Protein 5Y63 (pdb70)

Organism: Enterococcus faecalis (strain ATCC 700802 / V583) (NCBI:txid226185)

CATH classification: 3.40.30.10

Secondary structure (DSSP, 8-state):
---TT-BPPP-EEEEEETTEEEEEEHHHHTTSEEEEEE-S-SS-SSHHHHHHHHHHTHHHHHHTTEEEEEEESS-HHHHHHHHHH-HHHHT--S-EEE-SS-HHHHHHT-EETTTTEE-EEEEEE-TTSBEEEEEEE-TT----HHHHHHHHHHHHHHHH-SS----/---TTPBPPP-EEEEE-SSSEEEEEHHHHTTSEEEEEE-S-SS-SSHHHHHHHHHHTHHHHHHTTEEEEEEESS-HHHHHHHHHH-HHHHT--S-EEE-TT-HHHHHTT-EETTTTEE-EEEEEE-TTSBEEEEEEEPTT----HHHHHHHHHHHHHHHHSTTT--/---TT-BPPP-EEEEE-SSSEEEEEHHHHTTSEEEEEE-S-TT-SS--HHHHHHHHTHHHHHHTTEEEEEEESS-HHHHHHHHHH-HHHHT--S-EEE-TT-HHHHHHT-EETTTTEE-EEEEEE-TTSBEEEEEEE-TT----HHHHHHHHHHHHHHHH--SSS--/---TT-BPPP-EEEEEETTEEEEEEHHHHTTSEEEEEE-S-TT-SS--HHHHHHHHTHHHHHHTTEEEEEEESS-HHHHHHHHHH-HHHHT--S-EEE-TT-HHHHHHT-EETTTTEE-EEEEEE-TT-BEEEEEEE-TT----HHHHHHHHHHHHHHHHTTT-S--/---TTPBPPP-EEEEE-SSSEEEEEHHHHTTSEEEEEE-S-SS-SSHHHHHHHHHHTHHHHHHTTEEEEEEESS-HHHHHHHHTT-HHHHT--S-EEE-TT-HHHHHHT-EETTTTEE-EEEEEE-TTSBEEEEEEE-TT----HHHHHHHHHHHHHHHH--S--

Nearest PDB structures (foldseek):
  5y63-assembly1_A  TM=9.929E-01  e=1.509E-36  Enterococcus faecalis V583
  4xra-assembly1_A-2  TM=9.809E-01  e=3.135E-25  Salmonella enterica subsp. enterica serovar Typhimurium
  4xrd-assembly1_C-2  TM=9.775E-01  e=7.149E-25  Salmonella enterica subsp. enterica serovar Typhimurium
  4mab-assembly1_B  TM=9.847E-01  e=1.530E-24  Salmonella enterica subsp. enterica serovar Typhimurium
  1n8j-assembly1_B  TM=9.808E-01  e=3.960E-24  Salmonella enterica subsp. enterica serovar Typhimurium

B-factor: mean 60.49, std 18.94, range [27.0, 184.03]

Solvent-accessible surface area: 35468 Å² total; per-residue (Å²): 170,28,22,8,80,91,112,16,61,119,10,97,10,47,0,19,55,78,52,112,85,61,141,12,9,15,126,86,2,89,55,100,18,0,0,0,3,0,0,12,21,14,112,38,191,35,0,18,87,13,0,14,54,1,38,131,40,17,74,82,0,89,150,41,76,0,26,0,11,0,0,0,29,35,28,27,152,52,0,89,49,0,11,110,65,43,123,38,1,47,143,12,119,1,5,2,0,1,2,87,93,1,48,0,0,129,49,8,5,0,24,35,130,103,55,38,76,0,15,9,0,0,0,1,0,9,44,118,2,25,0,43,0,10,10,4,0,20,57,13,1,18,28,48,10,113,10,7,9,80,3,0,68,24,3,37,117,37,70,143,97,84,125,68,100,51,186,163,28,25,8,75,92,139,16,59,121,7,118,11,62,1,20,59,86,58,121,68,61,187,14,12,9,118,71,1,66,58,75,22,1,0,0,3,0,0,11,4,0,35,23,145,23,0,24,88,8,0,13,48,0,38,144,39,14,73,70,0,96,154,43,89,2,29,0,7,0,0,0,22,14,8,32,56,0,0,69,14,2,10,102,72,53,147,56,2,40,127,9,98,0,5,2,0,6,2,42,39,1,52,0,0,104,50,2,5,0,22,33,104,85,34,3,36,0,13,10,0,3,0,4,0,5,39,114,0,28,0,48,0,8,4,4,0,20,54,14,5,12,22,36,4,110,8,2,10,79,5,0,71,24,4,24,84,19,66,139,78,47,139,85,116,102,140,29,25,7,75,90,129,21,65,117,9,103,13,53,0,26,54,108,59,103,91,53,169,11,16,7,139,84,4,80,55,116,20,0,0,0,2,0,3,14,6,0,33,29,98,71,82,22,76,16,4,13,53,0,29,134,38,11,69,86,0,99,158,48,78,4,38,0,13,0,0,0,24,14,8,26,70,0,0,90,16,6,11,104,69,54,150,48,1,45,135,15,131,2,4,2,0,4,1,43,38,2,55,0,0,100,51,3,8,0,23,34,102,83,36,4,35,0,13,24,0,3,0,5,0,7,41,118,2,20,0,45,0,11,2,2,0,19,55,40,2,26,20,42,5,109,7,3,10,72,3,0,69,25,3,28,136,41,56,150,85,54,124,168,53,80,116,141,36,23,7,73,86,133,9,58,113,9,99,11,51,0,21,58,100,50,115,91,55,144,12,8,9,112,90,6,60,54,107,23,0,0,0,2,0,5,16,8,0,32,29,137,75,84,20,92,17,2,14,42,0,27,139,35,14,72,77,0,90,152,36,68,1,31,0,13,0,0,0,24,14,9,29,62,0,0,92,17,7,11,108,65,61,146,40,2,48,137,10,120,2,6,3,0,3,2,43,43,1,48,0,0,113,49,2,4,0,31,35,143,80,44,3,25,0,17,26,0,0,0,1,0,10,35,118,0,45,0,46,0,9,6,3,0,22,61,39,4,29,22,43,3,111,10,2,10,71,1,0,53,23,3,26,125,53,68,129,101,28,156,141,104,77,168,231,99,46,73,90,91,143,15,59,113,9,125,16,61,0,19,60,82,57,117,71,47,186,13,12,12,119,84,2,68,61,51,21,1,0,0,3,0,0,9,3,0,42,20,183,58,0,20,97,8,1,9,40,1,38,141,38,16,74,72,0,79,148,38,85,0,19,0,9,0,0,0,23,11,4,23,38,0,0,70,12,5,4,112,73,45,144,58,1,43,139,5,92,0,6,1,0,3,1,43,38,2,49,0,0,112,56,4,59,1,32,29,121,81,36,4,35,0,63,10,0,0,0,0,1,5,33,104,2,25,0,79,29,61,45,88,27,81,60,60,94,46,34,81,4,115,64,2,12,132,43,0,71,47,19,29,94,106,72,140,83,62,159,134,183

InterPro domains:
  IPR000866 Alkyl hydroperoxide reductase subunit C/ Thiol specific antioxidant [PF00578] (4-132)
  IPR013766 Thioredoxin domain [PS51352] (2-157)
  IPR017559 Alkyl hydroperoxide reductase subunit C [TIGR03137] (1-187)
  IPR019479 Peroxiredoxin, C-terminal [PF10417] (155-182)
  IPR024706 Peroxiredoxin, AhpC-type [PIRSF000239] (3-185)
  IPR036249 Thioredoxin-like superfamily [SSF52833] (1-187)
  IPR050217 Thiol-specific antioxidant peroxiredoxin [PTHR10681] (3-180)

Foldseek 3Di:
DAQFFPFDDWDKFWKDALLDIDIDTSVNQAPFKEKEWFDFDFPDDQVLVQQLQLQVCQVVCVVVRYAYEYEKLAHNVRLNVSLVPDVSSVSRRGMYTHRVVCPVQVVNVQADPVSRIGFRKMFIAGNRRGTHDMDGDGPPDGDDNVVVVVVNVVSVVCVVDVDDDDD/DAQFQPFDDWDWFWWDALLDIDIDTSVNQAPFKEKEWFDFDQPDDQPLVQQLLLQVCVVVCVVVRYAYEYEKLAHNVSLNVSLVVDVSSVSRHGIYTHRVVCPVQVVNPAADPVSRIGFRKMWIAGNRRGTHDMDGDHPPDGDDSVVVVVVNVVSVVCVVVPPPPD/DAQFFPFDDWDKFWWDAPLDIDIDTVVNQAPFKEKEWFDFDQPDPDDVVVQLLCLVCVVVCVVVRYAYEYEKLDHNVSLNVSLVPDVSSVSRHGMYTHNVVCVVQVVNVQADPVSRIGFRKMWIAGNNGGTHDMDGDHPPDDDHSVVVVVVNVVSVVVVVVPPPDVD/DDQFFPFDDWDWFWKDALQDIDIDISVNQAPFKEKEWFDFDQPDPPPPVVQLQLQVCQVVCVVNRYAYEYEKLDHNVSLNVSLVPDVSSVSHHGIYTHNVVCPVQVVVVQADVVSRTGFRKMWIAGSRRGTHDMDGDHPPDGDDSVVVVVVNVVVVVCVVQPPPDDD/DQQFQPFDDWDWFWWDAQLDIDIDIPVNQAPFKEKEFFDFDFPDDQVLVQQLLLQVCQVVCVVVRYAYEYEKLDHNVSLNVSLVVDPSSVSHHGIYTHRVVCPVQVVVVQADPVRRIGFRKMWIAGSRRGTHDMDGDHPPDHDHNVVVVVVNVVVVVPVPDDPDD

Sequence (832 aa):
MNLINQKLFDFECDAYHDGEFTRVSTEDILGKWSIFFFYPADFSFVCPTELGDMQEHYAHLQELNCEVYSVSEDSHYVHKAWADATETIGKIKYPMLADPNGQLARFFGVLDEASGMAYRASFIVSPEGDIKSYEINDMGIGRNAEELVRKLEASQFVAEHGDKVCPMNLINQKLFDFECDAYHDGEFTRVSTEDILGKWSIFFFYPADFSFVCPTELGDMQEHYAHLQELNCEVYSVSEDSHYVHKAWADATETIGKIKYPMLADPNGQLARFFGVLDEASGMAYRASFIVSPEGDIKSYEINDMGIGRNAEELVRKLEASQFVAEHGDKVCMNLINQKLFDFECDAYHDGEFTRVSTEDILGKWSIFFFYPADFSFVCPTELGDMQEHYAHLQELNCEVYSVSEDSHYVHKAWADATETIGKIKYPMLADPNGQLARFFGVLDEASGMAYRASFIVSPEGDIKSYEINDMGIGRNAEELVRKLEASQFVAEHGDKVCPMNLINQKLFDFECDAYHDGEFTRVSTEDILGKWSIFFFYPADFSFVCPTELGDMQEHYAHLQELNCEVYSVSEDSHYVHKAWADATETIGKIKYPML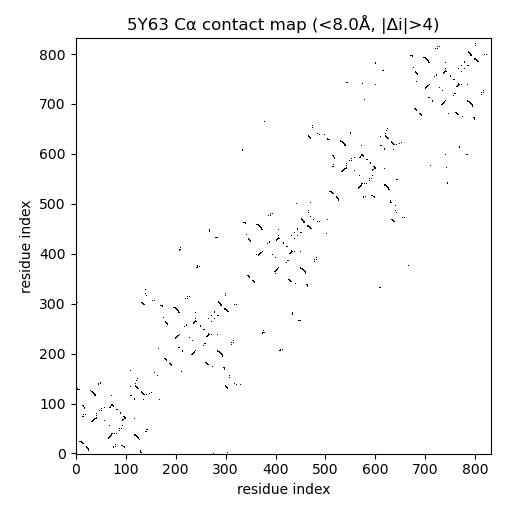ADPNGQLARFFGVLDEASGMAYRASFIVSPEGDIKSYEINDMGIGRNAEELVRKLEASQFVAEHGDKVCPMNLINQKLFDFECDAYHDGEFTRVSTEDILGKWSIFFFYPADFSFVCPTELGDMQEHYAHLQELNCEVYSVSEDSHYVHKAWADATETIGKIKYPMLADPNGQLARFFGVLDEASGMAYRASFIVSPEGDIKSYEINDMGIGRNAEELVRKLEASQFVAEHGDKV

Structure (mmCIF, N/CA/C/O backbone):
data_5Y63
#
_entry.id   5Y63
#
_cell.length_a   103.191
_cell.length_b   124.674
_cell.length_c   97.788
_cell.angle_alpha   90.00
_cell.angle_beta   113.66
_cell.angle_gamma   90.00
#
_symmetry.space_group_name_H-M   'C 1 2 1'
#
loop_
_entity.id
_entity.type
_entity.pdbx_description
1 polymer 'Alkyl hydroperoxide reductase, C subunit'
2 water water
#
loop_
_atom_site.group_PDB
_atom_site.id
_atom_site.type_symbol
_atom_site.label_atom_id
_atom_site.label_alt_id
_atom_site.label_comp_id
_atom_site.label_asym_id
_atom_site.label_entity_id
_atom_site.label_seq_id
_atom_site.pdbx_PDB_ins_code
_atom_site.Cartn_x
_atom_site.Cartn_y
_atom_site.Cartn_z
_atom_site.occupancy
_atom_site.B_iso_or_equiv
_atom_site.auth_seq_id
_atom_site.auth_comp_id
_atom_site.auth_asym_id
_atom_site.auth_atom_id
_atom_site.pdbx_PDB_model_num
ATOM 1 N N . MET A 1 12 ? -25.136 -15.912 26.438 1.00 61.85 1 MET A N 1
ATOM 2 C CA . MET A 1 12 ? -25.646 -17.059 27.254 1.00 60.80 1 MET A CA 1
ATOM 3 C C . MET A 1 12 ? -25.550 -18.398 26.512 1.00 57.65 1 MET A C 1
ATOM 4 O O . MET A 1 12 ? -26.341 -19.307 26.761 1.00 58.21 1 MET A O 1
ATOM 9 N N . ASN A 1 13 ? -24.586 -18.516 25.602 1.00 54.57 2 ASN A N 1
ATOM 10 C CA . ASN A 1 13 ? -24.300 -19.783 24.933 1.00 51.79 2 ASN A CA 1
ATOM 11 C C . ASN A 1 13 ? -22.800 -19.934 24.713 1.00 50.44 2 ASN A C 1
ATOM 12 O O . ASN A 1 13 ? -22.065 -18.947 24.693 1.00 49.87 2 ASN A O 1
ATOM 17 N N . LEU A 1 14 ? -22.358 -21.176 24.545 1.00 48.92 3 LEU A N 1
ATOM 18 C CA . LEU A 1 14 ? -20.936 -21.491 24.517 1.00 48.45 3 LEU A CA 1
ATOM 19 C C . LEU A 1 14 ? -20.404 -21.818 23.125 1.00 48.06 3 LEU A C 1
ATOM 20 O O . LEU A 1 14 ? -19.272 -22.279 22.998 1.00 48.15 3 LEU A O 1
ATOM 25 N N . ILE A 1 15 ? -21.192 -21.566 22.082 1.00 47.70 4 ILE A N 1
ATOM 26 C CA . ILE A 1 15 ? -20.745 -21.865 20.722 1.00 47.90 4 ILE A CA 1
ATOM 27 C C . ILE A 1 15 ? -19.513 -21.010 20.428 1.00 49.55 4 ILE A C 1
ATOM 28 O O . ILE A 1 15 ? -19.523 -19.803 20.665 1.00 49.64 4 ILE A O 1
ATOM 33 N N . ASN A 1 16 ? -18.456 -21.654 19.935 1.00 51.18 5 ASN A N 1
ATOM 34 C CA . ASN A 1 16 ? -17.162 -21.009 19.686 1.00 52.90 5 ASN A CA 1
ATOM 35 C C . ASN A 1 16 ? -16.510 -20.417 20.943 1.00 54.44 5 ASN A C 1
ATOM 36 O O . ASN A 1 16 ? -15.889 -19.356 20.886 1.00 55.75 5 ASN A O 1
ATOM 41 N N . GLN A 1 17 ? -16.652 -21.110 22.071 1.00 55.16 6 GLN A N 1
ATOM 42 C CA . GLN A 1 17 ? -15.922 -20.764 23.287 1.00 56.71 6 GLN A CA 1
ATOM 43 C C . GLN A 1 17 ? -14.855 -21.817 23.553 1.00 57.33 6 GLN A C 1
ATOM 44 O O . GLN A 1 17 ? -15.139 -23.014 23.537 1.00 56.31 6 GLN A O 1
ATOM 50 N N . LYS A 1 18 ? -13.630 -21.356 23.794 1.00 59.65 7 LYS A N 1
ATOM 51 C CA . LYS A 1 18 ? -12.495 -22.238 24.063 1.00 60.85 7 LYS A CA 1
ATOM 52 C C . LYS A 1 18 ? -12.618 -22.889 25.436 1.00 59.53 7 LYS A C 1
ATOM 53 O O . LYS A 1 18 ? -13.133 -22.275 26.371 1.00 59.14 7 LYS A O 1
ATOM 59 N N . LEU A 1 19 ? -12.143 -24.127 25.554 1.00 59.25 8 LEU A N 1
ATOM 60 C CA . LEU A 1 19 ? -12.048 -24.787 26.855 1.00 59.17 8 LEU A CA 1
ATOM 61 C C . LEU A 1 19 ? -11.065 -24.042 27.752 1.00 59.45 8 LEU A C 1
ATOM 62 O O . LEU A 1 19 ? -9.961 -23.701 27.327 1.00 60.93 8 LEU A O 1
ATOM 67 N N . PHE A 1 20 ? -11.480 -23.787 28.987 1.00 58.19 9 PHE A N 1
ATOM 68 C CA . PHE A 1 20 ? -10.589 -23.243 30.013 1.00 58.72 9 PHE A CA 1
ATOM 69 C C . PHE A 1 20 ? -9.480 -24.231 30.400 1.00 59.03 9 PHE A C 1
ATOM 70 O O . PHE A 1 20 ? -9.583 -25.435 30.146 1.00 57.18 9 PHE A O 1
ATOM 78 N N . ASP A 1 21 ? -8.412 -23.705 30.995 1.00 60.71 10 ASP A N 1
ATOM 79 C CA . ASP A 1 21 ? -7.318 -24.535 31.490 1.00 61.65 10 ASP A CA 1
ATOM 80 C C . ASP A 1 21 ? -7.782 -25.270 32.742 1.00 60.07 10 ASP A C 1
ATOM 81 O O . ASP A 1 21 ? -8.243 -24.650 33.699 1.00 59.50 10 ASP A O 1
ATOM 86 N N . PHE A 1 22 ? -7.667 -26.593 32.723 1.00 59.28 11 PHE A N 1
ATOM 87 C CA . PHE A 1 22 ? -8.099 -27.414 33.846 1.00 58.51 11 PHE A CA 1
ATOM 88 C C . PHE A 1 22 ? -7.301 -28.706 33.904 1.00 59.65 11 PHE A C 1
ATOM 89 O O . PHE A 1 22 ? -6.687 -29.117 32.920 1.00 59.56 11 PHE A O 1
ATOM 97 N N . GLU A 1 23 ? -7.330 -29.336 35.072 1.00 61.52 12 GLU A N 1
ATOM 98 C CA . GLU A 1 23 ? -6.757 -30.660 35.264 1.00 63.61 12 GLU A CA 1
ATOM 99 C C . GLU A 1 23 ? -7.613 -31.400 36.283 1.00 61.63 12 GLU A C 1
ATOM 100 O O . GLU A 1 23 ? -8.076 -30.803 37.256 1.00 60.99 12 GLU A O 1
ATOM 106 N N . CYS A 1 24 ? -7.840 -32.689 36.050 1.00 61.00 13 CYS A N 1
ATOM 107 C CA . CYS A 1 24 ? -8.666 -33.491 36.951 1.00 60.29 13 CYS A CA 1
ATOM 108 C C . CYS A 1 24 ? -8.328 -34.974 36.884 1.00 60.29 13 CYS A C 1
ATOM 109 O O . CYS A 1 24 ? -7.659 -35.434 35.958 1.00 60.18 13 CYS A O 1
ATOM 112 N N . ASP A 1 25 ? -8.813 -35.713 37.875 1.00 60.48 14 ASP A N 1
ATOM 113 C CA . ASP A 1 25 ? -8.631 -37.160 37.932 1.00 61.15 14 ASP A CA 1
ATOM 114 C C . ASP A 1 25 ? -9.603 -37.858 36.992 1.00 60.91 14 ASP A C 1
ATOM 115 O O . ASP A 1 25 ? -10.684 -37.337 36.702 1.00 60.01 14 ASP A O 1
ATOM 120 N N . ALA A 1 26 ? -9.209 -39.042 36.529 1.00 61.99 15 ALA A N 1
ATOM 121 C CA . ALA A 1 26 ? -10.034 -39.846 35.630 1.00 62.17 15 ALA A CA 1
ATOM 122 C C . ALA A 1 26 ? -9.912 -41.336 35.941 1.00 62.78 15 ALA A C 1
ATOM 123 O O . ALA A 1 26 ? -9.050 -41.756 36.712 1.00 61.52 15 ALA A O 1
ATOM 125 N N . TYR A 1 27 ? -10.799 -42.121 35.339 1.00 63.85 16 TYR A N 1
ATOM 126 C CA . TYR A 1 27 ? -10.753 -43.576 35.421 1.00 65.45 16 TYR A CA 1
ATOM 127 C C . TYR A 1 27 ? -10.786 -44.115 34.000 1.00 65.28 16 TYR A C 1
ATOM 128 O O . TYR A 1 27 ? -11.711 -43.815 33.244 1.00 64.19 16 TYR A O 1
ATOM 137 N N . HIS A 1 28 ? -9.774 -44.903 33.642 1.00 66.01 17 HIS A N 1
ATOM 138 C CA . HIS A 1 28 ? -9.562 -45.311 32.259 1.00 66.01 17 HIS A CA 1
ATOM 139 C C . HIS A 1 28 ? -8.957 -46.712 32.205 1.00 69.02 17 HIS A C 1
ATOM 140 O O . HIS A 1 28 ? -7.808 -46.911 32.604 1.00 71.00 17 HIS A O 1
ATOM 147 N N . ASP A 1 29 ? -9.734 -47.676 31.713 1.00 70.87 18 ASP A N 1
ATOM 148 C CA . ASP A 1 29 ? -9.293 -49.071 31.619 1.00 73.87 18 ASP A CA 1
ATOM 149 C C . ASP A 1 29 ? -8.716 -49.579 32.939 1.00 74.52 18 ASP A C 1
ATOM 150 O O . ASP A 1 29 ? -7.541 -49.940 33.020 1.00 75.80 18 ASP A O 1
ATOM 155 N N . GLY A 1 30 ? -9.546 -49.572 33.977 1.00 74.14 19 GLY A N 1
ATOM 156 C CA . GLY A 1 30 ? -9.188 -50.173 35.260 1.00 75.16 19 GLY A CA 1
ATOM 157 C C . GLY A 1 30 ? -8.112 -49.481 36.081 1.00 75.49 19 GLY A C 1
ATOM 158 O O . GLY A 1 30 ? -7.643 -50.050 37.069 1.00 75.56 19 GLY A O 1
ATOM 159 N N . GLU A 1 31 ? -7.717 -48.266 35.696 1.00 75.83 20 GLU A N 1
ATOM 160 C CA . GLU A 1 31 ? -6.693 -47.526 36.443 1.00 76.63 20 GLU A CA 1
ATOM 161 C C . GLU A 1 31 ? -6.844 -46.010 36.341 1.00 73.95 20 GLU A C 1
ATOM 162 O O . GLU A 1 31 ? -7.476 -45.491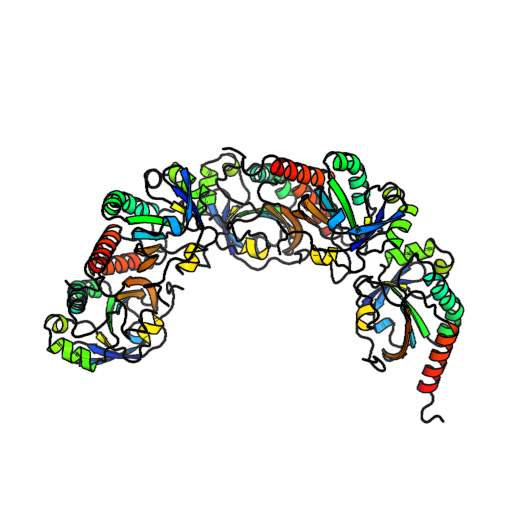 35.419 1.00 72.19 20 GLU A O 1
ATOM 168 N N . PHE A 1 32 ? -6.243 -45.316 37.305 1.00 73.25 21 PHE A N 1
ATOM 169 C CA . PHE A 1 32 ? -6.383 -43.868 37.443 1.00 71.48 21 PHE A CA 1
ATOM 170 C C . PHE A 1 32 ? -5.359 -43.107 36.609 1.00 70.99 21 PHE A C 1
ATOM 171 O O . PHE A 1 32 ? -4.210 -43.528 36.485 1.00 73.30 21 PHE A O 1
ATOM 179 N N . THR A 1 33 ? -5.790 -41.982 36.047 1.00 69.57 22 THR A N 1
ATOM 180 C CA . THR A 1 33 ? -4.914 -41.087 35.292 1.00 69.81 22 THR A CA 1
ATOM 181 C C . THR A 1 33 ? -5.292 -39.633 35.566 1.00 68.43 22 THR A C 1
ATOM 182 O O . THR A 1 33 ? -6.289 -39.360 36.234 1.00 67.53 22 THR A O 1
ATOM 186 N N . ARG A 1 34 ? -4.481 -38.709 35.061 1.00 69.04 23 ARG A N 1
ATOM 187 C CA . ARG A 1 34 ? -4.741 -37.279 35.190 1.00 69.07 23 ARG A CA 1
ATOM 188 C C . ARG A 1 34 ? -4.925 -36.652 33.811 1.00 68.90 23 ARG A C 1
ATOM 189 O O . ARG A 1 34 ? -3.972 -36.544 33.038 1.00 70.09 23 ARG A O 1
ATOM 197 N N . VAL A 1 35 ? -6.157 -36.244 33.513 1.00 68.60 24 VAL A N 1
ATOM 198 C CA . VAL A 1 35 ? -6.494 -35.613 32.239 1.00 68.61 24 VAL A CA 1
ATOM 199 C C . VAL A 1 35 ? -6.506 -34.095 32.400 1.00 68.89 24 VAL A C 1
ATOM 200 O O . VAL A 1 35 ? -7.014 -33.577 33.396 1.00 68.87 24 VAL A O 1
ATOM 204 N N . SER A 1 36 ? -5.952 -33.395 31.414 1.00 70.05 25 SER A N 1
ATOM 205 C CA . SER A 1 36 ? -5.922 -31.934 31.409 1.00 71.03 25 SER A CA 1
ATOM 206 C C . SER A 1 36 ? -6.369 -31.396 30.051 1.00 70.68 25 SER A C 1
ATOM 207 O O . SER A 1 36 ? -6.662 -32.166 29.136 1.00 70.86 25 SER A O 1
ATOM 210 N N . THR A 1 37 ? -6.414 -30.072 29.928 1.00 70.99 26 THR A N 1
ATOM 211 C CA . THR A 1 37 ? -6.818 -29.410 28.683 1.00 70.40 26 THR A CA 1
ATOM 212 C C . THR A 1 37 ? -5.917 -29.772 27.497 1.00 71.35 26 THR A C 1
ATOM 213 O O . THR A 1 37 ? -6.383 -29.833 26.359 1.00 70.46 26 THR A O 1
ATOM 217 N N . GLU A 1 38 ? -4.637 -30.017 27.771 1.00 73.15 27 GLU A N 1
ATOM 218 C CA . GLU A 1 38 ? -3.671 -30.372 26.729 1.00 74.36 27 GLU A CA 1
ATOM 219 C C . GLU A 1 38 ? -3.978 -31.741 26.123 1.00 72.55 27 GLU A C 1
ATOM 220 O O . GLU A 1 38 ? -3.770 -31.959 24.930 1.00 71.47 27 GLU A O 1
ATOM 226 N N . ASP A 1 39 ? -4.482 -32.655 26.949 1.00 71.85 28 ASP A N 1
ATOM 227 C CA . ASP A 1 39 ? -4.803 -34.015 26.507 1.00 72.29 28 ASP A CA 1
ATOM 228 C C . ASP A 1 39 ? -5.998 -34.058 25.549 1.00 71.11 28 ASP A C 1
ATOM 229 O O . ASP A 1 39 ? -6.125 -34.986 24.748 1.00 71.46 28 ASP A O 1
ATOM 234 N N . ILE A 1 40 ? -6.863 -33.049 25.634 1.00 69.37 29 ILE A N 1
ATOM 235 C CA . ILE A 1 40 ? -8.071 -32.978 24.818 1.00 67.74 29 ILE A CA 1
ATOM 236 C C . ILE A 1 40 ? -7.791 -32.398 23.432 1.00 66.95 29 ILE A C 1
ATOM 237 O O . ILE A 1 40 ? -8.347 -32.873 22.441 1.00 67.44 29 ILE A O 1
ATOM 242 N N . LEU A 1 41 ? -6.944 -31.372 23.363 1.00 66.76 30 LEU A N 1
ATOM 243 C CA . LEU A 1 41 ? -6.552 -30.770 22.078 1.00 67.62 30 LEU A CA 1
ATOM 244 C C . LEU A 1 41 ? -5.921 -31.792 21.132 1.00 67.90 30 LEU A C 1
ATOM 245 O O . LEU A 1 41 ? -5.229 -32.712 21.572 1.00 68.83 30 LEU A O 1
ATOM 250 N N . GLY A 1 42 ? -6.162 -31.617 19.834 1.00 66.66 31 GLY A N 1
ATOM 251 C CA . GLY A 1 42 ? -5.599 -32.496 18.812 1.00 67.37 31 GLY A CA 1
ATOM 252 C C . GLY A 1 42 ? -6.642 -33.397 18.186 1.00 66.08 31 GLY A C 1
ATOM 253 O O . GLY A 1 42 ? -6.642 -33.601 16.973 1.00 66.77 31 GLY A O 1
ATOM 254 N N . LYS A 1 43 ? -7.521 -33.946 19.020 1.00 64.43 32 LYS A N 1
ATOM 255 C CA . LYS A 1 43 ? -8.652 -34.740 18.554 1.00 63.51 32 LYS A CA 1
ATOM 256 C C . LYS A 1 43 ? -9.958 -34.012 18.835 1.00 60.71 32 LYS A C 1
ATOM 257 O O . LYS A 1 43 ? -10.004 -33.101 19.661 1.00 59.48 32 LYS A O 1
ATOM 263 N N . TRP A 1 44 ? -11.021 -34.427 18.149 1.00 58.96 33 TRP A N 1
ATOM 264 C CA . TRP A 1 44 ? -12.377 -34.043 18.534 1.00 56.06 33 TRP A CA 1
ATOM 265 C C . TRP A 1 44 ? -12.688 -34.681 19.880 1.00 54.86 33 TRP A C 1
ATOM 266 O O . TRP A 1 44 ? -12.019 -35.629 20.299 1.00 55.57 33 TRP A O 1
ATOM 277 N N . SER A 1 45 ? -13.695 -34.152 20.563 1.00 53.11 34 SER A N 1
ATOM 278 C CA . SER A 1 45 ? -14.032 -34.638 21.891 1.00 51.69 34 SER A CA 1
ATOM 279 C C . SER A 1 45 ? -15.502 -34.440 22.203 1.00 50.03 34 SER A C 1
ATOM 280 O O . SER A 1 45 ? -16.098 -33.427 21.833 1.00 49.12 34 SER A O 1
ATOM 283 N N . ILE A 1 46 ? -16.075 -35.429 22.883 1.00 49.25 35 ILE A N 1
ATOM 284 C CA . ILE A 1 46 ? -17.437 -35.353 23.375 1.00 48.33 35 ILE A CA 1
ATOM 285 C C . ILE A 1 46 ? -17.406 -35.462 24.891 1.00 47.90 35 ILE A C 1
ATOM 286 O O . ILE A 1 46 ? -17.037 -36.503 25.433 1.00 48.37 35 ILE A O 1
ATOM 291 N N . PHE A 1 47 ? -17.777 -34.378 25.568 1.00 47.50 36 PHE A N 1
ATOM 292 C CA . PHE A 1 47 ? -17.998 -34.414 27.010 1.00 46.89 36 PHE A CA 1
ATOM 293 C C . PHE A 1 47 ? -19.408 -34.936 27.259 1.00 46.44 36 PHE A C 1
ATOM 294 O O . PHE A 1 47 ? -20.370 -34.404 26.712 1.00 46.61 36 PHE A O 1
ATOM 302 N N . PHE A 1 48 ? -19.519 -35.985 28.069 1.00 45.87 37 PHE A N 1
ATOM 303 C CA . PHE A 1 48 ? -20.795 -36.646 28.311 1.00 45.42 37 PHE A CA 1
ATOM 304 C C . PHE A 1 48 ? -21.148 -36.567 29.794 1.00 45.28 37 PHE A C 1
ATOM 305 O O . PHE A 1 48 ? -20.823 -37.461 30.579 1.00 44.83 37 PHE A O 1
ATOM 313 N N . PHE A 1 49 ? -21.808 -35.475 30.170 1.00 44.91 38 PHE A N 1
ATOM 314 C CA . PHE A 1 49 ? -22.219 -35.258 31.553 1.00 44.19 38 PHE A CA 1
ATOM 315 C C . PHE A 1 49 ? -23.387 -36.164 31.922 1.00 44.71 38 PHE A C 1
ATOM 316 O O . PHE A 1 49 ? -24.279 -36.390 31.106 1.00 44.90 38 PHE A O 1
ATOM 324 N N . TYR A 1 50 ? -23.378 -36.672 33.153 1.00 45.39 39 TYR A N 1
ATOM 325 C CA . TYR A 1 50 ? -24.487 -37.475 33.673 1.00 46.02 39 TYR A CA 1
ATOM 326 C C . TYR A 1 50 ? -24.609 -37.293 35.194 1.00 46.75 39 TYR A C 1
ATOM 327 O O . TYR A 1 50 ? -23.614 -37.009 35.860 1.00 45.93 39 TYR A O 1
ATOM 336 N N . PRO A 1 51 ? -25.827 -37.461 35.746 1.00 48.73 40 PRO A N 1
ATOM 337 C CA . PRO A 1 51 ? -26.091 -37.082 37.142 1.00 50.21 40 PRO A CA 1
ATOM 338 C C . PRO A 1 51 ? -25.322 -37.844 38.221 1.00 51.69 40 PRO A C 1
ATOM 339 O O . PRO A 1 51 ? -24.648 -37.216 39.037 1.00 52.39 40 PRO A O 1
ATOM 343 N N . ALA A 1 52 ? -25.426 -39.171 38.243 1.00 53.31 41 ALA A N 1
ATOM 344 C CA . ALA A 1 52 ? -24.903 -39.940 39.376 1.00 55.17 41 ALA A CA 1
ATOM 345 C C . ALA A 1 52 ? -24.472 -41.362 39.032 1.00 56.66 41 ALA A C 1
ATOM 346 O O . ALA A 1 52 ? -25.094 -42.033 38.209 1.00 58.23 41 ALA A O 1
ATOM 348 N N . ASP A 1 53 ? -23.402 -41.813 39.684 1.00 57.82 42 ASP A N 1
ATOM 349 C CA . ASP A 1 53 ? -22.996 -43.213 39.634 1.00 59.07 42 ASP A CA 1
ATOM 350 C C . ASP A 1 53 ? -23.958 -44.055 40.466 1.00 61.99 42 ASP A C 1
ATOM 351 O O . ASP A 1 53 ? -24.741 -43.530 41.258 1.00 62.38 42 ASP A O 1
ATOM 356 N N . PHE A 1 54 ? -23.865 -45.367 40.294 1.00 65.74 43 PHE A N 1
ATOM 357 C CA . PHE A 1 54 ? -24.798 -46.324 40.888 1.00 69.20 43 PHE A CA 1
ATOM 358 C C . PHE A 1 54 ? -26.250 -45.869 40.744 1.00 71.16 43 PHE A C 1
ATOM 359 O O . PHE A 1 54 ? -27.009 -45.828 41.712 1.00 71.57 43 PHE A O 1
ATOM 367 N N . SER A 1 55 ? -26.609 -45.523 39.511 1.00 74.21 44 SER A N 1
ATOM 368 C CA . SER A 1 55 ? -27.955 -45.091 39.165 1.00 76.61 44 SER A CA 1
ATOM 369 C C . SER A 1 55 ? -28.531 -46.055 38.130 1.00 79.73 44 SER A C 1
ATOM 370 O O . SER A 1 55 ? -27.831 -46.949 37.648 1.00 79.69 44 SER A O 1
ATOM 373 N N . PHE A 1 56 ? -29.803 -45.866 37.790 1.00 83.13 45 PHE A N 1
ATOM 374 C CA . PHE A 1 56 ? -30.526 -46.806 36.930 1.00 85.21 45 PHE A CA 1
ATOM 375 C C . PHE A 1 56 ? -30.509 -46.410 35.455 1.00 83.77 45 PHE A C 1
ATOM 376 O O . PHE A 1 56 ? -30.287 -47.258 34.589 1.00 83.89 45 PHE A O 1
ATOM 384 N N . VAL A 1 57 ? -30.731 -45.128 35.175 1.00 82.72 46 VAL A N 1
ATOM 385 C CA . VAL A 1 57 ? -30.792 -44.629 33.795 1.00 82.32 46 VAL A CA 1
ATOM 386 C C . VAL A 1 57 ? -29.397 -44.388 33.202 1.00 81.24 46 VAL A C 1
ATOM 387 O O . VAL A 1 57 ? -29.190 -44.593 32.004 1.00 80.91 46 VAL A O 1
ATOM 391 N N . CYS A 1 58 ? -28.451 -43.954 34.035 1.00 80.87 47 CYS A N 1
ATOM 392 C CA . CYS A 1 58 ? -27.105 -43.592 33.568 1.00 80.00 47 CYS A CA 1
ATOM 393 C C . CYS A 1 58 ? -26.368 -44.720 32.825 1.00 80.05 47 CYS A C 1
ATOM 394 O O . CYS A 1 58 ? -25.892 -44.497 31.712 1.00 81.49 47 CYS A O 1
ATOM 397 N N . PRO A 1 59 ? -26.283 -45.932 33.420 1.00 78.89 48 PRO A N 1
ATOM 398 C CA . PRO A 1 59 ? -25.582 -47.042 32.749 1.00 77.60 48 PRO A CA 1
ATOM 399 C C . PRO A 1 59 ? -26.023 -47.306 31.301 1.00 75.61 48 PRO A C 1
ATOM 400 O O . PRO A 1 59 ? -25.195 -47.682 30.469 1.00 75.51 48 PRO A O 1
ATOM 404 N N . THR A 1 60 ? -27.310 -47.120 31.013 1.00 72.74 49 THR A N 1
ATOM 405 C CA . THR A 1 60 ? -27.840 -47.337 29.668 1.00 71.60 49 THR A CA 1
ATOM 406 C C . THR A 1 60 ? -27.289 -46.304 28.686 1.00 69.57 49 THR A C 1
ATOM 407 O O . THR A 1 60 ? -26.961 -46.637 27.547 1.00 70.10 49 THR A O 1
ATOM 411 N N . GLU A 1 61 ? -27.188 -45.057 29.134 1.00 67.41 50 GLU A N 1
ATOM 412 C CA . GLU A 1 61 ? -26.624 -43.985 28.316 1.00 66.32 50 GLU A CA 1
ATOM 413 C C . GLU A 1 61 ? -25.126 -44.182 28.088 1.00 65.77 50 GLU A C 1
ATOM 414 O O . GLU A 1 61 ? -24.638 -44.015 26.971 1.00 65.56 50 GLU A O 1
ATOM 420 N N . LEU A 1 62 ? -24.408 -44.533 29.153 1.00 66.08 51 LEU A N 1
ATOM 421 C CA . LEU A 1 62 ? -22.966 -44.788 29.076 1.00 66.51 51 LEU A CA 1
ATOM 422 C C . LEU A 1 62 ? -22.663 -46.042 28.254 1.00 67.71 51 LEU A C 1
ATOM 423 O O . LEU A 1 62 ? -21.694 -46.071 27.494 1.00 67.49 51 LEU A O 1
ATOM 428 N N . GLY A 1 63 ? -23.493 -47.072 28.419 1.00 68.97 52 GLY A N 1
ATOM 429 C CA . GLY A 1 63 ? -23.365 -48.317 27.662 1.00 69.70 52 GLY A CA 1
ATOM 430 C C . GLY A 1 63 ? -23.620 -48.156 26.172 1.00 70.10 52 GLY A C 1
ATOM 431 O O . GLY A 1 63 ? -23.001 -48.842 25.357 1.00 70.58 52 GLY A O 1
ATOM 432 N N . ASP A 1 64 ? -24.536 -47.256 25.815 1.00 69.66 53 ASP A N 1
ATOM 433 C CA . ASP A 1 64 ? -24.810 -46.952 24.408 1.00 70.37 53 ASP A CA 1
ATOM 434 C C . ASP A 1 64 ? -23.723 -46.071 23.792 1.00 68.21 53 ASP A C 1
ATOM 435 O O . ASP A 1 64 ? -23.486 -46.133 22.587 1.00 68.41 53 ASP A O 1
ATOM 440 N N . MET A 1 65 ? -23.072 -45.249 24.611 1.00 66.27 54 MET A N 1
ATOM 441 C CA . MET A 1 65 ? -21.909 -44.484 24.157 1.00 65.02 54 MET A CA 1
ATOM 442 C C . MET A 1 65 ? -20.706 -45.395 23.920 1.00 66.45 54 MET A C 1
ATOM 443 O O . MET A 1 65 ? -19.869 -45.108 23.065 1.00 67.28 54 MET A O 1
ATOM 448 N N . GLN A 1 66 ? -20.620 -46.487 24.675 1.00 67.92 55 GLN A N 1
ATOM 449 C CA . GLN A 1 66 ? -19.555 -47.471 24.484 1.00 69.77 55 GLN A CA 1
ATOM 450 C C . GLN A 1 66 ? -19.701 -48.211 23.153 1.00 71.13 55 GLN A C 1
ATOM 451 O O . GLN A 1 66 ? -18.710 -48.431 22.457 1.00 73.08 55 GLN A O 1
ATOM 457 N N . GLU A 1 67 ? -20.929 -48.587 22.802 1.00 71.51 56 GLU A N 1
ATOM 458 C CA . GLU A 1 67 ? -21.197 -49.259 21.527 1.00 72.23 56 GLU A CA 1
ATOM 459 C C . GLU A 1 67 ? -20.725 -48.438 20.327 1.00 70.24 56 GLU A C 1
ATOM 460 O O . GLU A 1 67 ? -20.219 -48.995 19.353 1.00 71.96 56 GLU A O 1
ATOM 466 N N . HIS A 1 68 ? -20.884 -47.119 20.405 1.00 67.01 57 HIS A N 1
ATOM 467 C CA . HIS A 1 68 ? -20.497 -46.223 19.317 1.00 65.80 57 HIS A CA 1
ATOM 468 C C . HIS A 1 68 ? -19.107 -45.618 19.518 1.00 65.51 57 HIS A C 1
ATOM 469 O O . HIS A 1 68 ? -18.701 -44.737 18.760 1.00 64.62 57 HIS A O 1
ATOM 476 N N . TYR A 1 69 ? -18.375 -46.092 20.524 1.00 66.25 58 TYR A N 1
ATOM 477 C CA . TYR A 1 69 ? -17.066 -45.530 20.850 1.00 67.69 58 TYR A CA 1
ATOM 478 C C . TYR A 1 69 ? -16.023 -45.886 19.796 1.00 69.55 58 TYR A C 1
ATOM 479 O O . TYR A 1 69 ? -15.158 -45.068 19.478 1.00 70.20 58 TYR A O 1
ATOM 488 N N . ALA A 1 70 ? -16.107 -47.101 19.259 1.00 70.93 59 ALA A N 1
ATOM 489 C CA . ALA A 1 70 ? -15.215 -47.533 18.186 1.00 72.26 59 ALA A CA 1
ATOM 490 C C . ALA A 1 70 ? -15.430 -46.697 16.926 1.00 72.46 59 ALA A C 1
ATOM 491 O O . ALA A 1 70 ? -14.470 -46.324 16.252 1.00 73.26 59 ALA A O 1
ATOM 493 N N . HIS A 1 71 ? -16.690 -46.407 16.613 1.00 72.49 60 HIS A N 1
ATOM 494 C CA . HIS A 1 71 ? -17.028 -45.561 15.469 1.00 73.62 60 HIS A CA 1
ATOM 495 C C . HIS A 1 71 ? -16.580 -44.109 15.685 1.00 73.23 60 HIS A C 1
ATOM 496 O O . HIS A 1 71 ? -16.162 -43.439 14.739 1.00 73.77 60 HIS A O 1
ATOM 503 N N . LEU A 1 72 ? -16.668 -43.631 16.926 1.00 72.17 61 LEU A N 1
ATOM 504 C CA . LEU A 1 72 ? -16.170 -42.299 17.282 1.00 70.81 61 LEU A CA 1
ATOM 505 C C . LEU A 1 72 ? -14.645 -42.246 17.216 1.00 71.63 61 LEU A C 1
ATOM 506 O O . LEU A 1 72 ? -14.076 -41.283 16.698 1.00 71.59 61 LEU A O 1
ATOM 511 N N . GLN A 1 73 ? -13.993 -43.283 17.741 1.00 72.61 62 GLN A N 1
ATOM 512 C CA . GLN A 1 73 ? -12.543 -43.459 17.592 1.00 73.56 62 GLN A CA 1
ATOM 513 C C . GLN A 1 73 ? -12.128 -43.352 16.125 1.00 74.04 62 GLN A C 1
ATOM 514 O O . GLN A 1 73 ? -11.151 -42.677 15.796 1.00 73.04 62 GLN A O 1
ATOM 520 N N . GLU A 1 74 ? -12.885 -44.021 15.257 1.00 74.73 63 GLU A N 1
ATOM 521 C CA . GLU A 1 74 ? -12.638 -44.003 13.813 1.00 76.28 63 GLU A CA 1
ATOM 522 C C . GLU A 1 74 ? -12.724 -42.583 13.243 1.00 74.50 63 GLU A C 1
ATOM 523 O O . GLU A 1 74 ? -11.990 -42.2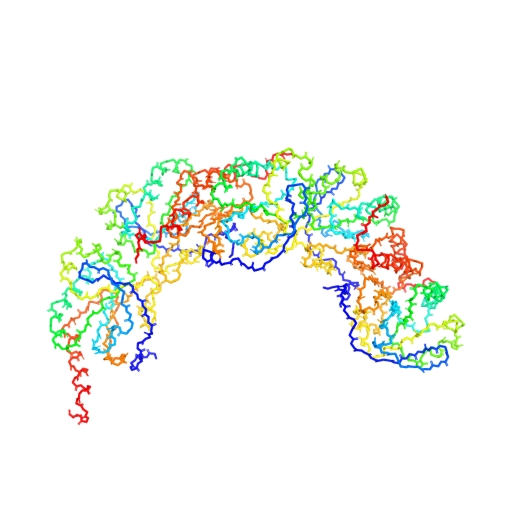40 12.316 1.00 75.11 63 GLU A O 1
ATOM 529 N N . LEU A 1 75 ? -13.615 -41.767 13.808 1.00 71.65 64 LEU A N 1
ATOM 530 C CA . LEU A 1 75 ? -13.774 -40.364 13.406 1.00 69.48 64 LEU A CA 1
ATOM 531 C C . LEU A 1 75 ? -12.799 -39.409 14.120 1.00 68.38 64 LEU A C 1
ATOM 532 O O . LEU A 1 75 ? -13.009 -38.193 14.122 1.00 66.44 64 LEU A O 1
ATOM 537 N N . ASN A 1 76 ? -11.736 -39.961 14.710 1.00 68.66 65 ASN A N 1
ATOM 538 C CA . ASN A 1 76 ? -10.716 -39.181 15.414 1.00 67.76 65 ASN A CA 1
ATOM 539 C C . ASN A 1 76 ? -11.294 -38.408 16.605 1.00 64.92 65 ASN A C 1
ATOM 540 O O . ASN A 1 76 ? -10.919 -37.260 16.857 1.00 64.55 65 ASN A O 1
ATOM 545 N N . CYS A 1 77 ? -12.200 -39.051 17.340 1.00 62.43 66 CYS A N 1
ATOM 546 C CA . CYS A 1 77 ? -12.891 -38.405 18.454 1.00 60.21 66 CYS A CA 1
ATOM 547 C C . CYS A 1 77 ? -12.802 -39.215 19.744 1.00 59.65 66 CYS A C 1
ATOM 548 O O . CYS A 1 77 ? -13.102 -40.408 19.759 1.00 59.70 66 CYS A O 1
ATOM 551 N N . GLU A 1 78 ? -12.397 -38.546 20.823 1.00 58.71 67 GLU A N 1
ATOM 552 C CA . GLU A 1 78 ? -12.343 -39.142 22.152 1.00 58.13 67 GLU A CA 1
ATOM 553 C C . GLU A 1 78 ? -13.631 -38.819 22.915 1.00 57.05 67 GLU A C 1
ATOM 554 O O . GLU A 1 78 ? -14.301 -37.826 22.625 1.00 56.78 67 GLU A O 1
ATOM 560 N N . VAL A 1 79 ? -13.973 -39.670 23.879 1.00 56.13 68 VAL A N 1
ATOM 561 C CA . VAL A 1 79 ? -15.169 -39.502 24.706 1.00 53.99 68 VAL A CA 1
ATOM 562 C C . VAL A 1 79 ? -14.760 -39.315 26.166 1.00 52.73 68 VAL A C 1
ATOM 563 O O . VAL A 1 79 ? -13.982 -40.100 26.702 1.00 52.31 68 VAL A O 1
ATOM 567 N N . TYR A 1 80 ? -15.292 -38.276 26.804 1.00 52.13 69 TYR A N 1
ATOM 568 C CA . TYR A 1 80 ? -15.027 -38.008 28.217 1.00 51.42 69 TYR A CA 1
ATOM 569 C C . TYR A 1 80 ? -16.340 -37.929 28.999 1.00 50.20 69 TYR A C 1
ATOM 570 O O . TYR A 1 80 ? -17.024 -36.907 28.963 1.00 49.84 69 TYR A O 1
ATOM 579 N N . SER A 1 81 ? -16.699 -39.005 29.697 1.00 49.34 70 SER A N 1
ATOM 580 C CA . SER A 1 81 ? -17.885 -38.987 30.549 1.00 48.24 70 SER A CA 1
ATOM 581 C C . SER A 1 81 ? -17.568 -38.232 31.834 1.00 47.75 70 SER A C 1
ATOM 582 O O . SER A 1 81 ? -16.523 -38.452 32.449 1.00 47.87 70 SER A O 1
ATOM 585 N N . VAL A 1 82 ? -18.472 -37.342 32.230 1.00 46.91 71 VAL A N 1
ATOM 586 C CA . VAL A 1 82 ? -18.246 -36.470 33.373 1.00 46.09 71 VAL A CA 1
ATOM 587 C C . VAL A 1 82 ? -19.378 -36.604 34.387 1.00 45.70 71 VAL A C 1
ATOM 588 O O . VAL A 1 82 ? -20.556 -36.628 34.032 1.00 45.35 71 VAL A O 1
ATOM 592 N N . SER A 1 83 ? -18.997 -36.692 35.655 1.00 45.78 72 SER A N 1
ATOM 593 C CA . SER A 1 83 ? -19.941 -36.722 36.762 1.00 45.89 72 SER A CA 1
ATOM 594 C C . SER A 1 83 ? -19.308 -36.007 37.951 1.00 46.26 72 SER A C 1
ATOM 595 O O . SER A 1 83 ? -18.090 -35.829 37.999 1.00 46.46 72 SER A O 1
ATOM 598 N N . GLU A 1 84 ? -20.135 -35.599 38.907 1.00 46.75 73 GLU A N 1
ATOM 599 C CA . GLU A 1 84 ? -19.642 -34.950 40.117 1.00 47.42 73 GLU A CA 1
ATOM 600 C C 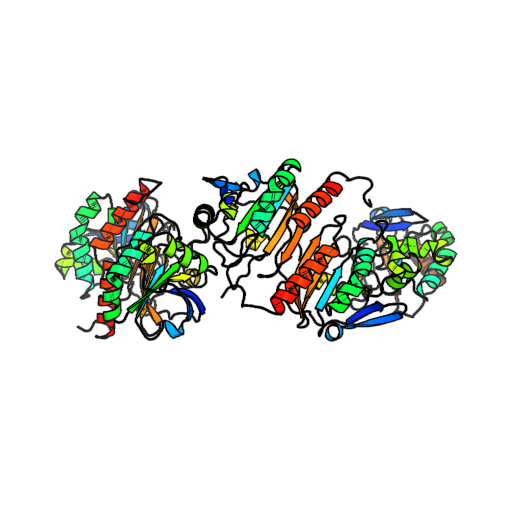. GLU A 1 84 ? -19.116 -35.967 41.135 1.00 48.88 73 GLU A C 1
ATOM 601 O O . GLU A 1 84 ? -18.768 -35.603 42.258 1.00 48.91 73 GLU A O 1
ATOM 607 N N . ASP A 1 85 ? -19.065 -37.238 40.740 1.00 50.79 74 ASP A N 1
ATOM 608 C CA . ASP A 1 85 ? -18.485 -38.293 41.563 1.00 52.91 74 ASP A CA 1
ATOM 609 C C . ASP A 1 85 ? -16.967 -38.305 41.436 1.00 53.40 74 ASP A C 1
ATOM 610 O O . ASP A 1 85 ? -16.411 -37.831 40.443 1.00 52.31 74 ASP A O 1
ATOM 615 N N . SER A 1 86 ? -16.301 -38.853 42.449 1.00 54.94 75 SER A N 1
ATOM 616 C CA . SER A 1 86 ? -14.846 -38.956 42.442 1.00 56.21 75 SER A CA 1
ATOM 617 C C . SER A 1 86 ? -14.396 -40.116 41.570 1.00 57.70 75 SER A C 1
ATOM 618 O O . SER A 1 86 ? -15.185 -41.001 41.231 1.00 58.41 75 SER A O 1
ATOM 621 N N . HIS A 1 87 ? -13.119 -40.095 41.210 1.00 59.54 76 HIS A N 1
ATOM 622 C CA . HIS A 1 87 ? -12.501 -41.188 40.463 1.00 60.74 76 HIS A CA 1
ATOM 623 C C . HIS A 1 87 ? -12.541 -42.504 41.247 1.00 62.52 76 HIS A C 1
ATOM 624 O O . HIS A 1 87 ? -12.627 -43.577 40.647 1.00 63.03 76 HIS A O 1
ATOM 631 N N . TYR A 1 88 ? -12.493 -42.420 42.578 1.00 64.92 77 TYR A N 1
ATOM 632 C CA . TYR A 1 88 ? -12.654 -43.602 43.437 1.00 67.18 77 TYR A CA 1
ATOM 633 C C . TYR A 1 88 ? -13.993 -44.298 43.175 1.00 65.68 77 TYR A C 1
ATOM 634 O O . TYR A 1 88 ? -14.052 -45.524 43.068 1.00 66.29 77 TYR A O 1
ATOM 643 N N . VAL A 1 89 ? -15.056 -43.503 43.068 1.00 64.12 78 VAL A N 1
ATOM 644 C CA . VAL A 1 89 ? -16.413 -44.023 42.886 1.00 63.61 78 VAL A CA 1
ATOM 645 C C . VAL A 1 89 ? -16.596 -44.668 41.512 1.00 63.45 78 VAL A C 1
ATOM 646 O O . VAL A 1 89 ? -17.284 -45.682 41.390 1.00 63.80 78 VAL A O 1
ATOM 650 N N . HIS A 1 90 ? -15.983 -44.079 40.487 1.00 62.93 79 HIS A N 1
ATOM 651 C CA . HIS A 1 90 ? -16.054 -44.629 39.132 1.00 62.63 79 HIS A CA 1
ATOM 652 C C . HIS A 1 90 ? -15.477 -46.041 39.071 1.00 64.00 79 HIS A C 1
ATOM 653 O O . HIS A 1 90 ? -16.046 -46.917 38.421 1.00 64.65 79 HIS A O 1
ATOM 660 N N . LYS A 1 91 ? -14.352 -46.254 39.752 1.00 65.07 80 LYS A N 1
ATOM 661 C CA . LYS A 1 91 ? -13.713 -47.570 39.802 1.00 66.29 80 LYS A CA 1
ATOM 662 C C . LYS A 1 91 ? -14.644 -48.627 40.393 1.00 66.40 80 LYS A C 1
ATOM 663 O O . LYS A 1 91 ? -14.779 -49.721 39.842 1.00 67.51 80 LYS A O 1
ATOM 669 N N . ALA A 1 92 ? -15.280 -48.296 41.513 1.00 65.42 81 ALA A N 1
ATOM 670 C CA . ALA A 1 92 ? -16.224 -49.205 42.162 1.00 65.92 81 ALA A CA 1
ATOM 671 C C . ALA A 1 92 ? -17.452 -49.474 41.290 1.00 65.48 81 ALA A C 1
ATOM 672 O O . ALA A 1 92 ? -17.987 -50.584 41.289 1.00 65.86 81 ALA A O 1
ATOM 674 N N . TRP A 1 93 ? -17.892 -48.455 40.556 1.00 64.20 82 TRP A N 1
ATOM 675 C CA . TRP A 1 93 ? -19.043 -48.578 39.661 1.00 63.73 82 TRP A CA 1
ATOM 676 C C . TRP A 1 93 ? -18.732 -49.499 38.481 1.00 64.32 82 TRP A C 1
ATOM 677 O O . TRP A 1 93 ? -19.607 -50.225 38.010 1.00 64.10 82 TRP A O 1
ATOM 688 N N . ALA A 1 94 ? -17.484 -49.468 38.015 1.00 65.07 83 ALA A N 1
ATOM 689 C CA . ALA A 1 94 ? -17.023 -50.371 36.958 1.00 66.77 83 ALA A CA 1
ATOM 690 C C . ALA A 1 94 ? -16.961 -51.815 37.451 1.00 69.01 83 ALA A C 1
ATOM 691 O O . ALA A 1 94 ? -17.328 -52.741 36.727 1.00 69.21 83 ALA A O 1
ATOM 693 N N . ASP A 1 95 ? -16.490 -51.997 38.682 1.00 70.79 84 ASP A N 1
ATOM 694 C CA . ASP A 1 95 ? -16.439 -53.317 39.307 1.00 72.96 84 ASP A CA 1
ATOM 695 C C . ASP A 1 95 ? -17.842 -53.853 39.573 1.00 73.69 84 ASP A C 1
ATOM 696 O O . ASP A 1 95 ? -18.118 -55.023 39.319 1.00 76.29 84 ASP A O 1
ATOM 701 N N . ALA A 1 96 ? -18.723 -52.991 40.077 1.00 73.30 85 ALA A N 1
ATOM 702 C CA . ALA A 1 96 ? -20.058 -53.404 40.516 1.00 73.69 85 ALA A CA 1
ATOM 703 C C . ALA A 1 96 ? -20.982 -53.791 39.364 1.00 74.29 85 ALA A C 1
ATOM 704 O O . ALA A 1 96 ? -21.669 -54.809 39.436 1.00 75.33 85 ALA A O 1
ATOM 706 N N . THR A 1 97 ? -21.001 -52.977 38.311 1.00 74.24 86 THR A N 1
ATOM 707 C CA . THR A 1 97 ? -21.906 -53.193 37.182 1.00 75.19 86 THR A CA 1
ATOM 708 C C . THR A 1 97 ? -21.133 -53.477 35.892 1.00 75.30 86 THR A C 1
ATOM 709 O O . THR A 1 97 ? -20.239 -52.719 35.512 1.00 74.44 86 THR A O 1
ATOM 713 N N . GLU A 1 98 ? -21.486 -54.582 35.238 1.00 76.73 87 GLU A N 1
ATOM 714 C CA . GLU A 1 98 ? -20.829 -55.025 33.999 1.00 77.47 87 GLU A CA 1
ATOM 715 C C . GLU A 1 98 ? -20.901 -54.014 32.847 1.00 75.27 87 GLU A C 1
ATOM 716 O O . GLU A 1 98 ? -19.987 -53.950 32.025 1.00 74.54 87 GLU A O 1
ATOM 722 N N . THR A 1 99 ? -21.980 -53.234 32.789 1.00 73.57 88 THR A N 1
ATOM 723 C CA . THR A 1 99 ? -22.165 -52.231 31.736 1.00 71.55 88 THR A CA 1
ATOM 724 C C . THR A 1 99 ? -21.088 -51.148 31.798 1.00 70.39 88 THR A C 1
ATOM 725 O O . THR A 1 99 ? -20.603 -50.679 30.767 1.00 70.05 88 THR A O 1
ATOM 729 N N . ILE A 1 100 ? -20.723 -50.765 33.018 1.00 69.20 89 ILE A N 1
ATOM 730 C CA . ILE A 1 100 ? -19.704 -49.745 33.247 1.00 68.22 89 ILE A CA 1
ATOM 731 C C . ILE A 1 100 ? -18.309 -50.353 33.093 1.00 69.04 89 ILE A C 1
ATOM 732 O O . ILE A 1 100 ? -17.384 -49.683 32.631 1.00 68.40 89 ILE A O 1
ATOM 737 N N . GLY A 1 101 ? -18.164 -51.621 33.476 1.00 70.03 90 GLY A N 1
ATOM 738 C CA . GLY A 1 101 ? -16.909 -52.350 33.297 1.00 70.41 90 GLY A CA 1
ATOM 739 C C . GLY A 1 101 ? -16.494 -52.494 31.842 1.00 70.49 90 GLY A C 1
ATOM 740 O O . GLY A 1 101 ? -15.304 -52.589 31.540 1.00 70.44 90 GLY A O 1
ATOM 741 N N . LYS A 1 102 ? -17.478 -52.511 30.943 1.00 70.76 91 LYS A N 1
ATOM 742 C CA . LYS A 1 102 ? -17.223 -52.576 29.500 1.00 71.60 91 LYS A CA 1
ATOM 743 C C . LYS A 1 102 ? -16.717 -51.256 28.907 1.00 69.57 91 LYS A C 1
ATOM 744 O O . LYS A 1 102 ? -16.182 -51.248 27.798 1.00 69.91 91 LYS A O 1
ATOM 750 N N . ILE A 1 103 ? -16.888 -50.150 29.632 1.00 67.42 92 ILE A N 1
ATOM 751 C CA . ILE A 1 103 ? -16.504 -48.824 29.136 1.00 65.38 92 ILE A CA 1
ATOM 752 C C . ILE A 1 103 ? -14.990 -48.691 28.981 1.00 65.08 92 ILE A C 1
ATOM 753 O O . ILE A 1 103 ? -14.246 -48.781 29.959 1.00 65.60 92 ILE A O 1
ATOM 758 N N . LYS A 1 104 ? -14.550 -48.457 27.748 1.00 64.34 93 LYS A N 1
ATOM 759 C CA . LYS A 1 104 ? -13.133 -48.296 27.435 1.00 64.27 93 LYS A CA 1
ATOM 760 C C . LYS A 1 104 ? -12.693 -46.834 27.456 1.00 61.27 93 LYS A C 1
ATOM 761 O O . LYS A 1 104 ? -11.501 -46.555 27.557 1.00 60.65 93 LYS A O 1
ATOM 767 N N . TYR A 1 105 ? -13.645 -45.907 27.355 1.00 59.20 94 TYR A N 1
ATOM 768 C CA . TYR A 1 105 ? -13.322 -44.474 27.332 1.00 57.66 94 TYR A CA 1
ATOM 769 C C . TYR A 1 105 ? -13.026 -43.935 28.738 1.00 56.05 94 TYR A C 1
ATOM 770 O O . TYR A 1 105 ? -13.406 -44.559 29.731 1.00 56.05 94 TYR A O 1
ATOM 779 N N . PRO A 1 106 ? -12.316 -42.790 28.824 1.00 54.46 95 PRO A N 1
ATOM 780 C CA . PRO A 1 106 ? -11.973 -42.212 30.127 1.00 53.91 95 PRO A CA 1
ATOM 781 C C . PRO A 1 106 ? -13.161 -41.564 30.841 1.00 52.68 95 PRO A C 1
ATOM 782 O O . PRO A 1 106 ? -13.860 -40.736 30.257 1.00 52.26 95 PRO A O 1
ATOM 786 N N . MET A 1 107 ? -13.372 -41.948 32.098 1.00 52.41 96 MET A N 1
ATOM 787 C CA . MET A 1 107 ? -14.427 -41.379 32.929 1.00 52.12 96 MET A CA 1
ATOM 788 C C . MET A 1 107 ? -13.853 -40.295 33.841 1.00 51.91 96 MET A C 1
ATOM 789 O O . MET A 1 107 ? -13.179 -40.597 34.832 1.00 51.79 96 MET A O 1
ATOM 794 N N . LEU A 1 108 ? -14.120 -39.035 33.504 1.00 50.79 97 LEU A N 1
ATOM 795 C CA . LEU A 1 108 ? -13.597 -37.906 34.272 1.00 50.43 97 LEU A CA 1
ATOM 796 C C . LEU A 1 108 ? -14.359 -37.731 35.581 1.00 49.95 97 LEU A C 1
ATOM 797 O O . LEU A 1 108 ? -15.577 -37.900 35.629 1.00 49.31 97 LEU A O 1
ATOM 802 N N . ALA A 1 109 ? -13.625 -37.399 36.639 1.00 50.18 98 ALA A N 1
ATOM 803 C CA . ALA A 1 109 ? -14.214 -37.088 37.933 1.00 50.26 98 ALA A CA 1
ATOM 804 C C . ALA A 1 109 ? -14.243 -35.577 38.097 1.00 50.51 98 ALA A C 1
ATOM 805 O O . ALA A 1 109 ? -13.303 -34.885 37.694 1.00 51.46 98 ALA A O 1
ATOM 807 N N . ASP A 1 110 ? -15.319 -35.068 38.692 1.00 49.72 99 ASP A N 1
ATOM 808 C CA . ASP A 1 110 ? -15.466 -33.634 38.906 1.00 49.36 99 ASP A CA 1
ATOM 809 C C . ASP A 1 110 ? -16.120 -33.328 40.256 1.00 49.01 99 ASP A C 1
ATOM 810 O O . ASP A 1 110 ? -17.200 -32.745 40.303 1.00 48.66 99 ASP A O 1
ATOM 815 N N . PRO A 1 111 ? -15.461 -33.714 41.365 1.00 49.47 100 PRO A N 1
ATOM 816 C CA . PRO A 1 111 ? -16.055 -33.436 42.674 1.00 50.06 100 PRO A CA 1
ATOM 817 C C . PRO A 1 111 ? -16.090 -31.950 43.040 1.00 50.47 100 PRO A C 1
ATOM 818 O O . PRO A 1 111 ? -17.005 -31.522 43.738 1.00 50.03 100 PRO A O 1
ATOM 822 N N . ASN A 1 112 ? -15.100 -31.180 42.589 1.00 51.13 101 ASN A N 1
ATOM 823 C CA . ASN A 1 112 ? -15.074 -29.739 42.856 1.00 51.98 101 ASN A CA 1
ATOM 824 C C . ASN A 1 112 ? -16.063 -28.955 41.995 1.00 51.07 101 ASN A C 1
ATOM 825 O O . ASN A 1 112 ? -16.458 -27.848 42.358 1.00 52.49 101 ASN A O 1
ATOM 830 N N . GLY A 1 113 ? -16.448 -29.528 40.857 1.00 49.77 102 GLY A N 1
ATOM 831 C CA . GLY A 1 113 ? -17.476 -28.942 39.996 1.00 49.60 102 GLY A CA 1
ATOM 832 C C . GLY A 1 113 ? -16.972 -27.972 38.942 1.00 49.62 102 GLY A C 1
ATOM 833 O O . GLY A 1 113 ? -17.769 -27.319 38.274 1.00 49.23 102 GLY A O 1
ATOM 834 N N . GLN A 1 114 ? -15.654 -27.887 38.773 1.00 50.65 103 GLN A N 1
ATOM 835 C CA . GLN A 1 114 ? -15.057 -26.942 37.826 1.00 51.22 103 GLN A CA 1
ATOM 836 C C . GLN A 1 114 ? -15.628 -27.106 36.410 1.00 50.13 103 GLN A C 1
ATOM 837 O O . GLN A 1 114 ? -15.979 -26.116 35.763 1.00 50.19 103 GLN A O 1
ATOM 843 N N . LEU A 1 115 ? -15.737 -28.353 35.951 1.00 48.89 104 LEU A N 1
ATOM 844 C CA . LEU A 1 115 ? -16.246 -28.653 34.608 1.00 48.25 104 LEU A CA 1
ATOM 845 C C . LEU A 1 115 ? -17.727 -28.313 34.492 1.00 46.34 104 LEU A C 1
ATOM 846 O O . LEU A 1 115 ? -18.124 -27.518 33.640 1.00 45.63 104 LEU A O 1
ATOM 851 N N . ALA A 1 116 ? -18.535 -28.910 35.362 1.00 45.04 105 ALA A N 1
ATOM 852 C CA . ALA A 1 116 ? -19.979 -28.693 35.352 1.00 44.34 105 ALA A CA 1
ATOM 853 C C . ALA A 1 116 ? -20.339 -27.206 35.392 1.00 44.14 105 ALA A C 1
ATOM 854 O O . ALA A 1 116 ? -21.261 -26.775 34.699 1.00 43.93 105 ALA A O 1
ATOM 856 N N . ARG A 1 117 ? -19.608 -26.433 36.195 1.00 43.85 106 ARG A N 1
ATOM 857 C CA . ARG A 1 117 ? -19.824 -24.988 36.288 1.00 44.10 106 ARG A CA 1
ATOM 858 C C . ARG A 1 117 ? -19.341 -24.238 35.048 1.00 44.34 106 ARG A C 1
ATOM 859 O O . ARG A 1 117 ? -19.993 -23.286 34.606 1.00 44.40 106 ARG A O 1
ATOM 867 N N . PHE A 1 118 ? -18.207 -24.657 34.489 1.00 44.28 107 PHE A N 1
ATOM 868 C CA . PHE A 1 118 ? -17.697 -24.042 33.262 1.00 44.12 107 PHE A CA 1
ATOM 869 C C . PHE A 1 118 ? -18.683 -24.227 32.116 1.00 43.37 107 PHE A C 1
ATOM 870 O O . PHE A 1 118 ? -19.033 -23.268 31.433 1.00 44.34 107 PHE A O 1
ATOM 878 N N . PHE A 1 119 ? -19.114 -25.467 31.909 1.00 42.85 108 PHE A N 1
ATOM 879 C CA . PHE A 1 119 ? -20.110 -25.779 30.882 1.00 42.97 108 PHE A CA 1
ATOM 880 C C . PHE A 1 119 ? -21.519 -25.318 31.275 1.00 43.25 108 PHE A C 1
ATOM 881 O O . PHE A 1 119 ? -22.393 -25.198 30.421 1.00 43.83 108 PHE A O 1
ATOM 889 N N . GLY A 1 120 ? -21.739 -25.078 32.565 1.00 43.71 109 GLY A N 1
ATOM 890 C CA . GLY A 1 120 ? -22.994 -24.512 33.045 1.00 44.40 109 GLY A CA 1
ATOM 891 C C . GLY A 1 120 ? -24.111 -25.537 33.134 1.00 44.49 109 GLY A C 1
ATOM 892 O O . GLY A 1 120 ? -25.269 -25.223 32.866 1.00 44.60 109 GLY A O 1
ATOM 893 N N . VAL A 1 121 ? -23.764 -26.756 33.535 1.00 44.12 110 VAL A N 1
ATOM 894 C CA . VAL A 1 121 ? -24.717 -27.865 33.557 1.00 44.03 110 VAL A CA 1
ATOM 895 C C . VAL A 1 121 ? -24.906 -28.426 34.967 1.00 43.82 110 VAL A C 1
ATOM 896 O O . VAL A 1 121 ? -25.432 -29.527 35.138 1.00 43.34 110 VAL A O 1
ATOM 900 N N . LEU A 1 122 ? -24.499 -27.658 35.973 1.00 44.03 111 LEU A N 1
ATOM 901 C CA . LEU A 1 122 ? -24.597 -28.091 37.357 1.00 45.19 111 LEU A CA 1
ATOM 902 C C . LEU A 1 122 ? -25.920 -27.642 37.966 1.00 45.67 111 LEU A C 1
ATOM 903 O O . LEU A 1 122 ? -26.286 -26.468 37.878 1.00 45.57 111 LEU A O 1
ATOM 908 N N . ASP A 1 123 ? -26.637 -28.585 38.573 1.00 45.92 112 ASP A N 1
ATOM 909 C CA . ASP A 1 123 ? -27.806 -28.263 39.377 1.00 46.73 112 ASP A CA 1
ATOM 910 C C . ASP A 1 123 ? -27.327 -28.019 40.802 1.00 47.79 112 ASP A C 1
ATOM 911 O O . ASP A 1 123 ? -26.908 -28.953 41.481 1.00 48.08 112 ASP A O 1
ATOM 916 N N . GLU A 1 124 ? -27.376 -26.763 41.243 1.00 49.02 113 GLU A N 1
ATOM 917 C CA . GLU A 1 124 ? -26.829 -26.371 42.546 1.00 49.96 113 GLU A CA 1
ATOM 918 C C . GLU A 1 124 ? -27.606 -26.962 43.721 1.00 50.79 113 GLU A C 1
ATOM 919 O O . GLU A 1 124 ? -27.054 -27.121 44.809 1.00 51.75 113 GLU A O 1
ATOM 925 N N . ALA A 1 125 ? -28.880 -27.284 43.505 1.00 51.35 114 ALA A N 1
ATOM 926 C CA . ALA A 1 125 ? -29.708 -27.910 44.538 1.00 52.29 114 ALA A CA 1
ATOM 927 C C . ALA A 1 125 ? -29.312 -29.368 44.737 1.00 51.55 114 ALA A C 1
ATOM 928 O O . ALA A 1 125 ? -29.023 -29.795 45.853 1.00 51.80 114 ALA A O 1
ATOM 930 N N . SER A 1 126 ? -29.306 -30.119 43.639 1.00 50.73 115 SER A N 1
ATOM 931 C CA . SER A 1 126 ? -28.951 -31.538 43.649 1.00 50.41 115 SER A CA 1
ATOM 932 C C . SER A 1 126 ? -27.455 -31.772 43.861 1.00 49.41 115 SER A C 1
ATOM 933 O O . SER A 1 126 ? -27.058 -32.771 44.462 1.00 49.64 115 SER A O 1
ATOM 936 N N . GLY A 1 127 ? -26.632 -30.859 43.352 1.00 48.36 116 GLY A N 1
ATOM 937 C CA . GLY A 1 127 ? -25.183 -31.032 43.357 1.00 47.77 116 GLY A CA 1
ATOM 938 C C . GLY A 1 127 ? -24.715 -32.008 42.291 1.00 47.05 116 GLY A C 1
ATOM 939 O O . GLY A 1 127 ? -23.613 -32.547 42.379 1.00 46.68 116 GLY A O 1
ATOM 940 N N . MET A 1 128 ? -25.547 -32.225 41.273 1.00 47.07 117 MET A N 1
ATOM 941 C CA . MET A 1 128 ? -25.252 -33.184 40.213 1.00 46.78 117 MET A CA 1
ATOM 942 C C . MET A 1 128 ? -25.356 -32.535 38.838 1.00 45.53 117 MET A C 1
ATOM 943 O O . MET A 1 128 ? -26.080 -31.554 38.651 1.00 45.61 117 MET A O 1
ATOM 948 N N . ALA A 1 129 ? -24.629 -33.094 37.877 1.00 44.09 118 ALA A N 1
ATOM 949 C CA . ALA A 1 129 ? -24.643 -32.586 36.515 1.00 43.39 118 ALA A CA 1
ATOM 950 C C . ALA A 1 129 ? -25.914 -33.026 35.786 1.00 43.50 118 ALA A C 1
ATOM 951 O O . ALA A 1 129 ? -26.445 -34.114 36.029 1.00 43.92 118 ALA A O 1
ATOM 953 N N . TYR A 1 130 ? -26.401 -32.163 34.902 1.00 42.36 119 TYR A N 1
ATOM 954 C CA . TYR A 1 130 ? -27.516 -32.503 34.032 1.00 41.69 119 TYR A CA 1
ATOM 955 C C . TYR A 1 130 ? -27.056 -33.494 32.967 1.00 41.41 119 TYR A C 1
ATOM 956 O O . TYR A 1 130 ? -25.861 -33.755 32.824 1.00 40.03 119 TYR A O 1
ATOM 965 N N . ARG A 1 131 ? -28.013 -34.057 32.234 1.00 42.08 120 ARG A N 1
ATOM 966 C CA . ARG A 1 131 ? -27.701 -34.939 31.114 1.00 42.16 120 ARG A CA 1
ATOM 967 C C . ARG A 1 131 ? -27.316 -34.096 29.911 1.00 41.53 120 ARG A C 1
ATOM 968 O O . ARG A 1 131 ? -28.110 -33.886 28.994 1.00 41.83 120 ARG A O 1
ATOM 976 N N . ALA A 1 132 ? -26.081 -33.612 29.939 1.00 41.30 121 ALA A N 1
ATOM 977 C CA . ALA A 1 132 ? -25.575 -32.720 28.916 1.00 41.20 121 ALA A CA 1
ATOM 978 C C . ALA A 1 132 ? -24.479 -33.384 28.088 1.00 41.46 121 ALA A C 1
ATOM 979 O O . ALA A 1 132 ? -23.725 -34.227 28.585 1.00 41.50 121 ALA A O 1
ATOM 981 N N . SER A 1 133 ? -24.410 -32.991 26.819 1.00 41.24 122 SER A N 1
ATOM 982 C CA . SER A 1 133 ? -23.389 -33.471 25.900 1.00 40.98 122 SER A CA 1
ATOM 983 C C . SER A 1 133 ? -22.823 -32.281 25.146 1.00 40.77 122 SER A C 1
ATOM 984 O O . SER A 1 133 ? -23.569 -31.391 24.755 1.00 39.76 122 SER A O 1
ATOM 987 N N . PHE A 1 134 ? -21.506 -32.269 24.950 1.00 41.84 123 PHE A N 1
ATOM 988 C CA . PHE A 1 134 ? -20.826 -31.184 24.242 1.00 42.30 123 PHE A CA 1
ATOM 989 C C . PHE A 1 134 ? -19.847 -31.740 23.213 1.00 43.88 123 PHE A C 1
ATOM 990 O O . PHE A 1 134 ? -18.987 -32.551 23.549 1.00 44.10 123 PHE A O 1
ATOM 998 N N . ILE A 1 135 ? -19.981 -31.297 21.964 1.00 45.28 124 ILE A N 1
ATOM 999 C CA . ILE A 1 135 ? -19.038 -31.647 20.906 1.00 46.85 124 ILE A CA 1
ATOM 1000 C C . ILE A 1 135 ? -18.053 -30.498 20.743 1.00 47.57 124 ILE A C 1
ATOM 1001 O O . ILE A 1 135 ? -18.451 -29.367 20.461 1.00 47.87 124 ILE A O 1
ATOM 1006 N N . VAL A 1 136 ? -16.769 -30.799 20.918 1.00 48.72 125 VAL A N 1
ATOM 1007 C CA . VAL A 1 136 ? -15.719 -29.785 20.909 1.00 49.50 125 VAL A CA 1
ATOM 1008 C C . VAL A 1 136 ? -14.685 -30.125 19.839 1.00 50.46 125 VAL A C 1
ATOM 1009 O O . VAL A 1 136 ? -14.275 -31.278 19.712 1.00 51.15 125 VAL A O 1
ATOM 1013 N N . SER A 1 137 ? -14.268 -29.112 19.081 1.00 50.97 126 SER A N 1
ATOM 1014 C CA . SER A 1 137 ? -13.296 -29.285 18.000 1.00 51.98 126 SER A CA 1
ATOM 1015 C C . SER A 1 137 ? -11.888 -29.519 18.557 1.00 52.86 126 SER A C 1
ATOM 1016 O O . SER A 1 137 ? -11.653 -29.303 19.744 1.00 51.84 126 SER A O 1
ATOM 1019 N N . PRO A 1 138 ? -10.942 -29.955 17.701 1.00 54.87 127 PRO A N 1
ATOM 1020 C CA . PRO A 1 138 ? -9.559 -30.179 18.143 1.00 56.49 127 PRO A CA 1
ATOM 1021 C C . PRO A 1 138 ? -8.837 -28.931 18.652 1.00 57.90 127 PRO A C 1
ATOM 1022 O O . PRO A 1 138 ? -7.891 -29.050 19.427 1.00 57.87 127 PRO A O 1
ATOM 1026 N N . GLU A 1 139 ? -9.279 -27.753 18.214 1.00 60.02 128 GLU A N 1
ATOM 1027 C CA . GLU A 1 139 ? -8.723 -26.486 18.686 1.00 62.13 128 GLU A CA 1
ATOM 1028 C C . GLU A 1 139 ? -9.341 -26.041 20.018 1.00 60.50 128 GLU A C 1
ATOM 1029 O O . GLU A 1 139 ? -8.936 -25.027 20.581 1.00 60.86 128 GLU A O 1
ATOM 1035 N N . GLY A 1 140 ? -10.319 -26.796 20.516 1.00 59.10 129 GLY A N 1
ATOM 1036 C CA . GLY A 1 140 ? -10.906 -26.557 21.836 1.00 58.35 129 GLY A CA 1
ATOM 1037 C C . GLY A 1 140 ? -12.202 -25.762 21.825 1.00 57.20 129 GLY A C 1
ATOM 1038 O O . GLY A 1 140 ? -12.691 -25.362 22.884 1.00 55.59 129 GLY A O 1
ATOM 1039 N N . ASP A 1 141 ? -12.765 -25.549 20.636 1.00 56.86 130 ASP A N 1
ATOM 1040 C CA . ASP A 1 141 ? -13.975 -24.750 20.476 1.00 56.50 130 ASP A CA 1
ATOM 1041 C C . ASP A 1 141 ? -15.222 -25.615 20.604 1.00 54.98 130 ASP A C 1
ATOM 1042 O O . ASP A 1 141 ? -15.300 -26.688 20.010 1.00 54.71 130 ASP A O 1
ATOM 1047 N N . ILE A 1 142 ? -16.198 -25.136 21.371 1.00 53.82 131 ILE A N 1
ATOM 1048 C CA . ILE A 1 142 ? -17.475 -25.827 21.522 1.00 52.69 131 ILE A CA 1
ATOM 1049 C C . ILE A 1 142 ? -18.320 -25.569 20.280 1.00 52.29 131 ILE A C 1
ATOM 1050 O O . ILE A 1 142 ? -18.579 -24.416 19.931 1.00 51.32 131 ILE A O 1
ATOM 1055 N N . LYS A 1 143 ? -18.744 -26.647 19.621 1.00 52.42 132 LYS A N 1
ATOM 1056 C CA . LYS A 1 143 ? -19.421 -26.560 18.323 1.00 52.55 132 LYS A CA 1
ATOM 1057 C C . LYS A 1 143 ? -20.920 -26.833 18.390 1.00 50.63 132 LYS A C 1
ATOM 1058 O O . LYS A 1 143 ? -21.699 -26.217 17.667 1.00 50.60 132 LYS A O 1
ATOM 1064 N N . SER A 1 144 ? -21.325 -27.778 19.226 1.00 49.13 133 SER A N 1
ATOM 1065 C CA . SER A 1 144 ? -22.743 -28.026 19.442 1.00 48.81 133 SER A CA 1
ATOM 1066 C C . SER A 1 144 ? -22.919 -28.770 20.745 1.00 47.56 133 SER A C 1
ATOM 1067 O O . SER A 1 144 ? -22.030 -29.509 21.173 1.00 47.50 133 SER A O 1
ATOM 1070 N N . TYR A 1 145 ? -24.066 -28.572 21.379 1.00 46.50 134 TYR A N 1
ATOM 1071 C CA . TYR A 1 145 ? -24.319 -29.220 22.649 1.00 45.99 134 TYR A CA 1
ATOM 1072 C C . TYR A 1 145 ? -25.796 -29.351 22.981 1.00 46.58 134 TYR A C 1
ATOM 1073 O O . TYR A 1 145 ? -26.659 -28.782 22.309 1.00 46.19 134 TYR A O 1
ATOM 1082 N N . GLU A 1 146 ? -26.058 -30.121 24.030 1.00 47.47 135 GLU A N 1
ATOM 1083 C CA . GLU A 1 146 ? -27.392 -30.549 24.386 1.00 48.77 135 GLU A CA 1
ATOM 1084 C C . GLU A 1 146 ? -27.504 -30.594 25.904 1.00 48.65 135 GLU A C 1
ATOM 1085 O O . GLU A 1 146 ? -26.612 -31.116 26.563 1.00 49.27 135 GLU A O 1
ATOM 1091 N N . ILE A 1 147 ? -28.581 -30.034 26.453 1.00 48.28 136 ILE A N 1
ATOM 1092 C CA . ILE A 1 147 ? -28.871 -30.149 27.883 1.00 48.32 136 ILE A CA 1
ATOM 1093 C C . ILE A 1 147 ? -30.278 -30.710 28.082 1.00 49.75 136 ILE A C 1
ATOM 1094 O O . ILE A 1 147 ? -31.258 -30.136 27.602 1.00 49.65 136 ILE A O 1
ATOM 1099 N N . ASN A 1 148 ? -30.363 -31.837 28.787 1.00 51.61 137 ASN A N 1
ATOM 1100 C CA . ASN A 1 148 ? -31.638 -32.440 29.174 1.00 53.64 137 ASN A CA 1
ATOM 1101 C C . ASN A 1 148 ? -31.749 -32.497 30.693 1.00 53.60 137 ASN A C 1
ATOM 1102 O O . ASN A 1 148 ? -30.742 -32.682 31.379 1.00 52.70 137 ASN A O 1
ATOM 1107 N N . ASP A 1 149 ? -32.965 -32.356 31.223 1.00 54.64 138 ASP A N 1
ATOM 1108 C CA . ASP A 1 149 ? -33.168 -32.468 32.671 1.00 55.53 138 ASP A CA 1
ATOM 1109 C C . ASP A 1 149 ? -33.117 -33.947 33.066 1.00 54.42 138 ASP A C 1
ATOM 1110 O O . ASP A 1 149 ? -33.147 -34.822 32.197 1.00 54.37 138 ASP A O 1
ATOM 1115 N N . MET A 1 150 ? -33.009 -34.226 34.363 1.00 53.36 139 MET A N 1
ATOM 1116 C CA . MET A 1 150 ? -32.909 -35.612 34.834 1.00 53.13 139 MET A CA 1
ATOM 1117 C C . MET A 1 150 ? -34.174 -36.377 34.413 1.00 55.37 139 MET A C 1
ATOM 1118 O O . MET A 1 150 ? -35.286 -35.836 34.463 1.00 56.24 139 MET A O 1
ATOM 1123 N N . GLY A 1 151 ? -34.005 -37.628 33.994 1.00 55.83 140 GLY A N 1
ATOM 1124 C CA . GLY A 1 151 ? -35.128 -38.439 33.520 1.00 57.58 140 GLY A CA 1
ATOM 1125 C C . GLY A 1 151 ? -35.320 -38.461 32.011 1.00 57.92 140 GLY A C 1
ATOM 1126 O O . GLY A 1 151 ? -35.907 -39.404 31.479 1.00 59.07 140 GLY A O 1
ATOM 1127 N N . ILE A 1 152 ? -34.847 -37.426 31.318 1.00 57.72 141 ILE A N 1
ATOM 1128 C CA . ILE A 1 152 ? -34.914 -37.379 29.858 1.00 58.14 141 ILE A CA 1
ATOM 1129 C C . ILE A 1 152 ? -33.621 -37.948 29.267 1.00 58.16 141 ILE A C 1
ATOM 1130 O O . ILE A 1 152 ? -32.609 -37.250 29.174 1.00 57.20 141 ILE A O 1
ATOM 1135 N N . GLY A 1 153 ? -33.669 -39.221 28.873 1.00 59.35 142 GLY A N 1
ATOM 1136 C CA . GLY A 1 153 ? -32.506 -39.928 28.338 1.00 58.82 142 GLY A CA 1
ATOM 1137 C C . GLY A 1 153 ? -32.074 -39.472 26.953 1.00 58.87 142 GLY A C 1
ATOM 1138 O O . GLY A 1 153 ? -32.847 -38.851 26.221 1.00 59.02 142 GLY A O 1
ATOM 1139 N N . ARG A 1 154 ? -30.835 -39.804 26.594 1.00 58.29 143 ARG A N 1
ATOM 1140 C CA . ARG A 1 154 ? -30.221 -39.356 25.340 1.00 57.72 143 ARG A CA 1
ATOM 1141 C C . ARG A 1 154 ? -30.159 -40.464 24.290 1.00 58.61 143 ARG A C 1
ATOM 1142 O O . ARG A 1 154 ? -30.436 -41.629 24.580 1.00 57.81 143 ARG A O 1
ATOM 1150 N N . ASN A 1 155 ? -29.793 -40.072 23.070 1.00 59.74 144 ASN A N 1
ATOM 1151 C CA . ASN A 1 155 ? -29.607 -40.991 21.950 1.00 61.18 144 ASN A CA 1
ATOM 1152 C C . ASN A 1 155 ? -28.190 -40.851 21.383 1.00 61.79 144 ASN A C 1
ATOM 1153 O O . ASN A 1 155 ? -27.841 -39.820 20.801 1.00 60.65 144 ASN A O 1
ATOM 1158 N N . ALA A 1 156 ? -27.386 -41.900 21.555 1.00 62.91 145 ALA A N 1
ATOM 1159 C CA . ALA A 1 156 ? -25.992 -41.908 21.110 1.00 62.81 145 ALA A CA 1
ATOM 1160 C C . ALA A 1 156 ? -25.844 -41.724 19.599 1.00 63.85 145 ALA A C 1
ATOM 1161 O O . ALA A 1 156 ? -24.896 -41.087 19.147 1.00 64.95 145 ALA A O 1
ATOM 1163 N N . GLU A 1 157 ? -26.775 -42.281 18.828 1.00 65.05 146 GLU A N 1
ATOM 1164 C CA . GLU A 1 157 ? -26.730 -42.189 17.366 1.00 65.85 146 GLU A CA 1
ATOM 1165 C C . GLU A 1 157 ? -26.814 -40.742 16.890 1.00 64.60 146 GLU A C 1
ATOM 1166 O O . GLU A 1 157 ? -26.041 -40.319 16.029 1.00 63.77 146 GLU A O 1
ATOM 1172 N N . GLU A 1 158 ? -27.755 -39.992 17.455 1.00 64.20 147 GLU A N 1
ATOM 1173 C CA . GLU A 1 158 ? -27.904 -38.571 17.148 1.00 63.08 147 GLU A CA 1
ATOM 1174 C C . GLU A 1 158 ? -26.640 -37.798 17.518 1.00 62.15 147 GLU A C 1
ATOM 1175 O O . GLU A 1 158 ? -26.203 -36.917 16.776 1.00 61.75 147 GLU A O 1
ATOM 1181 N N . LEU A 1 159 ? -26.057 -38.139 18.665 1.00 61.75 148 LEU A N 1
ATOM 1182 C CA . LEU A 1 159 ? -24.837 -37.490 19.141 1.00 61.27 148 LEU A CA 1
ATOM 1183 C C . LEU A 1 159 ? -23.634 -37.778 18.238 1.00 60.97 148 LEU A C 1
ATOM 1184 O O . LEU A 1 159 ? -22.722 -36.958 18.136 1.00 60.58 148 LEU A O 1
ATOM 1189 N N . VAL A 1 160 ? -23.632 -38.940 17.590 1.00 61.15 149 VAL A N 1
ATOM 1190 C CA . VAL A 1 160 ? -22.624 -39.255 16.579 1.00 61.15 149 VAL A CA 1
ATOM 1191 C C . VAL A 1 160 ? -22.904 -38.482 15.290 1.00 61.72 149 VAL A C 1
ATOM 1192 O O . VAL A 1 160 ? -21.976 -37.992 14.648 1.00 62.66 149 VAL A O 1
ATOM 1196 N N . ARG A 1 161 ? -24.179 -38.377 14.916 1.00 62.66 150 ARG A N 1
ATOM 1197 C CA . ARG A 1 161 ? -24.572 -37.640 13.712 1.00 63.27 150 ARG A CA 1
ATOM 1198 C C . ARG A 1 161 ? -24.123 -36.184 13.770 1.00 62.77 150 ARG A C 1
ATOM 1199 O O . ARG A 1 161 ? -23.578 -35.663 12.798 1.00 63.75 150 ARG A O 1
ATOM 1207 N N . LYS A 1 162 ? -24.361 -35.535 14.907 1.00 61.97 151 LYS A N 1
ATOM 1208 C CA . LYS A 1 162 ? -23.952 -34.144 15.102 1.00 61.59 151 LYS A CA 1
ATOM 1209 C C . LYS A 1 162 ? -22.451 -33.951 14.906 1.00 60.95 151 LYS A C 1
ATOM 1210 O O . LYS A 1 162 ? -22.020 -32.950 14.333 1.00 60.35 151 LYS A O 1
ATOM 1216 N N . LEU A 1 163 ? -21.664 -34.907 15.391 1.00 61.06 152 LEU A N 1
ATOM 1217 C CA . LEU A 1 163 ? -20.211 -34.839 15.280 1.00 61.43 152 LEU A CA 1
ATOM 1218 C C . LEU A 1 163 ? -19.759 -34.951 13.829 1.00 62.06 152 LEU A C 1
ATOM 1219 O O . LEU A 1 163 ? -18.895 -34.193 13.384 1.00 62.09 152 LEU A O 1
ATOM 1224 N N . GLU A 1 164 ? -20.337 -35.903 13.102 1.00 62.31 153 GLU A N 1
ATOM 1225 C CA . GLU A 1 164 ? -20.059 -36.045 11.678 1.00 63.25 153 GLU A CA 1
ATOM 1226 C C . GLU A 1 164 ? -20.510 -34.800 10.920 1.00 62.74 153 GLU A C 1
ATOM 1227 O O . GLU A 1 164 ? -19.791 -34.306 10.052 1.00 63.38 153 GLU A O 1
ATOM 1233 N N . ALA A 1 165 ? -21.694 -34.295 11.263 1.00 61.93 154 ALA A N 1
ATOM 1234 C CA . ALA A 1 165 ? -22.234 -33.078 10.651 1.00 61.68 154 ALA A CA 1
ATOM 1235 C C . ALA A 1 165 ? -21.332 -31.868 10.888 1.00 61.90 154 ALA A C 1
ATOM 1236 O O . ALA A 1 165 ? -21.131 -31.059 9.985 1.00 62.39 154 ALA A O 1
ATOM 1238 N N . SER A 1 166 ? -20.796 -31.749 12.102 1.00 62.00 155 SER A N 1
ATOM 1239 C CA . SER A 1 166 ? -19.901 -30.644 12.446 1.00 62.35 155 SER A CA 1
ATOM 1240 C C . SER A 1 166 ? -18.525 -30.802 11.794 1.00 62.87 155 SER A C 1
ATOM 1241 O O . SER A 1 166 ? -17.919 -29.815 11.381 1.00 63.12 155 SER A O 1
ATOM 1244 N N . GLN A 1 167 ? -18.036 -32.040 11.712 1.00 63.27 156 GLN A N 1
ATOM 1245 C CA . GLN A 1 167 ? -16.781 -32.340 11.008 1.00 64.31 156 GLN A CA 1
ATOM 1246 C C . GLN A 1 167 ? -16.883 -32.046 9.514 1.00 66.29 156 GLN A C 1
ATOM 1247 O O . GLN A 1 167 ? -15.924 -31.580 8.900 1.00 67.07 156 GLN A O 1
ATOM 1253 N N . PHE A 1 168 ? -18.047 -32.341 8.941 1.00 68.17 157 PHE A N 1
ATOM 1254 C CA . PHE A 1 168 ? -18.333 -32.067 7.531 1.00 70.55 157 PHE A CA 1
ATOM 1255 C C . PHE A 1 168 ? -18.232 -30.571 7.223 1.00 71.17 157 PHE A C 1
ATOM 1256 O O . PHE A 1 168 ? -17.712 -30.182 6.176 1.00 71.81 157 PHE A O 1
ATOM 1264 N N . VAL A 1 169 ? -18.729 -29.743 8.141 1.00 71.36 158 VAL A N 1
ATOM 1265 C CA . VAL A 1 169 ? -18.675 -28.286 7.994 1.00 72.23 158 VAL A CA 1
ATOM 1266 C C . VAL A 1 169 ? -17.267 -27.760 8.274 1.00 73.53 158 VAL A C 1
ATOM 1267 O O . VAL A 1 169 ? -16.838 -26.783 7.665 1.00 74.76 158 VAL A O 1
ATOM 1271 N N . ALA A 1 170 ? -16.560 -28.399 9.202 1.00 75.44 159 ALA A N 1
ATOM 1272 C CA . ALA A 1 170 ? -15.189 -28.013 9.535 1.00 78.57 159 ALA A CA 1
ATOM 1273 C C . ALA A 1 170 ? -14.236 -28.165 8.345 1.00 83.61 159 ALA A C 1
ATOM 1274 O O . ALA A 1 170 ? -13.353 -27.330 8.144 1.00 82.94 159 ALA A O 1
ATOM 1276 N N . GLU A 1 171 ? -14.425 -29.225 7.562 1.00 89.37 160 GLU A N 1
ATOM 1277 C CA . GLU A 1 171 ? -13.555 -29.512 6.423 1.00 95.54 160 GLU A CA 1
ATOM 1278 C C . GLU A 1 171 ? -13.851 -28.620 5.218 1.00 100.95 160 GLU A C 1
ATOM 1279 O O . GLU A 1 171 ? -12.928 -28.111 4.581 1.00 103.40 160 GLU A O 1
ATOM 1285 N N . HIS A 1 172 ? -15.135 -28.443 4.910 1.00 106.45 161 HIS A N 1
ATOM 1286 C CA . HIS A 1 172 ? -15.565 -27.650 3.754 1.00 112.13 161 HIS A CA 1
ATOM 1287 C C . HIS A 1 172 ? -16.234 -26.348 4.197 1.00 114.82 161 HIS A C 1
ATOM 1288 O O . HIS A 1 172 ? -17.254 -26.372 4.885 1.00 112.76 161 HIS A O 1
ATOM 1295 N N . GLY A 1 173 ? -15.662 -25.218 3.786 1.00 121.50 162 GLY A N 1
ATOM 1296 C CA . GLY A 1 173 ? -16.131 -23.897 4.211 1.00 125.62 162 GLY A CA 1
ATOM 1297 C C . GLY A 1 173 ? -17.538 -23.519 3.772 1.00 130.31 162 GLY A C 1
ATOM 1298 O O . GLY A 1 173 ? -18.260 -22.854 4.519 1.00 128.93 162 GLY A O 1
ATOM 1299 N N . ASP A 1 174 ? -17.927 -23.937 2.567 1.00 136.81 163 ASP A N 1
ATOM 1300 C CA . ASP A 1 174 ? -19.235 -23.592 1.999 1.00 139.98 163 ASP A CA 1
ATOM 1301 C C . ASP A 1 174 ? -20.121 -24.833 1.833 1.00 144.06 163 ASP A C 1
ATOM 1302 O O . ASP A 1 174 ? -19.988 -25.578 0.860 1.00 143.94 163 ASP A O 1
ATOM 1307 N N . LYS A 1 175 ? -21.021 -25.043 2.792 1.00 148.73 164 LYS A N 1
ATOM 1308 C CA . LYS A 1 175 ? -21.975 -26.154 2.745 1.00 153.64 164 LYS A CA 1
ATOM 1309 C C . LYS A 1 175 ? -23.129 -25.830 1.798 1.00 160.18 164 LYS A C 1
ATOM 1310 O O . LYS A 1 175 ? -23.532 -24.672 1.674 1.00 160.72 164 LYS A O 1
ATOM 1316 N N . VAL A 1 176 ? -23.654 -26.862 1.135 1.00 167.28 165 VAL A N 1
ATOM 1317 C CA . VAL A 1 176 ? -24.805 -26.724 0.238 1.00 171.73 165 VAL A CA 1
ATOM 1318 C C . VAL A 1 176 ? -25.777 -27.888 0.436 1.00 176.01 165 VAL A C 1
ATOM 1319 O O . VAL A 1 176 ? -25.361 -29.009 0.737 1.00 176.85 165 VAL A O 1
ATOM 1323 N N . CYS A 1 177 ? -27.068 -27.612 0.262 1.00 179.79 166 CYS A N 1
ATOM 1324 C CA . CYS A 1 177 ? -28.103 -28.646 0.313 1.00 181.42 166 CYS A CA 1
ATOM 1325 C C . CYS A 1 177 ? -28.076 -29.479 -0.973 1.00 182.96 166 CYS A C 1
ATOM 1326 O O . CYS A 1 177 ? -27.596 -29.001 -2.005 1.00 184.03 166 CYS A O 1
ATOM 1329 N N . PRO A 1 178 ? -28.583 -30.728 -0.920 1.00 181.81 167 PRO A N 1
ATOM 1330 C CA . PRO A 1 178 ? -28.564 -31.592 -2.106 1.00 182.05 167 PRO A CA 1
ATOM 1331 C C . PRO A 1 178 ? -29.330 -31.000 -3.287 1.00 181.21 167 PRO A C 1
ATOM 1332 O O . PRO A 1 178 ? -28.752 -30.793 -4.354 1.00 179.77 167 PRO A O 1
ATOM 1336 N N . MET B 1 12 ? -26.583 -21.049 34.764 1.00 64.37 1 MET B N 1
ATOM 1337 C CA . MET B 1 12 ? -26.110 -20.732 33.379 1.00 63.70 1 MET B CA 1
ATOM 1338 C C . MET B 1 12 ? -27.008 -21.399 32.336 1.00 59.86 1 MET B C 1
ATOM 1339 O O . MET B 1 12 ? -27.379 -20.771 31.342 1.00 60.44 1 MET B O 1
ATOM 1344 N N . ASN B 1 13 ? -27.353 -22.666 32.568 1.00 55.72 2 ASN B N 1
ATOM 1345 C CA . ASN B 1 13 ? -28.379 -23.353 31.772 1.00 52.46 2 ASN B CA 1
ATOM 1346 C C . ASN B 1 13 ? -29.776 -22.828 32.096 1.00 50.36 2 ASN B C 1
ATOM 1347 O O . ASN B 1 13 ? -29.958 -22.101 33.073 1.00 51.13 2 ASN B O 1
ATOM 1352 N N . LEU B 1 14 ? -30.757 -23.212 31.284 1.00 47.27 3 LEU B N 1
ATOM 1353 C CA . LEU B 1 14 ? -32.112 -22.676 31.394 1.00 45.92 3 LEU B CA 1
ATOM 1354 C C . LEU B 1 14 ? -33.151 -23.690 31.874 1.00 45.44 3 LEU B C 1
ATOM 1355 O O . LEU B 1 14 ? -34.348 -23.434 31.778 1.00 45.22 3 LEU B O 1
ATOM 1360 N N . ILE B 1 15 ? -32.710 -24.822 32.410 1.00 45.93 4 ILE B N 1
ATOM 1361 C CA . ILE B 1 15 ? -33.638 -25.887 32.790 1.00 46.29 4 ILE B CA 1
ATOM 1362 C C . ILE B 1 15 ? -34.530 -25.429 33.948 1.00 46.84 4 ILE B C 1
ATOM 1363 O O . ILE B 1 15 ? -34.068 -24.772 34.882 1.00 47.58 4 ILE B O 1
ATOM 1368 N N . ASN B 1 16 ? -35.813 -25.772 33.858 1.00 47.07 5 ASN B N 1
ATOM 1369 C CA . ASN B 1 16 ? -36.826 -25.368 34.837 1.00 47.54 5 ASN B CA 1
ATOM 1370 C C . ASN B 1 16 ? -36.908 -23.854 35.068 1.00 47.72 5 ASN B C 1
ATOM 1371 O O . ASN B 1 16 ? -37.194 -23.404 36.173 1.00 48.36 5 ASN B O 1
ATOM 1376 N N . GLN B 1 17 ? -36.664 -23.081 34.014 1.00 47.73 6 GLN B N 1
ATOM 1377 C CA . GLN B 1 17 ? -36.905 -21.646 34.027 1.00 48.79 6 GLN B CA 1
ATOM 1378 C C . GLN B 1 17 ? -38.193 -21.413 33.249 1.00 49.68 6 GLN B C 1
ATOM 1379 O O . GLN B 1 17 ? -38.377 -21.983 32.173 1.00 49.07 6 GLN B O 1
ATOM 1385 N N . LYS B 1 18 ? -39.084 -20.589 33.794 1.00 51.46 7 LYS B N 1
ATOM 1386 C CA . LYS B 1 18 ? -40.369 -20.318 33.151 1.00 52.84 7 LYS B CA 1
ATOM 1387 C C . LYS B 1 18 ? -40.239 -19.277 32.047 1.00 51.56 7 LYS B C 1
ATOM 1388 O O . LYS B 1 18 ? -39.397 -18.384 32.122 1.00 51.25 7 LYS B O 1
ATOM 1394 N N . LEU B 1 19 ? -41.081 -19.405 31.024 1.00 50.74 8 LEU B N 1
ATOM 1395 C CA . LEU B 1 19 ? -41.160 -18.415 29.954 1.00 49.80 8 LEU B CA 1
ATOM 1396 C C . LEU B 1 19 ? -41.452 -17.037 30.518 1.00 49.81 8 LEU B C 1
ATOM 1397 O O . LEU B 1 19 ? -42.354 -16.878 31.340 1.00 50.50 8 LEU B O 1
ATOM 1402 N N . PHE B 1 20 ? -40.682 -16.047 30.075 1.00 48.79 9 PHE B N 1
ATOM 1403 C CA . PHE B 1 20 ? -40.933 -14.653 30.439 1.00 49.19 9 PHE B CA 1
ATOM 1404 C C . PHE B 1 20 ? -42.142 -14.115 29.679 1.00 49.49 9 PHE B C 1
ATOM 1405 O O . PHE B 1 20 ? -42.542 -14.676 28.658 1.00 47.89 9 PHE B O 1
ATOM 1413 N N . ASP B 1 21 ? -42.730 -13.039 30.196 1.00 51.17 10 ASP B N 1
ATOM 1414 C CA . ASP B 1 21 ? -43.896 -12.425 29.566 1.00 52.79 10 ASP B CA 1
ATOM 1415 C C . ASP B 1 21 ? -43.476 -11.647 28.319 1.00 52.51 10 ASP B C 1
ATOM 1416 O O . ASP B 1 21 ? -42.605 -10.777 28.392 1.00 51.91 10 ASP B O 1
ATOM 1421 N N . PHE B 1 22 ? -44.094 -11.967 27.180 1.00 52.33 11 PHE B N 1
ATOM 1422 C CA . PHE B 1 22 ? -43.758 -11.317 25.911 1.00 51.67 11 PHE B CA 1
ATOM 1423 C C . PHE B 1 22 ? -44.897 -11.374 24.894 1.00 52.53 11 PHE B C 1
ATOM 1424 O O . PHE B 1 22 ? -45.709 -12.297 24.907 1.00 52.86 11 PHE B O 1
ATOM 1432 N N . GLU B 1 23 ? -44.939 -10.371 24.020 1.00 54.03 12 GLU B N 1
ATOM 1433 C CA . GLU B 1 23 ? -45.816 -10.370 22.850 1.00 55.18 12 GLU B CA 1
ATOM 1434 C C . GLU B 1 23 ? -44.946 -10.404 21.610 1.00 53.37 12 GLU B C 1
ATOM 1435 O O . GLU B 1 23 ? -43.775 -10.040 21.658 1.00 52.63 12 GLU B O 1
ATOM 1441 N N . CYS B 1 24 ? -45.527 -10.821 20.493 1.00 53.36 13 CYS B N 1
ATOM 1442 C CA . CYS B 1 24 ? -44.738 -11.180 19.328 1.00 53.00 13 CYS B CA 1
ATOM 1443 C C . CYS B 1 24 ? -45.602 -11.311 18.072 1.00 53.76 13 CYS B C 1
ATOM 1444 O O . CYS B 1 24 ? -46.665 -11.934 18.106 1.00 54.45 13 CYS B O 1
ATOM 1447 N N . ASP B 1 25 ? -45.146 -10.710 16.973 1.00 53.84 14 ASP B N 1
ATOM 1448 C CA . ASP B 1 25 ? -45.811 -10.853 15.675 1.00 53.74 14 ASP B CA 1
ATOM 1449 C C . ASP B 1 25 ? -45.415 -12.180 15.040 1.00 52.44 14 ASP B C 1
ATOM 1450 O O . ASP B 1 25 ? -44.265 -12.605 15.150 1.00 51.65 14 ASP B O 1
ATOM 1455 N N . ALA B 1 26 ? -46.367 -12.829 14.376 1.00 52.82 15 ALA B N 1
ATOM 1456 C CA . ALA B 1 26 ? -46.113 -14.117 13.734 1.00 52.02 15 ALA B CA 1
ATOM 1457 C C . ALA B 1 26 ? -46.913 -14.283 12.451 1.00 52.71 15 ALA B C 1
ATOM 1458 O O . ALA B 1 26 ? -48.025 -13.774 12.330 1.00 53.11 15 ALA B O 1
ATOM 1460 N N . TYR B 1 27 ? -46.319 -14.992 11.497 1.00 52.72 16 TYR B N 1
ATOM 1461 C CA . TYR B 1 27 ? -47.017 -15.453 10.307 1.00 54.12 16 TYR B CA 1
ATOM 1462 C C . TYR B 1 27 ? -47.429 -16.900 10.565 1.00 54.38 16 TYR B C 1
ATOM 1463 O O . TYR B 1 27 ? -46.589 -17.737 10.903 1.00 53.32 16 TYR B O 1
ATOM 1472 N N . HIS B 1 28 ? -48.720 -17.186 10.426 1.00 55.82 17 HIS B N 1
ATOM 1473 C CA . HIS B 1 28 ? -49.258 -18.499 10.772 1.00 56.26 17 HIS B CA 1
ATOM 1474 C C . HIS B 1 28 ? -50.313 -18.945 9.762 1.00 59.16 17 HIS B C 1
ATOM 1475 O O . HIS B 1 28 ? -51.431 -18.426 9.746 1.00 60.86 17 HIS B O 1
ATOM 1482 N N . ASP B 1 29 ? -49.933 -19.899 8.914 1.00 60.73 18 ASP B N 1
ATOM 1483 C CA . ASP B 1 29 ? -50.845 -20.532 7.963 1.00 63.24 18 ASP B CA 1
ATOM 1484 C C . ASP B 1 29 ? -51.545 -19.510 7.058 1.00 64.75 18 ASP B C 1
ATOM 1485 O O . ASP B 1 29 ? -52.773 -19.473 6.962 1.00 66.05 18 ASP B O 1
ATOM 1490 N N . GLY B 1 30 ? -50.743 -18.680 6.400 1.00 65.19 19 GLY B N 1
ATOM 1491 C CA . GLY B 1 30 ? -51.252 -17.706 5.434 1.00 66.96 19 GLY B CA 1
ATOM 1492 C C . GLY B 1 30 ? -51.908 -16.474 6.029 1.00 67.59 19 GLY B C 1
ATOM 1493 O O . GLY B 1 30 ? -52.709 -15.822 5.360 1.00 69.90 19 GLY B O 1
ATOM 1494 N N . GLU B 1 31 ? -51.569 -16.142 7.274 1.00 66.85 20 GLU B N 1
ATOM 1495 C CA . GLU B 1 31 ? -52.149 -14.978 7.944 1.00 67.36 20 GLU B CA 1
ATOM 1496 C C . GLU B 1 31 ? -51.304 -14.528 9.136 1.00 65.16 20 GLU B C 1
ATOM 1497 O O . GLU B 1 31 ? -50.677 -15.348 9.807 1.00 64.75 20 GLU B O 1
ATOM 1503 N N . PHE B 1 32 ? -51.293 -13.220 9.390 1.00 63.69 21 PHE B N 1
ATOM 1504 C CA . PHE B 1 32 ? -50.555 -12.652 10.515 1.00 60.92 21 PHE B CA 1
ATOM 1505 C C . PHE B 1 32 ? -51.381 -12.713 11.794 1.00 60.04 21 PHE B C 1
ATOM 1506 O O . PHE B 1 32 ? -52.586 -12.471 11.773 1.00 61.04 21 PHE B O 1
ATOM 1514 N N . THR B 1 33 ? -50.724 -13.041 12.903 1.00 58.48 22 THR B N 1
ATOM 1515 C CA . THR B 1 33 ? -51.364 -13.072 14.220 1.00 58.40 22 THR B CA 1
ATOM 1516 C C . THR B 1 33 ? -50.424 -12.470 15.264 1.00 57.45 22 THR B C 1
ATOM 1517 O O . THR B 1 33 ? -49.307 -12.061 14.940 1.00 56.25 22 THR B O 1
ATOM 1521 N N . ARG B 1 34 ? -50.888 -12.407 16.509 1.00 57.88 23 ARG B N 1
ATOM 1522 C CA . ARG B 1 34 ? -50.064 -11.956 17.626 1.00 57.70 23 ARG B CA 1
ATOM 1523 C C . ARG B 1 34 ? -50.033 -13.021 18.714 1.00 56.65 23 ARG B C 1
ATOM 1524 O O . ARG B 1 34 ? -51.023 -13.231 19.417 1.00 57.98 23 ARG B O 1
ATOM 1532 N N . VAL B 1 35 ? -48.892 -13.692 18.843 1.00 54.62 24 VAL B N 1
ATOM 1533 C CA . VAL B 1 35 ? -48.692 -14.693 19.887 1.00 53.90 24 VAL B CA 1
ATOM 1534 C C . VAL B 1 35 ? -48.137 -14.011 21.133 1.00 54.01 24 VAL B C 1
ATOM 1535 O O . VAL B 1 35 ? -47.299 -13.113 21.035 1.00 53.62 24 VAL B O 1
ATOM 1539 N N . SER B 1 36 ? -48.620 -14.437 22.299 1.00 54.73 25 SER B N 1
ATOM 1540 C CA . SER B 1 36 ? -48.076 -13.994 23.580 1.00 54.84 25 SER B CA 1
ATOM 1541 C C . SER B 1 36 ? -47.811 -15.208 24.469 1.00 54.02 25 SER B C 1
ATOM 1542 O O . SER B 1 36 ? -48.142 -16.338 24.109 1.00 52.85 25 SER B O 1
ATOM 1545 N N . THR B 1 37 ? -47.211 -14.964 25.630 1.00 54.11 26 THR B N 1
ATOM 1546 C CA . THR B 1 37 ? -46.874 -16.029 26.570 1.00 53.64 26 THR B CA 1
ATOM 1547 C C . THR B 1 37 ? -48.102 -16.834 27.008 1.00 54.78 26 THR B C 1
ATOM 1548 O O . THR B 1 37 ? -48.015 -18.046 27.207 1.00 54.18 26 THR B O 1
ATOM 1552 N N . GLU B 1 38 ? -49.245 -16.163 27.123 1.00 56.51 27 GLU B N 1
ATOM 1553 C CA . GLU B 1 38 ? -50.486 -16.808 27.567 1.00 57.88 27 GLU B CA 1
ATOM 1554 C C . GLU B 1 38 ? -50.986 -17.846 26.562 1.00 56.00 27 GLU B C 1
ATOM 1555 O O . GLU B 1 38 ? -51.497 -18.892 26.950 1.00 56.33 27 GLU B O 1
ATOM 1561 N N . ASP B 1 39 ? -50.836 -17.549 25.275 1.00 54.37 28 ASP B N 1
ATOM 1562 C CA . ASP B 1 39 ? -51.238 -18.471 24.213 1.00 53.45 28 ASP B CA 1
ATOM 1563 C C . ASP B 1 39 ? -50.328 -19.694 24.151 1.00 51.63 28 ASP B C 1
ATOM 1564 O O . ASP B 1 39 ? -50.747 -20.755 23.704 1.00 51.87 28 ASP B O 1
ATOM 1569 N N . ILE B 1 40 ? -49.081 -19.531 24.583 1.00 50.28 29 ILE B N 1
ATOM 1570 C CA . ILE B 1 40 ? -48.089 -20.600 24.536 1.00 48.86 29 ILE B CA 1
ATOM 1571 C C . ILE B 1 40 ? -48.257 -21.547 25.719 1.00 49.00 29 ILE B C 1
ATOM 1572 O O . ILE B 1 40 ? -48.128 -22.764 25.570 1.00 48.48 29 ILE B O 1
ATOM 1577 N N . LEU B 1 41 ? -48.535 -20.986 26.893 1.00 49.46 30 LEU B N 1
ATOM 1578 C CA . LEU B 1 41 ? -48.766 -21.787 28.093 1.00 49.84 30 LEU B CA 1
ATOM 1579 C C . LEU B 1 41 ? -50.037 -22.623 27.957 1.00 50.56 30 LEU B C 1
ATOM 1580 O O . LEU B 1 41 ? -50.921 -22.301 27.160 1.00 50.91 30 LEU B O 1
ATOM 1585 N N . GLY B 1 42 ? -50.109 -23.700 28.737 1.00 51.04 31 GLY B N 1
ATOM 1586 C CA . GLY B 1 42 ? -51.262 -24.607 28.735 1.00 52.29 31 GLY B CA 1
ATOM 1587 C C . GLY B 1 42 ? -51.103 -25.835 27.852 1.00 51.53 31 GLY B C 1
ATOM 1588 O O . GLY B 1 42 ? -51.990 -26.686 27.802 1.00 52.70 31 GLY B O 1
ATOM 1589 N N . LYS B 1 43 ? -49.975 -25.928 27.154 1.00 49.98 32 LYS B N 1
ATOM 1590 C CA . LYS B 1 43 ? -49.688 -27.061 26.281 1.00 49.90 32 LYS B CA 1
ATOM 1591 C C . LYS B 1 43 ? -48.205 -27.062 25.960 1.00 48.49 32 LYS B C 1
ATOM 1592 O O . LYS B 1 43 ? -47.556 -26.015 26.007 1.00 48.32 32 LYS B O 1
ATOM 1598 N N . TRP B 1 44 ? -47.674 -28.234 25.628 1.00 47.85 33 TRP B N 1
ATOM 1599 C CA . TRP B 1 44 ? -46.244 -28.374 25.376 1.00 46.66 33 TRP B CA 1
ATOM 1600 C C . TRP B 1 44 ? -45.830 -27.521 24.185 1.00 45.84 33 TRP B C 1
ATOM 1601 O O . TRP B 1 44 ? -46.585 -27.373 23.226 1.00 45.93 33 TRP B O 1
ATOM 1612 N N . SER B 1 45 ? -44.635 -26.946 24.270 1.00 45.01 34 SER B N 1
ATOM 1613 C CA . SER B 1 45 ? -44.133 -26.055 23.238 1.00 44.22 34 SER B CA 1
ATOM 1614 C C . SER B 1 45 ? -42.783 -26.543 22.759 1.00 43.58 34 SER B C 1
ATOM 1615 O O . SER B 1 45 ? -41.969 -27.009 23.555 1.00 43.55 34 SER B O 1
ATOM 1618 N N . ILE B 1 46 ? -42.557 -26.446 21.455 1.00 43.26 35 ILE B N 1
ATOM 1619 C CA . ILE B 1 46 ? -41.221 -26.570 20.903 1.00 43.02 35 ILE B CA 1
ATOM 1620 C C . ILE B 1 46 ? -40.868 -25.246 20.237 1.00 42.93 35 ILE B C 1
ATOM 1621 O O . ILE B 1 46 ? -41.595 -24.772 19.366 1.00 43.42 35 ILE B O 1
ATOM 1626 N N . PHE B 1 47 ? -39.763 -24.647 20.672 1.00 43.06 36 PHE B N 1
ATOM 1627 C CA . PHE B 1 47 ? -39.250 -23.423 20.070 1.00 43.24 36 PHE B CA 1
ATOM 1628 C C . PHE B 1 47 ? -38.104 -23.784 19.146 1.00 43.83 36 PHE B C 1
ATOM 1629 O O . PHE B 1 47 ? -37.044 -24.212 19.603 1.00 44.49 36 PHE B O 1
ATOM 1637 N N . PHE B 1 48 ? -38.329 -23.608 17.848 1.00 44.09 37 PHE B N 1
ATOM 1638 C CA . PHE B 1 48 ? -37.368 -23.994 16.829 1.00 44.23 37 PHE B CA 1
ATOM 1639 C C . PHE B 1 48 ? -36.690 -22.749 16.256 1.00 43.58 37 PHE B C 1
ATOM 1640 O O . PHE B 1 48 ? -37.189 -22.135 15.318 1.00 44.50 37 PHE B O 1
ATOM 1648 N N . PHE B 1 49 ? -35.559 -22.369 16.840 1.00 42.86 38 PHE B N 1
ATOM 1649 C CA . PHE B 1 49 ? -34.785 -21.232 16.340 1.00 42.74 38 PHE B CA 1
ATOM 1650 C C . PHE B 1 49 ? -34.023 -21.612 15.075 1.00 44.23 38 PHE B C 1
ATOM 1651 O O . PHE B 1 49 ? -33.574 -22.751 14.938 1.00 45.02 38 PHE B O 1
ATOM 1659 N N . TYR B 1 50 ? -33.882 -20.659 14.154 1.00 44.69 39 TYR B N 1
ATOM 1660 C CA . TYR B 1 50 ? -33.075 -20.868 12.950 1.00 44.88 39 TYR B CA 1
ATOM 1661 C C . TYR B 1 50 ? -32.467 -19.549 12.450 1.00 45.18 39 TYR B C 1
ATOM 1662 O O . TYR B 1 50 ? -33.043 -18.485 12.673 1.00 44.73 39 TYR B O 1
ATOM 1671 N N . PRO B 1 51 ? -31.302 -19.621 11.771 1.00 46.73 40 PRO B N 1
ATOM 1672 C CA . PRO B 1 51 ? -30.507 -18.431 11.413 1.00 48.05 40 PRO B CA 1
ATOM 1673 C C . PRO B 1 51 ? -31.209 -17.364 10.566 1.00 49.13 40 PRO B C 1
ATOM 1674 O O . PRO B 1 51 ? -31.266 -16.207 10.979 1.00 49.50 40 PRO B O 1
ATOM 1678 N N . ALA B 1 52 ? -31.717 -17.734 9.393 1.00 50.60 41 ALA B N 1
ATOM 1679 C CA . ALA B 1 52 ? -32.268 -16.737 8.475 1.00 52.12 41 ALA B CA 1
ATOM 1680 C C . ALA B 1 52 ? -33.213 -17.308 7.425 1.00 52.91 41 ALA B C 1
ATOM 1681 O O . ALA B 1 52 ? -33.010 -18.413 6.922 1.00 53.19 41 ALA B O 1
ATOM 1683 N N . ASP B 1 53 ? -34.238 -16.522 7.099 1.00 53.54 42 ASP B N 1
ATOM 1684 C CA . ASP B 1 53 ? -35.115 -16.798 5.969 1.00 54.81 42 ASP B CA 1
ATOM 1685 C C . ASP B 1 53 ? -34.343 -16.553 4.678 1.00 57.56 42 ASP B C 1
ATOM 1686 O O . ASP B 1 53 ? -33.413 -15.748 4.645 1.00 58.89 42 ASP B O 1
ATOM 1691 N N . PHE B 1 54 ? -34.754 -17.246 3.622 1.00 60.52 43 PHE B N 1
ATOM 1692 C CA . PHE B 1 54 ? -34.082 -17.226 2.319 1.00 63.40 43 PHE B CA 1
ATOM 1693 C C . PHE B 1 54 ? -32.628 -17.701 2.399 1.00 66.51 43 PHE B C 1
ATOM 1694 O O . PHE B 1 54 ? -31.717 -17.062 1.875 1.00 66.82 43 PHE B O 1
ATOM 1702 N N . SER B 1 55 ? -32.434 -18.834 3.069 1.00 71.32 44 SER B N 1
ATOM 1703 C CA . SER B 1 55 ? -31.154 -19.534 3.094 1.00 76.29 44 SER B CA 1
ATOM 1704 C C . SER B 1 55 ? -31.372 -20.953 2.577 1.00 81.31 44 SER B C 1
ATOM 1705 O O . SER B 1 55 ? -32.514 -21.391 2.410 1.00 82.33 44 SER B O 1
ATOM 1708 N N . PHE B 1 56 ? -30.278 -21.667 2.332 1.00 86.37 45 PHE B N 1
ATOM 1709 C CA . PHE B 1 56 ? -30.339 -22.983 1.696 1.00 88.86 45 PHE B CA 1
ATOM 1710 C C . PHE B 1 56 ? -30.477 -24.138 2.687 1.00 88.69 45 PHE B C 1
ATOM 1711 O O . PHE B 1 56 ? -31.046 -25.178 2.349 1.00 90.05 45 PHE B O 1
ATOM 1719 N N . VAL B 1 57 ? -29.970 -23.950 3.903 1.00 88.48 46 VAL B N 1
ATOM 1720 C CA . VAL B 1 57 ? -29.906 -25.024 4.900 1.00 89.00 46 VAL B CA 1
ATOM 1721 C C . VAL B 1 57 ? -31.137 -25.059 5.823 1.00 86.76 46 VAL B C 1
ATOM 1722 O O . VAL B 1 57 ? -31.472 -26.111 6.371 1.00 86.79 46 VAL B O 1
ATOM 1726 N N . CYS B 1 58 ? -31.804 -23.918 5.989 1.00 84.84 47 CYS B N 1
ATOM 1727 C CA . CYS B 1 58 ? -32.959 -23.805 6.893 1.00 82.12 47 CYS B CA 1
ATOM 1728 C C . CYS B 1 58 ? -34.238 -24.530 6.441 1.00 81.72 47 CYS B C 1
ATOM 1729 O O . CYS B 1 58 ? -34.915 -25.132 7.277 1.00 81.49 47 CYS B O 1
ATOM 1732 N N . PRO B 1 59 ? -34.585 -24.467 5.135 1.00 80.82 48 PRO B N 1
ATOM 1733 C CA . PRO B 1 59 ? -35.846 -25.063 4.663 1.00 78.79 48 PRO B CA 1
ATOM 1734 C C . PRO B 1 59 ? -36.038 -26.533 5.033 1.00 75.85 48 PRO B C 1
ATOM 1735 O O . PRO B 1 59 ? -37.130 -26.922 5.449 1.00 75.81 48 PRO B O 1
ATOM 1739 N N . THR B 1 60 ? -34.989 -27.337 4.880 1.00 72.83 49 THR B N 1
ATOM 1740 C CA . THR B 1 60 ? -35.076 -28.772 5.160 1.00 71.55 49 THR B CA 1
ATOM 1741 C C . THR B 1 60 ? -35.436 -29.070 6.620 1.00 68.57 49 THR B C 1
ATOM 1742 O O . THR B 1 60 ? -36.175 -30.013 6.892 1.00 68.30 49 THR B O 1
ATOM 1746 N N . GLU B 1 61 ? -34.921 -28.263 7.545 1.00 66.19 50 GLU B N 1
ATOM 1747 C CA . GLU B 1 61 ? -35.209 -28.427 8.974 1.00 63.63 50 GLU B CA 1
ATOM 1748 C C . GLU B 1 61 ? -36.670 -28.119 9.298 1.00 61.89 50 GLU B C 1
ATOM 1749 O O . GLU B 1 61 ? -37.345 -28.904 9.968 1.00 61.00 50 GLU B O 1
ATOM 1755 N N . LEU B 1 62 ? -37.140 -26.968 8.821 1.00 60.62 51 LEU B N 1
ATOM 1756 C CA . LEU B 1 62 ? -38.512 -26.513 9.059 1.00 59.17 51 LEU B CA 1
ATOM 1757 C C . LEU B 1 62 ? -39.530 -27.418 8.374 1.00 59.05 51 LEU B C 1
ATOM 1758 O O . LEU B 1 62 ? -40.608 -27.667 8.913 1.00 58.44 51 LEU B O 1
ATOM 1763 N N . GLY B 1 63 ? -39.182 -27.901 7.183 1.00 59.49 52 GLY B N 1
ATOM 1764 C CA . GLY B 1 63 ? -40.015 -28.856 6.459 1.00 60.12 52 GLY B CA 1
ATOM 1765 C C . GLY B 1 63 ? -40.127 -30.189 7.176 1.00 60.32 52 GLY B C 1
ATOM 1766 O O . GLY B 1 63 ? -41.201 -30.791 7.213 1.00 61.14 52 GLY B O 1
ATOM 1767 N N . ASP B 1 64 ? -39.018 -30.647 7.753 1.00 59.95 53 ASP B N 1
ATOM 1768 C CA . ASP B 1 64 ? -39.000 -31.908 8.492 1.00 60.33 53 ASP B CA 1
ATOM 1769 C C . ASP B 1 64 ? -39.939 -31.839 9.702 1.00 58.73 53 ASP B C 1
ATOM 1770 O O . ASP B 1 64 ? -40.611 -32.817 10.032 1.00 59.06 53 ASP B O 1
ATOM 1775 N N . MET B 1 65 ? -39.991 -30.678 10.350 1.00 57.17 54 MET B N 1
ATOM 1776 C CA . MET B 1 65 ? -40.889 -30.474 11.487 1.00 56.16 54 MET B CA 1
ATOM 1777 C C . MET B 1 65 ? -42.358 -30.508 11.069 1.00 56.29 54 MET B C 1
ATOM 1778 O O . MET B 1 65 ? -43.196 -31.052 11.791 1.00 55.32 54 MET B O 1
ATOM 1783 N N . GLN B 1 66 ? -42.667 -29.943 9.904 1.00 57.02 55 GLN B N 1
ATOM 1784 C CA . GLN B 1 66 ? -44.033 -29.978 9.380 1.00 57.76 55 GLN B CA 1
ATOM 1785 C C . GLN B 1 66 ? -44.497 -31.406 9.092 1.00 59.08 55 GLN B C 1
ATOM 1786 O O . GLN B 1 66 ? -45.666 -31.730 9.304 1.00 59.19 55 GLN B O 1
ATOM 1792 N N . GLU B 1 67 ? -43.587 -32.253 8.616 1.00 60.25 56 GLU B N 1
ATOM 1793 C CA . GLU B 1 67 ? -43.890 -33.672 8.426 1.00 62.25 56 GLU B CA 1
ATOM 1794 C C . GLU B 1 67 ? -44.263 -34.341 9.752 1.00 61.16 56 GLU B C 1
ATOM 1795 O O . GLU B 1 67 ? -45.169 -35.171 9.794 1.00 62.11 56 GLU B O 1
ATOM 1801 N N . HIS B 1 68 ? -43.570 -33.966 10.827 1.00 59.08 57 HIS B N 1
ATOM 1802 C CA . HIS B 1 68 ? -43.851 -34.495 12.168 1.00 58.24 57 HIS B CA 1
ATOM 1803 C C . HIS B 1 68 ? -44.849 -33.654 12.979 1.00 56.72 57 HIS B C 1
ATOM 1804 O O . HIS B 1 68 ? -45.112 -33.965 14.139 1.00 55.94 57 HIS B O 1
ATOM 1811 N N . TYR B 1 69 ? -45.410 -32.607 12.378 1.00 56.40 58 TYR B N 1
ATOM 1812 C CA . TYR B 1 69 ? -46.259 -31.665 13.110 1.00 55.86 58 TYR B CA 1
ATOM 1813 C C . TYR B 1 69 ? -47.594 -32.269 13.534 1.00 57.49 58 TYR B C 1
ATOM 1814 O O . TYR B 1 69 ? -48.016 -32.090 14.675 1.00 58.30 58 TYR B O 1
ATOM 1823 N N . ALA B 1 70 ? -48.254 -32.977 12.619 1.00 59.61 59 ALA B N 1
ATOM 1824 C CA . ALA B 1 70 ? -49.531 -33.637 12.920 1.00 61.09 59 ALA B CA 1
ATOM 1825 C C . ALA B 1 70 ? -49.403 -34.627 14.081 1.00 61.18 59 ALA B C 1
ATOM 1826 O O . ALA B 1 70 ? -50.308 -34.742 14.906 1.00 61.43 59 ALA B O 1
ATOM 1828 N N . HIS B 1 71 ? -48.277 -35.334 14.135 1.00 60.95 60 HIS B N 1
ATOM 1829 C CA . HIS B 1 71 ? -47.978 -36.244 15.240 1.00 61.17 60 HIS B CA 1
ATOM 1830 C C . HIS B 1 71 ? -47.778 -35.481 16.553 1.00 60.40 60 HIS B C 1
ATOM 1831 O O . HIS B 1 71 ? -48.223 -35.935 17.606 1.00 61.01 60 HIS B O 1
ATOM 1838 N N . LEU B 1 72 ? -47.111 -34.329 16.483 1.00 59.36 61 LEU B N 1
ATOM 1839 C CA . LEU B 1 72 ? -46.921 -33.465 17.655 1.00 58.39 61 LEU B CA 1
ATOM 1840 C C . LEU B 1 72 ? -48.223 -32.814 18.125 1.00 60.02 61 LEU B C 1
ATOM 1841 O O . LEU B 1 72 ? -48.356 -32.480 19.303 1.00 59.59 61 LEU B O 1
ATOM 1846 N N . GLN B 1 73 ? -49.171 -32.624 17.208 1.00 62.74 62 GLN B N 1
ATOM 1847 C CA . GLN B 1 73 ? -50.513 -32.157 17.565 1.00 64.98 62 GLN B CA 1
ATOM 1848 C C . GLN B 1 73 ? -51.255 -33.194 18.415 1.00 66.49 62 GLN B C 1
ATOM 1849 O O . GLN B 1 73 ? -51.923 -32.834 19.385 1.00 67.11 62 GLN B O 1
ATOM 1855 N N . GLU B 1 74 ? -51.135 -34.472 18.049 1.00 67.57 63 GLU B N 1
ATOM 1856 C CA . GLU B 1 74 ? -51.715 -35.576 18.834 1.00 68.54 63 GLU B CA 1
ATOM 1857 C C . GLU B 1 74 ? -51.085 -35.674 20.221 1.00 65.91 63 GLU B C 1
ATOM 1858 O O . GLU B 1 74 ? -51.770 -35.971 21.200 1.00 65.15 63 GLU B O 1
ATOM 1864 N N . LEU B 1 75 ? -49.779 -35.424 20.297 1.00 63.32 64 LEU B N 1
ATOM 1865 C CA . LEU B 1 75 ? -49.058 -35.417 21.572 1.00 61.50 64 LEU B CA 1
ATOM 1866 C C . LEU B 1 75 ? -49.298 -34.135 22.383 1.00 59.70 64 LEU B C 1
ATOM 1867 O O . LEU B 1 75 ? -48.680 -33.944 23.431 1.00 58.80 64 LEU B O 1
ATOM 1872 N N . ASN B 1 76 ? -50.186 -33.266 21.896 1.00 58.56 65 ASN B N 1
ATOM 1873 C CA . ASN B 1 76 ? -50.559 -32.036 22.588 1.00 57.77 65 ASN B CA 1
ATOM 1874 C C . ASN B 1 76 ? -49.402 -31.033 22.665 1.00 55.35 65 ASN B C 1
ATOM 1875 O O . ASN B 1 76 ? -49.164 -30.419 23.710 1.00 54.84 65 ASN B O 1
ATOM 1880 N N . CYS B 1 77 ? -48.697 -30.866 21.545 1.00 52.95 66 CYS B N 1
ATOM 1881 C CA . CYS B 1 77 ? -47.548 -29.965 21.478 1.00 50.44 66 CYS B CA 1
ATOM 1882 C C . CYS B 1 77 ? -47.588 -29.062 20.245 1.00 50.12 66 CYS B C 1
ATOM 1883 O O . CYS B 1 77 ? -47.723 -29.539 19.120 1.00 51.20 66 CYS B O 1
ATOM 1886 N N . GLU B 1 78 ? -47.455 -27.757 20.474 1.00 49.15 67 GLU B N 1
ATOM 1887 C CA . GLU B 1 78 ? -47.390 -26.769 19.401 1.00 48.84 67 GLU B CA 1
ATOM 1888 C C . GLU B 1 78 ? -45.933 -26.447 19.066 1.00 48.25 67 GLU B C 1
ATOM 1889 O O . GLU B 1 78 ? -45.070 -26.439 19.945 1.00 48.24 67 GLU B O 1
ATOM 1895 N N . VAL B 1 79 ? -45.673 -26.182 17.789 1.00 48.36 68 VAL B N 1
ATOM 1896 C CA . VAL B 1 79 ? -44.341 -25.822 17.315 1.00 47.69 68 VAL B CA 1
ATOM 1897 C C . VAL B 1 79 ? -44.283 -24.323 17.027 1.00 47.18 68 VAL B C 1
ATOM 1898 O O . VAL B 1 79 ? -45.196 -23.766 16.413 1.00 47.58 68 VAL B O 1
ATOM 1902 N N . TYR B 1 80 ? -43.209 -23.676 17.472 1.00 45.72 69 TYR B N 1
ATOM 1903 C CA . TYR B 1 80 ? -42.991 -22.257 17.207 1.00 45.47 69 TYR B CA 1
ATOM 1904 C C . TYR B 1 80 ? -41.617 -22.051 16.588 1.00 44.22 69 TYR B C 1
ATOM 1905 O O . TYR B 1 80 ? -40.606 -22.108 17.287 1.00 43.21 69 TYR B O 1
ATOM 1914 N N . SER B 1 81 ? -41.572 -21.824 15.278 1.00 44.40 70 SER B N 1
ATOM 1915 C CA . SER B 1 81 ? -40.314 -21.473 14.629 1.00 43.99 70 SER B CA 1
ATOM 1916 C C . SER B 1 81 ? -40.017 -20.012 14.925 1.00 43.94 70 SER B C 1
ATOM 1917 O O . SER B 1 81 ? -40.928 -19.179 14.956 1.00 44.59 70 SER B O 1
ATOM 1920 N N . VAL B 1 82 ? -38.745 -19.712 15.160 1.00 43.22 71 VAL B N 1
ATOM 1921 C CA . VAL B 1 82 ? -38.324 -18.367 15.523 1.00 43.34 71 VAL B CA 1
ATOM 1922 C C . VAL B 1 82 ? -37.071 -17.987 14.746 1.00 43.40 71 VAL B C 1
ATOM 1923 O O . VAL B 1 82 ? -36.141 -18.786 14.616 1.00 43.88 71 VAL B O 1
ATOM 1927 N N . SER B 1 83 ? -37.056 -16.767 14.222 1.00 43.28 72 SER B N 1
ATOM 1928 C CA . SER B 1 83 ? -35.833 -16.175 13.689 1.00 43.16 72 SER B CA 1
ATOM 1929 C C . SER B 1 83 ? -35.906 -14.660 13.819 1.00 43.73 72 SER B C 1
ATOM 1930 O O . SER B 1 83 ? -36.958 -14.106 14.151 1.00 43.30 72 SER B O 1
ATOM 1933 N N . GLU B 1 84 ? -34.788 -13.997 13.541 1.00 44.35 73 GLU B N 1
ATOM 1934 C CA . GLU B 1 84 ? -34.697 -12.549 13.697 1.00 45.21 73 GLU B CA 1
ATOM 1935 C C . GLU B 1 84 ? -35.351 -11.773 12.550 1.00 45.97 73 GLU B C 1
ATOM 1936 O O . GLU B 1 84 ? -35.378 -10.543 12.575 1.00 46.98 73 GLU B O 1
ATOM 1942 N N . ASP B 1 85 ? -35.881 -12.482 11.555 1.00 46.10 74 ASP B N 1
ATOM 1943 C CA . ASP B 1 85 ? -36.592 -11.840 10.452 1.00 47.05 74 ASP B CA 1
ATOM 1944 C C . ASP B 1 85 ? -37.924 -11.279 10.927 1.00 47.40 74 ASP B C 1
ATOM 1945 O O . ASP B 1 85 ? -38.445 -11.684 11.962 1.00 46.76 74 ASP B O 1
ATOM 1950 N N . SER B 1 86 ? -38.470 -10.343 10.158 1.00 49.12 75 SER B N 1
ATOM 1951 C CA . SER B 1 86 ? -39.793 -9.799 10.435 1.00 50.13 75 SER B CA 1
ATOM 1952 C C . SER B 1 86 ? -40.867 -10.778 9.980 1.00 51.47 75 SER B C 1
ATOM 1953 O O . SER B 1 86 ? -40.586 -11.741 9.262 1.00 51.23 75 SER B O 1
ATOM 1956 N N . HIS B 1 87 ? -42.098 -10.525 10.411 1.00 53.79 76 HIS B N 1
ATOM 1957 C CA . HIS B 1 87 ? -43.247 -11.320 9.976 1.00 55.21 76 HIS B CA 1
ATOM 1958 C C . HIS B 1 87 ? -43.502 -11.150 8.476 1.00 56.78 76 HIS B C 1
ATOM 1959 O O . HIS B 1 87 ? -43.884 -12.107 7.799 1.00 57.47 76 HIS B O 1
ATOM 1966 N N . TYR B 1 88 ? -43.267 -9.942 7.961 1.00 57.83 77 TYR B N 1
ATOM 1967 C CA . TYR B 1 88 ? -43.369 -9.676 6.522 1.00 58.62 77 TYR B CA 1
ATOM 1968 C C . TYR B 1 88 ? -42.513 -10.649 5.713 1.00 57.08 77 TYR B C 1
ATOM 1969 O O . TYR B 1 88 ? -42.943 -11.148 4.674 1.00 57.31 77 TYR B O 1
ATOM 1978 N N . VAL B 1 89 ? -41.304 -10.913 6.202 1.00 55.44 78 VAL B N 1
ATOM 1979 C CA . VAL B 1 89 ? -40.358 -11.794 5.519 1.00 54.43 78 VAL B CA 1
ATOM 1980 C C . VAL B 1 89 ? -40.820 -13.257 5.531 1.00 54.28 78 VAL B C 1
ATOM 1981 O O . VAL B 1 89 ? -40.572 -13.986 4.572 1.00 53.92 78 VAL B O 1
ATOM 1985 N N . HIS B 1 90 ? -41.492 -13.682 6.600 1.00 54.79 79 HIS B N 1
ATOM 1986 C CA . HIS B 1 90 ? -42.006 -15.056 6.681 1.00 55.46 79 HIS B CA 1
ATOM 1987 C C . HIS B 1 90 ? -43.064 -15.335 5.609 1.00 56.71 79 HIS B C 1
ATOM 1988 O O . HIS B 1 90 ? -43.003 -16.360 4.928 1.00 56.21 79 HIS B O 1
ATOM 1995 N N . LYS B 1 91 ? -44.024 -14.423 5.464 1.00 58.03 80 LYS B N 1
ATOM 1996 C CA . LYS B 1 91 ? -45.034 -14.525 4.409 1.00 60.13 80 LYS B CA 1
ATOM 1997 C C . LYS B 1 91 ? -44.388 -14.604 3.023 1.00 61.16 80 LYS B C 1
ATOM 1998 O O . LYS B 1 91 ? -44.773 -15.437 2.199 1.00 62.11 80 LYS B O 1
ATOM 2004 N N . ALA B 1 92 ? -43.412 -13.735 2.774 1.00 61.34 81 ALA B N 1
ATOM 2005 C CA . ALA B 1 92 ? -42.694 -13.719 1.499 1.00 62.43 81 ALA B CA 1
ATOM 2006 C C . ALA B 1 92 ? -41.952 -15.031 1.251 1.00 62.75 81 ALA B C 1
ATOM 2007 O O . ALA B 1 92 ? -41.940 -15.540 0.130 1.00 63.67 81 ALA B O 1
ATOM 2009 N N . TRP B 1 93 ? -41.338 -15.567 2.304 1.00 61.97 82 TRP B N 1
ATOM 2010 C CA . TRP B 1 93 ? -40.606 -16.831 2.223 1.00 61.12 82 TRP B CA 1
ATOM 2011 C C . TRP B 1 93 ? -41.551 -18.003 1.974 1.00 62.18 82 TRP B C 1
ATOM 2012 O O . TRP B 1 93 ? -41.189 -18.955 1.281 1.00 63.89 82 TRP B O 1
ATOM 2023 N N . ALA B 1 94 ? -42.756 -17.929 2.536 1.00 62.37 83 ALA B N 1
ATOM 2024 C CA . ALA B 1 94 ? -43.783 -18.947 2.305 1.00 63.40 83 ALA B CA 1
ATOM 2025 C C . ALA B 1 94 ? -44.280 -18.921 0.860 1.00 65.08 83 ALA B C 1
ATOM 2026 O O . ALA B 1 94 ? -44.489 -19.973 0.256 1.00 64.96 83 ALA B O 1
ATOM 2028 N N . ASP B 1 95 ? -44.463 -17.720 0.314 1.00 66.70 84 ASP B N 1
ATOM 2029 C CA . ASP B 1 95 ? -44.915 -17.556 -1.071 1.00 68.76 84 ASP B CA 1
ATOM 2030 C C . ASP B 1 95 ? -43.859 -18.001 -2.080 1.00 69.10 84 ASP B C 1
ATOM 2031 O O . ASP B 1 95 ? -44.195 -18.564 -3.122 1.00 71.79 84 ASP B O 1
ATOM 2036 N N . ALA B 1 96 ? -42.590 -17.748 -1.770 1.00 67.91 85 ALA B N 1
ATOM 2037 C CA . ALA B 1 96 ? -41.496 -18.020 -2.704 1.00 68.69 85 ALA B CA 1
ATOM 2038 C C . ALA B 1 96 ? -41.185 -19.510 -2.851 1.00 69.00 85 ALA B C 1
ATOM 2039 O O . ALA B 1 96 ? -40.977 -19.987 -3.965 1.00 70.29 85 ALA B O 1
ATOM 2041 N N . THR B 1 97 ? -41.150 -20.235 -1.733 1.00 68.89 86 THR B N 1
ATOM 2042 C CA . THR B 1 97 ? -40.777 -21.654 -1.733 1.00 70.04 86 THR B CA 1
ATOM 2043 C C . THR B 1 97 ? -41.905 -22.545 -1.210 1.00 69.99 86 THR B C 1
ATOM 2044 O O . THR B 1 97 ? -42.580 -22.194 -0.242 1.00 69.24 86 THR B O 1
ATOM 2048 N N . GLU B 1 98 ? -42.093 -23.698 -1.853 1.00 70.97 87 GLU B N 1
ATOM 2049 C CA . GLU B 1 98 ? -43.160 -24.640 -1.486 1.00 71.58 87 GLU B CA 1
ATOM 2050 C C . GLU B 1 98 ? -42.934 -25.295 -0.122 1.00 68.47 87 GLU B C 1
ATOM 2051 O O . GLU B 1 98 ? -43.887 -25.516 0.627 1.00 67.51 87 GLU B O 1
ATOM 2057 N N . THR B 1 99 ? -41.679 -25.614 0.185 1.00 66.15 88 THR B N 1
ATOM 2058 C CA . THR B 1 99 ? -41.317 -26.213 1.470 1.00 64.09 88 THR B CA 1
ATOM 2059 C C . THR B 1 99 ? -41.853 -25.383 2.632 1.00 61.79 88 THR B C 1
ATOM 2060 O O . THR B 1 99 ? -42.451 -25.917 3.564 1.00 60.74 88 THR B O 1
ATOM 2064 N N . ILE B 1 100 ? -41.647 -24.072 2.553 1.00 60.86 89 ILE B N 1
ATOM 2065 C CA . ILE B 1 100 ? -42.094 -23.148 3.591 1.00 59.48 89 ILE B CA 1
ATOM 2066 C C . ILE B 1 100 ? -43.591 -22.872 3.448 1.00 60.24 89 ILE B C 1
ATOM 2067 O O . ILE B 1 100 ? -44.280 -22.651 4.442 1.00 59.94 89 ILE B O 1
ATOM 2072 N N . GLY B 1 101 ? -44.087 -22.883 2.212 1.00 61.82 90 GLY B N 1
ATOM 2073 C CA . GLY B 1 101 ? -45.506 -22.654 1.931 1.00 62.80 90 GLY B CA 1
ATOM 2074 C C . GLY B 1 101 ? -46.464 -23.659 2.552 1.00 63.42 90 GLY B C 1
ATOM 2075 O O . GLY B 1 101 ? -47.614 -23.322 2.840 1.00 64.27 90 GLY B O 1
ATOM 2076 N N . LYS B 1 102 ? -45.997 -24.889 2.759 1.00 63.73 91 LYS B N 1
ATOM 2077 C CA . LYS B 1 102 ? -46.817 -25.946 3.360 1.00 64.66 91 LYS B CA 1
ATOM 2078 C C . LYS B 1 102 ? -46.784 -25.950 4.894 1.00 63.00 91 LYS B C 1
ATOM 2079 O O . LYS B 1 102 ? -47.500 -26.733 5.520 1.00 63.23 91 LYS B O 1
ATOM 2085 N N . ILE B 1 103 ? -45.965 -25.084 5.495 1.00 61.03 92 ILE B N 1
ATOM 2086 C CA . ILE B 1 103 ? -45.847 -25.002 6.957 1.00 59.25 92 ILE B CA 1
ATOM 2087 C C . ILE B 1 103 ? -47.199 -24.645 7.588 1.00 58.80 92 ILE B C 1
ATOM 2088 O O . ILE B 1 103 ? -47.825 -23.650 7.216 1.00 59.81 92 ILE B O 1
ATOM 2093 N N . LYS B 1 104 ? -47.635 -25.464 8.543 1.00 56.91 93 LYS B N 1
ATOM 2094 C CA . LYS B 1 104 ? -48.913 -25.274 9.227 1.00 56.66 93 LYS B CA 1
ATOM 2095 C C . LYS B 1 104 ? -48.735 -24.632 10.599 1.00 53.94 93 LYS B C 1
ATOM 2096 O O . LYS B 1 104 ? -49.618 -23.917 11.066 1.00 54.65 93 LYS B O 1
ATOM 2102 N N . TYR B 1 105 ? -47.605 -24.900 11.249 1.00 51.30 94 TYR B N 1
ATOM 2103 C CA . TYR B 1 105 ? -47.314 -24.321 12.562 1.00 49.04 94 TYR B CA 1
ATOM 2104 C C . TYR B 1 105 ? -46.970 -22.834 12.454 1.00 47.42 94 TYR B C 1
ATOM 2105 O O . TYR B 1 105 ? -46.514 -22.382 11.405 1.00 47.40 94 TYR B O 1
ATOM 2114 N N . PRO B 1 106 ? -47.198 -22.068 13.536 1.00 46.45 95 PRO B N 1
ATOM 2115 C CA . PRO B 1 106 ? -46.925 -20.624 13.524 1.00 46.24 95 PRO B CA 1
ATOM 2116 C C . PRO B 1 106 ? -45.437 -20.273 13.429 1.00 45.01 95 PRO B C 1
ATOM 2117 O O . PRO B 1 106 ? -44.596 -20.948 14.029 1.00 43.89 95 PRO B O 1
ATOM 2121 N N . MET B 1 107 ? -45.132 -19.216 12.681 1.00 44.64 96 MET B N 1
ATOM 2122 C CA . MET B 1 107 ? -43.756 -18.770 12.484 1.00 44.41 96 MET B CA 1
ATOM 2123 C C . MET B 1 107 ? -43.523 -17.439 13.193 1.00 43.86 96 MET B C 1
ATOM 2124 O O . MET B 1 107 ? -43.936 -16.383 12.704 1.00 44.93 96 MET B O 1
ATOM 2129 N N . LEU B 1 108 ? -42.867 -17.495 14.350 1.00 42.23 97 LEU B N 1
ATOM 2130 C CA . LEU B 1 108 ? -42.633 -16.299 15.154 1.00 42.13 97 LEU B CA 1
ATOM 2131 C C . LEU B 1 108 ? -41.549 -15.423 14.536 1.00 41.98 97 LEU B C 1
ATOM 2132 O O . LEU B 1 108 ? -40.596 -15.924 13.935 1.00 41.21 97 LEU B O 1
ATOM 2137 N N . ALA B 1 109 ? -41.713 -14.111 14.691 1.00 42.29 98 ALA B N 1
ATOM 2138 C CA . ALA B 1 109 ? -40.744 -13.131 14.216 1.00 42.69 98 ALA B CA 1
ATOM 2139 C C . ALA B 1 109 ? -40.105 -12.446 15.414 1.00 43.17 98 ALA B C 1
ATOM 2140 O O . ALA B 1 109 ? -40.798 -12.074 16.367 1.00 43.80 98 ALA B O 1
ATOM 2142 N N . ASP B 1 110 ? -38.789 -12.265 15.358 1.00 43.01 99 ASP B N 1
ATOM 2143 C CA . ASP B 1 110 ? -38.045 -11.721 16.488 1.00 43.68 99 ASP B CA 1
ATOM 2144 C C . ASP B 1 110 ? -36.996 -10.675 16.070 1.00 44.06 99 ASP B C 1
ATOM 2145 O O . ASP B 1 110 ? -35.816 -10.820 16.388 1.00 43.59 99 ASP B O 1
ATOM 2150 N N . PRO B 1 111 ? -37.423 -9.602 15.372 1.00 45.27 100 PRO B N 1
ATOM 2151 C CA . PRO B 1 111 ? -36.451 -8.549 15.039 1.00 46.65 100 PRO B CA 1
ATOM 2152 C C . PRO B 1 111 ? -35.892 -7.802 16.260 1.00 47.74 100 PRO B C 1
ATOM 2153 O O . PRO B 1 111 ? -34.816 -7.215 16.167 1.00 49.01 100 PRO B O 1
ATOM 2157 N N . ASN B 1 112 ? -36.629 -7.813 17.374 1.00 48.18 101 ASN B N 1
ATOM 2158 C CA . ASN B 1 112 ? -36.140 -7.302 18.662 1.00 48.98 101 ASN B CA 1
ATOM 2159 C C . ASN B 1 112 ? -34.986 -8.104 19.223 1.00 47.35 101 ASN B C 1
ATOM 2160 O O . ASN B 1 112 ? -34.122 -7.558 19.902 1.00 48.82 101 ASN B O 1
ATOM 2165 N N . GLY B 1 113 ? -35.010 -9.409 18.980 1.00 45.07 102 GLY B N 1
ATOM 2166 C CA . GLY B 1 113 ? -34.079 -10.327 19.614 1.00 44.21 102 GLY B CA 1
ATOM 2167 C C . GLY B 1 113 ? -34.491 -10.695 21.027 1.00 43.54 102 GLY B C 1
ATOM 2168 O O . GLY B 1 113 ? -33.711 -11.304 21.753 1.00 42.85 102 GLY B O 1
ATOM 2169 N N . GLN B 1 114 ? -35.721 -10.355 21.417 1.00 43.67 103 GLN B N 1
ATOM 2170 C CA . GLN B 1 114 ? -36.174 -10.579 22.790 1.00 43.55 103 GLN B CA 1
ATOM 2171 C C . GLN B 1 114 ? -36.233 -12.069 23.115 1.00 42.33 103 GLN B C 1
ATOM 2172 O O . GLN B 1 114 ? -35.883 -12.478 24.221 1.00 42.94 103 GLN B O 1
ATOM 2178 N N . LEU B 1 115 ? -36.665 -12.875 22.150 1.00 41.03 104 LEU B N 1
ATOM 2179 C CA . LEU B 1 115 ? -36.709 -14.325 22.323 1.00 40.27 104 LEU B CA 1
ATOM 2180 C C . LEU B 1 115 ? -35.312 -14.926 22.265 1.00 39.55 104 LEU B C 1
ATOM 2181 O O . LEU B 1 115 ? -34.906 -15.665 23.164 1.00 39.14 104 LEU B O 1
ATOM 2186 N N . ALA B 1 116 ? -34.579 -14.601 21.208 1.00 39.38 105 ALA B N 1
ATOM 2187 C CA . ALA B 1 116 ? -33.202 -15.060 21.065 1.00 39.64 105 ALA B CA 1
ATOM 2188 C C . ALA B 1 116 ? -32.360 -14.716 22.302 1.00 40.08 105 ALA B C 1
ATOM 2189 O O . ALA B 1 116 ? -31.614 -15.564 22.787 1.00 40.79 105 ALA B O 1
ATOM 2191 N N . ARG B 1 117 ? -32.495 -13.492 22.817 1.00 39.90 106 ARG B N 1
ATOM 2192 C CA . ARG B 1 117 ? -31.749 -13.074 24.014 1.00 40.53 106 ARG B CA 1
ATOM 2193 C C . ARG B 1 117 ? -32.216 -13.767 25.291 1.00 40.07 106 ARG B C 1
ATOM 2194 O O . ARG B 1 117 ? -31.394 -14.121 26.135 1.00 40.36 106 ARG B O 1
ATOM 2202 N N . PHE B 1 118 ? -33.523 -13.958 25.440 1.00 39.89 107 PHE B N 1
ATOM 2203 C CA . PHE B 1 118 ? -34.046 -14.672 26.604 1.00 39.58 107 PHE B CA 1
ATOM 2204 C C . PHE B 1 118 ? -33.540 -16.105 26.593 1.00 39.29 107 PHE B C 1
ATOM 2205 O O . PHE B 1 118 ? -33.012 -16.584 27.587 1.00 39.69 107 PHE B O 1
ATOM 2213 N N . PHE B 1 119 ? -33.701 -16.775 25.456 1.00 40.10 108 PHE B N 1
ATOM 2214 C CA . PHE B 1 119 ? -33.195 -18.139 25.279 1.00 40.65 108 PHE B CA 1
ATOM 2215 C C . PHE B 1 119 ? -31.665 -18.184 25.203 1.00 41.11 108 PHE B C 1
ATOM 2216 O O . PHE B 1 119 ? -31.072 -19.261 25.239 1.00 41.08 108 PHE B O 1
ATOM 2224 N N . GLY B 1 120 ? -31.039 -17.015 25.080 1.00 42.21 109 GLY B N 1
ATOM 2225 C CA . GLY B 1 120 ? -29.590 -16.879 25.212 1.00 43.37 109 GLY B CA 1
ATOM 2226 C C . GLY B 1 120 ? -28.848 -17.396 24.000 1.00 43.48 109 GLY B C 1
ATOM 2227 O O . GLY B 1 120 ? -27.711 -17.849 24.102 1.00 44.64 109 GLY B O 1
ATOM 2228 N N . VAL B 1 121 ? -29.490 -17.288 22.844 1.00 43.47 110 VAL B N 1
ATOM 2229 C CA . VAL B 1 121 ? -29.103 -18.049 21.668 1.00 43.48 110 VAL B CA 1
ATOM 2230 C C . VAL B 1 121 ? -28.875 -17.146 20.442 1.00 43.23 110 VAL B C 1
ATOM 2231 O O . VAL B 1 121 ? -28.881 -17.614 19.303 1.00 42.77 110 VAL B O 1
ATOM 2235 N N . LEU B 1 122 ? -28.649 -15.856 20.683 1.00 43.34 111 LEU B N 1
ATOM 2236 C CA . LEU B 1 122 ? -28.373 -14.906 19.609 1.00 43.65 111 LEU B CA 1
ATOM 2237 C C . LEU B 1 122 ? -26.872 -14.786 19.371 1.00 44.62 111 LEU B C 1
ATOM 2238 O O . LEU B 1 122 ? -26.081 -14.803 20.316 1.00 44.66 111 LEU B O 1
ATOM 2243 N N . ASP B 1 123 ? -26.492 -14.665 18.103 1.00 45.61 112 ASP B N 1
ATOM 2244 C CA . ASP B 1 123 ? -25.118 -14.356 17.724 1.00 47.62 112 ASP B CA 1
ATOM 2245 C C . ASP B 1 123 ? -25.025 -12.864 17.415 1.00 48.40 112 ASP B C 1
ATOM 2246 O O . ASP B 1 123 ? -25.345 -12.431 16.308 1.00 47.67 112 ASP B O 1
ATOM 2251 N N . GLU B 1 124 ? -24.588 -12.087 18.403 1.00 50.10 113 GLU B N 1
ATOM 2252 C CA . GLU B 1 124 ? -24.542 -10.626 18.294 1.00 52.47 113 GLU B CA 1
ATOM 2253 C C . GLU B 1 124 ? -23.788 -10.127 17.054 1.00 53.05 113 GLU B C 1
ATOM 2254 O O . GLU B 1 124 ? -24.172 -9.123 16.458 1.00 53.39 113 GLU B O 1
ATOM 2260 N N . ALA B 1 125 ? -22.726 -10.831 16.670 1.00 53.26 114 ALA B N 1
ATOM 2261 C CA . ALA B 1 125 ? -21.935 -10.468 15.493 1.00 54.08 114 ALA B CA 1
ATOM 2262 C C . ALA B 1 125 ? -22.775 -10.459 14.216 1.00 53.04 114 ALA B C 1
ATOM 2263 O O . ALA B 1 125 ? -22.768 -9.481 13.468 1.00 52.99 114 ALA B O 1
ATOM 2265 N N . SER B 1 126 ? -23.492 -11.555 13.979 1.00 51.72 115 SER B N 1
ATOM 2266 C CA . SER B 1 126 ? -24.325 -11.701 12.783 1.00 51.34 115 SER B CA 1
ATOM 2267 C C . SER B 1 126 ? -25.743 -11.157 12.980 1.00 50.75 115 SER B C 1
ATOM 2268 O O . SER B 1 126 ? -26.429 -10.838 12.008 1.00 50.50 115 SER B O 1
ATOM 2271 N N . GLY B 1 127 ? -26.180 -11.055 14.233 1.00 50.25 116 GLY B N 1
ATOM 2272 C CA . GLY B 1 127 ? -27.554 -10.671 14.535 1.00 49.88 116 GLY B CA 1
ATOM 2273 C C . GLY B 1 127 ? -28.541 -11.735 14.086 1.00 48.81 116 GLY B C 1
ATOM 2274 O O . GLY B 1 127 ? -29.653 -11.421 13.653 1.00 48.02 116 GLY B O 1
ATOM 2275 N N . MET B 1 128 ? -28.124 -12.995 14.188 1.00 48.61 117 MET B N 1
ATOM 2276 C CA . MET B 1 128 ? -28.955 -14.125 13.797 1.00 48.01 117 MET B CA 1
ATOM 2277 C C . MET B 1 128 ? -28.904 -15.208 14.866 1.00 45.83 117 MET B C 1
ATOM 2278 O O . MET B 1 128 ? -27.906 -15.351 15.572 1.00 45.15 117 MET B O 1
ATOM 2283 N N . ALA B 1 129 ? -29.994 -15.961 14.980 1.00 44.09 118 ALA B N 1
ATOM 2284 C CA . ALA B 1 129 ? -30.121 -16.993 16.003 1.00 43.08 118 ALA B CA 1
ATOM 2285 C C . ALA B 1 129 ? -29.396 -18.264 15.582 1.00 42.95 118 ALA B C 1
ATOM 2286 O O . ALA B 1 129 ? -29.283 -18.559 14.391 1.00 43.14 118 ALA B O 1
ATOM 2288 N N . TYR B 1 130 ? -28.903 -19.009 16.567 1.00 42.49 119 TYR B N 1
ATOM 2289 C CA . TYR B 1 130 ? -28.300 -20.315 16.315 1.00 42.45 119 TYR B CA 1
ATOM 2290 C C . TYR B 1 130 ? -29.382 -21.349 16.019 1.00 42.66 119 TYR B C 1
ATOM 2291 O O . TYR B 1 130 ? -30.571 -21.115 16.258 1.00 41.97 119 TYR B O 1
ATOM 2300 N N . ARG B 1 131 ? -28.956 -22.491 15.491 1.00 43.71 120 ARG B N 1
ATOM 2301 C CA . ARG B 1 131 ? -29.850 -23.619 15.281 1.00 44.05 120 ARG B CA 1
ATOM 2302 C C . ARG B 1 131 ? -30.095 -24.297 16.620 1.00 43.30 120 ARG B C 1
ATOM 2303 O O . ARG B 1 131 ? -29.376 -25.221 17.001 1.00 43.39 120 ARG B O 1
ATOM 2311 N N . ALA B 1 132 ? -31.102 -23.809 17.339 1.00 42.98 121 ALA B N 1
ATOM 2312 C CA . ALA B 1 132 ? -31.418 -24.305 18.675 1.00 42.64 121 ALA B CA 1
ATOM 2313 C C . ALA B 1 132 ? -32.876 -24.726 18.784 1.00 42.29 121 ALA B C 1
ATOM 2314 O O . ALA B 1 132 ? -33.744 -24.160 18.122 1.00 42.40 121 ALA B O 1
ATOM 2316 N N . SER B 1 133 ? -33.127 -25.721 19.632 1.00 42.28 122 SER B N 1
ATOM 2317 C CA . SER B 1 133 ?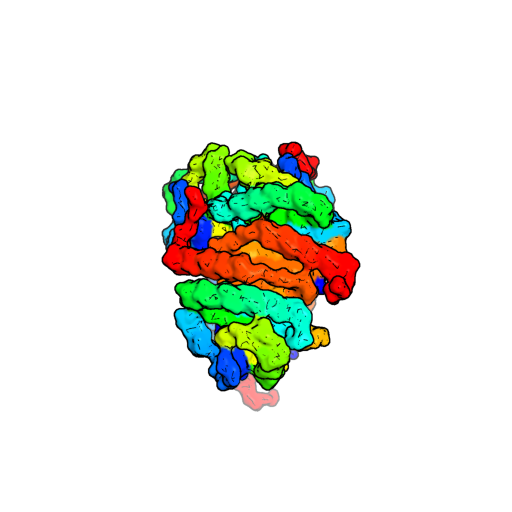 -34.468 -26.245 19.862 1.00 42.24 122 SER B CA 1
ATOM 2318 C C . SER B 1 133 ? -34.723 -26.337 21.358 1.00 42.18 122 SER B C 1
ATOM 2319 O O . SER B 1 133 ? -33.927 -26.940 22.073 1.00 42.86 122 SER B O 1
ATOM 2322 N N . PHE B 1 134 ? -35.827 -25.751 21.826 1.00 41.46 123 PHE B N 1
ATOM 2323 C CA . PHE B 1 134 ? -36.201 -25.812 23.244 1.00 41.07 123 PHE B CA 1
ATOM 2324 C C . PHE B 1 134 ? -37.548 -26.500 23.447 1.00 41.66 123 PHE B C 1
ATOM 2325 O O . PHE B 1 134 ? -38.548 -26.081 22.868 1.00 41.61 123 PHE B O 1
ATOM 2333 N N . ILE B 1 135 ? -37.570 -27.543 24.276 1.00 42.36 124 ILE B N 1
ATOM 2334 C CA . ILE B 1 135 ? -38.822 -28.176 24.701 1.00 43.03 124 ILE B CA 1
ATOM 2335 C C . ILE B 1 135 ? -39.296 -27.520 25.998 1.00 43.76 124 ILE B C 1
ATOM 2336 O O . ILE B 1 135 ? -38.540 -27.431 26.968 1.00 43.90 124 ILE B O 1
ATOM 2341 N N . VAL B 1 136 ? -40.549 -27.069 26.007 1.00 44.62 125 VAL B N 1
ATOM 2342 C CA . VAL B 1 136 ? -41.122 -26.360 27.152 1.00 45.07 125 VAL B CA 1
ATOM 2343 C C . VAL B 1 136 ? -42.446 -27.007 27.574 1.00 46.54 125 VAL B C 1
ATOM 2344 O O . VAL B 1 136 ? -43.252 -27.406 26.730 1.00 47.72 125 VAL B O 1
ATOM 2348 N N . SER B 1 137 ? -42.660 -27.102 28.885 1.00 47.27 126 SER B N 1
ATOM 2349 C CA . SER B 1 137 ? -43.854 -27.732 29.445 1.00 48.50 126 SER B CA 1
ATOM 2350 C C . SER B 1 137 ? -45.045 -26.770 29.426 1.00 50.09 126 SER B C 1
ATOM 2351 O O . SER B 1 137 ? -44.866 -25.571 29.201 1.00 50.71 126 SER B O 1
ATOM 2354 N N . PRO B 1 138 ? -46.268 -27.288 29.664 1.00 51.01 127 PRO B N 1
ATOM 2355 C CA . PRO B 1 138 ? -47.459 -26.441 29.807 1.00 51.84 127 PRO B CA 1
ATOM 2356 C C . PRO B 1 138 ? -47.369 -25.365 30.901 1.00 52.51 127 PRO B C 1
ATOM 2357 O O . PRO B 1 138 ? -48.015 -24.325 30.782 1.00 53.02 127 PRO B O 1
ATOM 2361 N N . GLU B 1 139 ? -46.578 -25.611 31.945 1.00 53.32 128 GLU B N 1
ATOM 2362 C CA . GLU B 1 139 ? -46.356 -24.621 33.005 1.00 53.96 128 GLU B CA 1
ATOM 2363 C C . GLU B 1 139 ? -45.340 -23.548 32.602 1.00 52.59 128 GLU B C 1
ATOM 2364 O O . GLU B 1 139 ? -45.121 -22.594 33.350 1.00 53.43 128 GLU B O 1
ATOM 2370 N N . GLY B 1 140 ? -44.709 -23.713 31.439 1.00 51.13 129 GLY B N 1
ATOM 2371 C CA . GLY B 1 140 ? -43.731 -22.752 30.931 1.00 50.62 129 GLY B CA 1
ATOM 2372 C C . GLY B 1 140 ? -42.285 -23.103 31.246 1.00 49.87 129 GLY B C 1
ATOM 2373 O O . GLY B 1 140 ? -41.373 -22.395 30.819 1.00 49.10 129 GLY B O 1
ATOM 2374 N N . ASP B 1 141 ? -42.074 -24.199 31.976 1.00 49.77 130 ASP B N 1
ATOM 2375 C CA . ASP B 1 141 ? -40.738 -24.619 32.394 1.00 49.18 130 ASP B CA 1
ATOM 2376 C C . ASP B 1 141 ? -39.955 -25.224 31.235 1.00 47.23 130 ASP B C 1
ATOM 2377 O O . ASP B 1 141 ? -40.425 -26.161 30.597 1.00 46.11 130 ASP B O 1
ATOM 2382 N N . ILE B 1 142 ? -38.758 -24.696 30.980 1.00 46.31 131 ILE B N 1
ATOM 2383 C CA . ILE B 1 142 ? -37.867 -25.248 29.957 1.00 45.68 131 ILE B CA 1
ATOM 2384 C C . ILE B 1 142 ? -37.340 -26.594 30.449 1.00 45.80 131 ILE B C 1
ATOM 2385 O O . ILE B 1 142 ? -36.815 -26.685 31.558 1.00 46.86 131 ILE B O 1
ATOM 2390 N N . LYS B 1 143 ? -37.479 -27.632 29.627 1.00 45.30 132 LYS B N 1
ATOM 2391 C CA . LYS B 1 143 ? -37.230 -29.007 30.076 1.00 45.83 132 LYS B CA 1
ATOM 2392 C C . LYS B 1 143 ? -36.055 -29.718 29.408 1.00 45.17 132 LYS B C 1
ATOM 2393 O O . LYS B 1 143 ? -35.367 -30.510 30.050 1.00 45.97 132 LYS B O 1
ATOM 2399 N N . SER B 1 144 ? -35.837 -29.463 28.125 1.00 44.23 133 SER B N 1
ATOM 2400 C CA . SER B 1 144 ? -34.766 -30.123 27.393 1.00 44.22 133 SER B CA 1
ATOM 2401 C C . SER B 1 144 ? -34.471 -29.339 26.134 1.00 42.98 133 SER B C 1
ATOM 2402 O O . SER B 1 144 ? -35.395 -28.985 25.397 1.00 42.98 133 SER B O 1
ATOM 2405 N N . TYR B 1 145 ? -33.195 -29.061 25.884 1.00 41.76 134 TYR B N 1
ATOM 2406 C CA . TYR B 1 145 ? -32.830 -28.270 24.716 1.00 41.05 134 TYR B CA 1
ATOM 2407 C C . TYR B 1 145 ? -31.471 -28.624 24.122 1.00 42.01 134 TYR B C 1
ATOM 2408 O O . TYR B 1 145 ? -30.716 -29.424 24.677 1.00 42.30 134 TYR B O 1
ATOM 2417 N N . GLU B 1 146 ? -31.202 -28.039 22.960 1.00 42.90 135 GLU B N 1
ATOM 2418 C CA . GLU B 1 146 ? -29.947 -28.229 22.249 1.00 45.08 135 GLU B CA 1
ATOM 2419 C C . GLU B 1 146 ? -29.579 -26.952 21.506 1.00 44.81 135 GLU B C 1
ATOM 2420 O O . GLU B 1 146 ? -30.457 -26.218 21.051 1.00 44.21 135 GLU B O 1
ATOM 2426 N N . ILE B 1 147 ? -28.279 -26.686 21.397 1.00 45.06 136 ILE B N 1
ATOM 2427 C CA . ILE B 1 147 ? -27.783 -25.510 20.685 1.00 44.72 136 ILE B CA 1
ATOM 2428 C C . ILE B 1 147 ? -26.692 -25.937 19.701 1.00 46.10 136 ILE B C 1
ATOM 2429 O O . ILE B 1 147 ? -25.621 -26.391 20.108 1.00 45.88 136 ILE B O 1
ATOM 2434 N N . ASN B 1 148 ? -26.988 -25.805 18.408 1.00 47.43 137 ASN B N 1
ATOM 2435 C CA . ASN B 1 148 ? -26.030 -26.103 17.347 1.00 50.17 137 ASN B CA 1
ATOM 2436 C C . ASN B 1 148 ? -25.457 -24.824 16.738 1.00 51.27 137 ASN B C 1
ATOM 2437 O O . ASN B 1 148 ? -26.157 -23.819 16.615 1.00 50.48 137 ASN B O 1
ATOM 2442 N N . ASP B 1 149 ? -24.183 -24.872 16.356 1.00 53.30 138 ASP B N 1
ATOM 2443 C CA . ASP B 1 149 ? -23.550 -23.783 15.611 1.00 54.58 138 ASP B CA 1
ATOM 2444 C C . ASP B 1 149 ? -24.182 -23.720 14.218 1.00 55.03 138 ASP B C 1
ATOM 2445 O O . ASP B 1 149 ? -24.831 -24.672 13.780 1.00 54.97 138 ASP B O 1
ATOM 2450 N N . MET B 1 150 ? -24.012 -22.588 13.541 1.00 56.10 139 MET B N 1
ATOM 2451 C CA . MET B 1 150 ? -24.445 -22.445 12.152 1.00 56.75 139 MET B CA 1
ATOM 2452 C C . MET B 1 150 ? -23.778 -23.547 11.328 1.00 59.55 139 MET B C 1
ATOM 2453 O O . MET B 1 150 ? -22.594 -23.846 11.520 1.00 62.40 139 MET B O 1
ATOM 2458 N N . GLY B 1 151 ? -24.533 -24.157 10.420 1.00 59.43 140 GLY B N 1
ATOM 2459 C CA . GLY B 1 151 ? -23.999 -25.217 9.564 1.00 61.00 140 GLY B CA 1
ATOM 2460 C C . GLY B 1 151 ? -24.314 -26.636 10.007 1.00 61.30 140 GLY B C 1
ATOM 2461 O O . GLY B 1 151 ? -24.345 -27.545 9.177 1.00 63.28 140 GLY B O 1
ATOM 2462 N N . ILE B 1 152 ? -24.536 -26.840 11.304 1.00 60.59 141 ILE B N 1
ATOM 2463 C CA . ILE B 1 152 ? -24.871 -28.165 11.826 1.00 61.03 141 ILE B CA 1
ATOM 2464 C C . ILE B 1 152 ? -26.387 -28.307 11.940 1.00 59.40 141 ILE B C 1
ATOM 2465 O O . ILE B 1 152 ? -27.005 -27.734 12.837 1.00 58.43 141 ILE B O 1
ATOM 2470 N N . GLY B 1 153 ? -26.971 -29.086 11.032 1.00 59.44 142 GLY B N 1
ATOM 2471 C CA . GLY B 1 153 ? -28.416 -29.291 10.986 1.00 58.18 142 GLY B CA 1
ATOM 2472 C C . GLY B 1 153 ? -28.949 -30.163 12.108 1.00 57.50 142 GLY B C 1
ATOM 2473 O O . GLY B 1 153 ? -28.183 -30.714 12.899 1.00 57.65 142 GLY B O 1
ATOM 2474 N N . ARG B 1 154 ? -30.273 -30.288 12.157 1.00 57.14 143 ARG B N 1
ATOM 2475 C CA . ARG B 1 154 ? -30.972 -31.006 13.225 1.00 56.52 143 ARG B CA 1
ATOM 2476 C C . ARG B 1 154 ? -31.757 -32.200 12.684 1.00 56.21 143 ARG B C 1
ATOM 2477 O O . ARG B 1 154 ? -31.831 -32.404 11.474 1.00 56.21 143 ARG B O 1
ATOM 2485 N N . ASN B 1 155 ? -32.335 -32.981 13.595 1.00 55.73 144 ASN B N 1
ATOM 2486 C CA . ASN B 1 155 ? -33.080 -34.190 13.252 1.00 56.84 144 ASN B CA 1
ATOM 2487 C C . ASN B 1 155 ? -34.455 -34.180 13.918 1.00 56.26 144 ASN B C 1
ATOM 2488 O O . ASN B 1 155 ? -34.587 -34.536 15.089 1.00 56.21 144 ASN B O 1
ATOM 2493 N N . ALA B 1 156 ? -35.475 -33.786 13.159 1.00 56.65 145 ALA B N 1
ATOM 2494 C CA . ALA B 1 156 ? -36.837 -33.624 13.688 1.00 56.71 145 ALA B CA 1
ATOM 2495 C C . ALA B 1 156 ? -37.345 -34.835 14.474 1.00 57.97 145 ALA B C 1
ATOM 2496 O O . ALA B 1 156 ? -38.119 -34.682 15.417 1.00 57.23 145 ALA B O 1
ATOM 2498 N N . GLU B 1 157 ? -36.919 -36.032 14.078 1.00 60.95 146 GLU B N 1
ATOM 2499 C CA . GLU B 1 157 ? -37.285 -37.257 14.791 1.00 62.85 146 GLU B CA 1
ATOM 2500 C C . GLU B 1 157 ? -36.789 -37.252 16.237 1.00 61.59 146 GLU B C 1
ATOM 2501 O O . GLU B 1 157 ? -37.489 -37.721 17.132 1.00 62.05 146 GLU B O 1
ATOM 2507 N N . GLU B 1 158 ? -35.592 -36.718 16.463 1.00 60.82 147 GLU B N 1
ATOM 2508 C CA . GLU B 1 158 ? -35.028 -36.655 17.810 1.00 60.39 147 GLU B CA 1
ATOM 2509 C C . GLU B 1 158 ? -35.838 -35.740 18.730 1.00 58.87 147 GLU B C 1
ATOM 2510 O O . GLU B 1 158 ? -36.079 -36.081 19.887 1.00 58.25 147 GLU B O 1
ATOM 2516 N N . LEU B 1 159 ? -36.248 -34.581 18.218 1.00 58.50 148 LEU B N 1
ATOM 2517 C CA . LEU B 1 159 ? -37.100 -33.662 18.982 1.00 58.50 148 LEU B CA 1
ATOM 2518 C C . LEU B 1 159 ? -38.389 -34.336 19.449 1.00 58.20 148 LEU B C 1
ATOM 2519 O O . LEU B 1 159 ? -38.832 -34.127 20.580 1.00 57.38 148 LEU B O 1
ATOM 2524 N N . VAL B 1 160 ? -38.982 -35.141 18.571 1.00 58.85 149 VAL B N 1
ATOM 2525 C CA . VAL B 1 160 ? -40.208 -35.870 18.889 1.00 59.09 149 VAL B CA 1
ATOM 2526 C C . VAL B 1 160 ? -39.944 -36.888 19.998 1.00 59.86 149 VAL B C 1
ATOM 2527 O O . VAL B 1 160 ? -40.714 -36.976 20.955 1.00 59.49 149 VAL B O 1
ATOM 2531 N N . ARG B 1 161 ? -38.852 -37.643 19.869 1.00 61.07 150 ARG B N 1
ATOM 2532 C CA . ARG B 1 161 ? -38.458 -38.624 20.885 1.00 62.28 150 ARG B CA 1
ATOM 2533 C C . ARG B 1 161 ? -38.186 -37.965 22.240 1.00 62.25 150 ARG B C 1
ATOM 2534 O O . ARG B 1 161 ? -38.552 -38.513 23.281 1.00 63.00 150 ARG B O 1
ATOM 2542 N N . LYS B 1 162 ? -37.538 -36.802 22.223 1.00 61.59 151 LYS B N 1
ATOM 2543 C CA . LYS B 1 162 ? -37.274 -36.052 23.453 1.00 61.33 151 LYS B CA 1
ATOM 2544 C C . LYS B 1 162 ? -38.559 -35.532 24.088 1.00 59.87 151 LYS B C 1
ATOM 2545 O O . LYS B 1 162 ? -38.701 -35.549 25.310 1.00 60.07 151 LYS B O 1
ATOM 2551 N N . LEU B 1 163 ? -39.484 -35.059 23.259 1.00 59.13 152 LEU B N 1
ATOM 2552 C CA . LEU B 1 163 ? -40.774 -34.585 23.750 1.00 59.41 152 LEU B CA 1
ATOM 2553 C C . LEU B 1 163 ? -41.615 -35.734 24.294 1.00 59.77 152 LEU B C 1
ATOM 2554 O O . LEU B 1 163 ? -42.248 -35.600 25.341 1.00 59.14 152 LEU B O 1
ATOM 2559 N N . GLU B 1 164 ? -41.634 -36.850 23.569 1.00 60.58 153 GLU B N 1
ATOM 2560 C CA . GLU B 1 164 ? -42.274 -38.070 24.053 1.00 62.20 153 GLU B CA 1
ATOM 2561 C C . GLU B 1 164 ? -41.653 -38.507 25.380 1.00 62.00 153 GLU B C 1
ATOM 2562 O O . GLU B 1 164 ? -42.365 -38.875 26.315 1.00 62.14 153 GLU B O 1
ATOM 2568 N N . ALA B 1 165 ? -40.324 -38.446 25.451 1.00 61.64 154 ALA B N 1
ATOM 2569 C CA . ALA B 1 165 ? -39.582 -38.846 26.646 1.00 61.92 154 ALA B CA 1
ATOM 2570 C C . ALA B 1 165 ? -39.826 -37.905 27.825 1.00 61.41 154 ALA B C 1
ATOM 2571 O O . ALA B 1 165 ? -40.024 -38.360 28.952 1.00 63.04 154 ALA B O 1
ATOM 2573 N N . SER B 1 166 ? -39.808 -36.601 27.566 1.00 60.33 155 SER B N 1
ATOM 2574 C CA . SER B 1 166 ? -40.017 -35.607 28.620 1.00 60.35 155 SER B CA 1
ATOM 2575 C C . SER B 1 166 ? -41.468 -35.573 29.106 1.00 60.43 155 SER B C 1
ATOM 2576 O O . SER B 1 166 ? -41.720 -35.221 30.256 1.00 61.48 155 SER B O 1
ATOM 2579 N N . GLN B 1 167 ? -42.408 -35.931 28.230 1.00 60.94 156 GLN B N 1
ATOM 2580 C CA . GLN B 1 167 ? -43.820 -36.085 28.607 1.00 61.25 156 GLN B CA 1
ATOM 2581 C C . GLN B 1 167 ? -44.029 -37.307 29.496 1.00 63.77 156 GLN B C 1
ATOM 2582 O O . GLN B 1 167 ? -44.771 -37.251 30.478 1.00 64.09 156 GLN B O 1
ATOM 2588 N N . PHE B 1 168 ? -43.381 -38.410 29.130 1.00 66.52 157 PHE B N 1
ATOM 2589 C CA . PHE B 1 168 ? -43.428 -39.654 29.901 1.00 68.96 157 PHE B CA 1
ATOM 2590 C C . PHE B 1 168 ? -43.020 -39.416 31.358 1.00 69.77 157 PHE B C 1
ATOM 2591 O O . PHE B 1 168 ? -43.674 -39.905 32.278 1.00 71.87 157 PHE B O 1
ATOM 2599 N N . VAL B 1 169 ? -41.945 -38.657 31.555 1.00 69.22 158 VAL B N 1
ATOM 2600 C CA . VAL B 1 169 ? -41.470 -38.312 32.895 1.00 69.68 158 VAL B CA 1
ATOM 2601 C C . VAL B 1 169 ? -42.488 -37.433 33.627 1.00 71.12 158 VAL B C 1
ATOM 2602 O O . VAL B 1 169 ? -42.716 -37.608 34.822 1.00 71.72 158 VAL B O 1
ATOM 2606 N N . ALA B 1 170 ? -43.092 -36.491 32.905 1.00 73.09 159 ALA B N 1
ATOM 2607 C CA . ALA B 1 170 ? -44.079 -35.577 33.484 1.00 75.11 159 ALA B CA 1
ATOM 2608 C C . ALA B 1 170 ? -45.328 -36.306 33.981 1.00 79.74 159 ALA B C 1
ATOM 2609 O O . ALA B 1 170 ? -45.907 -35.920 34.996 1.00 80.10 159 ALA B O 1
ATOM 2611 N N . GLU B 1 171 ? -45.739 -37.352 33.265 1.00 85.11 160 GLU B N 1
ATOM 2612 C CA . GLU B 1 171 ? -46.881 -38.172 33.679 1.00 89.98 160 GLU B CA 1
ATOM 2613 C C . GLU B 1 171 ? -46.533 -38.999 34.915 1.00 93.37 160 GLU B C 1
ATOM 2614 O O . GLU B 1 171 ? -47.252 -38.965 35.913 1.00 94.82 160 GLU B O 1
ATOM 2620 N N . HIS B 1 172 ? -45.423 -39.729 34.839 1.00 97.67 161 HIS B N 1
ATOM 2621 C CA . HIS B 1 172 ? -44.957 -40.577 35.938 1.00 102.64 161 HIS B CA 1
ATOM 2622 C C . HIS B 1 172 ? -43.848 -39.856 36.710 1.00 106.14 161 HIS B C 1
ATOM 2623 O O . HIS B 1 172 ? -42.659 -40.107 36.498 1.00 104.48 161 HIS B O 1
ATOM 2630 N N . GLY B 1 173 ? -44.268 -38.965 37.609 1.00 112.20 162 GLY B N 1
ATOM 2631 C CA . GLY B 1 173 ? -43.386 -38.024 38.311 1.00 117.00 162 GLY B CA 1
ATOM 2632 C C . GLY B 1 173 ? -41.969 -38.475 38.630 1.00 124.09 162 GLY B C 1
ATOM 2633 O O . GLY B 1 173 ? -41.767 -39.486 39.305 1.00 127.06 162 GLY B O 1
ATOM 2634 N N . ASP B 1 174 ? -40.993 -37.710 38.135 1.00 130.01 163 ASP B N 1
ATOM 2635 C CA . ASP B 1 174 ? -39.568 -37.889 38.457 1.00 133.51 163 ASP B CA 1
ATOM 2636 C C . ASP B 1 174 ? -39.002 -39.274 38.108 1.00 138.85 163 ASP B C 1
ATOM 2637 O O . ASP B 1 174 ? -38.146 -39.796 38.827 1.00 140.75 163 ASP B O 1
ATOM 2642 N N . LYS B 1 175 ? -39.472 -39.852 37.000 1.00 143.05 164 LYS B N 1
ATOM 2643 C CA . LYS B 1 175 ? -39.001 -41.158 36.523 1.00 145.42 164 LYS B CA 1
ATOM 2644 C C . LYS B 1 175 ? -39.192 -42.236 37.600 1.00 150.37 164 LYS B C 1
ATOM 2645 O O . LYS B 1 175 ? -38.225 -42.774 38.146 1.00 151.15 164 LYS B O 1
ATOM 2651 N N . VAL B 1 176 ? -40.455 -42.527 37.907 1.00 154.62 165 VAL B N 1
ATOM 2652 C CA . VAL B 1 176 ? -40.811 -43.529 38.920 1.00 158.28 165 VAL B CA 1
ATOM 2653 C C . VAL B 1 176 ? -41.095 -44.907 38.305 1.00 161.26 165 VAL B C 1
ATOM 2654 O O . VAL B 1 176 ? -41.116 -45.911 39.020 1.00 163.89 165 VAL B O 1
ATOM 2658 N N . CYS B 1 177 ? -41.306 -44.951 36.989 1.00 161.10 166 CYS B N 1
ATOM 2659 C CA . CYS B 1 177 ? -41.626 -46.197 36.283 1.00 160.72 166 CYS B CA 1
ATOM 2660 C C . CYS B 1 177 ? -40.611 -47.302 36.571 1.00 158.95 166 CYS B C 1
ATOM 2661 O O . CYS B 1 177 ? -40.977 -48.401 36.986 1.00 157.10 166 CYS B O 1
ATOM 2664 N N . MET C 1 12 ? -26.822 15.979 21.980 1.00 64.08 1 MET C N 1
ATOM 2665 C CA . MET C 1 12 ? -27.742 14.938 21.418 1.00 62.79 1 MET C CA 1
ATOM 2666 C C . MET C 1 12 ? -28.012 15.159 19.923 1.00 58.80 1 MET C C 1
ATOM 2667 O O . MET C 1 12 ? -29.163 15.212 19.488 1.00 58.38 1 MET C O 1
ATOM 2672 N N . ASN C 1 13 ? -26.943 15.301 19.145 1.00 55.20 2 ASN C N 1
ATOM 2673 C CA . ASN C 1 13 ? -27.037 15.306 17.684 1.00 52.19 2 ASN C CA 1
ATOM 2674 C C . ASN C 1 13 ? -25.706 14.902 17.052 1.00 50.40 2 ASN C C 1
ATOM 2675 O O . ASN C 1 13 ? -24.658 14.968 17.693 1.00 49.14 2 ASN C O 1
ATOM 2680 N N . LEU C 1 14 ? -25.763 14.494 15.789 1.00 49.22 3 LEU C N 1
ATOM 2681 C CA . LEU C 1 14 ? -24.619 13.890 15.111 1.00 48.56 3 LEU C CA 1
ATOM 2682 C C . LEU C 1 14 ? -23.871 14.820 14.144 1.00 47.62 3 LEU C C 1
ATOM 2683 O O . LEU C 1 14 ? -22.911 14.388 13.513 1.00 47.37 3 LEU C O 1
ATOM 2688 N N . ILE C 1 15 ? -24.286 16.081 14.023 1.00 47.02 4 ILE C N 1
ATOM 2689 C CA . ILE C 1 15 ? -23.584 17.019 13.136 1.00 47.64 4 ILE C CA 1
ATOM 2690 C C . ILE C 1 15 ? -22.081 17.013 13.457 1.00 48.65 4 ILE C C 1
ATOM 2691 O O . ILE C 1 15 ? -21.687 17.080 14.621 1.00 49.17 4 ILE C O 1
ATOM 2696 N N . ASN C 1 16 ? -21.264 16.918 12.410 1.00 49.65 5 ASN C N 1
ATOM 2697 C CA . ASN C 1 16 ? -19.802 16.863 12.527 1.00 51.31 5 ASN C CA 1
ATOM 2698 C C . ASN C 1 16 ? -19.277 15.706 13.394 1.00 53.20 5 ASN C C 1
ATOM 2699 O O . ASN C 1 16 ? -18.295 15.858 14.121 1.00 54.02 5 ASN C O 1
ATOM 2704 N N . GLN C 1 17 ? -19.934 14.551 13.304 1.00 54.59 6 GLN C N 1
ATOM 2705 C CA . GLN C 1 17 ? -19.447 13.324 13.927 1.00 56.97 6 GLN C CA 1
ATOM 2706 C C . GLN C 1 17 ? -18.985 12.370 12.834 1.00 58.05 6 GLN C C 1
ATOM 2707 O O . GLN C 1 17 ? -19.692 12.170 11.846 1.00 57.84 6 GLN C O 1
ATOM 2713 N N . LYS C 1 18 ? -17.801 11.788 13.010 1.00 60.31 7 LYS C N 1
ATOM 2714 C CA . LYS C 1 18 ? -17.239 10.869 12.020 1.00 61.41 7 LYS C CA 1
ATOM 2715 C C . LYS C 1 18 ? -17.838 9.475 12.149 1.00 59.99 7 LYS C C 1
ATOM 2716 O O . LYS C 1 18 ? -18.213 9.047 13.241 1.00 58.73 7 LYS C O 1
ATOM 2722 N N . LEU C 1 19 ? -17.923 8.773 11.023 1.00 59.13 8 LEU C N 1
ATOM 2723 C CA . LEU C 1 19 ? -18.383 7.391 11.015 1.00 58.70 8 LEU C CA 1
ATOM 2724 C C . LEU C 1 19 ? -17.408 6.503 11.777 1.00 59.12 8 LEU C C 1
ATOM 2725 O O . LEU C 1 19 ? -16.198 6.554 11.554 1.00 59.54 8 LEU C O 1
ATOM 2730 N N . PHE C 1 20 ? -17.948 5.717 12.700 1.00 58.63 9 PHE C N 1
ATOM 2731 C CA . PHE C 1 20 ? -17.201 4.645 13.349 1.00 58.76 9 PHE C CA 1
ATOM 2732 C C . PHE C 1 20 ? -16.773 3.585 12.341 1.00 58.72 9 PHE C C 1
ATOM 2733 O O . PHE C 1 20 ? -17.453 3.358 11.343 1.00 57.17 9 PHE C O 1
ATOM 2741 N N . ASP C 1 21 ? -15.638 2.947 12.609 1.00 60.59 10 ASP C N 1
ATOM 2742 C CA . ASP C 1 21 ? -15.126 1.893 11.742 1.00 61.59 10 ASP C CA 1
ATOM 2743 C C . ASP C 1 21 ? -16.019 0.662 11.886 1.00 61.02 10 ASP C C 1
ATOM 2744 O O . ASP C 1 21 ? -16.238 0.176 12.995 1.00 60.03 10 ASP C O 1
ATOM 2749 N N . PHE C 1 22 ? -16.542 0.178 10.763 1.00 61.18 11 PHE C N 1
ATOM 2750 C CA . PHE C 1 22 ? -17.464 -0.953 10.760 1.00 60.54 11 PHE C CA 1
ATOM 2751 C C . PHE C 1 22 ? -17.304 -1.777 9.492 1.00 61.56 11 PHE C C 1
ATOM 2752 O O . PHE C 1 22 ? -16.615 -1.374 8.554 1.00 62.28 11 PHE C O 1
ATOM 2760 N N . GLU C 1 23 ? -17.967 -2.928 9.476 1.00 62.41 12 GLU C N 1
ATOM 2761 C CA . GLU C 1 23 ? -18.031 -3.773 8.293 1.00 63.94 12 GLU C CA 1
ATOM 2762 C C . GLU C 1 23 ? -19.356 -4.528 8.287 1.00 62.72 12 GLU C C 1
ATOM 2763 O O . GLU C 1 23 ? -19.810 -4.999 9.333 1.00 63.45 12 GLU C O 1
ATOM 2769 N N . CYS C 1 24 ? -19.979 -4.632 7.117 1.00 61.41 13 CYS C N 1
ATOM 2770 C CA . CYS C 1 24 ? -21.268 -5.310 6.997 1.00 60.82 13 CYS C CA 1
ATOM 2771 C C . CYS C 1 24 ? -21.456 -5.926 5.619 1.00 60.82 13 CYS C C 1
ATOM 2772 O O . CYS C 1 24 ? -20.831 -5.503 4.645 1.00 61.16 13 CYS C O 1
ATOM 2775 N N . ASP C 1 25 ? -22.328 -6.927 5.549 1.00 60.83 14 ASP C N 1
ATOM 2776 C CA . ASP C 1 25 ? -22.698 -7.547 4.281 1.00 60.93 14 ASP C CA 1
ATOM 2777 C C . ASP C 1 25 ? -23.664 -6.636 3.541 1.00 59.72 14 ASP C C 1
ATOM 2778 O O . ASP C 1 25 ? -24.334 -5.801 4.153 1.00 58.15 14 ASP C O 1
ATOM 2783 N N . ALA C 1 26 ? -23.728 -6.801 2.223 1.00 60.68 15 ALA C N 1
ATOM 2784 C CA . ALA C 1 26 ? -24.595 -5.977 1.385 1.00 60.62 15 ALA C CA 1
ATOM 2785 C C . ALA C 1 26 ? -24.972 -6.675 0.081 1.00 60.58 15 ALA C C 1
ATOM 2786 O O . ALA C 1 26 ? -24.203 -7.471 -0.453 1.00 60.33 15 ALA C O 1
ATOM 2788 N N . TYR C 1 27 ? -26.171 -6.371 -0.409 1.00 60.44 16 TYR C N 1
ATOM 2789 C CA . TYR C 1 27 ? -26.603 -6.778 -1.741 1.00 61.94 16 TYR C CA 1
ATOM 2790 C C . TYR C 1 27 ? -26.394 -5.592 -2.676 1.00 62.00 16 TYR C C 1
ATOM 2791 O O . TYR C 1 27 ? -26.971 -4.527 -2.469 1.00 60.16 16 TYR C O 1
ATOM 2800 N N . HIS C 1 28 ? -25.564 -5.782 -3.698 1.00 63.95 17 HIS C N 1
ATOM 2801 C CA . HIS C 1 28 ? -25.179 -4.698 -4.595 1.00 64.94 17 HIS C CA 1
ATOM 2802 C C . HIS C 1 28 ? -25.011 -5.216 -6.018 1.00 67.77 17 HIS C C 1
ATOM 2803 O O . HIS C 1 28 ? -24.095 -5.991 -6.297 1.00 69.58 17 HIS C O 1
ATOM 2810 N N . ASP C 1 29 ? -25.911 -4.792 -6.905 1.00 69.75 18 ASP C N 1
ATOM 2811 C CA . ASP C 1 29 ? -25.825 -5.104 -8.333 1.00 72.94 18 ASP C CA 1
ATOM 2812 C C . ASP C 1 29 ? -25.845 -6.616 -8.583 1.00 74.10 18 ASP C C 1
ATOM 2813 O O . ASP C 1 29 ? -24.975 -7.159 -9.267 1.00 75.28 18 ASP C O 1
ATOM 2818 N N . GLY C 1 30 ? -26.843 -7.287 -8.013 1.00 74.50 19 GLY C N 1
ATOM 2819 C CA . GLY C 1 30 ? -27.033 -8.724 -8.211 1.00 76.04 19 GLY C CA 1
ATOM 2820 C C . GLY C 1 30 ? -25.978 -9.630 -7.593 1.00 77.24 19 GLY C C 1
ATOM 2821 O O . GLY C 1 30 ? -25.777 -10.750 -8.064 1.00 78.60 19 GLY C O 1
ATOM 2822 N N . GLU C 1 31 ? -25.309 -9.161 -6.542 1.00 77.82 20 GLU C N 1
ATOM 2823 C CA . GLU C 1 31 ? -24.282 -9.960 -5.864 1.00 79.19 20 GLU C CA 1
ATOM 2824 C C . GLU C 1 31 ? -23.995 -9.460 -4.447 1.00 76.85 20 GLU C C 1
ATOM 2825 O O . GLU C 1 31 ? -24.228 -8.292 -4.130 1.00 75.86 20 GLU C O 1
ATOM 2831 N N . PHE C 1 32 ? -23.484 -10.358 -3.605 1.00 74.78 21 PHE C N 1
ATOM 2832 C CA . PHE C 1 32 ? -23.144 -10.024 -2.225 1.00 72.74 21 PHE C CA 1
ATOM 2833 C C . PHE C 1 32 ? -21.705 -9.529 -2.121 1.00 72.56 21 PHE C C 1
ATOM 2834 O O . PHE C 1 32 ? -20.784 -10.166 -2.628 1.00 73.46 21 PHE C O 1
ATOM 2842 N N . THR C 1 33 ? -21.526 -8.388 -1.461 1.00 71.78 22 THR C N 1
ATOM 2843 C CA . THR C 1 33 ? -20.207 -7.795 -1.255 1.00 72.29 22 THR C CA 1
ATOM 2844 C C . THR C 1 33 ? -20.132 -7.176 0.132 1.00 71.28 22 THR C C 1
ATOM 2845 O O . THR C 1 33 ? -21.119 -6.624 0.618 1.00 71.30 22 THR C O 1
ATOM 2849 N N . ARG C 1 34 ? -18.965 -7.264 0.766 1.00 71.91 23 ARG C N 1
ATOM 2850 C CA . ARG C 1 34 ? -18.744 -6.612 2.057 1.00 71.80 23 ARG C CA 1
ATOM 2851 C C . ARG C 1 34 ? -18.414 -5.128 1.867 1.00 70.42 23 ARG C C 1
ATOM 2852 O O . ARG C 1 34 ? -17.652 -4.760 0.970 1.00 69.60 23 ARG C O 1
ATOM 2860 N N . VAL C 1 35 ? -19.000 -4.289 2.720 1.00 68.63 24 VAL C N 1
ATOM 2861 C CA . VAL C 1 35 ? -18.792 -2.842 2.686 1.00 68.48 24 VAL C CA 1
ATOM 2862 C C . VAL C 1 35 ? -18.228 -2.378 4.027 1.00 68.77 24 VAL C C 1
ATOM 2863 O O . VAL C 1 35 ? -18.628 -2.878 5.078 1.00 69.29 24 VAL C O 1
ATOM 2867 N N . SER C 1 36 ? -17.301 -1.422 3.984 1.00 69.37 25 SER C N 1
ATOM 2868 C CA . SER C 1 36 ? -16.706 -0.853 5.195 1.00 69.92 25 SER C CA 1
ATOM 2869 C C . SER C 1 36 ? -16.494 0.653 5.041 1.00 69.67 25 SER C C 1
ATOM 2870 O O . SER C 1 36 ? -16.750 1.215 3.977 1.00 68.95 25 SER C O 1
ATOM 2873 N N . THR C 1 37 ? -16.033 1.299 6.110 1.00 70.99 26 THR C N 1
ATOM 2874 C CA . THR C 1 37 ? -15.719 2.730 6.084 1.00 72.34 26 THR C CA 1
ATOM 2875 C C . THR C 1 37 ? -14.651 3.057 5.046 1.00 74.45 26 THR C C 1
ATOM 2876 O O . THR C 1 37 ? -14.718 4.097 4.389 1.00 75.03 26 THR C O 1
ATOM 2880 N N . GLU C 1 38 ? -13.674 2.164 4.907 1.00 76.15 27 GLU C N 1
ATOM 2881 C CA . GLU C 1 38 ? -12.648 2.284 3.873 1.00 77.47 27 GLU C CA 1
ATOM 2882 C C . GLU C 1 38 ? -13.289 2.548 2.515 1.00 75.15 27 GLU C C 1
ATOM 2883 O O . GLU C 1 38 ? -12.862 3.439 1.784 1.00 76.40 27 GLU C O 1
ATOM 2889 N N . ASP C 1 39 ? -14.326 1.775 2.199 1.00 72.12 28 ASP C N 1
ATOM 2890 C CA . ASP C 1 39 ? -15.027 1.887 0.920 1.00 71.27 28 ASP C CA 1
ATOM 2891 C C . ASP C 1 39 ? -15.868 3.163 0.835 1.00 69.23 28 ASP C C 1
ATOM 2892 O O . ASP C 1 39 ? -16.004 3.757 -0.234 1.00 69.55 28 ASP C O 1
ATOM 2897 N N . ILE C 1 40 ? -16.429 3.576 1.966 1.00 67.76 29 ILE C N 1
ATOM 2898 C CA . ILE C 1 40 ? -17.323 4.732 2.023 1.00 66.15 29 ILE C CA 1
ATOM 2899 C C . ILE C 1 40 ? -16.553 6.052 1.980 1.00 66.62 29 ILE C C 1
ATOM 2900 O O . ILE C 1 40 ? -16.955 6.980 1.276 1.00 66.93 29 ILE C O 1
ATOM 2905 N N . LEU C 1 41 ? -15.455 6.132 2.728 1.00 66.93 30 LEU C N 1
ATOM 2906 C CA . LEU C 1 41 ? -14.623 7.340 2.762 1.00 67.44 30 LEU C CA 1
ATOM 2907 C C . LEU C 1 41 ? -14.056 7.686 1.388 1.00 68.69 30 LEU C C 1
ATOM 2908 O O . LEU C 1 41 ? -13.899 6.814 0.530 1.00 69.65 30 LEU C O 1
ATOM 2913 N N . GLY C 1 42 ? -13.750 8.966 1.193 1.00 68.65 31 GLY C N 1
ATOM 2914 C CA . GLY C 1 42 ? -13.210 9.456 -0.073 1.00 69.88 31 GLY C CA 1
ATOM 2915 C C . GLY C 1 42 ? -14.264 10.033 -1.000 1.00 69.41 31 GLY C C 1
ATOM 2916 O O . GLY C 1 42 ? -13.934 10.769 -1.931 1.00 69.85 31 GLY C O 1
ATOM 2917 N N . LYS C 1 43 ? -15.530 9.699 -0.748 1.00 68.58 32 LYS C N 1
ATOM 2918 C CA . LYS C 1 43 ? -16.655 10.209 -1.530 1.00 68.39 32 LYS C CA 1
ATOM 2919 C C . LYS C 1 43 ? -17.814 10.582 -0.612 1.00 65.81 32 LYS C C 1
ATOM 2920 O O . LYS C 1 43 ? -17.926 10.066 0.503 1.00 65.06 32 LYS C O 1
ATOM 2926 N N . TRP C 1 44 ? -18.672 11.483 -1.085 1.00 64.82 33 TRP C N 1
ATOM 2927 C CA . TRP C 1 44 ? -19.898 11.827 -0.366 1.00 62.77 33 TRP C CA 1
ATOM 2928 C C . TRP C 1 44 ? -20.784 10.596 -0.246 1.00 61.11 33 TRP C C 1
ATOM 2929 O O . TRP C 1 44 ? -20.704 9.676 -1.065 1.00 62.00 33 TRP C O 1
ATOM 2940 N N . SER C 1 45 ? -21.628 10.585 0.778 1.00 58.64 34 SER C N 1
ATOM 2941 C CA . SER C 1 45 ? -22.403 9.401 1.104 1.00 56.76 34 SER C CA 1
ATOM 2942 C C . SER C 1 45 ? -23.766 9.759 1.682 1.00 54.37 34 SER C C 1
ATOM 2943 O O . SER C 1 45 ? -23.877 10.646 2.530 1.00 52.78 34 SER C O 1
ATOM 2946 N N . ILE C 1 46 ? -24.798 9.067 1.202 1.00 53.15 35 ILE C N 1
ATOM 2947 C CA . ILE C 1 46 ? -26.135 9.149 1.781 1.00 52.10 35 ILE C CA 1
ATOM 2948 C C . ILE C 1 46 ? -26.493 7.792 2.385 1.00 51.44 35 ILE C C 1
ATOM 2949 O O . ILE C 1 46 ? -26.522 6.782 1.679 1.00 51.58 35 ILE C O 1
ATOM 2954 N N . PHE C 1 47 ? -26.749 7.776 3.691 1.00 50.92 36 PHE C N 1
ATOM 2955 C CA . PHE C 1 47 ? -27.254 6.583 4.372 1.00 50.26 36 PHE C CA 1
ATOM 2956 C C . PHE C 1 47 ? -28.774 6.654 4.468 1.00 48.71 36 PHE C C 1
ATOM 2957 O O . PHE C 1 47 ? -29.318 7.497 5.180 1.00 47.67 36 PHE C O 1
ATOM 2965 N N . PHE C 1 48 ? -29.444 5.763 3.740 1.00 48.26 37 PHE C N 1
ATOM 2966 C CA . PHE C 1 48 ? -30.899 5.768 3.614 1.00 48.36 37 PHE C CA 1
ATOM 2967 C C . PHE C 1 48 ? -31.529 4.613 4.402 1.00 47.87 37 PHE C C 1
ATOM 2968 O O . PHE C 1 48 ? -31.636 3.490 3.904 1.00 47.35 37 PHE C O 1
ATOM 2976 N N . PHE C 1 49 ? -31.940 4.897 5.636 1.00 46.78 38 PHE C N 1
ATOM 2977 C CA . PHE C 1 49 ? -32.556 3.886 6.493 1.00 46.78 38 PHE C CA 1
ATOM 2978 C C . PHE C 1 49 ? -34.029 3.711 6.150 1.00 46.67 38 PHE C C 1
ATOM 2979 O O . PHE C 1 49 ? -34.700 4.674 5.791 1.00 47.36 38 PHE C O 1
ATOM 2987 N N . TYR C 1 50 ? -34.528 2.482 6.265 1.00 46.63 39 TYR C N 1
ATOM 2988 C CA . TYR C 1 50 ? -35.954 2.208 6.068 1.00 47.09 39 TYR C CA 1
ATOM 2989 C C . TYR C 1 50 ? -36.411 1.007 6.909 1.00 47.47 39 TYR C C 1
ATOM 2990 O O . TYR C 1 50 ? -35.605 0.121 7.208 1.00 47.47 39 TYR C O 1
ATOM 2999 N N . PRO C 1 51 ? -37.707 0.968 7.281 1.00 48.14 40 PRO C N 1
ATOM 3000 C CA . PRO C 1 51 ? -38.213 -0.007 8.257 1.00 48.89 40 PRO C CA 1
ATOM 3001 C C . PRO C 1 51 ? -38.029 -1.479 7.890 1.00 50.17 40 PRO C C 1
ATOM 3002 O O . PRO C 1 51 ? -37.408 -2.216 8.657 1.00 50.61 40 PRO C O 1
ATOM 3006 N N . ALA C 1 52 ? -38.559 -1.910 6.745 1.00 51.16 41 ALA C N 1
ATOM 3007 C CA . ALA C 1 52 ? -38.622 -3.343 6.452 1.00 52.78 41 ALA C CA 1
ATOM 3008 C C . ALA C 1 52 ? -38.775 -3.708 4.976 1.00 53.69 41 ALA C C 1
ATOM 3009 O O . ALA C 1 52 ? -39.573 -3.112 4.254 1.00 53.78 41 ALA C O 1
ATOM 3011 N N . ASP C 1 53 ? -38.012 -4.717 4.557 1.00 55.06 42 ASP C N 1
ATOM 3012 C CA . ASP C 1 53 ? -38.199 -5.369 3.266 1.00 57.52 42 ASP C CA 1
ATOM 3013 C C . ASP C 1 53 ? -39.525 -6.125 3.255 1.00 60.94 42 ASP C C 1
ATOM 3014 O O . ASP C 1 53 ? -40.034 -6.522 4.305 1.00 61.98 42 ASP C O 1
ATOM 3019 N N . PHE C 1 54 ? -40.063 -6.332 2.056 1.00 64.67 43 PHE C N 1
ATOM 3020 C CA . PHE C 1 54 ? -41.347 -7.009 1.845 1.00 67.62 43 PHE C CA 1
ATOM 3021 C C . PHE C 1 54 ? -42.516 -6.366 2.600 1.00 70.12 43 PHE C C 1
ATOM 3022 O O . PHE C 1 54 ? -43.481 -7.044 2.959 1.00 71.30 43 PHE C O 1
ATOM 3030 N N . SER C 1 55 ? -42.440 -5.056 2.818 1.00 73.03 44 SER C N 1
ATOM 3031 C CA . SER C 1 55 ? -43.510 -4.337 3.497 1.00 76.39 44 SER C CA 1
ATOM 3032 C C . SER C 1 55 ? -44.718 -4.231 2.575 1.00 80.25 44 SER C C 1
ATOM 3033 O O . SER C 1 55 ? -44.567 -4.117 1.358 1.00 81.27 44 SER C O 1
ATOM 3036 N N . PHE C 1 56 ? -45.912 -4.275 3.159 1.00 84.66 45 PHE C N 1
ATOM 3037 C CA . PHE C 1 56 ? -47.147 -4.037 2.409 1.00 88.38 45 PHE C CA 1
ATOM 3038 C C . PHE C 1 56 ? -47.158 -2.599 1.887 1.00 90.35 45 PHE C C 1
ATOM 3039 O O . PHE C 1 56 ? -47.785 -2.300 0.867 1.00 89.84 45 PHE C O 1
ATOM 3047 N N . VAL C 1 57 ? -46.453 -1.720 2.599 1.00 91.81 46 VAL C N 1
ATOM 3048 C CA . VAL C 1 57 ? -46.180 -0.364 2.131 1.00 92.58 46 VAL C CA 1
ATOM 3049 C C . VAL C 1 57 ? -45.308 -0.434 0.878 1.00 93.26 46 VAL C C 1
ATOM 3050 O O . VAL C 1 57 ? -44.328 -1.180 0.839 1.00 93.05 46 VAL C O 1
ATOM 3054 N N . CYS C 1 58 ? -45.673 0.344 -0.138 1.00 94.98 47 CYS C N 1
ATOM 3055 C CA . CYS C 1 58 ? -44.925 0.386 -1.393 1.00 95.09 47 CYS C CA 1
ATOM 3056 C C . CYS C 1 58 ? -43.584 1.098 -1.188 1.00 91.88 47 CYS C C 1
ATOM 3057 O O . CYS C 1 58 ? -43.547 2.187 -0.611 1.00 92.01 47 CYS C O 1
ATOM 3060 N N . PRO C 1 59 ? -42.479 0.487 -1.657 1.00 87.44 48 PRO C N 1
ATOM 3061 C CA . PRO C 1 59 ? -41.154 1.097 -1.546 1.00 83.67 48 PRO C CA 1
ATOM 3062 C C . PRO C 1 59 ? -40.878 2.089 -2.682 1.00 80.74 48 PRO C C 1
ATOM 3063 O O . PRO C 1 59 ? -39.961 1.892 -3.482 1.00 78.46 48 PRO C O 1
ATOM 3067 N N . THR C 1 60 ? -41.674 3.153 -2.735 1.00 79.12 49 THR C N 1
ATOM 3068 C CA . THR C 1 60 ? -41.494 4.210 -3.725 1.00 78.91 49 THR C CA 1
ATOM 3069 C C . THR C 1 60 ? -40.296 5.089 -3.362 1.00 76.53 49 THR C C 1
ATOM 3070 O O . THR C 1 60 ? -39.731 5.763 -4.222 1.00 76.40 49 THR C O 1
ATOM 3074 N N . GLU C 1 61 ? -39.920 5.078 -2.084 1.00 74.22 50 GLU C N 1
ATOM 3075 C CA . GLU C 1 61 ? -38.757 5.820 -1.604 1.00 71.98 50 GLU C CA 1
ATOM 3076 C C . GLU C 1 61 ? -37.469 5.287 -2.224 1.00 71.11 50 GLU C C 1
ATOM 3077 O O . GLU C 1 61 ? -36.638 6.059 -2.704 1.00 72.04 50 GLU C O 1
ATOM 3083 N N . LEU C 1 62 ? -37.317 3.964 -2.215 1.00 70.00 51 LEU C N 1
ATOM 3084 C CA . LEU C 1 62 ? -36.138 3.314 -2.788 1.00 68.73 51 LEU C CA 1
ATOM 3085 C C . LEU C 1 62 ? -36.109 3.500 -4.303 1.00 68.04 51 LEU C C 1
ATOM 3086 O O . LEU C 1 62 ? -35.049 3.731 -4.885 1.00 67.60 51 LEU C O 1
ATOM 3091 N N . GLY C 1 63 ? -37.277 3.394 -4.932 1.00 67.84 52 GLY C N 1
ATOM 3092 C CA . GLY C 1 63 ? -37.422 3.671 -6.357 1.00 68.31 52 GLY C CA 1
ATOM 3093 C C . GLY C 1 63 ? -37.094 5.112 -6.708 1.00 68.26 52 GLY C C 1
ATOM 3094 O O . GLY C 1 63 ? -36.419 5.373 -7.703 1.00 67.90 52 GLY C O 1
ATOM 3095 N N . ASP C 1 64 ? -37.568 6.048 -5.887 1.00 68.07 53 ASP C N 1
ATOM 3096 C CA . ASP C 1 64 ? -37.294 7.472 -6.096 1.00 68.23 53 ASP C CA 1
ATOM 3097 C C . ASP C 1 64 ? -35.808 7.798 -5.970 1.00 66.91 53 ASP C C 1
ATOM 3098 O O . ASP C 1 64 ? -35.304 8.670 -6.679 1.00 68.06 53 ASP C O 1
ATOM 3103 N N . MET C 1 65 ? -35.111 7.108 -5.071 1.00 64.98 54 MET C N 1
ATOM 3104 C CA . MET C 1 65 ? -33.664 7.282 -4.942 1.00 64.64 54 MET C CA 1
ATOM 3105 C C . MET C 1 65 ? -32.931 6.734 -6.169 1.00 66.05 54 MET C C 1
ATOM 3106 O O . MET C 1 65 ? -31.926 7.306 -6.599 1.00 68.06 54 MET C O 1
ATOM 3111 N N . GLN C 1 66 ? -33.438 5.639 -6.735 1.00 65.65 55 GLN C N 1
ATOM 3112 C CA . GLN C 1 66 ? -32.861 5.061 -7.951 1.00 65.78 55 GLN C CA 1
ATOM 3113 C C . GLN C 1 66 ? -33.023 5.998 -9.151 1.00 67.15 55 GLN C C 1
ATOM 3114 O O . GLN C 1 66 ? -32.088 6.165 -9.932 1.00 67.84 55 GLN C O 1
ATOM 3120 N N . GLU C 1 67 ? -34.200 6.609 -9.285 1.00 67.91 56 GLU C N 1
ATOM 3121 C CA . GLU C 1 67 ? -34.455 7.593 -10.343 1.00 69.29 56 GLU C CA 1
ATOM 3122 C C . GLU C 1 67 ? -33.421 8.722 -10.343 1.00 69.19 56 GLU C C 1
ATOM 3123 O O . GLU C 1 67 ? -32.986 9.168 -11.405 1.00 69.87 56 GLU C O 1
ATOM 3129 N N . HIS C 1 68 ? -33.036 9.174 -9.151 1.00 67.38 57 HIS C N 1
ATOM 3130 C CA . HIS C 1 68 ? -32.048 10.243 -8.998 1.00 66.51 57 HIS C CA 1
ATOM 3131 C C . HIS C 1 68 ? -30.640 9.718 -8.695 1.00 64.41 57 HIS C C 1
ATOM 3132 O O . HIS C 1 68 ? -29.735 10.502 -8.429 1.00 64.05 57 HIS C O 1
ATOM 3139 N N . TYR C 1 69 ? -30.447 8.402 -8.740 1.00 62.88 58 TYR C N 1
ATOM 3140 C CA . TYR C 1 69 ? -29.153 7.815 -8.401 1.00 61.90 58 TYR C CA 1
ATOM 3141 C C . TYR C 1 69 ? -28.071 8.237 -9.394 1.00 62.87 58 TYR C C 1
ATOM 3142 O O . TYR C 1 69 ? -26.947 8.529 -8.996 1.00 62.70 58 TYR C O 1
ATOM 3151 N N . ALA C 1 70 ? -28.419 8.280 -10.678 1.00 64.53 59 ALA C N 1
ATOM 3152 C CA . ALA C 1 70 ? -27.496 8.750 -11.714 1.00 66.34 59 ALA C CA 1
ATOM 3153 C C . ALA C 1 70 ? -27.065 10.197 -11.462 1.00 67.26 59 ALA C C 1
ATOM 3154 O O . ALA C 1 70 ? -25.898 10.545 -11.640 1.00 67.07 59 ALA C O 1
ATOM 3156 N N . HIS C 1 71 ? -28.016 11.032 -11.049 1.00 68.10 60 HIS C N 1
ATOM 3157 C CA . HIS C 1 71 ? -27.726 12.406 -10.638 1.00 68.85 60 HIS C CA 1
ATOM 3158 C C . HIS C 1 71 ? -26.692 12.405 -9.511 1.00 67.90 60 HIS C C 1
ATOM 3159 O O . HIS C 1 71 ? -25.694 13.121 -9.574 1.00 68.18 60 HIS C O 1
ATOM 3166 N N . LEU C 1 72 ? -26.938 11.585 -8.491 1.00 67.10 61 LEU C N 1
ATOM 3167 C CA . LEU C 1 72 ? -26.063 11.499 -7.318 1.00 66.06 61 LEU C CA 1
ATOM 3168 C C . LEU C 1 72 ? -24.692 10.924 -7.664 1.00 67.21 61 LEU C C 1
ATOM 3169 O O . LEU C 1 72 ? -23.689 11.293 -7.051 1.00 67.28 61 LEU C O 1
ATOM 3174 N N . GLN C 1 73 ? -24.656 10.017 -8.638 1.00 68.32 62 GLN C N 1
ATOM 3175 C CA . GLN C 1 73 ? -23.396 9.486 -9.156 1.00 69.74 62 GLN C CA 1
ATOM 3176 C C . GLN C 1 73 ? -22.504 10.616 -9.670 1.00 71.39 62 GLN C C 1
ATOM 3177 O O . GLN C 1 73 ? -21.315 10.669 -9.355 1.00 71.29 62 GLN C O 1
ATOM 3183 N N . GLU C 1 74 ? -23.093 11.520 -10.453 1.00 72.82 63 GLU C N 1
ATOM 3184 C CA . GLU C 1 74 ? -22.354 12.632 -11.062 1.00 74.44 63 GLU C CA 1
ATOM 3185 C C . GLU C 1 74 ? -21.974 13.741 -10.077 1.00 72.86 63 GLU C C 1
ATOM 3186 O O . GLU C 1 74 ? -21.123 14.577 -10.390 1.00 74.48 63 GLU C O 1
ATOM 3192 N N . LEU C 1 75 ? -22.601 13.756 -8.901 1.00 69.21 64 LEU C N 1
ATOM 3193 C CA . LEU C 1 75 ? -22.197 14.658 -7.823 1.00 67.36 64 LEU C CA 1
ATOM 3194 C C . LEU C 1 75 ? -21.206 13.992 -6.856 1.00 66.41 64 LEU C C 1
ATOM 3195 O O . LEU C 1 75 ? -21.021 14.465 -5.734 1.00 64.00 64 LEU C O 1
ATOM 3200 N N . ASN C 1 76 ? -20.570 12.906 -7.301 1.00 67.55 65 ASN C N 1
ATOM 3201 C CA . ASN C 1 76 ? -19.569 12.183 -6.513 1.00 68.14 65 ASN C CA 1
ATOM 3202 C C . ASN C 1 76 ? -20.137 11.673 -5.185 1.00 66.43 65 ASN C C 1
ATOM 3203 O O . ASN C 1 76 ? -19.519 11.828 -4.128 1.00 65.49 65 ASN C O 1
ATOM 3208 N N . CYS C 1 77 ? -21.317 11.058 -5.257 1.00 65.54 66 CYS C N 1
ATOM 3209 C CA . CYS C 1 77 ? -22.034 10.604 -4.067 1.00 64.16 66 CYS C CA 1
ATOM 3210 C C . CYS C 1 77 ? -22.646 9.215 -4.258 1.00 63.34 66 CYS C C 1
ATOM 3211 O O . CYS C 1 77 ? -23.481 9.015 -5.142 1.00 63.05 66 CYS C O 1
ATOM 3214 N N . GLU C 1 78 ? -22.222 8.269 -3.420 1.00 62.28 67 GLU C N 1
ATOM 3215 C CA . GLU C 1 78 ? -22.762 6.907 -3.419 1.00 61.50 67 GLU C CA 1
ATOM 3216 C C . GLU C 1 78 ? -23.934 6.812 -2.435 1.00 58.99 67 GLU C C 1
ATOM 3217 O O . GLU C 1 78 ? -23.947 7.491 -1.408 1.00 58.01 67 GLU C O 1
ATOM 3223 N N . VAL C 1 79 ? -24.915 5.974 -2.764 1.00 57.88 68 VAL C N 1
ATOM 3224 C CA . VAL C 1 79 ? -26.105 5.784 -1.932 1.00 56.59 68 VAL C CA 1
ATOM 3225 C C . VAL C 1 79 ? -26.039 4.434 -1.217 1.00 56.00 68 VAL C C 1
ATOM 3226 O O . VAL C 1 79 ? -25.772 3.410 -1.842 1.00 56.16 68 VAL C O 1
ATOM 3230 N N . TYR C 1 80 ? -26.289 4.439 0.091 1.00 55.09 69 TYR C N 1
ATOM 3231 C CA . TYR C 1 80 ? -26.292 3.214 0.889 1.00 55.05 69 TYR C CA 1
ATOM 3232 C C . TYR C 1 80 ? -27.616 3.058 1.630 1.00 54.03 69 TYR C C 1
ATOM 3233 O O . TYR C 1 80 ? -27.831 3.694 2.663 1.00 54.62 69 TYR C O 1
ATOM 3242 N N . SER C 1 81 ? -28.505 2.217 1.107 1.00 52.85 70 SER C N 1
ATOM 3243 C CA . SER C 1 81 ? -29.756 1.921 1.798 1.00 51.92 70 SER C CA 1
ATOM 3244 C C . SER C 1 81 ? -29.477 0.962 2.947 1.00 50.77 70 SER C C 1
ATOM 3245 O O . SER C 1 81 ? -28.598 0.108 2.845 1.00 50.87 70 SER C O 1
ATOM 3248 N N . VAL C 1 82 ? -30.219 1.115 4.042 1.00 49.90 71 VAL C N 1
ATOM 3249 C CA . VAL C 1 82 ? -29.992 0.320 5.248 1.00 49.15 71 VAL C CA 1
ATOM 3250 C C . VAL C 1 82 ? -31.309 -0.104 5.898 1.00 47.68 71 VAL C C 1
ATOM 3251 O O . VAL C 1 82 ? -32.237 0.694 6.031 1.00 46.67 71 VAL C O 1
ATOM 3255 N N . SER C 1 83 ? -31.380 -1.371 6.295 1.00 46.94 72 SER C N 1
ATOM 3256 C CA . SER C 1 83 ? -32.464 -1.861 7.146 1.00 46.37 72 SER C CA 1
ATOM 3257 C C . SER C 1 83 ? -31.952 -3.008 8.002 1.00 47.07 72 SER C C 1
ATOM 3258 O O . SER C 1 83 ? -30.829 -3.475 7.821 1.00 47.44 72 SER C O 1
ATOM 3261 N N . GLU C 1 84 ? -32.789 -3.466 8.926 1.00 47.88 73 GLU C N 1
ATOM 3262 C CA . GLU C 1 84 ? -32.411 -4.539 9.838 1.00 48.62 73 GLU C CA 1
ATOM 3263 C C . GLU C 1 84 ? -32.579 -5.925 9.212 1.00 49.56 73 GLU C C 1
ATOM 3264 O O . GLU C 1 84 ? -32.321 -6.935 9.865 1.00 51.19 73 GLU C O 1
ATOM 3270 N N . ASP C 1 85 ? -33.012 -5.973 7.954 1.00 49.64 74 ASP C N 1
ATOM 3271 C CA . ASP C 1 85 ? -33.092 -7.229 7.216 1.00 50.78 74 ASP C CA 1
ATOM 3272 C C . ASP C 1 85 ? -31.698 -7.701 6.841 1.00 51.67 74 ASP C C 1
ATOM 3273 O O . ASP C 1 85 ? -30.752 -6.913 6.820 1.00 51.19 74 ASP C O 1
ATOM 3278 N N . SER C 1 86 ? -31.580 -8.991 6.545 1.00 53.14 75 SER C N 1
ATOM 3279 C CA . SER C 1 86 ? -30.309 -9.564 6.120 1.00 53.64 75 SER C CA 1
ATOM 3280 C C . SER C 1 86 ? -30.102 -9.333 4.632 1.00 53.89 75 SER C C 1
ATOM 3281 O O . SER C 1 86 ? -31.031 -8.964 3.911 1.00 54.09 75 SER C O 1
ATOM 3284 N N . HIS C 1 87 ? -28.868 -9.547 4.187 1.00 54.61 76 HIS C N 1
ATOM 3285 C CA . HIS C 1 87 ? -28.529 -9.489 2.765 1.00 54.61 76 HIS C CA 1
ATOM 3286 C C . HIS C 1 87 ? -29.274 -10.555 1.963 1.00 55.06 76 HIS C C 1
ATOM 3287 O O . HIS C 1 87 ? -29.604 -10.338 0.797 1.00 54.73 76 HIS C O 1
ATOM 3294 N N . TYR C 1 88 ? -29.543 -11.698 2.596 1.00 56.43 77 TYR C N 1
ATOM 3295 C CA . TYR C 1 88 ? -30.371 -12.750 1.996 1.00 57.38 77 TYR C CA 1
ATOM 3296 C C . TYR C 1 88 ? -31.763 -12.231 1.626 1.00 56.99 77 TYR C C 1
ATOM 3297 O O . TYR C 1 88 ? -32.277 -12.523 0.545 1.00 56.99 77 TYR C O 1
ATOM 3306 N N . VAL C 1 89 ? -32.357 -11.455 2.530 1.00 56.85 78 VAL C N 1
ATOM 3307 C CA . VAL C 1 89 ? -33.694 -10.891 2.332 1.00 56.56 78 VAL C CA 1
ATOM 3308 C C . VAL C 1 89 ? -33.705 -9.795 1.259 1.00 56.96 78 VAL C C 1
ATOM 3309 O O . VAL C 1 89 ? -34.697 -9.639 0.546 1.00 57.47 78 VAL C O 1
ATOM 3313 N N . HIS C 1 90 ? -32.611 -9.045 1.141 1.00 56.96 79 HIS C N 1
ATOM 3314 C CA . HIS C 1 90 ? -32.496 -8.019 0.099 1.00 57.09 79 HIS C CA 1
ATOM 3315 C C . HIS C 1 90 ? -32.554 -8.616 -1.307 1.00 58.10 79 HIS C C 1
ATOM 3316 O O . HIS C 1 90 ? -33.289 -8.125 -2.164 1.00 58.09 79 HIS C O 1
ATOM 3323 N N . LYS C 1 91 ? -31.772 -9.670 -1.533 1.00 59.75 80 LYS C N 1
ATOM 3324 C CA . LYS C 1 91 ? -31.729 -10.367 -2.825 1.00 61.54 80 LYS C CA 1
ATOM 3325 C C . LYS C 1 91 ? -33.101 -10.901 -3.238 1.00 61.81 80 LYS C C 1
ATOM 3326 O O . LYS C 1 91 ? -33.502 -10.765 -4.394 1.00 63.00 80 LYS C O 1
ATOM 3332 N N . ALA C 1 92 ? -33.807 -11.515 -2.293 1.00 61.28 81 ALA C N 1
ATOM 3333 C CA . ALA C 1 92 ? -35.135 -12.064 -2.550 1.00 61.91 81 ALA C CA 1
ATOM 3334 C C . ALA C 1 92 ? -36.149 -10.967 -2.860 1.00 61.81 81 ALA C C 1
ATOM 3335 O O . ALA C 1 92 ? -37.069 -11.173 -3.650 1.00 63.03 81 ALA C O 1
ATOM 3337 N N . TRP C 1 93 ? -35.981 -9.809 -2.226 1.00 61.28 82 TRP C N 1
ATOM 3338 C CA . TRP C 1 93 ? -36.855 -8.659 -2.458 1.00 61.91 82 TRP C CA 1
ATOM 3339 C C . TRP C 1 93 ? -36.667 -8.105 -3.874 1.00 63.00 82 TRP C C 1
ATOM 3340 O O . TRP C 1 93 ? -37.636 -7.712 -4.528 1.00 63.01 82 TRP C O 1
ATOM 3351 N N . ALA C 1 94 ? -35.420 -8.094 -4.342 1.00 63.59 83 ALA C N 1
ATOM 3352 C CA . ALA C 1 94 ? -35.101 -7.657 -5.700 1.00 65.53 83 ALA C CA 1
ATOM 3353 C C . ALA C 1 94 ? -35.673 -8.610 -6.748 1.00 68.08 83 ALA C C 1
ATOM 3354 O O . ALA C 1 94 ? -36.177 -8.169 -7.782 1.00 70.06 83 ALA C O 1
ATOM 3356 N N . ASP C 1 95 ? -35.596 -9.912 -6.474 1.00 68.91 84 ASP C N 1
ATOM 3357 C CA . ASP C 1 95 ? -36.117 -10.934 -7.386 1.00 70.32 84 ASP C CA 1
ATOM 3358 C C . ASP C 1 95 ? -37.647 -10.949 -7.440 1.00 70.86 84 ASP C C 1
ATOM 3359 O O . ASP C 1 95 ? -38.227 -11.399 -8.428 1.00 72.54 84 ASP C O 1
ATOM 3364 N N . ALA C 1 96 ? -38.291 -10.465 -6.380 1.00 70.13 85 ALA C N 1
ATOM 3365 C CA . ALA C 1 96 ? -39.749 -10.490 -6.276 1.00 70.97 85 ALA C CA 1
ATOM 3366 C C . ALA C 1 96 ? -40.410 -9.280 -6.934 1.00 72.33 85 ALA C C 1
ATOM 3367 O O . ALA C 1 96 ? -41.374 -9.435 -7.685 1.00 74.91 85 ALA C O 1
ATOM 3369 N N . THR C 1 97 ? -39.896 -8.084 -6.649 1.00 72.61 86 THR C N 1
ATOM 3370 C CA . THR C 1 97 ? -40.501 -6.833 -7.125 1.00 73.34 86 THR C CA 1
ATOM 3371 C C . THR C 1 97 ? -39.582 -6.070 -8.076 1.00 74.15 86 THR C C 1
ATOM 3372 O O . THR C 1 97 ? -38.384 -5.941 -7.822 1.00 73.59 86 THR C O 1
ATOM 3376 N N . GLU C 1 98 ? -40.159 -5.552 -9.159 1.00 76.18 87 GLU C N 1
ATOM 3377 C CA . GLU C 1 98 ? -39.399 -4.835 -10.186 1.00 77.71 87 GLU C CA 1
ATOM 3378 C C . GLU C 1 98 ? -38.778 -3.538 -9.666 1.00 76.13 87 GLU C C 1
ATOM 3379 O O . GLU C 1 98 ? -37.704 -3.138 -10.119 1.00 75.06 87 GLU C O 1
ATOM 3385 N N . THR C 1 99 ? -39.455 -2.890 -8.719 1.00 75.22 88 THR C N 1
ATOM 3386 C CA . THR C 1 99 ? -38.993 -1.619 -8.159 1.00 73.96 88 THR C CA 1
ATOM 3387 C C . THR C 1 99 ? -37.621 -1.742 -7.497 1.00 73.24 88 THR C C 1
ATOM 3388 O O . THR C 1 99 ? -36.775 -0.861 -7.657 1.00 72.87 88 THR C O 1
ATOM 3392 N N . ILE C 1 100 ? -37.410 -2.827 -6.754 1.00 73.18 89 ILE C N 1
ATOM 3393 C CA . ILE C 1 100 ? -36.115 -3.080 -6.118 1.00 72.56 89 ILE C CA 1
ATOM 3394 C C . ILE C 1 100 ? -35.154 -3.750 -7.110 1.00 72.83 89 ILE C C 1
ATOM 3395 O O . ILE C 1 100 ? -33.938 -3.561 -7.027 1.00 72.74 89 ILE C O 1
ATOM 3400 N N . GLY C 1 101 ? -35.699 -4.518 -8.051 1.00 73.09 90 GLY C N 1
ATOM 3401 C CA . GLY C 1 101 ? -34.904 -5.119 -9.123 1.00 73.18 90 GLY C CA 1
ATOM 3402 C C . GLY C 1 101 ? -34.083 -4.118 -9.922 1.00 73.10 90 GLY C C 1
ATOM 3403 O O . GLY C 1 101 ? -32.981 -4.436 -10.373 1.00 72.84 90 GLY C O 1
ATOM 3404 N N . LYS C 1 102 ? -34.616 -2.907 -10.088 1.00 72.79 91 LYS C N 1
ATOM 3405 C CA . LYS C 1 102 ? -33.927 -1.835 -10.814 1.00 72.69 91 LYS C CA 1
ATOM 3406 C C . LYS C 1 102 ? -32.935 -1.036 -9.955 1.00 71.21 91 LYS C C 1
ATOM 3407 O O . LYS C 1 102 ? -32.278 -0.128 -10.468 1.00 71.91 91 LYS C O 1
ATOM 3413 N N . ILE C 1 103 ? -32.818 -1.367 -8.667 1.00 68.81 92 ILE C N 1
ATOM 3414 C CA . ILE C 1 103 ? -31.909 -0.647 -7.766 1.00 67.18 92 ILE C CA 1
ATOM 3415 C C . ILE C 1 103 ? -30.467 -0.994 -8.116 1.00 66.19 92 ILE C C 1
ATOM 3416 O O . ILE C 1 103 ? -30.109 -2.169 -8.199 1.00 66.03 92 ILE C O 1
ATOM 3421 N N . LYS C 1 104 ? -29.650 0.035 -8.317 1.00 65.03 93 LYS C N 1
ATOM 3422 C CA . LYS C 1 104 ? -28.248 -0.139 -8.686 1.00 64.45 93 LYS C CA 1
ATOM 3423 C C . LYS C 1 104 ? -27.293 0.192 -7.543 1.00 61.14 93 LYS C C 1
ATOM 3424 O O . LYS C 1 104 ? -26.187 -0.344 -7.494 1.00 61.31 93 LYS C O 1
ATOM 3430 N N . TYR C 1 105 ? -27.715 1.070 -6.634 1.00 58.13 94 TYR C N 1
ATOM 3431 C CA . TYR C 1 105 ? -26.916 1.400 -5.449 1.00 56.36 94 TYR C CA 1
ATOM 3432 C C . TYR C 1 105 ? -26.884 0.246 -4.441 1.00 55.69 94 TYR C C 1
ATOM 3433 O O . TYR C 1 105 ? -27.809 -0.568 -4.407 1.00 55.94 94 TYR C O 1
ATOM 3442 N N . PRO C 1 106 ? -25.813 0.166 -3.624 1.00 55.42 95 PRO C N 1
ATOM 3443 C CA . PRO C 1 106 ? -25.666 -0.936 -2.663 1.00 55.19 95 PRO C CA 1
ATOM 3444 C C . PRO C 1 106 ? -26.711 -0.935 -1.543 1.00 54.70 95 PRO C C 1
ATOM 3445 O O . PRO C 1 106 ? -27.046 0.126 -1.007 1.00 54.70 95 PRO C O 1
ATOM 3449 N N . MET C 1 107 ? -27.211 -2.122 -1.204 1.00 54.35 96 MET C N 1
ATOM 3450 C CA . MET C 1 107 ? -28.201 -2.289 -0.143 1.00 53.85 96 MET C CA 1
ATOM 3451 C C . MET C 1 107 ? -27.566 -2.977 1.064 1.00 54.09 96 MET C C 1
ATOM 3452 O O . MET C 1 107 ? -27.375 -4.198 1.074 1.00 54.60 96 MET C O 1
ATOM 3457 N N . LEU C 1 108 ? -27.241 -2.182 2.080 1.00 53.13 97 LEU C N 1
ATOM 3458 C CA . LEU C 1 108 ? -26.560 -2.682 3.269 1.00 52.49 97 LEU C CA 1
ATOM 3459 C C . LEU C 1 108 ? -27.524 -3.439 4.177 1.00 51.82 97 LEU C C 1
ATOM 3460 O O . LEU C 1 108 ? -28.700 -3.085 4.282 1.00 50.62 97 LEU C O 1
ATOM 3465 N N . ALA C 1 109 ? -27.011 -4.481 4.829 1.00 52.47 98 ALA C N 1
ATOM 3466 C CA . ALA C 1 109 ? -27.778 -5.269 5.791 1.00 52.18 98 ALA C CA 1
ATOM 3467 C C . ALA C 1 109 ? -27.306 -4.949 7.206 1.00 51.93 98 ALA C C 1
ATOM 3468 O O . ALA C 1 109 ? -26.102 -4.891 7.462 1.00 53.24 98 ALA C O 1
ATOM 3470 N N . ASP C 1 110 ? -28.256 -4.751 8.120 1.00 51.65 99 ASP C N 1
ATOM 3471 C CA . ASP C 1 110 ? -27.951 -4.392 9.506 1.00 51.58 99 ASP C CA 1
ATOM 3472 C C . ASP C 1 110 ? -28.750 -5.244 10.506 1.00 50.81 99 ASP C C 1
ATOM 3473 O O . ASP C 1 110 ? -29.411 -4.704 11.393 1.00 50.95 99 ASP C O 1
ATOM 3478 N N . PRO C 1 111 ? -28.681 -6.581 10.381 1.00 50.34 100 PRO C N 1
ATOM 3479 C CA . PRO C 1 111 ? -29.447 -7.444 11.293 1.00 50.24 100 PRO C CA 1
ATOM 3480 C C . PRO C 1 111 ? -28.998 -7.386 12.756 1.00 49.60 100 PRO C C 1
ATOM 3481 O O . PRO C 1 111 ? -29.793 -7.679 13.649 1.00 48.97 100 PRO C O 1
ATOM 3485 N N . ASN C 1 112 ? -27.744 -7.010 12.994 1.00 49.83 101 ASN C N 1
ATOM 3486 C CA . ASN C 1 112 ? -27.233 -6.857 14.358 1.00 50.72 101 ASN C CA 1
ATOM 3487 C C . ASN C 1 112 ? -27.376 -5.441 14.927 1.00 50.12 101 ASN C C 1
ATOM 3488 O O . ASN C 1 112 ? -26.920 -5.178 16.040 1.00 50.14 101 ASN C O 1
ATOM 3493 N N . GLY C 1 113 ? -27.978 -4.531 14.158 1.00 49.28 102 GLY C N 1
ATOM 3494 C CA . GLY C 1 113 ? -28.279 -3.175 14.635 1.00 49.45 102 GLY C CA 1
ATOM 3495 C C . GLY C 1 113 ? -27.099 -2.219 14.686 1.00 49.27 102 GLY C C 1
ATOM 3496 O O . GLY C 1 113 ? -27.256 -1.054 15.049 1.00 48.25 102 GLY C O 1
ATOM 3497 N N . GLN C 1 114 ? -25.926 -2.719 14.308 1.00 49.75 103 GLN C N 1
ATOM 3498 C CA . GLN C 1 114 ? -24.665 -1.981 14.333 1.00 49.75 103 GLN C CA 1
ATOM 3499 C C . GLN C 1 114 ? -24.802 -0.538 13.831 1.00 48.78 103 GLN C C 1
ATOM 3500 O O . GLN C 1 114 ? -24.497 0.413 14.550 1.00 48.03 103 GLN C O 1
ATOM 3506 N N . LEU C 1 115 ? -25.267 -0.393 12.595 1.00 48.33 104 LEU C N 1
ATOM 3507 C CA . LEU C 1 115 ? -25.429 0.917 11.961 1.00 47.76 104 LEU C CA 1
ATOM 3508 C C . LEU C 1 115 ? -26.592 1.706 12.549 1.00 47.29 104 LEU C C 1
ATOM 3509 O O . LEU C 1 115 ? -26.450 2.891 12.851 1.00 48.03 104 LEU C O 1
ATOM 3514 N N . ALA C 1 116 ? -27.736 1.046 12.708 1.00 46.79 105 ALA C N 1
ATOM 3515 C CA . ALA C 1 116 ? -28.938 1.692 13.233 1.00 45.94 105 ALA C CA 1
ATOM 3516 C C . ALA C 1 116 ? -28.700 2.309 14.614 1.00 45.91 105 ALA C C 1
ATOM 3517 O O . ALA C 1 116 ? -29.137 3.431 14.881 1.00 45.17 105 ALA C O 1
ATOM 3519 N N . ARG C 1 117 ? -27.999 1.575 15.477 1.00 46.33 106 ARG C N 1
ATOM 3520 C CA . ARG C 1 117 ? -27.661 2.055 16.823 1.00 46.24 106 ARG C CA 1
ATOM 3521 C C . ARG C 1 117 ? -26.667 3.208 16.804 1.00 46.03 106 ARG C C 1
ATOM 3522 O O . ARG C 1 117 ? -26.807 4.150 17.583 1.00 45.65 106 ARG C O 1
ATOM 3530 N N . PHE C 1 118 ? -25.670 3.143 15.926 1.00 46.42 107 PHE C N 1
ATOM 3531 C CA . PHE C 1 118 ? -24.696 4.231 15.822 1.00 47.44 107 PHE C CA 1
ATOM 3532 C C . PHE C 1 118 ? -25.392 5.538 15.457 1.00 47.44 107 PHE C C 1
ATOM 3533 O O . PHE C 1 118 ? -25.171 6.564 16.099 1.00 48.81 107 PHE C O 1
ATOM 3541 N N . PHE C 1 119 ? -26.238 5.490 14.432 1.00 47.22 108 PHE C N 1
ATOM 3542 C CA . PHE C 1 119 ? -26.994 6.666 13.996 1.00 47.34 108 PHE C CA 1
ATOM 3543 C C . PHE C 1 119 ? -28.155 7.013 14.935 1.00 46.66 108 PHE C C 1
ATOM 3544 O O . PHE C 1 119 ? -28.716 8.107 14.849 1.00 47.01 108 PHE C O 1
ATOM 3552 N N . GLY C 1 120 ? -28.524 6.080 15.812 1.00 45.78 109 GLY C N 1
ATOM 3553 C CA . GLY C 1 120 ? -29.577 6.309 16.793 1.00 45.61 109 GLY C CA 1
ATOM 3554 C C . GLY C 1 120 ? -30.944 6.360 16.146 1.00 45.30 109 GLY C C 1
ATOM 3555 O O . GLY C 1 120 ? -31.750 7.232 16.454 1.00 45.77 109 GLY C O 1
ATOM 3556 N N . VAL C 1 121 ? -31.201 5.414 15.245 1.00 45.37 110 VAL C N 1
ATOM 3557 C CA . VAL C 1 121 ? -32.443 5.390 14.466 1.00 44.68 110 VAL C CA 1
ATOM 3558 C C . VAL C 1 121 ? -33.165 4.040 14.541 1.00 43.81 110 VAL C C 1
ATOM 3559 O O . VAL C 1 121 ? -34.036 3.753 13.720 1.00 43.12 110 VAL C O 1
ATOM 3563 N N . LEU C 1 122 ? -32.818 3.230 15.538 1.00 43.32 111 LEU C N 1
ATOM 3564 C CA . LEU C 1 122 ? -33.441 1.930 15.735 1.00 43.60 111 LEU C CA 1
ATOM 3565 C C . LEU C 1 122 ? -34.605 2.052 16.706 1.00 44.69 111 LEU C C 1
ATOM 3566 O O . LEU C 1 122 ? -34.440 2.567 17.808 1.00 45.57 111 LEU C O 1
ATOM 3571 N N . ASP C 1 123 ? -35.781 1.584 16.297 1.00 45.82 112 ASP C N 1
ATOM 3572 C CA . ASP C 1 123 ? -36.892 1.404 17.229 1.00 47.45 112 ASP C CA 1
ATOM 3573 C C . ASP C 1 123 ? -36.718 0.051 17.919 1.00 48.81 112 ASP C C 1
ATOM 3574 O O . ASP C 1 123 ? -36.938 -0.998 17.310 1.00 49.60 112 ASP C O 1
ATOM 3579 N N . GLU C 1 124 ? -36.327 0.079 19.189 1.00 49.95 113 GLU C N 1
ATOM 3580 C CA . GLU C 1 124 ? -36.010 -1.146 19.921 1.00 51.39 113 GLU C CA 1
ATOM 3581 C C . GLU C 1 124 ? -37.218 -2.078 20.066 1.00 51.80 113 GLU C C 1
ATOM 3582 O O . GLU C 1 124 ? -37.057 -3.299 20.107 1.00 52.39 113 GLU C O 1
ATOM 3588 N N . ALA C 1 125 ? -38.417 -1.498 20.132 1.00 51.27 114 ALA C N 1
ATOM 3589 C CA . ALA C 1 125 ? -39.650 -2.258 20.351 1.00 50.64 114 ALA C CA 1
ATOM 3590 C C . ALA C 1 125 ? -40.067 -3.099 19.147 1.00 49.30 114 ALA C C 1
ATOM 3591 O O . ALA C 1 125 ? -40.612 -4.185 19.315 1.00 49.39 114 ALA C O 1
ATOM 3593 N N . SER C 1 126 ? -39.835 -2.589 17.941 1.00 47.78 115 SER C N 1
ATOM 3594 C CA . SER C 1 126 ? -40.149 -3.322 16.714 1.00 47.50 115 SER C CA 1
ATOM 3595 C C . SER C 1 126 ? -38.914 -3.987 16.106 1.00 47.41 115 SER C C 1
ATOM 3596 O O . SER C 1 126 ? -39.039 -4.908 15.300 1.00 46.91 115 SER C O 1
ATOM 3599 N N . GLY C 1 127 ? -37.728 -3.522 16.495 1.00 48.02 116 GLY C N 1
ATOM 3600 C CA . GLY C 1 127 ? -36.472 -4.036 15.950 1.00 48.06 116 GLY C CA 1
ATOM 3601 C C . GLY C 1 127 ? -36.209 -3.560 14.533 1.00 47.59 116 GLY C C 1
ATOM 3602 O O . GLY C 1 127 ? -35.501 -4.222 13.769 1.00 46.81 116 GLY C O 1
ATOM 3603 N N . MET C 1 128 ? -36.773 -2.403 14.191 1.00 47.90 117 MET C N 1
ATOM 3604 C CA . MET C 1 128 ? -36.699 -1.862 12.839 1.00 47.83 117 MET C CA 1
ATOM 3605 C C . MET C 1 128 ? -36.249 -0.404 12.872 1.00 45.90 117 MET C C 1
ATOM 3606 O O . MET C 1 128 ? -36.542 0.327 13.818 1.00 44.49 117 MET C O 1
ATOM 3611 N N . ALA C 1 129 ? -35.532 0.005 11.831 1.00 44.98 118 ALA C N 1
ATOM 3612 C CA . ALA C 1 129 ? -35.028 1.369 11.729 1.00 44.36 118 ALA C CA 1
ATOM 3613 C C . ALA C 1 129 ? -36.133 2.314 11.278 1.00 44.22 118 ALA C C 1
ATOM 3614 O O . ALA C 1 129 ? -37.064 1.911 10.580 1.00 44.60 118 ALA C O 1
ATOM 3616 N N . TYR C 1 130 ? -36.025 3.573 11.685 1.00 43.67 119 TYR C N 1
ATOM 3617 C CA . TYR C 1 130 ? -36.965 4.599 11.246 1.00 43.56 119 TYR C CA 1
ATOM 3618 C C . TYR C 1 130 ? -36.648 5.018 9.817 1.00 43.31 119 TYR C C 1
ATOM 3619 O O . TYR C 1 130 ? -35.637 4.606 9.250 1.00 42.42 119 TYR C O 1
ATOM 3628 N N . ARG C 1 131 ? -37.528 5.824 9.235 1.00 44.34 120 ARG C N 1
ATOM 3629 C CA . ARG C 1 131 ? -37.292 6.380 7.909 1.00 44.93 120 ARG C CA 1
ATOM 3630 C C . ARG C 1 131 ? -36.329 7.553 8.039 1.00 44.74 120 ARG C C 1
ATOM 3631 O O . ARG C 1 131 ? -36.739 8.713 8.102 1.00 45.22 120 ARG C O 1
ATOM 3639 N N . ALA C 1 132 ? -35.040 7.228 8.093 1.00 44.56 121 ALA C N 1
ATOM 3640 C CA . ALA C 1 132 ? -34.000 8.209 8.382 1.00 44.55 121 ALA C CA 1
ATOM 3641 C C . ALA C 1 132 ? -32.989 8.317 7.245 1.00 44.69 121 ALA C C 1
ATOM 3642 O O . ALA C 1 132 ? -32.606 7.313 6.644 1.00 44.71 121 ALA C O 1
ATOM 3644 N N . SER C 1 133 ? -32.564 9.546 6.966 1.00 45.05 122 SER C N 1
ATOM 3645 C CA . SER C 1 133 ? -31.596 9.827 5.916 1.00 45.66 122 SER C CA 1
ATOM 3646 C C . SER C 1 133 ? -30.466 10.657 6.500 1.00 46.39 122 SER C C 1
ATOM 3647 O O . SER C 1 133 ? -30.721 11.620 7.220 1.00 46.29 122 SER C O 1
ATOM 3650 N N . PHE C 1 134 ? -29.225 10.277 6.194 1.00 47.32 123 PHE C N 1
ATOM 3651 C CA . PHE C 1 134 ? -28.041 10.987 6.683 1.00 48.11 123 PHE C CA 1
ATOM 3652 C C . PHE C 1 134 ? -27.116 11.337 5.528 1.00 49.68 123 PHE C C 1
ATOM 3653 O O . PHE C 1 134 ? -26.781 10.475 4.720 1.00 50.48 123 PHE C O 1
ATOM 3661 N N . ILE C 1 135 ? -26.704 12.600 5.461 1.00 51.04 124 ILE C N 1
ATOM 3662 C CA . ILE C 1 135 ? -25.739 13.048 4.465 1.00 52.71 124 ILE C CA 1
ATOM 3663 C C . ILE C 1 135 ? -24.372 13.168 5.129 1.00 53.91 124 ILE C C 1
ATOM 3664 O O . ILE C 1 135 ? -24.198 13.948 6.066 1.00 54.35 124 ILE C O 1
ATOM 3669 N N . VAL C 1 136 ? -23.413 12.389 4.629 1.00 55.33 125 VAL C N 1
ATOM 3670 C CA . VAL C 1 136 ? -22.071 12.310 5.202 1.00 56.17 125 VAL C CA 1
ATOM 3671 C C . VAL C 1 136 ? -21.035 12.754 4.164 1.00 57.56 125 VAL C C 1
ATOM 3672 O O . VAL C 1 136 ? -21.193 12.491 2.970 1.00 58.38 125 VAL C O 1
ATOM 3676 N N . SER C 1 137 ? -19.977 13.419 4.625 1.00 58.74 126 SER C N 1
ATOM 3677 C CA . SER C 1 137 ? -18.944 13.961 3.738 1.00 60.55 126 SER C CA 1
ATOM 3678 C C . SER C 1 137 ? -17.890 12.902 3.387 1.00 62.00 126 SER C C 1
ATOM 3679 O O . SER C 1 137 ? -17.854 11.837 4.010 1.00 62.55 126 SER C O 1
ATOM 3682 N N . PRO C 1 138 ? -17.028 13.185 2.388 1.00 62.98 127 PRO C N 1
ATOM 3683 C CA . PRO C 1 138 ? -15.924 12.279 2.059 1.00 64.05 127 PRO C CA 1
ATOM 3684 C C . PRO C 1 138 ? -14.950 12.079 3.215 1.00 64.99 127 PRO C C 1
ATOM 3685 O O . PRO C 1 138 ? -14.349 11.013 3.335 1.00 64.77 127 PRO C O 1
ATOM 3689 N N . GLU C 1 139 ? -14.801 13.104 4.049 1.00 67.19 128 GLU C N 1
ATOM 3690 C CA . GLU C 1 139 ? -13.961 13.034 5.242 1.00 69.52 128 GLU C CA 1
ATOM 3691 C C . GLU C 1 139 ? -14.615 12.189 6.350 1.00 67.56 128 GLU C C 1
ATOM 3692 O O . GLU C 1 139 ? -13.937 11.749 7.279 1.00 68.16 128 GLU C O 1
ATOM 3698 N N . GLY C 1 140 ? -15.928 11.977 6.250 1.00 65.86 129 GLY C N 1
ATOM 3699 C CA . GLY C 1 140 ? -16.670 11.116 7.177 1.00 64.12 129 GLY C CA 1
ATOM 3700 C C . GLY C 1 140 ? -17.647 11.848 8.088 1.00 62.28 129 GLY C C 1
ATOM 3701 O O . GLY C 1 140 ? -18.390 11.214 8.840 1.00 61.79 129 GLY C O 1
ATOM 3702 N N . ASP C 1 141 ? -17.667 13.176 8.015 1.00 60.86 130 ASP C N 1
ATOM 3703 C CA . ASP C 1 141 ? -18.465 13.985 8.933 1.00 59.91 130 ASP C CA 1
ATOM 3704 C C . ASP C 1 141 ? -19.927 14.036 8.499 1.00 58.04 130 ASP C C 1
ATOM 3705 O O . ASP C 1 141 ? -20.223 14.255 7.325 1.00 57.58 130 ASP C O 1
ATOM 3710 N N . ILE C 1 142 ? -20.833 13.841 9.454 1.00 56.45 131 ILE C N 1
ATOM 3711 C CA . ILE C 1 142 ? -22.271 13.906 9.190 1.00 56.07 131 ILE C CA 1
ATOM 3712 C C . ILE C 1 142 ? -22.692 15.372 9.081 1.00 56.33 131 ILE C C 1
ATOM 3713 O O . ILE C 1 142 ? -22.565 16.129 10.043 1.00 57.01 131 ILE C O 1
ATOM 3718 N N . LYS C 1 143 ? -23.192 15.770 7.914 1.00 56.54 132 LYS C N 1
ATOM 3719 C CA . LYS C 1 143 ? -23.460 17.182 7.635 1.00 57.58 132 LYS C CA 1
ATOM 3720 C C . LYS C 1 143 ? -24.912 17.575 7.875 1.00 55.78 132 LYS C C 1
ATOM 3721 O O . LYS C 1 143 ? -25.185 18.660 8.383 1.00 56.48 132 LYS C O 1
ATOM 3727 N N . SER C 1 144 ? -25.845 16.712 7.494 1.00 53.58 133 SER C N 1
ATOM 3728 C CA . SER C 1 144 ? -27.254 16.962 7.772 1.00 52.89 133 SER C CA 1
ATOM 3729 C C . SER C 1 144 ? -28.046 15.675 7.702 1.00 50.13 133 SER C C 1
ATOM 3730 O O . SER C 1 144 ? -27.706 14.772 6.939 1.00 49.88 133 SER C O 1
ATOM 3733 N N . TYR C 1 145 ? -29.108 15.592 8.495 1.00 48.29 134 TYR C N 1
ATOM 3734 C CA . TYR C 1 145 ? -29.931 14.397 8.493 1.00 47.28 134 TYR C CA 1
ATOM 3735 C C . TYR C 1 145 ? -31.397 14.649 8.807 1.00 47.73 134 TYR C C 1
ATOM 3736 O O . TYR C 1 145 ? -31.819 15.775 9.071 1.00 47.71 134 TYR C O 1
ATOM 3745 N N . GLU C 1 146 ? -32.163 13.570 8.741 1.00 48.88 135 GLU C N 1
ATOM 3746 C CA . GLU C 1 146 ? -33.605 13.621 8.746 1.00 50.62 135 GLU C CA 1
ATOM 3747 C C . GLU C 1 146 ? -34.089 12.336 9.390 1.00 49.72 135 GLU C C 1
ATOM 3748 O O . GLU C 1 146 ? -33.562 11.266 9.091 1.00 49.83 135 GLU C O 1
ATOM 3754 N N . ILE C 1 147 ? -35.062 12.437 10.292 1.00 49.38 136 ILE C N 1
ATOM 3755 C CA . ILE C 1 147 ? -35.637 11.255 10.941 1.00 49.45 136 ILE C CA 1
ATOM 3756 C C . ILE C 1 147 ? -37.165 11.354 10.966 1.00 50.68 136 ILE C C 1
ATOM 3757 O O . ILE C 1 147 ? -37.724 12.320 11.491 1.00 50.62 136 ILE C O 1
ATOM 3762 N N . ASN C 1 148 ? -37.824 10.347 10.392 1.00 51.76 137 ASN C N 1
ATOM 3763 C CA . ASN C 1 148 ? -39.284 10.286 10.322 1.00 53.81 137 ASN C CA 1
ATOM 3764 C C . ASN C 1 148 ? -39.836 9.038 11.008 1.00 54.13 137 ASN C C 1
ATOM 3765 O O . ASN C 1 148 ? -39.156 8.017 11.098 1.00 53.10 137 ASN C O 1
ATOM 3770 N N . ASP C 1 149 ? -41.075 9.129 11.482 1.00 55.56 138 ASP C N 1
ATOM 3771 C CA . ASP C 1 149 ? -41.779 7.983 12.057 1.00 56.69 138 ASP C CA 1
ATOM 3772 C C . ASP C 1 149 ? -42.188 7.027 10.935 1.00 57.10 138 ASP C C 1
ATOM 3773 O O . ASP C 1 149 ? -42.173 7.399 9.760 1.00 56.44 138 ASP C O 1
ATOM 3778 N N . MET C 1 150 ? -42.537 5.794 11.296 1.00 58.65 139 MET C N 1
ATOM 3779 C CA . MET C 1 150 ? -43.082 4.837 10.331 1.00 59.96 139 MET C CA 1
ATOM 3780 C C . MET C 1 150 ? -44.387 5.406 9.772 1.00 61.94 139 MET C C 1
ATOM 3781 O O . MET C 1 150 ? -45.253 5.849 10.534 1.00 64.56 139 MET C O 1
ATOM 3786 N N . GLY C 1 151 ? -44.526 5.406 8.450 1.00 61.01 140 GLY C N 1
ATOM 3787 C CA . GLY C 1 151 ? -45.732 5.932 7.808 1.00 62.03 140 GLY C CA 1
ATOM 3788 C C . GLY C 1 151 ? -45.562 7.311 7.199 1.00 61.92 140 GLY C C 1
ATOM 3789 O O . GLY C 1 151 ? -46.238 7.640 6.225 1.00 62.82 140 GLY C O 1
ATOM 3790 N N . ILE C 1 152 ? -44.676 8.125 7.773 1.00 61.44 141 ILE C N 1
ATOM 3791 C CA . ILE C 1 152 ? -44.343 9.434 7.206 1.00 61.54 141 ILE C CA 1
ATOM 3792 C C . ILE C 1 152 ? -43.259 9.256 6.141 1.00 60.41 141 ILE C C 1
ATOM 3793 O O . ILE C 1 152 ? -42.089 9.069 6.467 1.00 59.37 141 ILE C O 1
ATOM 3798 N N . GLY C 1 153 ? -43.658 9.322 4.873 1.00 61.33 142 GLY C N 1
ATOM 3799 C CA . GLY C 1 153 ? -42.743 9.109 3.752 1.00 61.07 142 GLY C CA 1
ATOM 3800 C C . GLY C 1 153 ? -41.810 10.278 3.482 1.00 60.98 142 GLY C C 1
ATOM 3801 O O . GLY C 1 153 ? -42.031 11.391 3.967 1.00 62.04 142 GLY C O 1
ATOM 3802 N N . ARG C 1 154 ? -40.772 10.014 2.691 1.00 59.68 143 ARG C N 1
ATOM 3803 C CA . ARG C 1 154 ? -39.733 10.996 2.378 1.00 58.97 143 ARG C CA 1
ATOM 3804 C C . ARG C 1 154 ? -39.804 11.447 0.923 1.00 58.89 143 ARG C C 1
ATOM 3805 O O . ARG C 1 154 ? -40.555 10.888 0.126 1.00 58.73 143 ARG C O 1
ATOM 3813 N N . ASN C 1 155 ? -39.009 12.464 0.595 1.00 58.22 144 ASN C N 1
ATOM 3814 C CA . ASN C 1 155 ? -38.895 12.982 -0.763 1.00 58.66 144 ASN C CA 1
ATOM 3815 C C . ASN C 1 155 ? -37.440 12.942 -1.217 1.00 58.52 144 ASN C C 1
ATOM 3816 O O . ASN C 1 155 ? -36.600 13.660 -0.682 1.00 59.09 144 ASN C O 1
ATOM 3821 N N . ALA C 1 156 ? -37.148 12.099 -2.205 1.00 59.78 145 ALA C N 1
ATOM 3822 C CA . ALA C 1 156 ? -35.780 11.919 -2.701 1.00 60.51 145 ALA C CA 1
ATOM 3823 C C . ALA C 1 156 ? -35.188 13.205 -3.272 1.00 61.85 145 ALA C C 1
ATOM 3824 O O . ALA C 1 156 ? -33.988 13.449 -3.144 1.00 61.63 145 ALA C O 1
ATOM 3826 N N . GLU C 1 157 ? -36.032 14.021 -3.900 1.00 63.76 146 GLU C N 1
ATOM 3827 C CA . GLU C 1 157 ? -35.592 15.291 -4.476 1.00 65.53 146 GLU C CA 1
ATOM 3828 C C . GLU C 1 157 ? -35.088 16.241 -3.393 1.00 65.07 146 GLU C C 1
ATOM 3829 O O . GLU C 1 157 ? -34.136 16.992 -3.611 1.00 64.46 146 GLU C O 1
ATOM 3835 N N . GLU C 1 158 ? -35.723 16.196 -2.226 1.00 65.28 147 GLU C N 1
ATOM 3836 C CA . GLU C 1 158 ? -35.275 16.974 -1.076 1.00 66.19 147 GLU C CA 1
ATOM 3837 C C . GLU C 1 158 ? -33.870 16.564 -0.634 1.00 65.88 147 GLU C C 1
ATOM 3838 O O . GLU C 1 158 ? -33.040 17.422 -0.331 1.00 64.90 147 GLU C O 1
ATOM 3844 N N . LEU C 1 159 ? -33.619 15.256 -0.591 1.00 66.19 148 LEU C N 1
ATOM 3845 C CA . LEU C 1 159 ? -32.305 14.720 -0.210 1.00 66.39 148 LEU C CA 1
ATOM 3846 C C . LEU C 1 159 ? -31.222 15.169 -1.180 1.00 66.38 148 LEU C C 1
ATOM 3847 O O . LEU C 1 159 ? -30.120 15.544 -0.769 1.00 64.89 148 LEU C O 1
ATOM 3852 N N . VAL C 1 160 ? -31.545 15.130 -2.468 1.00 67.04 149 VAL C N 1
ATOM 3853 C CA . VAL C 1 160 ? -30.633 15.606 -3.499 1.00 67.93 149 VAL C CA 1
ATOM 3854 C C . VAL C 1 160 ? -30.316 17.080 -3.257 1.00 68.01 149 VAL C C 1
ATOM 3855 O O . VAL C 1 160 ? -29.160 17.489 -3.353 1.00 69.24 149 VAL C O 1
ATOM 3859 N N . ARG C 1 161 ? -31.342 17.864 -2.927 1.00 68.02 150 ARG C N 1
ATOM 3860 C CA . ARG C 1 161 ? -31.172 19.297 -2.671 1.00 67.77 150 ARG C CA 1
ATOM 3861 C C . ARG C 1 161 ? -30.242 19.550 -1.487 1.00 66.44 150 ARG C C 1
ATOM 3862 O O . ARG C 1 161 ? -29.382 20.431 -1.543 1.00 66.07 150 ARG C O 1
ATOM 3870 N N . LYS C 1 162 ? -30.422 18.778 -0.419 1.00 66.53 151 LYS C N 1
ATOM 3871 C CA . LYS C 1 162 ? -29.573 18.895 0.766 1.00 66.65 151 LYS C CA 1
ATOM 3872 C C . LYS C 1 162 ? -28.123 18.534 0.452 1.00 65.16 151 LYS C C 1
ATOM 3873 O O . LYS C 1 162 ? -27.204 19.190 0.939 1.00 64.65 151 LYS C O 1
ATOM 3879 N N . LEU C 1 163 ? -27.924 17.489 -0.349 1.00 64.27 152 LEU C N 1
ATOM 3880 C CA . LEU C 1 163 ? -26.582 17.103 -0.777 1.00 63.96 152 LEU C CA 1
ATOM 3881 C C . LEU C 1 163 ? -25.945 18.236 -1.573 1.00 65.54 152 LEU C C 1
ATOM 3882 O O . LEU C 1 163 ? -24.819 18.645 -1.288 1.00 65.64 152 LEU C O 1
ATOM 3887 N N . GLU C 1 164 ? -26.677 18.729 -2.570 1.00 66.80 153 GLU C N 1
ATOM 3888 C CA . GLU C 1 164 ? -26.225 19.851 -3.392 1.00 67.91 153 GLU C CA 1
ATOM 3889 C C . GLU C 1 164 ? -25.880 21.073 -2.537 1.00 67.50 153 GLU C C 1
ATOM 3890 O O . GLU C 1 164 ? -24.890 21.757 -2.800 1.00 68.21 153 GLU C O 1
ATOM 3896 N N . ALA C 1 165 ? -26.690 21.330 -1.512 1.00 65.88 154 ALA C N 1
ATOM 3897 C CA . ALA C 1 165 ? -26.464 22.457 -0.608 1.00 65.37 154 ALA C CA 1
ATOM 3898 C C . ALA C 1 165 ? -25.237 22.246 0.278 1.00 65.23 154 ALA C C 1
ATOM 3899 O O . ALA C 1 165 ? -24.435 23.160 0.457 1.00 66.25 154 ALA C O 1
ATOM 3901 N N . SER C 1 166 ? -25.096 21.044 0.829 1.00 65.34 155 SER C N 1
ATOM 3902 C CA . SER C 1 166 ? -23.970 20.726 1.711 1.00 65.32 155 SER C CA 1
ATOM 3903 C C . SER C 1 166 ? -22.642 20.728 0.955 1.00 65.75 155 SER C C 1
ATOM 3904 O O . SER C 1 166 ? -21.615 21.125 1.506 1.00 66.05 155 SER C O 1
ATOM 3907 N N . GLN C 1 167 ? -22.668 20.281 -0.298 1.00 66.74 156 GLN C N 1
ATOM 3908 C CA . GLN C 1 167 ? -21.501 20.378 -1.180 1.00 68.68 156 GLN C CA 1
ATOM 3909 C C . GLN C 1 167 ? -21.153 21.836 -1.480 1.00 71.40 156 GLN C C 1
ATOM 3910 O O . GLN C 1 167 ? -19.976 22.201 -1.529 1.00 71.93 156 GLN C O 1
ATOM 3916 N N . PHE C 1 168 ? -22.184 22.656 -1.682 1.00 72.98 157 PHE C N 1
ATOM 3917 C CA . PHE C 1 168 ? -22.015 24.086 -1.954 1.00 75.28 157 PHE C CA 1
ATOM 3918 C C . PHE C 1 168 ? -21.192 24.759 -0.860 1.00 75.81 157 PHE C C 1
ATOM 3919 O O . PHE C 1 168 ? -20.272 25.526 -1.147 1.00 77.07 157 PHE C O 1
ATOM 3927 N N . VAL C 1 169 ? -21.525 24.454 0.392 1.00 75.71 158 VAL C N 1
ATOM 3928 C CA . VAL C 1 169 ? -20.806 24.997 1.541 1.00 76.37 158 VAL C CA 1
ATOM 3929 C C . VAL C 1 169 ? -19.433 24.338 1.675 1.00 77.87 158 VAL C C 1
ATOM 3930 O O . VAL C 1 169 ? -18.452 25.010 1.985 1.00 78.73 158 VAL C O 1
ATOM 3934 N N . ALA C 1 170 ? -19.373 23.027 1.439 1.00 79.81 159 ALA C N 1
ATOM 3935 C CA . ALA C 1 170 ? -18.130 22.260 1.574 1.00 83.04 159 ALA C CA 1
ATOM 3936 C C . ALA C 1 170 ? -16.983 22.870 0.772 1.00 87.29 159 ALA C C 1
ATOM 3937 O O . ALA C 1 170 ? -15.888 23.068 1.300 1.00 86.69 159 ALA C O 1
ATOM 3939 N N . GLU C 1 171 ? -17.242 23.159 -0.502 1.00 92.70 160 GLU C N 1
ATOM 3940 C CA . GLU C 1 171 ? -16.271 23.844 -1.356 1.00 98.13 160 GLU C CA 1
ATOM 3941 C C . GLU C 1 171 ? -15.964 25.239 -0.824 1.00 102.44 160 GLU C C 1
ATOM 3942 O O . GLU C 1 171 ? -14.801 25.619 -0.679 1.00 104.76 160 GLU C O 1
ATOM 3948 N N . HIS C 1 172 ? -17.022 25.987 -0.525 1.00 106.36 161 HIS C N 1
ATOM 3949 C CA . HIS C 1 172 ? -16.910 27.396 -0.165 1.00 109.78 161 HIS C CA 1
ATOM 3950 C C . HIS C 1 172 ? -16.517 27.552 1.302 1.00 111.91 161 HIS C C 1
ATOM 3951 O O . HIS C 1 172 ? -17.369 27.744 2.167 1.00 110.88 161 HIS C O 1
ATOM 3958 N N . GLY C 1 173 ? -15.217 27.459 1.571 1.00 116.53 162 GLY C N 1
ATOM 3959 C CA . GLY C 1 173 ? -14.688 27.648 2.919 1.00 118.66 162 GLY C CA 1
ATOM 3960 C C . GLY C 1 173 ? -14.630 29.119 3.285 1.00 121.49 162 GLY C C 1
ATOM 3961 O O . GLY C 1 173 ? -15.286 29.559 4.231 1.00 121.45 162 GLY C O 1
ATOM 3962 N N . ASP C 1 174 ? -13.841 29.877 2.526 1.00 124.89 163 ASP C N 1
ATOM 3963 C CA . ASP C 1 174 ? -13.703 31.323 2.736 1.00 127.38 163 ASP C CA 1
ATOM 3964 C C . ASP C 1 174 ? -14.948 32.084 2.272 1.00 130.86 163 ASP C C 1
ATOM 3965 O O . ASP C 1 174 ? -15.684 31.616 1.399 1.00 130.94 163 ASP C O 1
ATOM 3970 N N . LYS C 1 175 ? -15.163 33.259 2.863 1.00 134.84 164 LYS C N 1
ATOM 3971 C CA . LYS C 1 175 ? -16.372 34.068 2.647 1.00 136.64 164 LYS C CA 1
ATOM 3972 C C . LYS C 1 175 ? -17.658 33.279 2.926 1.00 139.52 164 LYS C C 1
ATOM 3973 O O . LYS C 1 175 ? -18.583 33.249 2.110 1.00 139.98 164 LYS C O 1
ATOM 3979 N N . VAL C 1 176 ? -17.688 32.639 4.094 1.00 143.41 165 VAL C N 1
ATOM 3980 C CA . VAL C 1 176 ? -18.877 31.964 4.618 1.00 145.53 165 VAL C CA 1
ATOM 3981 C C . VAL C 1 176 ? -18.948 32.276 6.116 1.00 149.19 165 VAL C C 1
ATOM 3982 O O . VAL C 1 176 ? -18.498 31.488 6.952 1.00 150.50 165 VAL C O 1
ATOM 3986 N N . CYS C 1 177 ? -19.502 33.449 6.428 1.00 152.07 166 CYS C N 1
ATOM 3987 C CA . CYS C 1 177 ? -19.549 34.002 7.793 1.00 152.39 166 CYS C CA 1
ATOM 3988 C C . CYS C 1 177 ? -18.359 33.586 8.678 1.00 152.14 166 CYS C C 1
ATOM 3989 O O . CYS C 1 177 ? -18.539 32.897 9.684 1.00 151.56 166 CYS C O 1
ATOM 3992 N N . PRO C 1 178 ? -17.136 34.011 8.301 1.00 152.19 167 PRO C N 1
ATOM 3993 C CA . PRO C 1 178 ? -15.930 33.629 9.036 1.00 150.51 167 PRO C CA 1
ATOM 3994 C C . PRO C 1 178 ? -15.785 34.382 10.356 1.00 149.02 167 PRO C C 1
ATOM 3995 O O . PRO C 1 178 ? -14.865 34.105 11.124 1.00 146.54 167 PRO C O 1
ATOM 3999 N N . MET D 1 12 ? -30.750 10.394 21.624 1.00 71.95 1 MET D N 1
ATOM 4000 C CA . MET D 1 12 ? -30.383 9.668 20.364 1.00 71.02 1 MET D CA 1
ATOM 4001 C C . MET D 1 12 ? -31.523 9.615 19.354 1.00 66.77 1 MET D C 1
ATOM 4002 O O . MET D 1 12 ? -31.281 9.593 18.147 1.00 65.98 1 MET D O 1
ATOM 4007 N N . ASN D 1 13 ? -32.758 9.577 19.846 1.00 62.80 2 ASN D N 1
ATOM 4008 C CA . ASN D 1 13 ? -33.923 9.535 18.980 1.00 58.82 2 ASN D CA 1
ATOM 4009 C C . ASN D 1 13 ? -35.166 10.079 19.671 1.00 56.41 2 ASN D C 1
ATOM 4010 O O . ASN D 1 13 ? -35.648 9.490 20.637 1.00 55.95 2 ASN D O 1
ATOM 4015 N N . LEU D 1 14 ? -35.695 11.190 19.165 1.00 54.36 3 LEU D N 1
ATOM 4016 C CA . LEU D 1 14 ? -36.826 11.864 19.807 1.00 53.61 3 LEU D CA 1
ATOM 4017 C C . LEU D 1 14 ? -38.192 11.507 19.213 1.00 52.61 3 LEU D C 1
ATOM 4018 O O . LEU D 1 14 ? -39.160 12.225 19.443 1.00 52.17 3 LEU D O 1
ATOM 4023 N N . ILE D 1 15 ? -38.288 10.402 18.477 1.00 52.09 4 ILE D N 1
ATOM 4024 C CA . ILE D 1 15 ? -39.560 10.022 17.858 1.00 52.21 4 ILE D CA 1
ATOM 4025 C C . ILE D 1 15 ? -40.529 9.538 18.934 1.00 53.18 4 ILE D C 1
ATOM 4026 O O . ILE D 1 15 ? -40.147 8.769 19.818 1.00 54.01 4 ILE D O 1
ATOM 4031 N N . ASN D 1 16 ? -41.776 10.000 18.849 1.00 53.34 5 ASN D N 1
ATOM 4032 C CA . ASN D 1 16 ? -42.816 9.691 19.836 1.00 54.34 5 ASN D CA 1
ATOM 4033 C C . ASN D 1 16 ? -42.399 10.029 21.269 1.00 54.67 5 ASN D C 1
ATOM 4034 O O . ASN D 1 16 ? -42.646 9.259 22.196 1.00 55.70 5 ASN D O 1
ATOM 4039 N N . GLN D 1 17 ? -41.760 11.184 21.432 1.00 54.22 6 GLN D N 1
ATOM 4040 C CA . GLN D 1 17 ? -41.422 11.717 22.746 1.00 54.84 6 GLN D CA 1
ATOM 4041 C C . GLN D 1 17 ? -42.307 12.923 23.004 1.00 55.35 6 GLN D C 1
ATOM 4042 O O . GLN D 1 17 ? -42.461 13.772 22.130 1.00 55.14 6 GLN D O 1
ATOM 4048 N N . LYS D 1 18 ? -42.891 12.997 24.197 1.00 57.51 7 LYS D N 1
ATOM 4049 C CA . LYS D 1 18 ? -43.784 14.101 24.543 1.00 59.15 7 LYS D CA 1
ATOM 4050 C C . LYS D 1 18 ? -42.984 15.346 24.930 1.00 58.09 7 LYS D C 1
ATOM 4051 O O . LYS D 1 18 ? -41.874 15.243 25.455 1.00 56.63 7 LYS D O 1
ATOM 4057 N N . LEU D 1 19 ? -43.551 16.518 24.657 1.00 58.07 8 LEU D N 1
ATOM 4058 C CA . LEU D 1 19 ? -42.919 17.785 25.014 1.00 58.21 8 LEU D CA 1
ATOM 4059 C C . LEU D 1 19 ? -42.856 17.952 26.524 1.00 58.16 8 LEU D C 1
ATOM 4060 O O . LEU D 1 19 ? -43.875 17.850 27.207 1.00 60.01 8 LEU D O 1
ATOM 4065 N N . PHE D 1 20 ? -41.656 18.203 27.036 1.00 56.58 9 PHE D N 1
ATOM 4066 C CA . PHE D 1 20 ? -41.464 18.539 28.448 1.00 56.52 9 PHE D CA 1
ATOM 4067 C C . PHE D 1 20 ? -42.192 19.830 28.836 1.00 57.51 9 PHE D C 1
ATOM 4068 O O . PHE D 1 20 ? -42.625 20.596 27.974 1.00 56.30 9 PHE D O 1
ATOM 4076 N N . ASP D 1 21 ? -42.340 20.048 30.139 1.00 59.68 10 ASP D N 1
ATOM 4077 C CA . ASP D 1 21 ? -43.035 21.224 30.651 1.00 61.00 10 ASP D CA 1
ATOM 4078 C C . ASP D 1 21 ? -42.082 22.415 30.688 1.00 59.87 10 ASP D C 1
ATOM 4079 O O . ASP D 1 21 ? -40.977 22.313 31.218 1.00 59.36 10 ASP D O 1
ATOM 4084 N N . PHE D 1 22 ? -42.512 23.538 30.119 1.00 60.07 11 PHE D N 1
ATOM 4085 C CA . PHE D 1 22 ? -41.698 24.753 30.099 1.00 60.22 11 PHE D CA 1
ATOM 4086 C C . PHE D 1 22 ? -42.540 26.000 29.851 1.00 61.17 11 PHE D C 1
ATOM 4087 O O . PHE D 1 22 ? -43.634 25.923 29.292 1.00 61.56 11 PHE D O 1
ATOM 4095 N N . GLU D 1 23 ? -42.010 27.143 30.280 1.00 61.77 12 GLU D N 1
ATOM 4096 C CA . GLU D 1 23 ? -42.517 28.452 29.878 1.00 62.05 12 GLU D CA 1
ATOM 4097 C C . GLU D 1 23 ? -41.346 29.259 29.333 1.00 60.31 12 GLU D C 1
ATOM 4098 O O . GLU D 1 23 ? -40.198 29.037 29.726 1.00 58.98 12 GLU D O 1
ATOM 4104 N N . CYS D 1 24 ? -41.634 30.186 28.424 1.00 59.16 13 CYS D N 1
ATOM 4105 C CA . CYS D 1 24 ? -40.602 31.067 27.886 1.00 57.46 13 CYS D CA 1
ATOM 4106 C C . CYS D 1 24 ? -41.196 32.320 27.261 1.00 57.05 13 CYS D C 1
ATOM 4107 O O . CYS D 1 24 ? -42.380 32.364 26.931 1.00 57.08 13 CYS D O 1
ATOM 4110 N N . ASP D 1 25 ? -40.352 33.333 27.102 1.00 57.42 14 ASP D N 1
ATOM 4111 C CA . ASP D 1 25 ? -40.748 34.583 26.466 1.00 57.67 14 ASP D CA 1
ATOM 4112 C C . ASP D 1 25 ? -40.810 34.410 24.958 1.00 57.24 14 ASP D C 1
ATOM 4113 O O . ASP D 1 25 ? -40.131 33.550 24.392 1.00 55.96 14 ASP D O 1
ATOM 4118 N N . ALA D 1 26 ? -41.628 35.236 24.315 1.00 58.21 15 ALA D N 1
ATOM 4119 C CA . ALA D 1 26 ? -41.788 35.187 22.868 1.00 58.69 15 ALA D CA 1
ATOM 4120 C C . ALA D 1 26 ? -42.261 36.527 22.318 1.00 59.40 15 ALA D C 1
ATOM 4121 O O . ALA D 1 26 ? -42.918 37.298 23.017 1.00 60.09 15 ALA D O 1
ATOM 4123 N N . TYR D 1 27 ? -41.911 36.788 21.061 1.00 58.98 16 TYR D N 1
ATOM 4124 C CA . TYR D 1 27 ? -42.377 37.961 20.332 1.00 59.14 16 TYR D CA 1
ATOM 4125 C C . TYR D 1 27 ? -43.447 37.506 19.347 1.00 60.08 16 TYR D C 1
ATOM 4126 O O . TYR D 1 27 ? -43.213 36.587 18.560 1.00 59.08 16 TYR D O 1
ATOM 4135 N N . HIS D 1 28 ? -44.617 38.139 19.399 1.00 62.54 17 HIS D N 1
ATOM 4136 C CA . HIS D 1 28 ? -45.741 37.762 18.541 1.00 64.37 17 HIS D CA 1
ATOM 4137 C C . HIS D 1 28 ? -46.486 38.988 18.019 1.00 66.34 17 HIS D C 1
ATOM 4138 O O . HIS D 1 28 ? -47.278 39.600 18.738 1.00 67.81 17 HIS D O 1
ATOM 4145 N N . ASP D 1 29 ? -46.210 39.339 16.765 1.00 67.36 18 ASP D N 1
ATOM 4146 C CA . ASP D 1 29 ? -46.997 40.324 16.024 1.00 69.37 18 ASP D CA 1
ATOM 4147 C C . ASP D 1 29 ? -47.031 41.708 16.686 1.00 70.15 18 ASP D C 1
ATOM 4148 O O . ASP D 1 29 ? -48.065 42.380 16.682 1.00 72.56 18 ASP D O 1
ATOM 4153 N N . GLY D 1 30 ? -45.898 42.129 17.247 1.00 68.87 19 GLY D N 1
ATOM 4154 C CA . GLY D 1 30 ? -45.762 43.472 17.815 1.00 68.87 19 GLY D CA 1
ATOM 4155 C C . GLY D 1 30 ? -45.702 43.548 19.330 1.00 69.27 19 GLY D C 1
ATOM 4156 O O . GLY D 1 30 ? -45.362 44.597 19.878 1.00 69.62 19 GLY D O 1
ATOM 4157 N N . GLU D 1 31 ? -46.024 42.450 20.013 1.00 69.63 20 GLU D N 1
ATOM 4158 C CA . GLU D 1 31 ? -46.043 42.432 21.479 1.00 70.29 20 GLU D CA 1
ATOM 4159 C C . GLU D 1 31 ? -45.342 41.207 22.057 1.00 67.61 20 GLU D C 1
ATOM 4160 O O . GLU D 1 31 ? -45.124 40.217 21.357 1.00 66.81 20 GLU D O 1
ATOM 4166 N N . PHE D 1 32 ? -44.990 41.294 23.339 1.00 65.88 21 PHE D N 1
ATOM 4167 C CA . PHE D 1 32 ? -44.396 40.178 24.071 1.00 63.81 21 PHE D CA 1
ATOM 4168 C C . PHE D 1 32 ? -45.476 39.342 24.746 1.00 64.13 21 PHE D C 1
ATOM 4169 O O . PHE D 1 32 ? -46.430 39.882 25.302 1.00 65.73 21 PHE D O 1
ATOM 4177 N N . THR D 1 33 ? -45.316 38.022 24.696 1.00 64.00 22 THR D N 1
ATOM 4178 C CA . THR D 1 33 ? -46.217 37.096 25.379 1.00 64.54 22 THR D CA 1
ATOM 4179 C C . THR D 1 33 ? -45.404 36.048 26.134 1.00 63.60 22 THR D C 1
ATOM 4180 O O . THR D 1 33 ? -44.175 36.016 26.040 1.00 62.93 22 THR D O 1
ATOM 4184 N N . ARG D 1 34 ? -46.101 35.205 26.890 1.00 63.73 23 ARG D N 1
ATOM 4185 C CA . ARG D 1 34 ? -45.485 34.071 27.565 1.00 63.18 23 ARG D CA 1
ATOM 4186 C C . ARG D 1 34 ? -46.081 32.770 27.035 1.00 63.13 23 ARG D C 1
ATOM 4187 O O . ARG D 1 34 ? -47.258 32.484 27.259 1.00 65.05 23 ARG D O 1
ATOM 4195 N N . VAL D 1 35 ? -45.259 31.993 26.330 1.00 61.51 24 VAL D N 1
ATOM 4196 C CA . VAL D 1 35 ? -45.684 30.723 25.743 1.00 60.72 24 VAL D CA 1
ATOM 4197 C C . VAL D 1 35 ? -45.262 29.552 26.627 1.00 60.10 24 VAL D C 1
ATOM 4198 O O . VAL D 1 35 ? -44.122 29.500 27.092 1.00 59.34 24 VAL D O 1
ATOM 4202 N N . SER D 1 36 ? -46.183 28.613 26.839 1.00 60.26 25 SER D N 1
ATOM 4203 C CA . SER D 1 36 ? -45.912 27.413 27.629 1.00 60.59 25 SER D CA 1
ATOM 4204 C C . SER D 1 36 ? -46.252 26.139 26.855 1.00 59.92 25 SER D C 1
ATOM 4205 O O . SER D 1 36 ? -46.813 26.192 25.760 1.00 59.01 25 SER D O 1
ATOM 4208 N N . THR D 1 37 ? -45.912 24.995 27.441 1.00 60.17 26 THR D N 1
ATOM 4209 C CA . THR D 1 37 ? -46.244 23.691 26.863 1.00 60.31 26 THR D CA 1
ATOM 4210 C C . THR D 1 37 ? -47.755 23.515 26.692 1.00 61.84 26 THR D C 1
ATOM 4211 O O . THR D 1 37 ? -48.208 22.895 25.727 1.00 61.05 26 THR D O 1
ATOM 4215 N N . GLU D 1 38 ? -48.525 24.067 27.629 1.00 63.73 27 GLU D N 1
ATOM 4216 C CA . GLU D 1 38 ? -49.988 24.004 27.577 1.00 64.65 27 GLU D CA 1
ATOM 4217 C C . GLU D 1 38 ? -50.527 24.700 26.328 1.00 62.43 27 GLU D C 1
ATOM 4218 O O . GLU D 1 38 ? -51.452 24.204 25.686 1.00 62.82 27 GLU D O 1
ATOM 4224 N N . ASP D 1 39 ? -49.933 25.841 25.985 1.00 59.87 28 ASP D N 1
ATOM 4225 C CA . ASP D 1 39 ? -50.377 26.639 24.841 1.00 58.93 28 ASP D CA 1
ATOM 4226 C C . ASP D 1 39 ? -50.124 25.957 23.496 1.00 57.91 28 ASP D C 1
ATOM 4227 O O . ASP D 1 39 ? -50.821 26.232 22.521 1.00 59.19 28 ASP D O 1
ATOM 4232 N N . ILE D 1 40 ? -49.130 25.074 23.452 1.00 56.51 29 ILE D N 1
ATOM 4233 C CA . ILE D 1 40 ? -48.736 24.388 22.219 1.00 54.79 29 ILE D CA 1
ATOM 4234 C C . ILE D 1 40 ? -49.623 23.172 21.940 1.00 54.23 29 ILE D C 1
ATOM 4235 O O . ILE D 1 40 ? -49.957 22.899 20.788 1.00 53.00 29 ILE D O 1
ATOM 4240 N N . LEU D 1 41 ? -50.002 22.448 22.991 1.00 54.98 30 LEU D N 1
ATOM 4241 C CA . LEU D 1 41 ? -50.889 21.289 22.854 1.00 55.98 30 LEU D CA 1
ATOM 4242 C C . LEU D 1 41 ? -52.274 21.709 22.358 1.00 57.69 30 LEU D C 1
ATOM 4243 O O . LEU D 1 41 ? -52.735 22.818 22.645 1.00 58.54 30 LEU D O 1
ATOM 4248 N N . GLY D 1 42 ? -52.928 20.818 21.615 1.00 58.16 31 GLY D N 1
ATOM 4249 C CA . GLY D 1 42 ? -54.245 21.089 21.041 1.00 59.74 31 GLY D CA 1
ATOM 4250 C C . GLY D 1 42 ? -54.203 21.184 19.529 1.00 60.05 31 GLY D C 1
ATOM 4251 O O . GLY D 1 42 ? -55.127 20.735 18.847 1.00 60.44 31 GLY D O 1
ATOM 4252 N N . LYS D 1 43 ? -53.138 21.788 19.007 1.00 59.77 32 LYS D N 1
ATOM 4253 C CA . LYS D 1 43 ? -52.921 21.906 17.569 1.00 59.62 32 LYS D CA 1
ATOM 4254 C C . LYS D 1 43 ? -51.606 21.245 17.189 1.00 57.87 32 LYS D C 1
ATOM 4255 O O . LYS D 1 43 ? -50.794 20.919 18.055 1.00 56.53 32 LYS D O 1
ATOM 4261 N N . TRP D 1 44 ? -51.399 21.047 15.889 1.00 58.36 33 TRP D N 1
ATOM 4262 C CA . TRP D 1 44 ? -50.101 20.607 15.380 1.00 57.17 33 TRP D CA 1
ATOM 4263 C C . TRP D 1 44 ? -49.109 21.748 15.518 1.00 56.08 33 TRP D C 1
ATOM 4264 O O . TRP D 1 44 ? -49.493 22.918 15.565 1.00 56.82 33 TRP D O 1
ATOM 4275 N N . SER D 1 45 ? -47.832 21.403 15.595 1.00 54.65 34 SER D N 1
ATOM 4276 C CA . SER D 1 45 ? -46.809 22.381 15.908 1.00 53.39 34 SER D CA 1
ATOM 4277 C C . SER D 1 45 ? -45.543 22.110 15.121 1.00 52.44 34 SER D C 1
ATOM 4278 O O . SER D 1 45 ? -45.115 20.962 14.995 1.00 52.81 34 SER D O 1
ATOM 4281 N N . ILE D 1 46 ? -44.959 23.175 14.582 1.00 51.94 35 ILE D N 1
ATOM 4282 C CA . ILE D 1 46 ? -43.657 23.103 13.937 1.00 51.25 35 ILE D CA 1
ATOM 4283 C C . ILE D 1 46 ? -42.680 23.968 14.723 1.00 50.46 35 ILE D C 1
ATOM 4284 O O . ILE D 1 46 ? -42.881 25.177 14.851 1.00 51.30 35 ILE D O 1
ATOM 4289 N N . PHE D 1 47 ? -41.637 23.340 15.263 1.00 49.64 36 PHE D N 1
ATOM 4290 C CA . PHE D 1 47 ? -40.566 24.061 15.950 1.00 48.94 36 PHE D CA 1
ATOM 4291 C C . PHE D 1 47 ? -39.426 24.319 14.983 1.00 48.15 36 PHE D C 1
ATOM 4292 O O . PHE D 1 47 ? -38.702 23.398 14.613 1.00 47.99 36 PHE D O 1
ATOM 4300 N N . PHE D 1 48 ? -39.272 25.578 14.586 1.00 47.74 37 PHE D N 1
ATOM 4301 C CA . PHE D 1 48 ? -38.296 25.970 13.580 1.00 47.51 37 PHE D CA 1
ATOM 4302 C C . PHE D 1 48 ? -37.089 26.650 14.234 1.00 47.12 37 PHE D C 1
ATOM 4303 O O . PHE D 1 48 ? -37.074 27.868 14.425 1.00 47.47 37 PHE D O 1
ATOM 4311 N N . PHE D 1 49 ? -36.084 25.851 14.586 1.00 46.09 38 PHE D N 1
ATOM 4312 C CA . PHE D 1 49 ? -34.850 26.367 15.187 1.00 45.52 38 PHE D CA 1
ATOM 4313 C C . PHE D 1 49 ? -33.965 27.052 14.152 1.00 44.49 38 PHE D C 1
ATOM 4314 O O . PHE D 1 49 ? -33.929 26.639 12.996 1.00 43.78 38 PHE D O 1
ATOM 4322 N N . TYR D 1 50 ? -33.247 28.091 14.577 1.00 44.51 39 TYR D N 1
ATOM 4323 C CA . TYR D 1 50 ? -32.246 28.748 13.721 1.00 44.60 39 TYR D CA 1
ATOM 4324 C C . TYR D 1 50 ? -31.108 29.346 14.564 1.00 44.29 39 TYR D C 1
ATOM 4325 O O . TYR D 1 50 ? -31.291 29.608 15.753 1.00 44.56 39 TYR D O 1
ATOM 4334 N N . PRO D 1 51 ? -29.927 29.558 13.955 1.00 44.95 40 PRO D N 1
ATOM 4335 C CA . PRO D 1 51 ? -28.736 29.895 14.746 1.00 45.79 40 PRO D CA 1
ATOM 4336 C C . PRO D 1 51 ? -28.660 31.303 15.342 1.00 46.23 40 PRO D C 1
ATOM 4337 O O . PRO D 1 51 ? -28.167 31.447 16.459 1.00 47.12 40 PRO D O 1
ATOM 4341 N N . ALA D 1 52 ? -29.111 32.330 14.625 1.00 47.02 41 ALA D N 1
ATOM 4342 C CA . ALA D 1 52 ? -28.910 33.704 15.103 1.00 48.62 41 ALA D CA 1
ATOM 4343 C C . ALA D 1 52 ? -29.830 34.759 14.483 1.00 50.03 41 ALA D C 1
ATOM 4344 O O . ALA D 1 52 ? -30.051 34.774 13.274 1.00 51.38 41 ALA D O 1
ATOM 4346 N N . ASP D 1 53 ? -30.347 35.646 15.331 1.00 51.04 42 ASP D N 1
ATOM 4347 C CA . ASP D 1 53 ? -30.949 36.897 14.882 1.00 52.73 42 ASP D CA 1
ATOM 4348 C C . ASP D 1 53 ? -29.842 37.812 14.367 1.00 55.81 42 ASP D C 1
ATOM 4349 O O . ASP D 1 53 ? -28.664 37.586 14.638 1.00 57.11 42 ASP D O 1
ATOM 4354 N N . PHE D 1 54 ? -30.236 38.863 13.656 1.00 58.80 43 PHE D N 1
ATOM 4355 C CA . PHE D 1 54 ? -29.309 39.799 13.011 1.00 61.77 43 PHE D CA 1
ATOM 4356 C C . PHE D 1 54 ? -28.145 39.101 12.299 1.00 65.35 43 PHE D C 1
ATOM 4357 O O . PHE D 1 54 ? -26.995 39.542 12.367 1.00 65.59 43 PHE D O 1
ATOM 4365 N N . SER D 1 55 ? -28.462 38.011 11.607 1.00 69.42 44 SER D N 1
ATOM 4366 C CA . SER D 1 55 ? -27.460 37.236 10.890 1.00 73.63 44 SER D CA 1
ATOM 4367 C C . SER D 1 55 ? -27.157 37.894 9.550 1.00 77.80 44 SER D C 1
ATOM 4368 O O . SER D 1 55 ? -28.059 38.417 8.888 1.00 79.39 44 SER D O 1
ATOM 4371 N N . PHE D 1 56 ? -25.885 37.867 9.159 1.00 81.78 45 PHE D N 1
ATOM 4372 C CA . PHE D 1 56 ? -25.474 38.322 7.828 1.00 84.89 45 PHE D CA 1
ATOM 4373 C C . PHE D 1 56 ? -26.116 37.432 6.760 1.00 86.38 45 PHE D C 1
ATOM 4374 O O . PHE D 1 56 ? -26.407 37.890 5.653 1.00 87.00 45 PHE D O 1
ATOM 4382 N N . VAL D 1 57 ? -26.339 36.164 7.109 1.00 87.07 46 VAL D N 1
ATOM 4383 C CA . VAL D 1 57 ? -27.143 35.259 6.293 1.00 87.85 46 VAL D CA 1
ATOM 4384 C C . VAL D 1 57 ? -28.600 35.711 6.374 1.00 88.14 46 VAL D C 1
ATOM 4385 O O . VAL D 1 57 ? -29.253 35.530 7.405 1.00 89.37 46 VAL D O 1
ATOM 4389 N N . CYS D 1 58 ? -29.090 36.320 5.295 1.00 88.24 47 CYS D N 1
ATOM 4390 C CA . CYS D 1 58 ? -30.476 36.793 5.214 1.00 87.34 47 CYS D CA 1
ATOM 4391 C C . CYS D 1 58 ? -31.446 35.690 5.639 1.00 83.89 47 CYS D C 1
ATOM 4392 O O . CYS D 1 58 ? -31.330 34.554 5.173 1.00 83.59 47 CYS D O 1
ATOM 4395 N N . PRO D 1 59 ? -32.405 36.015 6.526 1.00 80.16 48 PRO D N 1
ATOM 4396 C CA . PRO D 1 59 ? -33.336 35.014 7.039 1.00 77.28 48 PRO D CA 1
ATOM 4397 C C . PRO D 1 59 ? -34.447 34.695 6.040 1.00 75.66 48 PRO D C 1
ATOM 4398 O O . PRO D 1 59 ? -35.623 34.954 6.305 1.00 75.31 48 PRO D O 1
ATOM 4402 N N . THR D 1 60 ? -34.067 34.138 4.894 1.00 74.18 49 THR D N 1
ATOM 4403 C CA . THR D 1 60 ? -35.035 33.714 3.889 1.00 72.92 49 THR D CA 1
ATOM 4404 C C . THR D 1 60 ? -35.829 32.512 4.401 1.00 69.57 49 THR D C 1
ATOM 4405 O O . THR D 1 60 ? -37.004 32.364 4.081 1.00 69.12 49 THR D O 1
ATOM 4409 N N . GLU D 1 61 ? -35.179 31.669 5.201 1.00 66.07 50 GLU D N 1
ATOM 4410 C CA . GLU D 1 61 ? -35.832 30.523 5.830 1.00 63.18 50 GLU D CA 1
ATOM 4411 C C . GLU D 1 61 ? -37.069 30.933 6.623 1.00 62.04 50 GLU D C 1
ATOM 4412 O O . GLU D 1 61 ? -38.126 30.313 6.501 1.00 61.40 50 GLU D O 1
ATOM 4418 N N . LEU D 1 62 ? -36.924 31.979 7.433 1.00 61.66 51 LEU D N 1
ATOM 4419 C CA . LEU D 1 62 ? -38.021 32.484 8.262 1.00 61.25 51 LEU D CA 1
ATOM 4420 C C . LEU D 1 62 ? -39.099 33.162 7.422 1.00 61.94 51 LEU D C 1
ATOM 4421 O O . LEU D 1 62 ? -40.292 32.976 7.670 1.00 62.45 51 LEU D O 1
ATOM 4426 N N . GLY D 1 63 ? -38.672 33.953 6.439 1.00 61.97 52 GLY D N 1
ATOM 4427 C CA . GLY D 1 63 ? -39.592 34.596 5.505 1.00 62.02 52 GLY D CA 1
ATOM 4428 C C . GLY D 1 63 ? -40.343 33.591 4.653 1.00 62.12 52 GLY D C 1
ATOM 4429 O O . GLY D 1 63 ? -41.519 33.778 4.356 1.00 61.55 52 GLY D O 1
ATOM 4430 N N . ASP D 1 64 ? -39.660 32.515 4.273 1.00 63.67 53 ASP D N 1
ATOM 4431 C CA . ASP D 1 64 ? -40.255 31.459 3.455 1.00 65.28 53 ASP D CA 1
ATOM 4432 C C . ASP D 1 64 ? -41.326 30.695 4.237 1.00 64.69 53 ASP D C 1
ATOM 4433 O O . ASP D 1 64 ? -42.355 30.314 3.678 1.00 65.42 53 ASP D O 1
ATOM 4438 N N . MET D 1 65 ? -41.081 30.477 5.528 1.00 63.59 54 MET D N 1
ATOM 4439 C CA . MET D 1 65 ? -42.080 29.868 6.409 1.00 63.08 54 MET D CA 1
ATOM 4440 C C . MET D 1 65 ? -43.311 30.758 6.560 1.00 63.64 54 MET D C 1
ATOM 4441 O O . MET D 1 65 ? -44.421 30.258 6.729 1.00 64.69 54 MET D O 1
ATOM 4446 N N . GLN D 1 66 ? -43.108 32.071 6.499 1.00 63.96 55 GLN D N 1
ATOM 4447 C CA . GLN D 1 66 ? -44.210 33.029 6.605 1.00 65.10 55 GLN D CA 1
ATOM 4448 C C . GLN D 1 66 ? -45.139 32.949 5.392 1.00 65.60 55 GLN D C 1
ATOM 4449 O O . GLN D 1 66 ? -46.359 33.010 5.539 1.00 65.77 55 GLN D O 1
ATOM 4455 N N . GLU D 1 67 ? -44.559 32.807 4.202 1.00 66.31 56 GLU D N 1
ATOM 4456 C CA . GLU D 1 67 ? -45.339 32.640 2.973 1.00 67.42 56 GLU D CA 1
ATOM 4457 C C . GLU D 1 67 ? -46.295 31.451 3.073 1.00 66.74 56 GLU D C 1
ATOM 4458 O O . GLU D 1 67 ? -47.411 31.504 2.557 1.00 67.42 56 GLU D O 1
ATOM 4464 N N . HIS D 1 68 ? -45.854 30.388 3.744 1.00 65.49 57 HIS D N 1
ATOM 4465 C CA . HIS D 1 68 ? -46.661 29.178 3.915 1.00 65.64 57 HIS D CA 1
ATOM 4466 C C . HIS D 1 68 ? -47.451 29.152 5.233 1.00 64.38 57 HIS D C 1
ATOM 4467 O O . HIS D 1 68 ? -48.124 28.164 5.533 1.00 64.70 57 HIS D O 1
ATOM 4474 N N . TYR D 1 69 ? -47.387 30.236 6.005 1.00 62.74 58 TYR D N 1
ATOM 4475 C CA . TYR D 1 69 ? -48.009 30.277 7.327 1.00 61.45 58 TYR D CA 1
ATOM 4476 C C . TYR D 1 69 ? -49.529 30.226 7.243 1.00 62.77 58 TYR D C 1
ATOM 4477 O O . TYR D 1 69 ? -50.166 29.480 7.986 1.00 63.67 58 TYR D O 1
ATOM 4486 N N . ALA D 1 70 ? -50.100 31.019 6.339 1.00 63.49 59 ALA D N 1
ATOM 4487 C CA . ALA D 1 70 ? -51.543 31.021 6.115 1.00 64.55 59 ALA D CA 1
ATOM 4488 C C . ALA D 1 70 ? -52.049 29.615 5.797 1.00 65.24 59 ALA D C 1
ATOM 4489 O O . ALA D 1 70 ? -53.109 29.208 6.274 1.00 65.65 59 ALA D O 1
ATOM 4491 N N . HIS D 1 71 ? -51.281 28.879 4.997 1.00 65.52 60 HIS D N 1
ATOM 4492 C CA . HIS D 1 71 ? -51.606 27.495 4.664 1.00 66.67 60 HIS D CA 1
ATOM 4493 C C . HIS D 1 71 ? -51.483 26.587 5.888 1.00 65.90 60 HIS D C 1
ATOM 4494 O O . HIS D 1 71 ? -52.347 25.743 6.126 1.00 66.50 60 HIS D O 1
ATOM 4501 N N . LEU D 1 72 ? -50.415 26.769 6.664 1.00 64.48 61 LEU D N 1
ATOM 4502 C CA . LEU D 1 72 ? -50.206 25.989 7.888 1.00 63.53 61 LEU D CA 1
ATOM 4503 C C . LEU D 1 72 ? -51.287 26.242 8.940 1.00 64.36 61 LEU D C 1
ATOM 4504 O O . LEU D 1 72 ? -51.644 25.334 9.693 1.00 63.70 61 LEU D O 1
ATOM 4509 N N . GLN D 1 73 ? -51.797 27.472 8.990 1.00 65.97 62 GLN D N 1
ATOM 4510 C CA . GLN D 1 73 ? -52.918 27.815 9.868 1.00 67.34 62 GLN D CA 1
ATOM 4511 C C . GLN D 1 73 ? -54.185 27.044 9.495 1.00 68.72 62 GLN D C 1
ATOM 4512 O O . GLN D 1 73 ? -54.917 26.593 10.375 1.00 68.37 62 GLN D O 1
ATOM 4518 N N . GLU D 1 74 ? -54.437 26.896 8.195 1.00 70.15 63 GLU D N 1
ATOM 4519 C CA . GLU D 1 74 ? -55.605 26.148 7.706 1.00 72.10 63 GLU D CA 1
ATOM 4520 C C . GLU D 1 74 ? -55.480 24.636 7.925 1.00 70.52 63 GLU D C 1
ATOM 4521 O O . GLU D 1 74 ? -56.485 23.928 7.935 1.00 71.35 63 GLU D O 1
ATOM 4527 N N . LEU D 1 75 ? -54.253 24.149 8.099 1.00 68.73 64 LEU D N 1
ATOM 4528 C CA . LEU D 1 75 ? -54.012 22.751 8.480 1.00 68.07 64 LEU D CA 1
ATOM 4529 C C . LEU D 1 75 ? -53.958 22.571 10.009 1.00 66.81 64 LEU D C 1
ATOM 4530 O O . LEU D 1 75 ? -53.487 21.542 10.502 1.00 65.74 64 LEU D O 1
ATOM 4535 N N . ASN D 1 76 ? -54.454 23.568 10.746 1.00 66.03 65 ASN D N 1
ATOM 4536 C CA . ASN D 1 76 ? -54.494 23.547 12.209 1.00 64.67 65 ASN D CA 1
ATOM 4537 C C . ASN D 1 76 ? -53.112 23.343 12.834 1.00 60.43 65 ASN D C 1
ATOM 4538 O O . ASN D 1 76 ? -52.955 22.576 13.785 1.00 58.88 65 ASN D O 1
ATOM 4543 N N . CYS D 1 77 ? -52.114 24.035 12.288 1.00 57.29 66 CYS D N 1
ATOM 4544 C CA . CYS D 1 77 ? -50.747 23.944 12.793 1.00 55.04 66 CYS D CA 1
ATOM 4545 C C . CYS D 1 77 ? -50.161 25.319 13.067 1.00 53.67 66 CYS D C 1
ATOM 4546 O O . CYS D 1 77 ? -50.263 26.221 12.236 1.00 54.32 66 CYS D O 1
ATOM 4549 N N . GLU D 1 78 ? -49.542 25.467 14.235 1.00 51.88 67 GLU D N 1
ATOM 4550 C CA . GLU D 1 78 ? -48.845 26.695 14.591 1.00 51.40 67 GLU D CA 1
ATOM 4551 C C . GLU D 1 78 ? -47.347 26.545 14.314 1.00 49.87 67 GLU D C 1
ATOM 4552 O O . GLU D 1 78 ? -46.791 25.448 14.408 1.00 48.92 67 GLU D O 1
ATOM 4558 N N . VAL D 1 79 ? -46.708 27.656 13.960 1.00 49.62 68 VAL D N 1
ATOM 4559 C CA . VAL D 1 79 ? -45.267 27.700 13.732 1.00 48.53 68 VAL D CA 1
ATOM 4560 C C . VAL D 1 79 ? -44.594 28.375 14.920 1.00 48.04 68 VAL D C 1
ATOM 4561 O O . VAL D 1 79 ? -45.049 29.418 15.389 1.00 47.77 68 VAL D O 1
ATOM 4565 N N . TYR D 1 80 ? -43.510 27.776 15.401 1.00 47.56 69 TYR D N 1
ATOM 4566 C CA . TYR D 1 80 ? -42.747 28.334 16.511 1.00 47.37 69 TYR D CA 1
ATOM 4567 C C . TYR D 1 80 ? -41.277 28.430 16.145 1.00 46.01 69 TYR D C 1
ATOM 4568 O O . TYR D 1 80 ? -40.553 27.433 16.198 1.00 45.04 69 TYR D O 1
ATOM 4577 N N . SER D 1 81 ? -40.839 29.627 15.759 1.00 45.26 70 SER D N 1
ATOM 4578 C CA . SER D 1 81 ? -39.428 29.859 15.492 1.00 44.29 70 SER D CA 1
ATOM 4579 C C . SER D 1 81 ? -38.701 29.920 16.826 1.00 43.85 70 SER D C 1
ATOM 4580 O O . SER D 1 81 ? -39.222 30.479 17.801 1.00 42.67 70 SER D O 1
ATOM 4583 N N . VAL D 1 82 ? -37.512 29.321 16.867 1.00 42.93 71 VAL D N 1
ATOM 4584 C CA . VAL D 1 82 ? -36.743 29.213 18.101 1.00 42.24 71 VAL D CA 1
ATOM 4585 C C . VAL D 1 82 ? -35.300 29.641 17.869 1.00 41.99 71 VAL D C 1
ATOM 4586 O O . VAL D 1 82 ? -34.685 29.286 16.862 1.00 41.74 71 VAL D O 1
ATOM 4590 N N . SER D 1 83 ? -34.767 30.398 18.823 1.00 42.38 72 SER D N 1
ATOM 4591 C CA . SER D 1 83 ? -33.420 30.944 18.733 1.00 42.78 72 SER D CA 1
ATOM 4592 C C . SER D 1 83 ? -32.894 31.244 20.127 1.00 43.64 72 SER D C 1
ATOM 4593 O O . SER D 1 83 ? -33.668 31.509 21.043 1.00 44.11 72 SER D O 1
ATOM 4596 N N . GLU D 1 84 ? -31.573 31.208 20.279 1.00 44.93 73 GLU D N 1
ATOM 4597 C CA . GLU D 1 84 ? -30.933 31.458 21.571 1.00 45.78 73 GLU D CA 1
ATOM 4598 C C . GLU D 1 84 ? -30.883 32.941 21.933 1.00 46.54 73 GLU D C 1
ATOM 4599 O O . GLU D 1 84 ? -30.464 33.297 23.033 1.00 47.24 73 GLU D O 1
ATOM 4605 N N . ASP D 1 85 ? -31.312 33.801 21.013 1.00 47.17 74 ASP D N 1
ATOM 4606 C CA . ASP D 1 85 ? -31.419 35.232 21.282 1.00 48.88 74 ASP D CA 1
ATOM 4607 C C . ASP D 1 85 ? -32.572 35.508 22.246 1.00 49.82 74 ASP D C 1
ATOM 4608 O O . ASP D 1 85 ? -33.445 34.658 22.442 1.00 49.68 74 ASP D O 1
ATOM 4613 N N . SER D 1 86 ? -32.570 36.698 22.843 1.00 50.79 75 SER D N 1
ATOM 4614 C CA . SER D 1 86 ? -33.642 37.109 23.751 1.00 51.08 75 SER D CA 1
ATOM 4615 C C . SER D 1 86 ? -34.857 37.598 22.967 1.00 52.35 75 SER D C 1
ATOM 4616 O O . SER D 1 86 ? -34.810 37.725 21.741 1.00 52.46 75 SER D O 1
ATOM 4619 N N . HIS D 1 87 ? -35.943 37.864 23.685 1.00 54.37 76 HIS D N 1
ATOM 4620 C CA . HIS D 1 87 ? -37.157 38.425 23.081 1.00 55.26 76 HIS D CA 1
ATOM 4621 C C . HIS D 1 87 ? -36.986 39.910 22.744 1.00 56.51 76 HIS D C 1
ATOM 4622 O O . HIS D 1 87 ? -37.627 40.412 21.817 1.00 56.40 76 HIS D O 1
ATOM 4629 N N . TYR D 1 88 ? -36.120 40.603 23.486 1.00 57.30 77 TYR D N 1
ATOM 4630 C CA . TYR D 1 88 ? -35.753 41.984 23.154 1.00 58.66 77 TYR D CA 1
ATOM 4631 C C . TYR D 1 88 ? -35.170 42.039 21.745 1.00 57.54 77 TYR D C 1
ATOM 4632 O O . TYR D 1 88 ? -35.499 42.926 20.957 1.00 57.50 77 TYR D O 1
ATOM 4641 N N . VAL D 1 89 ? -34.304 41.075 21.444 1.00 56.36 78 VAL D N 1
ATOM 4642 C CA . VAL D 1 89 ? -33.616 41.008 20.157 1.00 55.45 78 VAL D CA 1
ATOM 4643 C C . VAL D 1 89 ? -34.597 40.661 19.033 1.00 54.56 78 VAL D C 1
ATOM 4644 O O . VAL D 1 89 ? -34.490 41.201 17.934 1.00 54.35 78 VAL D O 1
ATOM 4648 N N . HIS D 1 90 ? -35.549 39.773 19.313 1.00 54.68 79 HIS D N 1
ATOM 4649 C CA . HIS D 1 90 ? -36.594 39.420 18.340 1.00 54.87 79 HIS D CA 1
ATOM 4650 C C . HIS D 1 90 ? -37.360 40.645 17.836 1.00 55.27 79 HIS D C 1
ATOM 4651 O O . HIS D 1 90 ? -37.579 40.787 16.632 1.00 55.45 79 HIS D O 1
ATOM 4658 N N . LYS D 1 91 ? -37.758 41.520 18.758 1.00 55.48 80 LYS D N 1
ATOM 4659 C CA . LYS D 1 91 ? -38.474 42.751 18.414 1.00 55.78 80 LYS D CA 1
ATOM 4660 C C . LYS D 1 91 ? -37.602 43.714 17.606 1.00 56.22 80 LYS D C 1
ATOM 4661 O O . LYS D 1 91 ? -38.064 44.298 16.626 1.00 57.84 80 LYS D O 1
ATOM 4667 N N . ALA D 1 92 ? -36.352 43.887 18.029 1.00 55.41 81 ALA D N 1
ATOM 4668 C CA . ALA D 1 92 ? -35.419 44.776 17.334 1.00 55.40 81 ALA D CA 1
ATOM 4669 C C . ALA D 1 92 ? -35.125 44.284 15.921 1.00 55.77 81 ALA D C 1
ATOM 4670 O O . ALA D 1 92 ? -34.960 45.086 15.000 1.00 56.26 81 ALA D O 1
ATOM 4672 N N . TRP D 1 93 ? -35.053 42.964 15.763 1.00 55.63 82 TRP D N 1
ATOM 4673 C CA . TRP D 1 93 ? -34.775 42.340 14.471 1.00 55.78 82 TRP D CA 1
ATOM 4674 C C . TRP D 1 93 ? -35.954 42.506 13.513 1.00 57.74 82 TRP D C 1
ATOM 4675 O O . TRP D 1 93 ? -35.765 42.640 12.301 1.00 58.61 82 TRP D O 1
ATOM 4686 N N . ALA D 1 94 ? -37.165 42.503 14.064 1.00 59.15 83 ALA D N 1
ATOM 4687 C CA . ALA D 1 94 ? -38.373 42.766 13.286 1.00 61.10 83 ALA D CA 1
ATOM 4688 C C . ALA D 1 94 ? -38.438 44.223 12.821 1.00 63.22 83 ALA D C 1
ATOM 4689 O O . ALA D 1 94 ? -38.859 44.496 11.698 1.00 63.63 83 ALA D O 1
ATOM 4691 N N . ASP D 1 95 ? -38.012 45.146 13.684 1.00 65.20 84 ASP D N 1
ATOM 4692 C CA . ASP D 1 95 ? -38.004 46.579 13.363 1.00 67.61 84 ASP D CA 1
ATOM 4693 C C . ASP D 1 95 ? -36.893 46.969 12.385 1.00 67.66 84 ASP D C 1
ATOM 4694 O O . ASP D 1 95 ? -36.950 48.042 11.787 1.00 69.11 84 ASP D O 1
ATOM 4699 N N . ALA D 1 96 ? -35.886 46.111 12.233 1.00 67.38 85 ALA D N 1
ATOM 4700 C CA . ALA D 1 96 ? -34.728 46.400 11.385 1.00 68.15 85 ALA D CA 1
ATOM 4701 C C . ALA D 1 96 ? -34.903 45.937 9.937 1.00 68.44 85 ALA D C 1
ATOM 4702 O O . ALA D 1 96 ? -34.422 46.601 9.017 1.00 68.99 85 ALA D O 1
ATOM 4704 N N . THR D 1 97 ? -35.575 44.802 9.740 1.00 68.81 86 THR D N 1
ATOM 4705 C CA . THR D 1 97 ? -35.719 44.193 8.411 1.00 69.43 86 THR D CA 1
ATOM 4706 C C . THR D 1 97 ? -37.155 43.743 8.134 1.00 68.98 86 THR D C 1
ATOM 4707 O O . THR D 1 97 ? -37.813 43.179 9.007 1.00 67.00 86 THR D O 1
ATOM 4711 N N . GLU D 1 98 ? -37.620 43.986 6.907 1.00 70.85 87 GLU D N 1
ATOM 4712 C CA . GLU D 1 98 ? -39.008 43.704 6.511 1.00 71.60 87 GLU D CA 1
ATOM 4713 C C . GLU D 1 98 ? -39.376 42.225 6.593 1.00 69.78 87 GLU D C 1
ATOM 4714 O O . GLU D 1 98 ? -40.483 41.884 7.015 1.00 69.51 87 GLU D O 1
ATOM 4720 N N . THR D 1 99 ? -38.454 41.356 6.184 1.00 67.87 88 THR D N 1
ATOM 4721 C CA . THR D 1 99 ? -38.672 39.909 6.219 1.00 66.69 88 THR D CA 1
ATOM 4722 C C . THR D 1 99 ? -39.132 39.437 7.600 1.00 66.06 88 THR D C 1
ATOM 4723 O O . THR D 1 99 ? -40.063 38.636 7.707 1.00 66.22 88 THR D O 1
ATOM 4727 N N . ILE D 1 100 ? -38.479 39.942 8.644 1.00 64.98 89 ILE D N 1
ATOM 4728 C CA . ILE D 1 100 ? -38.813 39.582 10.024 1.00 64.06 89 ILE D CA 1
ATOM 4729 C C . ILE D 1 100 ? -40.009 40.403 10.520 1.00 64.47 89 ILE D C 1
ATOM 4730 O O . ILE D 1 100 ? -40.777 39.944 11.366 1.00 63.89 89 ILE D O 1
ATOM 4735 N N . GLY D 1 101 ? -40.161 41.615 9.992 1.00 66.00 90 GLY D N 1
ATOM 4736 C CA . GLY D 1 101 ? -41.314 42.463 10.294 1.00 66.30 90 GLY D CA 1
ATOM 4737 C C . GLY D 1 101 ? -42.639 41.932 9.768 1.00 66.73 90 GLY D C 1
ATOM 4738 O O . GLY D 1 101 ? -43.698 42.282 10.292 1.00 68.17 90 GLY D O 1
ATOM 4739 N N . LYS D 1 102 ? -42.586 41.094 8.734 1.00 66.31 91 LYS D N 1
ATOM 4740 C CA . LYS D 1 102 ? -43.790 40.460 8.185 1.00 66.43 91 LYS D CA 1
ATOM 4741 C C . LYS D 1 102 ? -44.145 39.127 8.862 1.00 64.12 91 LYS D C 1
ATOM 4742 O O . LYS D 1 102 ? -45.142 38.503 8.498 1.00 64.27 91 LYS D O 1
ATOM 4748 N N . ILE D 1 103 ? -43.348 38.697 9.843 1.00 61.67 92 ILE D N 1
ATOM 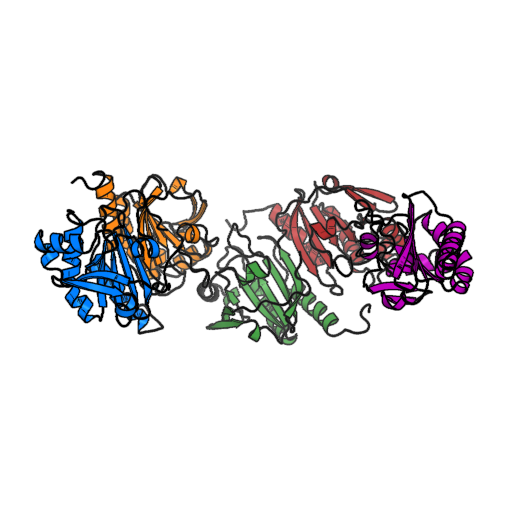4749 C CA . ILE D 1 103 ? -43.595 37.429 10.537 1.00 59.93 92 ILE D CA 1
ATOM 4750 C C . ILE D 1 103 ? -44.795 37.568 11.469 1.00 59.10 92 ILE D C 1
ATOM 4751 O O . ILE D 1 103 ? -44.854 38.488 12.284 1.00 58.47 92 ILE D O 1
ATOM 4756 N N . LYS D 1 104 ? -45.742 36.642 11.340 1.00 58.59 93 LYS D N 1
ATOM 4757 C CA . LYS D 1 104 ? -46.983 36.666 12.117 1.00 58.49 93 LYS D CA 1
ATOM 4758 C C . LYS D 1 104 ? -47.071 35.541 13.153 1.00 55.36 93 LYS D C 1
ATOM 4759 O O . LYS D 1 104 ? -47.867 35.629 14.090 1.00 55.16 93 LYS D O 1
ATOM 4765 N N . TYR D 1 105 ? -46.263 34.494 12.989 1.00 52.49 94 TYR D N 1
ATOM 4766 C CA . TYR D 1 105 ? -46.182 33.420 13.985 1.00 50.80 94 TYR D CA 1
ATOM 4767 C C . TYR D 1 105 ? -45.309 33.829 15.176 1.00 48.34 94 TYR D C 1
ATOM 4768 O O . TYR D 1 105 ? -44.469 34.722 15.051 1.00 46.78 94 TYR D O 1
ATOM 4777 N N . PRO D 1 106 ? -45.510 33.182 16.340 1.00 47.23 95 PRO D N 1
ATOM 4778 C CA . PRO D 1 106 ? -44.696 33.508 17.519 1.00 46.93 95 PRO D CA 1
ATOM 4779 C C . PRO D 1 106 ? -43.212 33.174 17.338 1.00 46.83 95 PRO D C 1
ATOM 4780 O O . PRO D 1 106 ? -42.874 32.157 16.719 1.00 46.41 95 PRO D O 1
ATOM 4784 N N . MET D 1 107 ? -42.347 34.032 17.877 1.00 46.63 96 MET D N 1
ATOM 4785 C CA . MET D 1 107 ? -40.905 33.820 17.828 1.00 46.21 96 MET D CA 1
ATOM 4786 C C . MET D 1 107 ? -40.383 33.561 19.239 1.00 46.40 96 MET D C 1
ATOM 4787 O O . MET D 1 107 ? -40.153 34.495 20.011 1.00 46.79 96 MET D O 1
ATOM 4792 N N . LEU D 1 108 ? -40.203 32.283 19.568 1.00 45.88 97 LEU D N 1
ATOM 4793 C CA . LEU D 1 108 ? -39.806 31.882 20.915 1.00 45.85 97 LEU D CA 1
ATOM 4794 C C . LEU D 1 108 ? -38.340 32.211 21.193 1.00 45.32 97 LEU D C 1
ATOM 4795 O O . LEU D 1 108 ? -37.467 31.944 20.367 1.00 44.90 97 LEU D O 1
ATOM 4800 N N . ALA D 1 109 ? -38.086 32.801 22.360 1.00 44.88 98 ALA D N 1
ATOM 4801 C CA . ALA D 1 109 ? -36.732 33.098 22.812 1.00 43.83 98 ALA D CA 1
ATOM 4802 C C . ALA D 1 109 ? -36.275 32.006 23.769 1.00 43.87 98 ALA D C 1
ATOM 4803 O O . ALA D 1 109 ? -37.014 31.615 24.677 1.00 44.91 98 ALA D O 1
ATOM 4805 N N . ASP D 1 110 ? -35.051 31.524 23.568 1.00 42.99 99 ASP D N 1
ATOM 4806 C CA . ASP D 1 110 ? -34.499 30.440 24.372 1.00 42.47 99 ASP D CA 1
ATOM 4807 C C . ASP D 1 110 ? -33.084 30.783 24.851 1.00 42.79 99 ASP D C 1
ATOM 4808 O O . ASP D 1 110 ? -32.135 30.039 24.580 1.00 42.51 99 ASP D O 1
ATOM 4813 N N . PRO D 1 111 ? -32.933 31.916 25.566 1.00 42.95 100 PRO D N 1
ATOM 4814 C CA . PRO D 1 111 ? -31.614 32.283 26.094 1.00 42.93 100 PRO D CA 1
ATOM 4815 C C . PRO D 1 111 ? -31.059 31.300 27.132 1.00 42.81 100 PRO D C 1
ATOM 4816 O O . PRO D 1 111 ? -29.843 31.120 27.201 1.00 43.33 100 PRO D O 1
ATOM 4820 N N . ASN D 1 112 ? -31.933 30.670 27.918 1.00 42.50 101 ASN D N 1
ATOM 4821 C CA . ASN D 1 112 ? -31.505 29.637 28.869 1.00 43.11 101 ASN D CA 1
ATOM 4822 C C . ASN D 1 112 ? -31.239 28.269 28.224 1.00 42.50 101 ASN D C 1
ATOM 4823 O O . ASN D 1 112 ? -30.741 27.354 28.880 1.00 43.03 101 ASN D O 1
ATOM 4828 N N . GLY D 1 113 ? -31.594 28.124 26.951 1.00 41.72 102 GLY D N 1
ATOM 4829 C CA . GLY D 1 113 ? -31.247 26.933 26.186 1.00 41.99 102 GLY D CA 1
ATOM 4830 C C . GLY D 1 113 ? -32.075 25.699 26.494 1.00 42.42 102 GLY D C 1
ATOM 4831 O O . GLY D 1 113 ? -31.733 24.604 26.047 1.00 42.39 102 GLY D O 1
ATOM 4832 N N . GLN D 1 114 ? -33.173 25.868 27.229 1.00 42.64 103 GLN D N 1
ATOM 4833 C CA . GLN D 1 114 ? -33.976 24.730 27.671 1.00 43.02 103 GLN D CA 1
ATOM 4834 C C . GLN D 1 114 ? -34.590 23.968 26.491 1.00 42.71 103 GLN D C 1
ATOM 4835 O O . GLN D 1 114 ? -34.612 22.738 26.501 1.00 43.40 103 GLN D O 1
ATOM 4841 N N . LEU D 1 115 ? -35.074 24.695 25.483 1.00 42.47 104 LEU D N 1
ATOM 4842 C CA . LEU D 1 115 ? -35.647 24.074 24.282 1.00 42.48 104 LEU D CA 1
ATOM 4843 C C . LEU D 1 115 ? -34.563 23.394 23.459 1.00 42.57 104 LEU D C 1
ATOM 4844 O O . LEU D 1 115 ? -34.663 22.212 23.145 1.00 43.19 104 LEU D O 1
ATOM 4849 N N . ALA D 1 116 ? -33.529 24.153 23.110 1.00 42.76 105 ALA D N 1
ATOM 4850 C CA . ALA D 1 116 ? -32.426 23.634 22.304 1.00 42.48 105 ALA D CA 1
ATOM 4851 C C . ALA D 1 116 ? -31.802 22.395 22.941 1.00 42.73 105 ALA D C 1
ATOM 4852 O O . ALA D 1 116 ? -31.501 21.423 22.245 1.00 42.60 105 ALA D O 1
ATOM 4854 N N . ARG D 1 117 ? -31.617 22.430 24.259 1.00 42.90 106 ARG D N 1
ATOM 4855 C CA . ARG D 1 117 ? -31.069 21.282 24.980 1.00 43.07 106 ARG D CA 1
ATOM 4856 C C . ARG D 1 117 ? -32.030 20.100 24.963 1.00 42.96 106 ARG D C 1
ATOM 4857 O O . ARG D 1 117 ? -31.599 18.967 24.758 1.00 42.70 106 ARG D O 1
ATOM 4865 N N . PHE D 1 118 ? -33.322 20.361 25.158 1.00 43.30 107 PHE D N 1
ATOM 4866 C CA . PHE D 1 118 ? -34.325 19.292 25.135 1.00 44.25 107 PHE D CA 1
ATOM 4867 C C . PHE D 1 118 ? -34.381 18.608 23.773 1.00 44.70 107 PHE D C 1
ATOM 4868 O O . PHE D 1 118 ? -34.335 17.381 23.685 1.00 46.18 107 PHE D O 1
ATOM 4876 N N . PHE D 1 119 ? -34.485 19.414 22.719 1.00 44.44 108 PHE D N 1
ATOM 4877 C CA . PHE D 1 119 ? -34.521 18.903 21.352 1.00 44.23 108 PHE D CA 1
ATOM 4878 C C . PHE D 1 119 ? -33.164 18.366 20.883 1.00 44.81 108 PHE D C 1
ATOM 4879 O O . PHE D 1 119 ? -33.091 17.686 19.861 1.00 45.44 108 PHE D O 1
ATOM 4887 N N . GLY D 1 120 ? -32.099 18.677 21.621 1.00 45.21 109 GLY D N 1
ATOM 4888 C CA . GLY D 1 120 ? -30.767 18.148 21.334 1.00 45.83 109 GLY D CA 1
ATOM 4889 C C . GLY D 1 120 ? -30.112 18.844 20.159 1.00 45.99 109 GLY D C 1
ATOM 4890 O O . GLY D 1 120 ? -29.343 18.240 19.420 1.00 46.95 109 GLY D O 1
ATOM 4891 N N . VAL D 1 121 ? -30.407 20.130 20.011 1.00 46.56 110 VAL D N 1
ATOM 4892 C CA . VAL D 1 121 ? -30.077 20.887 18.808 1.00 46.92 110 VAL D CA 1
ATOM 4893 C C . VAL D 1 121 ? -29.041 21.992 19.075 1.00 47.07 110 VAL D C 1
ATOM 4894 O O . VAL D 1 121 ? -28.609 22.685 18.150 1.00 46.74 110 VAL D O 1
ATOM 4898 N N . LEU D 1 122 ? -28.614 22.135 20.326 1.00 46.86 111 LEU D N 1
ATOM 4899 C CA . LEU D 1 122 ? -27.673 23.186 20.687 1.00 47.26 111 LEU D CA 1
ATOM 4900 C C . LEU D 1 122 ? -26.246 22.805 20.304 1.00 47.69 111 LEU D C 1
ATOM 4901 O O . LEU D 1 122 ? -25.836 21.659 20.475 1.00 48.47 111 LEU D O 1
ATOM 4906 N N . ASP D 1 123 ? -25.501 23.773 19.778 1.00 48.14 112 ASP D N 1
ATOM 4907 C CA . ASP D 1 123 ? -24.061 23.632 19.592 1.00 49.30 112 ASP D CA 1
ATOM 4908 C C . ASP D 1 123 ? -23.372 24.275 20.794 1.00 51.18 112 ASP D C 1
ATOM 4909 O O . ASP D 1 123 ? -23.258 25.497 20.871 1.00 51.25 112 ASP D O 1
ATOM 4914 N N . GLU D 1 124 ? -22.919 23.443 21.729 1.00 53.67 113 GLU D N 1
ATOM 4915 C CA . GLU D 1 124 ? -22.389 23.917 23.010 1.00 55.91 113 GLU D CA 1
ATOM 4916 C C . GLU D 1 124 ? -21.251 24.927 22.838 1.00 54.81 113 GLU D C 1
ATOM 4917 O O . GLU D 1 124 ? -21.145 25.878 23.612 1.00 54.84 113 GLU D O 1
ATOM 4923 N N . ALA D 1 125 ? -20.413 24.725 21.824 1.00 53.76 114 ALA D N 1
ATOM 4924 C CA . ALA D 1 125 ? -19.270 25.607 21.575 1.00 53.32 114 ALA D CA 1
ATOM 4925 C C . ALA D 1 125 ? -19.715 27.023 21.232 1.00 51.68 114 ALA D C 1
ATOM 4926 O O . ALA D 1 125 ? -19.344 27.976 21.913 1.00 51.78 114 ALA D O 1
ATOM 4928 N N . SER D 1 126 ? -20.516 27.148 20.180 1.00 50.38 115 SER D N 1
ATOM 4929 C CA . SER D 1 126 ? -21.001 28.449 19.714 1.00 49.71 115 SER D CA 1
ATOM 4930 C C . SER D 1 126 ? -22.142 29.005 20.570 1.00 48.31 115 SER D C 1
ATOM 4931 O O . SER D 1 126 ? -22.342 30.218 20.626 1.00 48.51 115 SER D O 1
ATOM 4934 N N . GLY D 1 127 ? -22.892 28.118 21.220 1.00 46.89 116 GLY D N 1
ATOM 4935 C CA . GLY D 1 127 ? -24.064 28.514 21.997 1.00 45.97 116 GLY D CA 1
ATOM 4936 C C . GLY D 1 127 ? -25.267 28.848 21.129 1.00 44.91 116 GLY D C 1
ATOM 4937 O O . GLY D 1 127 ? -26.116 29.651 21.520 1.00 44.79 116 GLY D O 1
ATOM 4938 N N . MET D 1 128 ? -25.350 28.222 19.956 1.00 44.19 117 MET D N 1
ATOM 4939 C CA . MET D 1 128 ? -26.425 28.490 19.007 1.00 43.87 117 MET D CA 1
ATOM 4940 C C . MET D 1 128 ? -27.061 27.200 18.520 1.00 43.28 117 MET D C 1
ATOM 4941 O O . MET D 1 128 ? -26.412 26.155 18.466 1.00 43.49 117 MET D O 1
ATOM 4946 N N . ALA D 1 129 ? -28.337 27.291 18.158 1.00 42.72 118 ALA D N 1
ATOM 4947 C CA . ALA D 1 129 ? -29.087 26.147 17.653 1.00 42.30 118 ALA D CA 1
ATOM 4948 C C . ALA D 1 129 ? -28.710 25.861 16.211 1.00 42.16 118 ALA D C 1
ATOM 4949 O O . ALA D 1 129 ? -28.417 26.777 15.442 1.00 42.33 118 ALA D O 1
ATOM 4951 N N . TYR D 1 130 ? -28.707 24.582 15.852 1.00 42.09 119 TYR D N 1
ATOM 4952 C CA . TYR D 1 130 ? -28.556 24.180 14.459 1.00 42.61 119 TYR D CA 1
ATOM 4953 C C . TYR D 1 130 ? -29.848 24.468 13.709 1.00 42.97 119 TYR D C 1
ATOM 4954 O O . TYR D 1 130 ? -30.897 24.687 14.321 1.00 43.12 119 TYR D O 1
ATOM 4963 N N . ARG D 1 131 ? -29.769 24.474 12.383 1.00 44.23 120 ARG D N 1
ATOM 4964 C CA . ARG D 1 131 ? -30.950 24.677 11.549 1.00 45.24 120 ARG D CA 1
ATOM 4965 C C . ARG D 1 131 ? -31.804 23.414 11.572 1.00 44.92 120 ARG D C 1
ATOM 4966 O O . ARG D 1 131 ? -31.674 22.545 10.711 1.00 46.39 120 ARG D O 1
ATOM 4974 N N . ALA D 1 132 ? -32.668 23.324 12.577 1.00 44.67 121 ALA D N 1
ATOM 4975 C CA . ALA D 1 132 ? -33.476 22.134 12.807 1.00 44.72 121 ALA D CA 1
ATOM 4976 C C . ALA D 1 132 ? -34.967 22.452 12.802 1.00 44.27 121 ALA D C 1
ATOM 4977 O O . ALA D 1 132 ? -35.384 23.555 13.150 1.00 43.43 121 ALA D O 1
ATOM 4979 N N . SER D 1 133 ? -35.762 21.462 12.411 1.00 44.57 122 SER D N 1
ATOM 4980 C CA . SER D 1 133 ? -37.208 21.603 12.322 1.00 44.95 122 SER D CA 1
ATOM 4981 C C . SER D 1 133 ? -37.870 20.363 12.906 1.00 44.61 122 SER D C 1
ATOM 4982 O O . SER D 1 133 ? -37.549 19.251 12.503 1.00 43.61 122 SER D O 1
ATOM 4985 N N . PHE D 1 134 ? -38.786 20.558 13.853 1.00 44.92 123 PHE D N 1
ATOM 4986 C CA . PHE D 1 134 ? -39.493 19.449 14.494 1.00 44.86 123 PHE D CA 1
ATOM 4987 C C . PHE D 1 134 ? -40.987 19.582 14.286 1.00 45.24 123 PHE D C 1
ATOM 4988 O O . PHE D 1 134 ? -41.558 20.641 14.539 1.00 45.26 123 PHE D O 1
ATOM 4996 N N . ILE D 1 135 ? -41.609 18.502 13.826 1.00 46.01 124 ILE D N 1
ATOM 4997 C CA . ILE D 1 135 ? -43.058 18.435 13.687 1.00 47.45 124 ILE D CA 1
ATOM 4998 C C . ILE D 1 135 ? -43.611 17.691 14.893 1.00 47.48 124 ILE D C 1
ATOM 4999 O O . ILE D 1 135 ? -43.120 16.617 15.239 1.00 47.59 124 ILE D O 1
ATOM 5004 N N . VAL D 1 136 ? -44.626 18.271 15.529 1.00 48.12 125 VAL D N 1
ATOM 5005 C CA . VAL D 1 136 ? -45.182 17.730 16.768 1.00 48.66 125 VAL D CA 1
ATOM 5006 C C . VAL D 1 136 ? -46.707 17.674 16.692 1.00 49.52 125 VAL D C 1
ATOM 5007 O O . VAL D 1 136 ? -47.343 18.592 16.168 1.00 49.46 125 VAL D O 1
ATOM 5011 N N . SER D 1 137 ? -47.279 16.597 17.228 1.00 50.08 126 SER D N 1
ATOM 5012 C CA . SER D 1 137 ? -48.726 16.367 17.186 1.00 51.39 126 SER D CA 1
ATOM 5013 C C . SER D 1 137 ? -49.448 17.164 18.274 1.00 52.39 126 SER D C 1
ATOM 5014 O O . SER D 1 137 ? -48.808 17.644 19.210 1.00 52.09 126 SER D O 1
ATOM 5017 N N . PRO D 1 138 ? -50.787 17.293 18.165 1.00 53.41 127 PRO D N 1
ATOM 5018 C CA . PRO D 1 138 ? -51.596 17.934 19.205 1.00 54.75 127 PRO D CA 1
ATOM 5019 C C . PRO D 1 138 ? -51.438 17.302 20.585 1.00 56.60 127 PRO D C 1
ATOM 5020 O O . PRO D 1 138 ? -51.572 17.995 21.590 1.00 57.16 127 PRO D O 1
ATOM 5024 N N . GLU D 1 139 ? -51.164 15.998 20.624 1.00 58.75 128 GLU D N 1
ATOM 5025 C CA . GLU D 1 139 ? -50.886 15.298 21.880 1.00 60.52 128 GLU D CA 1
ATOM 5026 C C . GLU D 1 139 ? -49.502 15.646 22.435 1.00 59.30 128 GLU D C 1
ATOM 5027 O O . GLU D 1 139 ? -49.231 15.415 23.613 1.00 60.62 128 GLU D O 1
ATOM 5033 N N . GLY D 1 140 ? -48.630 16.182 21.583 1.00 57.87 129 GLY D N 1
ATOM 5034 C CA . GLY D 1 140 ? -47.291 16.607 21.989 1.00 57.01 129 GLY D CA 1
ATOM 5035 C C . GLY D 1 140 ? -46.182 15.662 21.556 1.00 55.94 129 GLY D C 1
ATOM 5036 O O . GLY D 1 140 ? -45.023 15.862 21.919 1.00 54.97 129 GLY D O 1
ATOM 5037 N N . ASP D 1 141 ? -46.527 14.644 20.768 1.00 56.26 130 ASP D N 1
ATOM 5038 C CA . ASP D 1 141 ? -45.562 13.641 20.329 1.00 55.83 130 ASP D CA 1
ATOM 5039 C C . ASP D 1 141 ? -44.771 14.142 19.120 1.00 53.95 130 ASP D C 1
ATOM 5040 O O . ASP D 1 141 ? -45.354 14.591 18.133 1.00 54.67 130 ASP D O 1
ATOM 5045 N N . ILE D 1 142 ? -43.445 14.066 19.209 1.00 52.07 131 ILE D N 1
ATOM 5046 C CA . ILE D 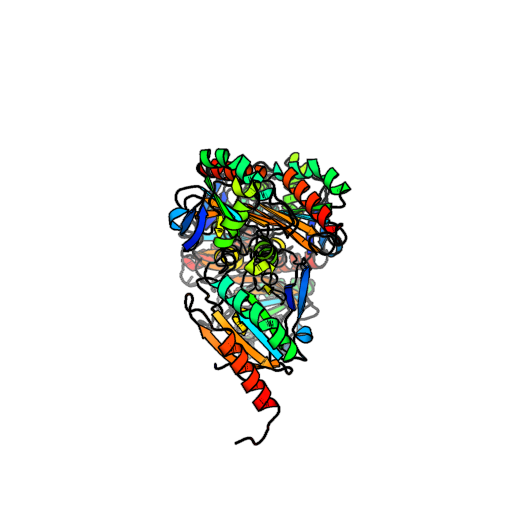1 142 ? -42.561 14.446 18.107 1.00 50.63 131 ILE D CA 1
ATOM 5047 C C . ILE D 1 142 ? -42.676 13.395 17.005 1.00 50.09 131 ILE D C 1
ATOM 5048 O O . ILE D 1 142 ? -42.383 12.220 17.230 1.00 49.59 131 ILE D O 1
ATOM 5053 N N . LYS D 1 143 ? -43.099 13.831 15.820 1.00 50.24 132 LYS D N 1
ATOM 5054 C CA . LYS D 1 143 ? -43.449 12.921 14.728 1.00 50.35 132 LYS D CA 1
ATOM 5055 C C . LYS D 1 143 ? -42.370 12.807 13.655 1.00 49.05 132 LYS D C 1
ATOM 5056 O O . LYS D 1 143 ? -42.118 11.718 13.135 1.00 49.02 132 LYS D O 1
ATOM 5062 N N . SER D 1 144 ? -41.747 13.926 13.312 1.00 47.91 133 SER D N 1
ATOM 5063 C CA . SER D 1 144 ? -40.595 13.898 12.421 1.00 47.71 133 SER D CA 1
ATOM 5064 C C . SER D 1 144 ? -39.772 15.161 12.562 1.00 46.26 133 SER D C 1
ATOM 5065 O O . SER D 1 144 ? -40.281 16.206 12.973 1.00 45.91 133 SER D O 1
ATOM 5068 N N . TYR D 1 145 ? -38.497 15.062 12.211 1.00 45.21 134 TYR D N 1
ATOM 5069 C CA . TYR D 1 145 ? -37.622 16.212 12.285 1.00 45.19 134 TYR D CA 1
ATOM 5070 C C . TYR D 1 145 ? -36.403 16.106 11.387 1.00 45.70 134 TYR D C 1
ATOM 5071 O O . TYR D 1 145 ? -36.102 15.049 10.835 1.00 46.23 134 TYR D O 1
ATOM 5080 N N . GLU D 1 146 ? -35.727 17.238 11.231 1.00 46.47 135 GLU D N 1
ATOM 5081 C CA . GLU D 1 146 ? -34.485 17.316 10.482 1.00 47.63 135 GLU D CA 1
ATOM 5082 C C . GLU D 1 146 ? -33.500 18.202 11.231 1.00 46.67 135 GLU D C 1
ATOM 5083 O O . GLU D 1 146 ? -33.898 19.104 11.970 1.00 44.64 135 GLU D O 1
ATOM 5089 N N . ILE D 1 147 ? -32.215 17.922 11.050 1.00 46.60 136 ILE D N 1
ATOM 5090 C CA . ILE D 1 147 ? -31.157 18.726 11.645 1.00 46.76 136 ILE D CA 1
ATOM 5091 C C . ILE D 1 147 ? -30.092 18.958 10.585 1.00 48.47 136 ILE D C 1
ATOM 5092 O O . ILE D 1 147 ? -29.543 18.007 10.025 1.00 48.13 136 ILE D O 1
ATOM 5097 N N . ASN D 1 148 ? -29.828 20.232 10.308 1.00 50.65 137 ASN D N 1
ATOM 5098 C CA . ASN D 1 148 ? -28.852 20.639 9.311 1.00 52.73 137 ASN D CA 1
ATOM 5099 C C . ASN D 1 148 ? -27.741 21.445 9.961 1.00 52.65 137 ASN D C 1
ATOM 5100 O O . ASN D 1 148 ? -27.990 22.227 10.878 1.00 51.93 137 ASN D O 1
ATOM 5105 N N . ASP D 1 149 ? -26.518 21.259 9.472 1.00 53.60 138 ASP D N 1
ATOM 5106 C CA . ASP D 1 149 ? -25.368 22.037 9.933 1.00 54.58 138 ASP D CA 1
ATOM 5107 C C . ASP D 1 149 ? -25.567 23.515 9.580 1.00 55.02 138 ASP D C 1
ATOM 5108 O O . ASP D 1 149 ? -26.417 23.855 8.754 1.00 54.88 138 ASP D O 1
ATOM 5113 N N . MET D 1 150 ? -24.793 24.387 10.217 1.00 55.81 139 MET D N 1
ATOM 5114 C CA . MET D 1 150 ? -24.813 25.810 9.880 1.00 57.13 139 MET D CA 1
ATOM 5115 C C . MET D 1 150 ? -24.444 25.972 8.403 1.00 57.92 139 MET D C 1
ATOM 5116 O O . MET D 1 150 ? -23.528 25.308 7.909 1.00 59.30 139 MET D O 1
ATOM 5121 N N . GLY D 1 151 ? -25.164 26.841 7.701 1.00 56.97 140 GLY D N 1
ATOM 5122 C CA . GLY D 1 151 ? -24.910 27.077 6.281 1.00 58.07 140 GLY D CA 1
ATOM 5123 C C . GLY D 1 151 ? -25.709 26.207 5.323 1.00 58.03 140 GLY D C 1
ATOM 5124 O O . GLY D 1 151 ? -25.792 26.523 4.137 1.00 59.70 140 GLY D O 1
ATOM 5125 N N . ILE D 1 152 ? -26.289 25.113 5.817 1.00 56.85 141 ILE D N 1
ATOM 5126 C CA . ILE D 1 152 ? -27.159 24.262 5.005 1.00 56.22 141 ILE D CA 1
ATOM 5127 C C . ILE D 1 152 ? -28.612 24.691 5.197 1.00 55.49 141 ILE D C 1
ATOM 5128 O O . ILE D 1 152 ? -29.223 24.393 6.224 1.00 53.49 141 ILE D O 1
ATOM 5133 N N . GLY D 1 153 ? -29.158 25.383 4.198 1.00 56.63 142 GLY D N 1
ATOM 5134 C CA . GLY D 1 153 ? -30.516 25.925 4.266 1.00 56.67 142 GLY D CA 1
ATOM 5135 C C . GLY D 1 153 ? -31.619 24.878 4.237 1.00 56.82 142 GLY D C 1
ATOM 5136 O O . GLY D 1 153 ? -31.365 23.696 4.003 1.00 57.78 142 GLY D O 1
ATOM 5137 N N . ARG D 1 154 ? -32.850 25.325 4.476 1.00 56.05 143 ARG D N 1
ATOM 5138 C CA . ARG D 1 154 ? -34.017 24.444 4.519 1.00 55.02 143 ARG D CA 1
ATOM 5139 C C . ARG D 1 154 ? -35.037 24.820 3.451 1.00 55.39 143 ARG D C 1
ATOM 5140 O O . ARG D 1 154 ? -34.909 25.854 2.791 1.00 55.74 143 ARG D O 1
ATOM 5148 N N . ASN D 1 155 ? -36.048 23.967 3.297 1.00 54.97 144 ASN D N 1
ATOM 5149 C CA . ASN D 1 155 ? -37.093 24.144 2.300 1.00 55.37 144 ASN D CA 1
ATOM 5150 C C . ASN D 1 155 ? -38.472 24.107 2.954 1.00 55.93 144 ASN D C 1
ATOM 5151 O O . ASN D 1 155 ? -38.985 23.037 3.286 1.00 55.05 144 ASN D O 1
ATOM 5156 N N . ALA D 1 156 ? -39.063 25.286 3.133 1.00 58.13 145 ALA D N 1
ATOM 5157 C CA . ALA D 1 156 ? -40.353 25.433 3.817 1.00 59.50 145 ALA D CA 1
ATOM 5158 C C . ALA D 1 156 ? -41.441 24.542 3.227 1.00 61.05 145 ALA D C 1
ATOM 5159 O O . ALA D 1 156 ? -42.241 23.969 3.966 1.00 61.71 145 ALA D O 1
ATOM 5161 N N . GLU D 1 157 ? -41.470 24.435 1.900 1.00 62.77 146 GLU D N 1
ATOM 5162 C CA . GLU D 1 157 ? -42.421 23.558 1.216 1.00 63.49 146 GLU D CA 1
ATOM 5163 C C . GLU D 1 157 ? -42.315 22.122 1.722 1.00 62.33 146 GLU D C 1
ATOM 5164 O O . GLU D 1 157 ? -43.327 21.464 1.957 1.00 61.90 146 GLU D O 1
ATOM 5170 N N . GLU D 1 158 ? -41.087 21.650 1.902 1.00 61.73 147 GLU D N 1
ATOM 5171 C CA . GLU D 1 158 ? -40.857 20.263 2.294 1.00 62.22 147 GLU D CA 1
ATOM 5172 C C . GLU D 1 158 ? -41.346 19.977 3.714 1.00 62.02 147 GLU D C 1
ATOM 5173 O O . GLU D 1 158 ? -41.780 18.862 4.008 1.00 62.21 147 GLU D O 1
ATOM 5179 N N . LEU D 1 159 ? -41.281 20.981 4.587 1.00 61.84 148 LEU D N 1
ATOM 5180 C CA . LEU D 1 159 ? -41.831 20.854 5.939 1.00 61.38 148 LEU D CA 1
ATOM 5181 C C . LEU D 1 159 ? -43.350 20.720 5.918 1.00 61.33 148 LEU D C 1
ATOM 5182 O O . LEU D 1 159 ? -43.917 19.949 6.694 1.00 61.38 148 LEU D O 1
ATOM 5187 N N . VAL D 1 160 ? -44.001 21.465 5.027 1.00 61.18 149 VAL D N 1
ATOM 5188 C CA . VAL D 1 160 ? -45.453 21.385 4.871 1.00 61.46 149 VAL D CA 1
ATOM 5189 C C . VAL D 1 160 ? -45.847 19.995 4.381 1.00 62.31 149 VAL D C 1
ATOM 5190 O O . VAL D 1 160 ? -46.826 19.419 4.858 1.00 62.07 149 VAL D O 1
ATOM 5194 N N . ARG D 1 161 ? -45.076 19.465 3.434 1.00 63.79 150 ARG D N 1
ATOM 5195 C CA . ARG D 1 161 ? -45.294 18.117 2.909 1.00 64.81 150 ARG D CA 1
ATOM 5196 C C . ARG D 1 161 ? -45.206 17.070 4.020 1.00 64.97 150 ARG D C 1
ATOM 5197 O O . ARG D 1 161 ? -46.023 16.151 4.075 1.00 65.42 150 ARG D O 1
ATOM 5205 N N . LYS D 1 162 ? -44.213 17.215 4.897 1.00 64.72 151 LYS D N 1
ATOM 5206 C CA . LYS D 1 162 ? -44.040 16.300 6.026 1.00 64.62 151 LYS D CA 1
ATOM 5207 C C . LYS D 1 162 ? -45.221 16.356 6.986 1.00 64.20 151 LYS D C 1
ATOM 5208 O O . LYS D 1 162 ? -45.661 15.327 7.495 1.00 65.67 151 LYS D O 1
ATOM 5214 N N . LEU D 1 163 ? -45.717 17.562 7.241 1.00 63.76 152 LEU D N 1
ATOM 5215 C CA . LEU D 1 163 ? -46.849 17.750 8.144 1.00 63.79 152 LEU D CA 1
ATOM 5216 C C . LEU D 1 163 ? -48.129 17.158 7.562 1.00 63.26 152 LEU D C 1
ATOM 5217 O O . LEU D 1 163 ? -48.881 16.489 8.268 1.00 63.09 152 LEU D O 1
ATOM 5222 N N . GLU D 1 164 ? -48.373 17.409 6.279 1.00 63.23 153 GLU D N 1
ATOM 5223 C CA . GLU D 1 164 ? -49.518 16.816 5.591 1.00 64.30 153 GLU D CA 1
ATOM 5224 C C . GLU D 1 164 ? -49.437 15.290 5.631 1.00 63.10 153 GLU D C 1
ATOM 5225 O O . GLU D 1 164 ? -50.428 14.622 5.927 1.00 63.68 153 GLU D O 1
ATOM 5231 N N . ALA D 1 165 ? -48.252 14.752 5.350 1.00 61.47 154 ALA D N 1
ATOM 5232 C CA . ALA D 1 165 ? -48.010 13.311 5.431 1.00 60.86 154 ALA D CA 1
ATOM 5233 C C . ALA D 1 165 ? -48.303 12.781 6.831 1.00 61.26 154 ALA D C 1
ATOM 5234 O O . ALA D 1 165 ? -48.965 11.758 6.985 1.00 61.58 154 ALA D O 1
ATOM 5236 N N . SER D 1 166 ? -47.812 13.489 7.844 1.00 61.52 155 SER D N 1
ATOM 5237 C CA . SER D 1 166 ? -48.043 13.114 9.237 1.00 62.31 155 SER D CA 1
ATOM 5238 C C . SER D 1 166 ? -49.525 13.185 9.602 1.00 64.39 155 SER D C 1
ATOM 5239 O O . SER D 1 166 ? -50.032 12.320 10.317 1.00 65.23 155 SER D O 1
ATOM 5242 N N . GLN D 1 167 ? -50.210 14.214 9.106 1.00 66.23 156 GLN D N 1
ATOM 5243 C CA . GLN D 1 167 ? -51.634 14.414 9.391 1.00 68.96 156 GLN D CA 1
ATOM 5244 C C . GLN D 1 167 ? -52.531 13.379 8.717 1.00 73.07 156 GLN D C 1
ATOM 5245 O O . GLN D 1 167 ? -53.474 12.885 9.334 1.00 73.53 156 GLN D O 1
ATOM 5251 N N . PHE D 1 168 ? -52.248 13.061 7.456 1.00 78.07 157 PHE D N 1
ATOM 5252 C CA . PHE D 1 168 ? -53.036 12.061 6.729 1.00 83.82 157 PHE D CA 1
ATOM 5253 C C . PHE D 1 168 ? -52.782 10.650 7.259 1.00 83.81 157 PHE D C 1
ATOM 5254 O O . PHE D 1 168 ? -53.653 9.788 7.160 1.00 86.25 157 PHE D O 1
ATOM 5262 N N . VAL D 1 169 ? -51.595 10.418 7.819 1.00 83.41 158 VAL D N 1
ATOM 5263 C CA . VAL D 1 169 ? -51.317 9.176 8.546 1.00 83.38 158 VAL D CA 1
ATOM 5264 C C . VAL D 1 169 ? -52.072 9.180 9.876 1.00 85.11 158 VAL D C 1
ATOM 5265 O O . VAL D 1 169 ? -52.592 8.152 10.295 1.00 86.46 158 VAL D O 1
ATOM 5269 N N . ALA D 1 170 ? -52.124 10.334 10.535 1.00 86.62 159 ALA D N 1
ATOM 5270 C CA . ALA D 1 170 ? -52.880 10.476 11.779 1.00 89.11 159 ALA D CA 1
ATOM 5271 C C . ALA D 1 170 ? -54.387 10.314 11.558 1.00 93.01 159 ALA D C 1
ATOM 5272 O O . ALA D 1 170 ? -55.082 9.753 12.404 1.00 93.63 159 ALA D O 1
ATOM 5274 N N . GLU D 1 171 ? -54.883 10.807 10.425 1.00 96.91 160 GLU D N 1
ATOM 5275 C CA . GLU D 1 171 ? -56.305 10.692 10.084 1.00 101.12 160 GLU D CA 1
ATOM 5276 C C . GLU D 1 171 ? -56.721 9.252 9.788 1.00 105.53 160 GLU D C 1
ATOM 5277 O O . GLU D 1 171 ? -57.804 8.824 10.190 1.00 107.09 160 GLU D O 1
ATOM 5283 N N . HIS D 1 172 ? -55.863 8.518 9.083 1.00 110.13 161 HIS D N 1
ATOM 5284 C CA . HIS D 1 172 ? -56.153 7.142 8.677 1.00 115.15 161 HIS D CA 1
ATOM 5285 C C . HIS D 1 172 ? -55.033 6.207 9.142 1.00 118.44 161 HIS D C 1
ATOM 5286 O O . HIS D 1 172 ? -54.485 5.428 8.356 1.00 117.72 161 HIS D O 1
ATOM 5293 N N . GLY D 1 173 ? -54.713 6.283 10.432 1.00 123.47 162 GLY D N 1
ATOM 5294 C CA . GLY D 1 173 ? -53.578 5.560 11.005 1.00 126.32 162 GLY D CA 1
ATOM 5295 C C . GLY D 1 173 ? -53.842 4.093 11.273 1.00 131.10 162 GLY D C 1
ATOM 5296 O O . GLY D 1 173 ? -54.928 3.721 11.721 1.00 132.34 162 GLY D O 1
ATOM 5297 N N . ASP D 1 174 ? -52.829 3.269 11.002 1.00 134.64 163 ASP D N 1
ATOM 5298 C CA . ASP D 1 174 ? -52.890 1.817 11.194 1.00 137.47 163 ASP D CA 1
ATOM 5299 C C . ASP D 1 174 ? -54.017 1.161 10.383 1.00 142.19 163 ASP D C 1
ATOM 5300 O O . ASP D 1 174 ? -54.679 0.235 10.858 1.00 144.55 163 ASP D O 1
ATOM 5305 N N . LYS D 1 175 ? -54.226 1.647 9.160 1.00 145.23 164 LYS D N 1
ATOM 5306 C CA . LYS D 1 175 ? -55.228 1.077 8.256 1.00 147.49 164 LYS D CA 1
ATOM 5307 C C . LYS D 1 175 ? -54.903 1.387 6.791 1.00 149.27 164 LYS D C 1
ATOM 5308 O O . LYS D 1 175 ? -55.761 1.833 6.028 1.00 148.93 164 LYS D O 1
ATOM 5314 N N . VAL D 1 176 ? -53.650 1.141 6.414 1.00 151.37 165 VAL D N 1
ATOM 5315 C CA . VAL D 1 176 ? -53.194 1.296 5.036 1.00 153.64 165 VAL D CA 1
ATOM 5316 C C . VAL D 1 176 ? -53.026 -0.098 4.431 1.00 157.06 165 VAL D C 1
ATOM 5317 O O . VAL D 1 176 ? -52.223 -0.896 4.918 1.00 158.57 165 VAL D O 1
ATOM 5321 N N . CYS D 1 177 ? -53.793 -0.380 3.377 1.00 159.22 166 CYS D N 1
ATOM 5322 C CA . CYS D 1 177 ? -53.781 -1.679 2.691 1.00 159.67 166 CYS D CA 1
ATOM 5323 C C . CYS D 1 177 ? -54.175 -2.847 3.613 1.00 159.57 166 CYS D C 1
ATOM 5324 O O . CYS D 1 177 ? -53.306 -3.564 4.115 1.00 157.43 166 CYS D O 1
ATOM 5327 N N . PRO D 1 178 ? -55.491 -3.032 3.843 1.00 161.02 167 PRO D N 1
ATOM 5328 C CA . PRO D 1 178 ? -56.004 -4.167 4.619 1.00 161.11 167 PRO D CA 1
ATOM 5329 C C . PRO D 1 178 ? -55.644 -5.519 4.005 1.00 160.39 167 PRO D C 1
ATOM 5330 O O . PRO D 1 178 ? -54.750 -6.203 4.502 1.00 158.19 167 PRO D O 1
ATOM 5334 N N . MET E 1 12 ? -16.397 30.231 48.265 1.00 63.76 1 MET E N 1
ATOM 5335 C CA . MET E 1 12 ? -16.815 30.630 46.887 1.00 62.23 1 MET E CA 1
ATOM 5336 C C . MET E 1 12 ? -16.708 32.143 46.682 1.00 59.36 1 MET E C 1
ATOM 5337 O O . MET E 1 12 ? -17.607 32.763 46.111 1.00 58.47 1 MET E O 1
ATOM 5342 N N . ASN E 1 13 ? -15.605 32.731 47.141 1.00 57.83 2 ASN E N 1
ATOM 5343 C CA . ASN E 1 13 ? -15.405 34.180 47.036 1.00 56.38 2 ASN E CA 1
ATOM 5344 C C . ASN E 1 13 ? -14.732 34.596 45.734 1.00 55.32 2 ASN E C 1
ATOM 5345 O O . ASN E 1 13 ? -14.825 35.755 45.341 1.00 58.22 2 ASN E O 1
ATOM 5350 N N . LEU E 1 14 ? -14.021 33.674 45.088 1.00 51.61 3 LEU E N 1
ATOM 5351 C CA . LEU E 1 14 ? -13.470 33.916 43.746 1.00 49.56 3 LEU E CA 1
ATOM 5352 C C . LEU E 1 14 ? -12.319 34.941 43.661 1.00 47.89 3 LEU E C 1
ATOM 5353 O O . LEU E 1 14 ? -11.788 35.168 42.577 1.00 47.22 3 LEU E O 1
ATOM 5358 N N . ILE E 1 15 ? -11.925 35.540 44.784 1.00 47.20 4 ILE E N 1
ATOM 5359 C CA . ILE E 1 15 ? -10.815 36.496 44.803 1.00 46.96 4 ILE E CA 1
ATOM 5360 C C . ILE E 1 15 ? -9.472 35.766 44.723 1.00 46.85 4 ILE E C 1
ATOM 5361 O O . ILE E 1 15 ? -9.319 34.663 45.253 1.00 47.10 4 ILE E O 1
ATOM 5366 N N . ASN E 1 16 ? -8.511 36.400 44.051 1.00 46.34 5 ASN E N 1
ATOM 5367 C CA . ASN E 1 16 ? -7.189 35.825 43.773 1.00 46.94 5 ASN E CA 1
ATOM 5368 C C . ASN E 1 16 ? -7.234 34.492 43.020 1.00 48.05 5 ASN E C 1
ATOM 5369 O O . ASN E 1 16 ? -6.288 33.710 43.075 1.00 48.63 5 ASN E O 1
ATOM 5374 N N . GLN E 1 17 ? -8.332 34.253 42.306 1.00 49.19 6 GLN E N 1
ATOM 5375 C CA . GLN E 1 17 ? -8.436 33.132 41.387 1.00 51.04 6 GLN E CA 1
ATOM 5376 C C . GLN E 1 17 ? -8.037 33.664 40.023 1.00 51.71 6 GLN E C 1
ATOM 5377 O O . GLN E 1 17 ? -8.448 34.760 39.636 1.00 50.21 6 GLN E O 1
ATOM 5383 N N . LYS E 1 18 ? -7.234 32.894 39.296 1.00 54.05 7 LYS E N 1
ATOM 5384 C CA . LYS E 1 18 ? -6.771 33.326 37.985 1.00 54.77 7 LYS E CA 1
ATOM 5385 C C . LYS E 1 18 ? -7.846 33.121 36.922 1.00 53.21 7 LYS E C 1
ATOM 5386 O O . LYS E 1 18 ? -8.612 32.157 36.963 1.00 51.92 7 LYS E O 1
ATOM 5392 N N . LEU E 1 19 ? -7.905 34.060 35.986 1.00 52.18 8 LEU E N 1
ATOM 5393 C CA . LEU E 1 19 ? -8.814 33.974 34.863 1.00 51.38 8 LEU E CA 1
ATOM 5394 C C . LEU E 1 19 ? -8.484 32.723 34.058 1.00 52.26 8 LEU E C 1
ATOM 5395 O O . LEU E 1 19 ? -7.320 32.472 33.745 1.00 53.34 8 LEU E O 1
ATOM 5400 N N . PHE E 1 20 ? -9.506 31.929 33.752 1.00 51.98 9 PHE E N 1
ATOM 5401 C CA . PHE E 1 20 ? -9.331 30.702 32.967 1.00 52.26 9 PHE E CA 1
ATOM 5402 C C . PHE E 1 20 ? -9.028 31.007 31.500 1.00 52.08 9 PHE E C 1
ATOM 5403 O O . PHE E 1 20 ? -9.192 32.136 31.047 1.00 51.14 9 PHE E O 1
ATOM 5411 N N . ASP E 1 21 ? -8.569 29.994 30.773 1.00 53.83 10 ASP E N 1
ATOM 5412 C CA . ASP E 1 21 ? -8.184 30.152 29.373 1.00 54.67 10 ASP E CA 1
ATOM 5413 C C . ASP E 1 21 ? -9.406 30.013 28.472 1.00 54.23 10 ASP E C 1
ATOM 5414 O O . ASP E 1 21 ? -10.114 29.008 28.532 1.00 53.96 10 ASP E O 1
ATOM 5419 N N . PHE E 1 22 ? -9.642 31.019 27.633 1.00 54.42 11 PHE E N 1
ATOM 5420 C CA . PHE E 1 22 ? -10.802 31.024 26.745 1.00 54.76 11 PHE E CA 1
ATOM 5421 C C . PHE E 1 22 ? -10.575 31.888 25.514 1.00 55.69 11 PHE E C 1
ATOM 5422 O O . PHE E 1 22 ? -9.663 32.712 25.471 1.00 55.80 11 PHE E O 1
ATOM 5430 N N . GLU E 1 23 ? -11.430 31.681 24.519 1.00 57.38 12 GLU E N 1
ATOM 5431 C CA . GLU E 1 23 ? -11.529 32.556 23.359 1.00 58.11 12 GLU E CA 1
ATOM 5432 C C . GLU E 1 23 ? -13.006 32.816 23.115 1.00 56.29 12 GLU E C 1
ATOM 5433 O O . GLU E 1 23 ? -13.852 31.974 23.423 1.00 55.39 12 GLU E O 1
ATOM 5439 N N . CYS E 1 24 ? -13.319 33.988 22.580 1.00 55.21 13 CYS E N 1
ATOM 5440 C CA . CYS E 1 24 ? -14.698 34.333 22.276 1.00 54.03 13 CYS E CA 1
ATOM 5441 C C . CYS E 1 24 ? -14.766 35.422 21.220 1.00 52.96 13 CYS E C 1
ATOM 5442 O O . CYS E 1 24 ? -13.771 36.083 20.925 1.00 52.57 13 CYS E O 1
ATOM 5445 N N . ASP E 1 25 ? -15.955 35.595 20.655 1.00 52.47 14 ASP E N 1
ATOM 5446 C CA . ASP E 1 25 ? -16.206 36.655 19.687 1.00 51.50 14 ASP E CA 1
ATOM 5447 C C . ASP E 1 25 ? -16.542 37.947 20.410 1.00 50.91 14 ASP E C 1
ATOM 5448 O O . ASP E 1 25 ? -17.013 37.932 21.548 1.00 50.03 14 ASP E O 1
ATOM 5453 N N . ALA E 1 26 ? -16.282 39.063 19.739 1.00 51.79 15 ALA E N 1
ATOM 5454 C CA . ALA E 1 26 ? -16.572 40.380 20.286 1.00 51.97 15 ALA E CA 1
ATOM 5455 C C . ALA E 1 26 ? -16.790 41.389 19.171 1.00 53.12 15 ALA E C 1
ATOM 5456 O O . ALA E 1 26 ? -16.321 41.200 18.051 1.00 53.67 15 ALA E O 1
ATOM 5458 N N . TYR E 1 27 ? -17.519 42.451 19.492 1.00 53.74 16 TYR E N 1
ATOM 5459 C CA . TYR E 1 27 ? -17.687 43.588 18.602 1.00 55.63 16 TYR E CA 1
ATOM 5460 C C . TYR E 1 27 ? -16.894 44.735 19.209 1.00 56.27 16 TYR E C 1
ATOM 5461 O O . TYR E 1 27 ? -17.149 45.139 20.343 1.00 55.72 16 TYR E O 1
ATOM 5470 N N . HIS E 1 28 ? -15.925 45.244 18.456 1.00 57.98 17 HIS E N 1
ATOM 5471 C CA . HIS E 1 28 ? -14.996 46.241 18.966 1.00 59.28 17 HIS E CA 1
ATOM 5472 C C . HIS E 1 28 ? -14.844 47.386 17.968 1.00 62.14 17 HIS E C 1
ATOM 5473 O O . HIS E 1 28 ? -14.167 47.250 16.946 1.00 63.03 17 HIS E O 1
ATOM 5480 N N . ASP E 1 29 ? -15.506 48.502 18.269 1.00 64.10 18 ASP E N 1
ATOM 5481 C CA . ASP E 1 29 ? -15.395 49.734 17.485 1.00 66.49 18 ASP E CA 1
ATOM 5482 C C . ASP E 1 29 ? -15.679 49.521 15.992 1.00 67.30 18 ASP E C 1
ATOM 5483 O O . ASP E 1 29 ? -14.824 49.761 15.135 1.00 68.37 18 ASP E O 1
ATOM 5488 N N . GLY E 1 30 ? -16.890 49.061 15.697 1.00 67.06 19 GLY E N 1
ATOM 5489 C CA . GLY E 1 30 ? -17.336 48.870 14.319 1.00 68.36 19 GLY E CA 1
ATOM 5490 C C . GLY E 1 30 ? -16.716 47.689 13.595 1.00 69.03 19 GLY E C 1
ATOM 5491 O O . GLY E 1 30 ? -16.737 47.641 12.365 1.00 70.65 19 GLY E O 1
ATOM 5492 N N . GLU E 1 31 ? -16.176 46.730 14.345 1.00 69.02 20 GLU E N 1
ATOM 5493 C CA . GLU E 1 31 ? -15.512 45.569 13.751 1.00 69.61 20 GLU E CA 1
ATOM 5494 C C . GLU E 1 31 ? -15.554 44.364 14.687 1.00 67.12 20 GLU E C 1
ATOM 5495 O O . GLU E 1 31 ? -15.482 44.518 15.906 1.00 66.42 20 GLU E O 1
ATOM 5501 N N . PHE E 1 32 ? -15.673 43.168 14.112 1.00 65.50 21 PHE E N 1
ATOM 5502 C CA . PHE E 1 32 ? -15.622 41.935 14.895 1.00 63.74 21 PHE E CA 1
ATOM 5503 C C . PHE E 1 32 ? -14.177 41.534 15.174 1.00 62.54 21 PHE E C 1
ATOM 5504 O O . PHE E 1 32 ? -13.300 41.714 14.329 1.00 64.52 21 PHE E O 1
ATOM 5512 N N . THR E 1 33 ? -13.941 40.996 16.368 1.00 59.77 22 THR E N 1
ATOM 5513 C CA . THR E 1 33 ? -12.617 40.536 16.775 1.00 58.86 22 THR E CA 1
ATOM 5514 C C . THR E 1 33 ? -12.733 39.253 17.589 1.00 57.54 22 THR E C 1
ATOM 5515 O O . THR E 1 33 ? -13.786 38.961 18.154 1.00 55.76 22 THR E O 1
ATOM 5519 N N . ARG E 1 34 ? -11.645 38.490 17.638 1.00 58.61 23 ARG E N 1
ATOM 5520 C CA . ARG E 1 34 ? -11.545 37.322 18.511 1.00 58.42 23 ARG E CA 1
ATOM 5521 C C . ARG E 1 34 ? -10.660 37.674 19.697 1.00 56.10 23 ARG E C 1
ATOM 5522 O O . ARG E 1 34 ? -9.449 37.821 19.548 1.00 56.75 23 ARG E O 1
ATOM 5530 N N . VAL E 1 35 ? -11.268 37.816 20.870 1.00 53.75 24 VAL E N 1
ATOM 5531 C CA . VAL E 1 35 ? -10.528 38.091 22.097 1.00 52.89 24 VAL E CA 1
ATOM 5532 C C . VAL E 1 35 ? -10.258 36.783 22.828 1.00 52.48 24 VAL E C 1
ATOM 5533 O O . VAL E 1 35 ? -11.157 35.956 22.980 1.00 52.15 24 VAL E O 1
ATOM 5537 N N . SER E 1 36 ? -9.019 36.603 23.279 1.00 53.19 25 SER E N 1
ATOM 5538 C CA . SER E 1 36 ? -8.658 35.456 24.109 1.00 53.55 25 SER E CA 1
ATOM 5539 C C . SER E 1 36 ? -8.049 35.925 25.426 1.00 52.44 25 SER E C 1
ATOM 5540 O O . SER E 1 36 ? -7.822 37.116 25.630 1.00 51.49 25 SER E O 1
ATOM 5543 N N . THR E 1 37 ? -7.789 34.970 26.311 1.00 52.80 26 THR E N 1
ATOM 5544 C CA . THR E 1 37 ? -7.189 35.241 27.618 1.00 52.92 26 THR E CA 1
ATOM 5545 C C . THR E 1 37 ? -5.837 35.950 27.509 1.00 53.68 26 THR E C 1
ATOM 5546 O O . THR E 1 37 ? -5.519 36.815 28.321 1.00 53.00 26 THR E O 1
ATOM 5550 N N . GLU E 1 38 ? -5.062 35.594 26.491 1.00 55.28 27 GLU E N 1
ATOM 5551 C CA . GLU E 1 38 ? -3.709 36.123 26.324 1.00 57.00 27 GLU E CA 1
ATOM 5552 C C . GLU E 1 38 ? -3.710 37.605 25.948 1.00 56.44 27 GLU E C 1
ATOM 5553 O O . GLU E 1 38 ? -2.779 38.332 26.290 1.00 56.97 27 GLU E O 1
ATOM 5559 N N . ASP E 1 39 ? -4.757 38.038 25.247 1.00 55.57 28 ASP E N 1
ATOM 5560 C CA . ASP E 1 39 ? -4.939 39.444 24.874 1.00 55.71 28 ASP E CA 1
ATOM 5561 C C . ASP E 1 39 ? -5.268 40.314 26.087 1.00 54.35 28 ASP E C 1
ATOM 5562 O O . ASP E 1 39 ? -4.879 41.483 26.153 1.00 55.14 28 ASP E O 1
ATOM 5567 N N . ILE E 1 40 ? -5.996 39.734 27.035 1.00 53.01 29 ILE E N 1
ATOM 5568 C CA . ILE E 1 40 ? -6.444 40.443 28.232 1.00 51.94 29 ILE E CA 1
ATOM 5569 C C . ILE E 1 40 ? -5.302 40.537 29.237 1.00 52.20 29 ILE E C 1
ATOM 5570 O O . ILE E 1 40 ? -5.132 41.557 29.904 1.00 52.31 29 ILE E O 1
ATOM 5575 N N . LEU E 1 41 ? -4.527 39.461 29.336 1.00 53.11 30 LEU E N 1
ATOM 5576 C CA . LEU E 1 41 ? -3.369 39.400 30.225 1.00 53.66 30 LEU E CA 1
ATOM 5577 C C . LEU E 1 41 ? -2.314 40.433 29.825 1.00 54.79 30 LEU E C 1
ATOM 5578 O O . LEU E 1 41 ? -2.168 40.762 28.643 1.00 55.03 30 LEU E O 1
ATOM 5583 N N . GLY E 1 42 ? -1.586 40.934 30.821 1.00 55.38 31 GLY E N 1
ATOM 5584 C CA . GLY E 1 42 ? -0.546 41.946 30.611 1.00 56.08 31 GLY E CA 1
ATOM 5585 C C . GLY E 1 42 ? -0.977 43.356 30.976 1.00 55.00 31 GLY E C 1
ATOM 5586 O O . GLY E 1 42 ? -0.186 44.292 30.877 1.00 55.53 31 GLY E O 1
ATOM 5587 N N . LYS E 1 43 ? -2.226 43.508 31.410 1.00 53.87 32 LYS E N 1
ATOM 5588 C CA . LYS E 1 43 ? -2.782 44.819 31.741 1.00 53.82 32 LYS E CA 1
ATOM 5589 C C . LYS E 1 43 ? -4.040 44.658 32.576 1.00 50.56 32 LYS E C 1
ATOM 5590 O O . LYS E 1 43 ? -4.730 43.645 32.468 1.00 49.68 32 LYS E O 1
ATOM 5596 N N . TRP E 1 44 ? -4.336 45.662 33.399 1.00 48.55 33 TRP E N 1
ATOM 5597 C CA . TRP E 1 44 ? -5.556 45.662 34.207 1.00 46.07 33 TRP E CA 1
ATOM 5598 C C . TRP E 1 44 ? -6.790 45.578 33.318 1.00 44.56 33 TRP E C 1
ATOM 5599 O O . TRP E 1 44 ? -6.794 46.067 32.188 1.00 45.18 33 TRP E O 1
ATOM 5610 N N . SER E 1 45 ? -7.833 44.940 33.830 1.00 42.88 34 SER E N 1
ATOM 5611 C CA . SER E 1 45 ? -9.057 44.769 33.069 1.00 41.94 34 SER E CA 1
ATOM 5612 C C . SER E 1 45 ? -10.272 44.758 33.980 1.00 40.54 34 SER E C 1
ATOM 5613 O O . SER E 1 45 ? -10.207 44.294 35.120 1.00 39.15 34 SER E O 1
ATOM 5616 N N . ILE E 1 46 ? -11.374 45.290 33.462 1.00 40.40 35 ILE E N 1
ATOM 5617 C CA . ILE E 1 46 ? -12.655 45.257 34.143 1.00 40.35 35 ILE E CA 1
ATOM 5618 C C . ILE E 1 46 ? -13.636 44.498 33.263 1.00 40.24 35 ILE E C 1
ATOM 5619 O O . ILE E 1 46 ? -13.892 44.905 32.131 1.00 40.68 35 ILE E O 1
ATOM 5624 N N . PHE E 1 47 ? -14.162 43.389 33.777 1.00 40.52 36 PHE E N 1
ATOM 5625 C CA . PHE E 1 47 ? -15.246 42.665 33.111 1.00 40.42 36 PHE E CA 1
ATOM 5626 C C . PHE E 1 47 ? -16.570 43.241 33.593 1.00 40.07 36 PHE E C 1
ATOM 5627 O O . PHE E 1 47 ? -16.914 43.115 34.768 1.00 39.53 36 PHE E O 1
ATOM 5635 N N . PHE E 1 48 ? -17.297 43.885 32.683 1.00 40.06 37 PHE E N 1
ATOM 5636 C CA . PHE E 1 48 ? -18.547 44.561 33.017 1.00 40.22 37 PHE E CA 1
ATOM 5637 C C . PHE E 1 48 ? -19.741 43.779 32.472 1.00 39.77 37 PHE E C 1
ATOM 5638 O O . PHE E 1 48 ? -20.185 44.011 31.347 1.00 40.04 37 PHE E O 1
ATOM 5646 N N . PHE E 1 49 ? -20.251 42.848 33.277 1.00 38.92 38 PHE E N 1
ATOM 5647 C CA . PHE E 1 49 ? -21.404 42.030 32.890 1.00 38.86 38 PHE E CA 1
ATOM 5648 C C . PHE E 1 49 ? -22.704 42.838 32.920 1.00 39.32 38 PHE E C 1
ATOM 5649 O O . PHE E 1 49 ? -22.882 43.706 33.773 1.00 38.77 38 PHE E O 1
ATOM 5657 N N . TYR E 1 50 ? -23.605 42.541 31.985 1.00 40.14 39 TYR E N 1
ATOM 5658 C CA . TYR E 1 50 ? -24.948 43.136 31.970 1.00 40.98 39 TYR E CA 1
ATOM 5659 C C . TYR E 1 50 ? -25.947 42.153 31.333 1.00 41.35 39 TYR E C 1
ATOM 5660 O O . TYR E 1 50 ? -25.563 41.350 30.483 1.00 40.73 39 TYR E O 1
ATOM 5669 N N . PRO E 1 51 ? -27.228 42.217 31.742 1.00 43.08 40 PRO E N 1
ATOM 5670 C CA . PRO E 1 51 ? -28.202 41.156 31.426 1.00 44.46 40 PRO E CA 1
ATOM 5671 C C . PRO E 1 51 ? -28.608 40.967 29.962 1.00 46.26 40 PRO E C 1
ATOM 5672 O O . PRO E 1 51 ? -28.641 39.826 29.494 1.00 46.69 40 PRO E O 1
ATOM 5676 N N . ALA E 1 52 ? -28.935 42.044 29.250 1.00 48.22 41 ALA E N 1
ATOM 5677 C CA . ALA E 1 52 ? -29.468 41.901 27.890 1.00 49.76 41 ALA E CA 1
ATOM 5678 C C . ALA E 1 52 ? -29.364 43.161 27.037 1.00 50.89 41 ALA E C 1
ATOM 5679 O O . ALA E 1 52 ? -29.615 44.271 27.511 1.00 51.51 41 ALA E O 1
ATOM 5681 N N . ASP E 1 53 ? -29.013 42.965 25.767 1.00 51.57 42 ASP E N 1
ATOM 5682 C CA . ASP E 1 53 ? -29.006 44.039 24.781 1.00 52.68 42 ASP E CA 1
ATOM 5683 C C . ASP E 1 53 ? -30.440 44.439 24.459 1.00 54.89 42 ASP E C 1
ATOM 5684 O O . ASP E 1 53 ? -31.373 43.662 24.666 1.00 55.86 42 ASP E O 1
ATOM 5689 N N . PHE E 1 54 ? -30.596 45.651 23.938 1.00 56.97 43 PHE E N 1
ATOM 5690 C CA . PHE E 1 54 ? -31.902 46.244 23.649 1.00 59.86 43 PHE E CA 1
ATOM 5691 C C . PHE E 1 54 ? -32.807 46.308 24.886 1.00 62.35 43 PHE E C 1
ATOM 5692 O O . PHE E 1 54 ? -34.001 46.028 24.809 1.00 64.69 43 PHE E O 1
ATOM 5700 N N . SER E 1 55 ? -32.224 46.682 26.022 1.00 64.56 44 SER E N 1
ATOM 5701 C CA . SER E 1 55 ? -32.977 46.899 27.256 1.00 67.45 44 SER E CA 1
ATOM 5702 C C . SER E 1 55 ? -32.802 48.357 27.686 1.00 70.94 44 SER E C 1
ATOM 5703 O O . SER E 1 55 ? -32.093 49.118 27.024 1.00 71.30 44 SER E O 1
ATOM 5706 N N . PHE E 1 56 ? -33.442 48.742 28.789 1.00 74.81 45 PHE E N 1
ATOM 5707 C CA . PHE E 1 56 ? -33.531 50.151 29.183 1.00 77.05 45 PHE E CA 1
ATOM 5708 C C . PHE E 1 56 ? -32.411 50.623 30.112 1.00 76.08 45 PHE E C 1
ATOM 5709 O O . PHE E 1 56 ? -31.877 51.717 29.928 1.00 77.37 45 PHE E O 1
ATOM 5717 N N . VAL E 1 57 ? -32.057 49.805 31.100 1.00 74.38 46 VAL E N 1
ATOM 5718 C CA . VAL E 1 57 ? -31.054 50.191 32.100 1.00 73.47 46 VAL E CA 1
ATOM 5719 C C . VAL E 1 57 ? -29.620 49.951 31.611 1.00 72.37 46 VAL E C 1
ATOM 5720 O O . VAL E 1 57 ? -28.719 50.736 31.918 1.00 72.12 46 VAL E O 1
ATOM 5724 N N . CYS E 1 58 ? -29.421 48.875 30.850 1.00 71.75 47 CYS E N 1
ATOM 5725 C CA . CYS E 1 58 ? -28.093 48.486 30.348 1.00 70.33 47 CYS E CA 1
ATOM 5726 C C . CYS E 1 58 ? -27.316 49.594 29.620 1.00 69.55 47 CYS E C 1
ATOM 5727 O O . CYS E 1 58 ? -26.128 49.778 29.891 1.00 69.29 47 CYS E O 1
ATOM 5730 N N . PRO E 1 59 ? -27.970 50.323 28.688 1.00 68.89 48 PRO E N 1
ATOM 5731 C CA . PRO E 1 59 ? -27.241 51.355 27.935 1.00 67.47 48 PRO E CA 1
ATOM 5732 C C . PRO E 1 59 ? -26.701 52.499 28.798 1.00 65.78 48 PRO E C 1
ATOM 5733 O O . PRO E 1 59 ? -25.604 52.994 28.534 1.00 65.85 48 PRO E O 1
ATOM 5737 N N . THR E 1 60 ? -27.463 52.914 29.808 1.00 63.98 49 THR E N 1
ATOM 5738 C CA . THR E 1 60 ? -27.010 53.941 30.746 1.00 62.95 49 THR E CA 1
ATOM 5739 C C . THR E 1 60 ? -25.683 53.532 31.374 1.00 60.54 49 THR E C 1
ATOM 5740 O O . THR E 1 60 ? -24.725 54.301 31.375 1.00 60.87 49 THR E O 1
ATOM 5744 N N . GLU E 1 61 ? -25.644 52.310 31.893 1.00 58.56 50 GLU E N 1
ATOM 5745 C CA . GLU E 1 61 ? -24.461 51.775 32.561 1.00 57.06 50 GLU E CA 1
ATOM 5746 C C . GLU E 1 61 ? -23.259 51.689 31.632 1.00 56.40 50 GLU E C 1
ATOM 5747 O O . GLU E 1 61 ? -22.152 52.088 31.997 1.00 56.58 50 GLU E O 1
ATOM 5753 N N . LEU E 1 62 ? -23.486 51.155 30.435 1.00 55.57 51 LEU E N 1
ATOM 5754 C CA . LEU E 1 62 ? -22.425 51.011 29.441 1.00 54.84 51 LEU E CA 1
ATOM 5755 C C . LEU E 1 62 ? -21.934 52.371 28.959 1.00 55.46 51 LEU E C 1
ATOM 5756 O O . LEU E 1 62 ? -20.742 52.553 28.718 1.00 55.14 51 LEU E O 1
ATOM 5761 N N . GLY E 1 63 ? -22.858 53.322 28.829 1.00 56.61 52 GLY E N 1
ATOM 5762 C CA . GLY E 1 63 ? -22.518 54.693 28.456 1.00 57.80 52 GLY E CA 1
ATOM 5763 C C . GLY E 1 63 ? -21.710 55.399 29.526 1.00 58.27 52 GLY E C 1
ATOM 5764 O O . GLY E 1 63 ? -20.771 56.139 29.224 1.00 57.11 52 GLY E O 1
ATOM 5765 N N . ASP E 1 64 ? -22.075 55.161 30.783 1.00 59.52 53 ASP E N 1
ATOM 5766 C CA . ASP E 1 64 ? -21.362 55.743 31.915 1.00 61.07 53 ASP E CA 1
ATOM 5767 C C . ASP E 1 64 ? -19.929 55.209 31.997 1.00 59.99 53 ASP E C 1
ATOM 5768 O O . ASP E 1 64 ? -19.034 55.906 32.471 1.00 61.45 53 ASP E O 1
ATOM 5773 N N . MET E 1 65 ? -19.717 53.979 31.534 1.00 58.71 54 MET E N 1
ATOM 5774 C CA . MET E 1 65 ? -18.372 53.403 31.449 1.00 57.74 54 MET E CA 1
ATOM 5775 C C . MET E 1 65 ? -17.551 54.030 30.326 1.00 58.20 54 MET E C 1
ATOM 5776 O O . MET E 1 65 ? -16.345 54.227 30.477 1.00 57.74 54 MET E O 1
ATOM 5781 N N . GLN E 1 66 ? -18.197 54.337 29.204 1.00 59.52 55 GLN E N 1
ATOM 5782 C CA . GLN E 1 66 ? -17.514 54.982 28.080 1.00 61.23 55 GLN E CA 1
ATOM 5783 C C . GLN E 1 66 ? -17.036 56.389 28.435 1.00 62.38 55 GLN E C 1
ATOM 5784 O O . GLN E 1 66 ? -15.995 56.829 27.950 1.00 63.30 55 GLN E O 1
ATOM 5790 N N . GLU E 1 67 ? -17.795 57.086 29.279 1.00 63.14 56 GLU E N 1
ATOM 5791 C CA . GLU E 1 67 ? -17.399 58.410 29.764 1.00 63.67 56 GLU E CA 1
ATOM 5792 C C . GLU E 1 67 ? -16.119 58.361 30.596 1.00 62.01 56 GLU E C 1
ATOM 5793 O O . GLU E 1 67 ? -15.374 59.337 30.643 1.00 63.30 56 GLU E O 1
ATOM 5799 N N . HIS E 1 68 ? -15.871 57.226 31.247 1.00 59.62 57 HIS E N 1
ATOM 5800 C CA . HIS E 1 68 ? -14.667 57.028 32.056 1.00 58.78 57 HIS E CA 1
ATOM 5801 C C . HIS E 1 68 ? -13.607 56.162 31.361 1.00 57.30 57 HIS E C 1
ATOM 5802 O O . HIS E 1 68 ? -12.582 55.839 31.961 1.00 56.65 57 HIS E O 1
ATOM 5809 N N . TYR E 1 69 ? -13.833 55.809 30.099 1.00 56.38 58 TYR E N 1
ATOM 5810 C CA . TYR E 1 69 ? -12.946 54.882 29.398 1.00 55.57 58 TYR E CA 1
ATOM 5811 C C . TYR E 1 69 ? -11.566 55.486 29.136 1.00 57.42 58 TYR E C 1
ATOM 5812 O O . TYR E 1 69 ? -10.553 54.810 29.311 1.00 58.11 58 TYR E O 1
ATOM 5821 N N . ALA E 1 70 ? -11.527 56.752 28.729 1.00 59.20 59 ALA E N 1
ATOM 5822 C CA . ALA E 1 70 ? -10.257 57.434 28.468 1.00 61.38 59 ALA E CA 1
ATOM 5823 C C . ALA E 1 70 ? -9.383 57.494 29.722 1.00 62.37 59 ALA E C 1
ATOM 5824 O O . ALA E 1 70 ? -8.165 57.346 29.637 1.00 63.03 59 ALA E O 1
ATOM 5826 N N . HIS E 1 71 ? -10.006 57.710 30.878 1.00 63.09 60 HIS E N 1
ATOM 5827 C CA . HIS E 1 71 ? -9.287 57.694 32.151 1.00 64.27 60 HIS E CA 1
ATOM 5828 C C . HIS E 1 71 ? -8.781 56.287 32.457 1.00 62.75 60 HIS E C 1
ATOM 5829 O O . HIS E 1 71 ? -7.622 56.107 32.828 1.00 63.02 60 HIS E O 1
ATOM 5836 N N . LEU E 1 72 ? -9.654 55.296 32.290 1.00 61.29 61 LEU E N 1
ATOM 5837 C CA . LEU E 1 72 ? -9.286 53.895 32.500 1.00 60.04 61 LEU E CA 1
ATOM 5838 C C . LEU E 1 72 ? -8.131 53.486 31.589 1.00 61.03 61 LEU E C 1
ATOM 5839 O O . LEU E 1 72 ? -7.228 52.766 32.014 1.00 60.02 61 LEU E O 1
ATOM 5844 N N . GLN E 1 73 ? -8.163 53.956 30.344 1.00 63.52 62 GLN E N 1
ATOM 5845 C CA . GLN E 1 73 ? -7.061 53.741 29.404 1.00 65.87 62 GLN E CA 1
ATOM 5846 C C . GLN E 1 73 ? -5.769 54.417 29.873 1.00 66.41 62 GLN E C 1
ATOM 5847 O O . GLN E 1 73 ? -4.691 53.827 29.776 1.00 65.34 62 GLN E O 1
ATOM 5853 N N . GLU E 1 74 ? -5.879 55.645 30.380 1.00 67.36 63 GLU E N 1
ATOM 5854 C CA . GLU E 1 74 ? -4.725 56.340 30.961 1.00 69.48 63 GLU E CA 1
ATOM 5855 C C . GLU E 1 74 ? -4.161 55.569 32.152 1.00 67.92 63 GLU E C 1
ATOM 5856 O O . GLU E 1 74 ? -2.946 55.513 32.342 1.00 68.77 63 GLU E O 1
ATOM 5862 N N . LEU E 1 75 ? -5.049 54.964 32.938 1.00 65.42 64 LEU E N 1
ATOM 5863 C CA . LEU E 1 75 ? -4.648 54.121 34.069 1.00 63.56 64 LEU E CA 1
ATOM 5864 C C . LEU E 1 75 ? -4.265 52.692 33.647 1.00 61.87 64 LEU E C 1
ATOM 5865 O O . LEU E 1 75 ? -4.185 51.799 34.490 1.00 60.53 64 LEU E O 1
ATOM 5870 N N . ASN E 1 76 ? -4.018 52.484 32.353 1.00 61.89 65 ASN E N 1
ATOM 5871 C CA . ASN E 1 76 ? -3.584 51.193 31.828 1.00 61.43 65 ASN E CA 1
ATOM 5872 C C . ASN E 1 76 ? -4.592 50.073 32.105 1.00 58.73 65 ASN E C 1
ATOM 5873 O O . ASN E 1 76 ? -4.219 48.967 32.500 1.00 58.26 65 ASN E O 1
ATOM 5878 N N . CYS E 1 77 ? -5.872 50.371 31.888 1.00 56.83 66 CYS E N 1
ATOM 5879 C CA . CYS E 1 77 ? -6.949 49.410 32.131 1.00 54.65 66 CYS E CA 1
ATOM 5880 C C . CYS E 1 77 ? -7.915 49.355 30.950 1.00 53.58 66 CYS E C 1
ATOM 5881 O O . CYS E 1 77 ? -8.333 50.392 30.427 1.00 54.04 66 CYS E O 1
ATOM 5884 N N . GLU E 1 78 ? -8.258 48.136 30.538 1.00 51.65 67 GLU E N 1
ATOM 5885 C CA . GLU E 1 78 ? -9.190 47.905 29.440 1.00 50.61 67 GLU E CA 1
ATOM 5886 C C . GLU E 1 78 ? -10.528 47.449 30.003 1.00 48.27 67 GLU E C 1
ATOM 5887 O O . GLU E 1 78 ? -10.579 46.767 31.025 1.00 47.54 67 GLU E O 1
ATOM 5893 N N . VAL E 1 79 ? -11.606 47.841 29.331 1.00 46.82 68 VAL E N 1
ATOM 5894 C CA . VAL E 1 79 ? -12.955 47.445 29.715 1.00 45.06 68 VAL E CA 1
ATOM 5895 C C . VAL E 1 79 ? -13.444 46.365 28.757 1.00 43.69 68 VAL E C 1
ATOM 5896 O O . VAL E 1 79 ? -13.205 46.441 27.555 1.00 43.92 68 VAL E O 1
ATOM 5900 N N . TYR E 1 80 ? -14.116 45.355 29.298 1.00 42.38 69 TYR E N 1
ATOM 5901 C CA . TYR E 1 80 ? -14.770 44.334 28.485 1.00 42.08 69 TYR E CA 1
ATOM 5902 C C . TYR E 1 80 ? -16.205 44.175 28.959 1.00 41.42 69 TYR E C 1
ATOM 5903 O O . TYR E 1 80 ? -16.448 43.576 30.006 1.00 41.13 69 TYR E O 1
ATOM 5912 N N . SER E 1 81 ? -17.153 44.734 28.211 1.00 41.46 70 SER E N 1
ATOM 5913 C CA . SER E 1 81 ? -18.567 44.514 28.509 1.00 41.25 70 SER E CA 1
ATOM 5914 C C . SER E 1 81 ? -18.940 43.109 28.041 1.00 40.79 70 SER E C 1
ATOM 5915 O O . SER E 1 81 ? -18.429 42.635 27.022 1.00 41.64 70 SER E O 1
ATOM 5918 N N . VAL E 1 82 ? -19.805 42.442 28.800 1.00 39.65 71 VAL E N 1
ATOM 5919 C CA . VAL E 1 82 ? -20.133 41.039 28.551 1.00 39.16 71 VAL E CA 1
ATOM 5920 C C . VAL E 1 82 ? -21.614 40.764 28.779 1.00 38.66 71 VAL E C 1
ATOM 5921 O O . VAL E 1 82 ? -22.172 41.127 29.815 1.00 38.16 71 VAL E O 1
ATOM 5925 N N . SER E 1 83 ? -22.242 40.116 27.802 1.00 38.74 72 SER E N 1
ATOM 5926 C CA . SER E 1 83 ? -23.608 39.624 27.949 1.00 38.88 72 SER E CA 1
ATOM 5927 C C . SER E 1 83 ? -23.754 38.315 27.193 1.00 39.12 72 SER E C 1
ATOM 5928 O O . SER E 1 83 ? -22.844 37.902 26.472 1.00 39.43 72 SER E O 1
ATOM 5931 N N . GLU E 1 84 ? -24.910 37.677 27.343 1.00 39.17 73 GLU E N 1
ATOM 5932 C CA . GLU E 1 84 ? -25.160 36.403 26.682 1.00 39.67 73 GLU E CA 1
ATOM 5933 C C . GLU E 1 84 ? -25.621 36.593 25.234 1.00 40.66 73 GLU E C 1
ATOM 5934 O O . GLU E 1 84 ? -25.851 35.617 24.520 1.00 41.07 73 GLU E O 1
ATOM 5940 N N . ASP E 1 85 ? -25.744 37.848 24.804 1.00 41.43 74 ASP E N 1
ATOM 5941 C CA . ASP E 1 85 ? -26.071 38.169 23.415 1.00 42.25 74 ASP E CA 1
ATOM 5942 C C . ASP E 1 85 ? -24.876 37.890 22.515 1.00 43.03 74 ASP E C 1
ATOM 5943 O O . ASP E 1 85 ? -23.728 37.995 22.949 1.00 43.16 74 ASP E O 1
ATOM 5948 N N . SER E 1 86 ? -25.151 37.546 21.261 1.00 44.75 75 SER E N 1
ATOM 5949 C CA . SER E 1 86 ? -24.099 37.272 20.283 1.00 46.07 75 SER E CA 1
ATOM 5950 C C . SER E 1 86 ? -23.424 38.563 19.815 1.00 47.31 75 SER E C 1
ATOM 5951 O O . SER E 1 86 ? -23.910 39.664 20.082 1.00 46.86 75 SER E O 1
ATOM 5954 N N . HIS E 1 87 ? -22.300 38.412 19.121 1.00 49.50 76 HIS E N 1
ATOM 5955 C CA . HIS E 1 87 ? -21.577 39.556 18.555 1.00 51.24 76 HIS E CA 1
ATOM 5956 C C . HIS E 1 87 ? -22.382 40.235 17.442 1.00 52.83 76 HIS E C 1
ATOM 5957 O O . HIS E 1 87 ? -22.258 41.443 17.234 1.00 52.47 76 HIS E O 1
ATOM 5964 N N . TYR E 1 88 ? -23.211 39.458 16.744 1.00 54.72 77 TYR E N 1
ATOM 5965 C CA . TYR E 1 88 ? -24.133 40.005 15.742 1.00 56.63 77 TYR E CA 1
ATOM 5966 C C . TYR E 1 88 ? -25.082 41.025 16.378 1.00 55.41 77 TYR E C 1
ATOM 5967 O O . TYR E 1 88 ? -25.346 42.082 15.803 1.00 55.66 77 TYR E O 1
ATOM 5976 N N . VAL E 1 89 ? -25.579 40.702 17.570 1.00 53.71 78 VAL E N 1
ATOM 5977 C CA . VAL E 1 89 ? -26.497 41.579 18.297 1.00 53.07 78 VAL E CA 1
ATOM 5978 C C . VAL E 1 89 ? -25.787 42.839 18.804 1.00 52.90 78 VAL E C 1
ATOM 5979 O O . VAL E 1 89 ? -26.377 43.919 18.810 1.00 53.74 78 VAL E O 1
ATOM 5983 N N . HIS E 1 90 ? -24.529 42.704 19.223 1.00 52.40 79 HIS E N 1
ATOM 5984 C CA . HIS E 1 90 ? -23.740 43.859 19.667 1.00 52.17 79 HIS E CA 1
ATOM 5985 C C . HIS E 1 90 ? -23.594 44.900 18.561 1.00 53.31 79 HIS E C 1
ATOM 5986 O O . HIS E 1 90 ? -23.748 46.096 18.802 1.00 52.78 79 HIS E O 1
ATOM 5993 N N . LYS E 1 91 ? -23.292 44.434 17.352 1.00 54.70 80 LYS E N 1
ATOM 5994 C CA . LYS E 1 91 ? -23.182 45.309 16.190 1.00 56.48 80 LYS E CA 1
ATOM 5995 C C . LYS E 1 91 ? -24.506 46.014 15.905 1.00 57.07 80 LYS E C 1
ATOM 5996 O O . LYS E 1 91 ? -24.527 47.219 15.650 1.00 57.95 80 LYS E O 1
ATOM 6002 N N . ALA E 1 92 ? -25.601 45.258 15.945 1.00 56.60 81 ALA E N 1
ATOM 6003 C CA . ALA E 1 92 ? -26.931 45.799 15.670 1.00 57.28 81 ALA E CA 1
ATOM 6004 C C . ALA E 1 92 ? -27.331 46.843 16.704 1.00 57.88 81 ALA E C 1
ATOM 6005 O O . ALA E 1 92 ? -27.904 47.875 16.365 1.00 58.68 81 ALA E O 1
ATOM 6007 N N . TRP E 1 93 ? -27.023 46.562 17.966 1.00 57.80 82 TRP E N 1
ATOM 6008 C CA . TRP E 1 93 ? -27.338 47.469 19.067 1.00 57.96 82 TRP E CA 1
ATOM 6009 C C . TRP E 1 93 ? -26.498 48.750 18.998 1.00 60.32 82 TRP E C 1
ATOM 6010 O O . TRP E 1 93 ? -26.952 49.818 19.413 1.00 60.73 82 TRP E O 1
ATOM 6021 N N . ALA E 1 94 ? -25.283 48.633 18.460 1.00 62.58 83 ALA E N 1
ATOM 6022 C CA . ALA E 1 94 ? -24.362 49.766 18.324 1.00 64.06 83 ALA E CA 1
ATOM 6023 C C . ALA E 1 94 ? -24.837 50.788 17.293 1.00 66.61 83 ALA E C 1
ATOM 6024 O O . ALA E 1 94 ? -24.897 51.979 17.586 1.00 67.58 83 ALA E O 1
ATOM 6026 N N . ASP E 1 95 ? -25.177 50.326 16.093 1.00 68.86 84 ASP E N 1
ATOM 6027 C CA . ASP E 1 95 ? -25.640 51.231 15.033 1.00 71.76 84 ASP E CA 1
ATOM 6028 C C . ASP E 1 95 ? -27.163 51.471 15.051 1.00 71.80 84 ASP E C 1
ATOM 6029 O O . ASP E 1 95 ? -27.699 52.117 14.148 1.00 73.64 84 ASP E O 1
ATOM 6034 N N . ALA E 1 96 ? -27.849 50.944 16.066 1.00 70.06 85 ALA E N 1
ATOM 6035 C CA . ALA E 1 96 ? -29.259 51.261 16.314 1.00 70.12 85 ALA E CA 1
ATOM 6036 C C . ALA E 1 96 ? -29.422 52.299 17.426 1.00 70.16 85 ALA E C 1
ATOM 6037 O O . ALA E 1 96 ? -30.330 53.126 17.369 1.00 71.12 85 ALA E O 1
ATOM 6039 N N . THR E 1 97 ? -28.555 52.242 18.437 1.00 69.91 86 THR E N 1
ATOM 6040 C CA . THR E 1 97 ? -28.590 53.178 19.565 1.00 70.87 86 THR E CA 1
ATOM 6041 C C . THR E 1 97 ? -27.376 54.102 19.524 1.00 71.59 86 THR E C 1
ATOM 6042 O O . THR E 1 97 ? -26.270 53.658 19.226 1.00 71.05 86 THR E O 1
ATOM 6046 N N . GLU E 1 98 ? -27.581 55.379 19.839 1.00 73.58 87 GLU E N 1
ATOM 6047 C CA . GLU E 1 98 ? -26.495 56.362 19.809 1.00 74.46 87 GLU E CA 1
ATOM 6048 C C . GLU E 1 98 ? -25.498 56.120 20.944 1.00 72.15 87 GLU E C 1
ATOM 6049 O O . GLU E 1 98 ? -24.284 56.166 20.731 1.00 70.93 87 GLU E O 1
ATOM 6055 N N . THR E 1 99 ? -26.018 55.864 22.142 1.00 70.72 88 THR E N 1
ATOM 6056 C CA . THR E 1 99 ? -25.186 55.590 23.318 1.00 69.82 88 THR E CA 1
ATOM 6057 C C . THR E 1 99 ? -24.248 54.399 23.112 1.00 67.41 88 THR E C 1
ATOM 6058 O O . THR E 1 99 ? -23.092 54.435 23.534 1.00 65.63 88 THR E O 1
ATOM 6062 N N . ILE E 1 100 ? -24.749 53.355 22.455 1.00 66.29 89 ILE E N 1
ATOM 6063 C CA . ILE E 1 100 ? -23.975 52.132 22.236 1.00 64.87 89 ILE E CA 1
ATOM 6064 C C . ILE E 1 100 ? -23.010 52.304 21.063 1.00 64.80 89 ILE E C 1
ATOM 6065 O O . ILE E 1 100 ? -21.936 51.710 21.051 1.00 63.49 89 ILE E O 1
ATOM 6070 N N . GLY E 1 101 ? -23.396 53.114 20.078 1.00 66.23 90 GLY E N 1
ATOM 6071 C CA . GLY E 1 101 ? -22.523 53.427 18.946 1.00 66.75 90 GLY E CA 1
ATOM 6072 C C . GLY E 1 101 ? -21.283 54.212 19.336 1.00 67.64 90 GLY E C 1
ATOM 6073 O O . GLY E 1 101 ? -20.244 54.104 18.684 1.00 66.98 90 GLY E O 1
ATOM 6074 N N . LYS E 1 102 ? -21.395 54.998 20.406 1.00 69.20 91 LYS E N 1
ATOM 6075 C CA . LYS E 1 102 ? -20.286 55.817 20.895 1.00 71.01 91 LYS E CA 1
ATOM 6076 C C . LYS E 1 102 ? -19.226 55.027 21.667 1.00 69.74 91 LYS E C 1
ATOM 6077 O O . LYS E 1 102 ? -18.131 55.545 21.895 1.00 70.14 91 LYS E O 1
ATOM 6083 N N . ILE E 1 103 ? -19.535 53.792 22.071 1.00 68.00 92 ILE E N 1
ATOM 6084 C CA . ILE E 1 103 ? -18.612 53.023 22.916 1.00 66.78 92 ILE E CA 1
ATOM 6085 C C . ILE E 1 103 ? -17.378 52.598 22.121 1.00 64.95 92 ILE E C 1
ATOM 6086 O O . ILE E 1 103 ? -17.476 52.266 20.941 1.00 65.60 92 ILE E O 1
ATOM 6091 N N . LYS E 1 104 ? -16.224 52.623 22.782 1.00 62.74 93 LYS E N 1
ATOM 6092 C CA . LYS E 1 104 ? -14.940 52.349 22.139 1.00 61.92 93 LYS E CA 1
ATOM 6093 C C . LYS E 1 104 ? -14.283 51.065 22.650 1.00 59.23 93 LYS E C 1
ATOM 6094 O O . LYS E 1 104 ? -13.380 50.536 22.001 1.00 59.40 93 LYS E O 1
ATOM 6100 N N . TYR E 1 105 ? -14.722 50.567 23.805 1.00 56.17 94 TYR E N 1
ATOM 6101 C CA . TYR E 1 105 ? -14.138 49.354 24.385 1.00 53.80 94 TYR E CA 1
ATOM 6102 C C . TYR E 1 105 ? -14.730 48.087 23.755 1.00 51.61 94 TYR E C 1
ATOM 6103 O O . TYR E 1 105 ? -15.784 48.147 23.126 1.00 51.22 94 TYR E O 1
ATOM 6112 N N . PRO E 1 106 ? -14.042 46.938 23.904 1.00 50.39 95 PRO E N 1
ATOM 6113 C CA . PRO E 1 106 ? -14.569 45.686 23.349 1.00 49.71 95 PRO E CA 1
ATOM 6114 C C . PRO E 1 106 ? -15.856 45.203 24.020 1.00 48.38 95 PRO E C 1
ATOM 6115 O O . PRO E 1 106 ? -15.947 45.196 25.249 1.00 47.79 95 PRO E O 1
ATOM 6119 N N . MET E 1 107 ? -16.833 44.804 23.207 1.00 47.74 96 MET E N 1
ATOM 6120 C CA . MET E 1 107 ? -18.073 44.210 23.699 1.00 46.84 96 MET E CA 1
ATOM 6121 C C . MET E 1 107 ? -18.043 42.707 23.443 1.00 45.90 96 MET E C 1
ATOM 6122 O O . MET E 1 107 ? -18.356 42.250 22.342 1.00 46.13 96 MET E O 1
ATOM 6127 N N . LEU E 1 108 ? -17.657 41.944 24.465 1.00 44.29 97 LEU E N 1
ATOM 6128 C CA . LEU E 1 108 ? -17.548 40.492 24.345 1.00 42.89 97 LEU E CA 1
ATOM 6129 C C . LEU E 1 108 ? -18.931 39.854 24.301 1.00 42.54 97 LEU E C 1
ATOM 6130 O O . LEU E 1 108 ? -19.842 40.293 25.001 1.00 41.63 97 LEU E O 1
ATOM 6135 N N . ALA E 1 109 ? -19.076 38.821 23.474 1.00 43.18 98 ALA E N 1
ATOM 6136 C CA . ALA E 1 109 ? -20.307 38.030 23.403 1.00 43.33 98 ALA E CA 1
ATOM 6137 C C . ALA E 1 109 ? -20.119 36.714 24.155 1.00 43.59 98 ALA E C 1
ATOM 6138 O O . ALA E 1 109 ? -19.039 36.123 24.111 1.00 44.71 98 ALA E O 1
ATOM 6140 N N . ASP E 1 110 ? -21.167 36.259 24.838 1.00 43.73 99 ASP E N 1
ATOM 6141 C CA . ASP E 1 110 ? -21.094 35.039 25.641 1.00 44.48 99 ASP E CA 1
ATOM 6142 C C . ASP E 1 110 ? -22.344 34.164 25.488 1.00 45.23 99 ASP E C 1
ATOM 6143 O O . ASP E 1 110 ? -22.942 33.756 26.487 1.00 45.32 99 ASP E O 1
ATOM 6148 N N . PRO E 1 111 ? -22.738 33.854 24.236 1.00 45.64 100 PRO E N 1
ATOM 6149 C CA . PRO E 1 111 ? -23.918 33.011 24.001 1.00 46.08 100 PRO E CA 1
ATOM 6150 C C . PRO E 1 111 ? -23.798 31.591 24.564 1.00 46.60 100 PRO E C 1
ATOM 6151 O O . PRO E 1 111 ? -24.810 31.010 24.960 1.00 46.98 100 PRO E O 1
ATOM 6155 N N . ASN E 1 112 ? -22.580 31.045 24.593 1.00 46.42 101 ASN E N 1
ATOM 6156 C CA . ASN E 1 112 ? -22.333 29.733 25.201 1.00 46.69 101 ASN E CA 1
ATOM 6157 C C . ASN E 1 112 ? -22.186 29.794 26.722 1.00 45.31 101 ASN E C 1
ATOM 6158 O O . ASN E 1 112 ? -22.105 28.764 27.381 1.00 45.72 101 ASN E O 1
ATOM 6163 N N . GLY E 1 113 ? -22.117 31.006 27.262 1.00 44.01 102 GLY E N 1
ATOM 6164 C CA . GLY E 1 113 ? -22.172 31.222 28.699 1.00 43.74 102 GLY E CA 1
ATOM 6165 C C . GLY E 1 113 ? -20.931 30.826 29.473 1.00 43.97 102 GLY E C 1
ATOM 6166 O O . GLY E 1 113 ? -21.004 30.638 30.687 1.00 44.13 102 GLY E O 1
ATOM 6167 N N . GLN E 1 114 ? -19.793 30.712 28.791 1.00 44.13 103 GLN E N 1
ATOM 6168 C CA . GLN E 1 114 ? -18.554 30.281 29.446 1.00 44.41 103 GLN E CA 1
ATOM 6169 C C . GLN E 1 114 ? -18.035 31.319 30.448 1.00 43.48 103 GLN E C 1
ATOM 6170 O O . GLN E 1 114 ? -17.608 30.967 31.550 1.00 43.61 103 GLN E O 1
ATOM 6176 N N . LEU E 1 115 ? -18.083 32.592 30.068 1.00 42.61 104 LEU E N 1
ATOM 6177 C CA . LEU E 1 115 ? -17.664 33.677 30.955 1.00 42.08 104 LEU E CA 1
ATOM 6178 C C . LEU E 1 115 ? -18.616 33.851 32.137 1.00 40.88 104 LEU E C 1
ATOM 6179 O O . LEU E 1 115 ? -18.178 33.991 33.275 1.00 40.57 104 LEU E O 1
ATOM 6184 N N . ALA E 1 116 ? -19.916 33.841 31.862 1.00 40.14 105 ALA E N 1
ATOM 6185 C CA . ALA E 1 116 ? -20.921 33.989 32.912 1.00 39.40 105 ALA E CA 1
ATOM 6186 C C . ALA E 1 116 ? -20.848 32.853 33.935 1.00 39.17 105 ALA E C 1
ATOM 6187 O O . ALA E 1 116 ? -20.957 33.088 35.136 1.00 38.44 105 ALA E O 1
ATOM 6189 N N . ARG E 1 117 ? -20.653 31.627 33.457 1.00 39.75 106 ARG E N 1
ATOM 6190 C CA . ARG E 1 117 ? -20.554 30.463 34.341 1.00 40.16 106 ARG E CA 1
ATOM 6191 C C . ARG E 1 117 ? -19.270 30.475 35.161 1.00 38.88 106 ARG E C 1
ATOM 6192 O O . ARG E 1 117 ? -19.302 30.179 36.353 1.00 37.98 106 ARG E O 1
ATOM 6200 N N . PHE E 1 118 ? -18.151 30.829 34.531 1.00 38.45 107 PHE E N 1
ATOM 6201 C CA . PHE E 1 118 ? -16.865 30.901 35.232 1.00 38.29 107 PHE E CA 1
ATOM 6202 C C . PHE E 1 118 ? -16.863 31.975 36.314 1.00 37.24 107 PHE E C 1
ATOM 6203 O O . PHE E 1 118 ? -16.357 31.758 37.411 1.00 37.33 107 PHE E O 1
ATOM 6211 N N . PHE E 1 119 ? -17.412 33.139 35.991 1.00 37.02 108 PHE E N 1
ATOM 6212 C CA . PHE E 1 119 ? -17.567 34.211 36.973 1.00 37.17 108 PHE E CA 1
ATOM 6213 C C . PHE E 1 119 ? -18.724 33.941 37.944 1.00 37.73 108 PHE E C 1
ATOM 6214 O O . PHE E 1 119 ? -18.869 34.634 38.949 1.00 37.93 108 PHE E O 1
ATOM 6222 N N . GLY E 1 120 ? -19.540 32.934 37.641 1.00 38.57 109 GLY E N 1
ATOM 6223 C CA . GLY E 1 120 ? -20.640 32.535 38.508 1.00 39.42 109 GLY E CA 1
ATOM 6224 C C . GLY E 1 120 ? -21.707 33.605 38.568 1.00 39.58 109 GLY E C 1
ATOM 6225 O O . GLY E 1 120 ? -22.263 33.864 39.626 1.00 41.01 109 GLY E O 1
ATOM 6226 N N . VAL E 1 121 ? -21.986 34.220 37.422 1.00 39.52 110 VAL E N 1
ATOM 6227 C CA . VAL E 1 121 ? -22.842 35.406 37.339 1.00 39.20 110 VAL E CA 1
ATOM 6228 C C . VAL E 1 121 ? -24.077 35.161 36.456 1.00 38.80 110 VAL E C 1
ATOM 6229 O O . VAL E 1 121 ? -24.858 36.073 36.205 1.00 38.42 110 VAL E O 1
ATOM 6233 N N . LEU E 1 122 ? -24.279 33.917 36.031 1.00 39.30 111 LEU E N 1
ATOM 6234 C CA . LEU E 1 122 ? -25.398 33.574 35.158 1.00 40.01 111 LEU E CA 1
ATOM 6235 C C . LEU E 1 122 ? -26.655 33.241 35.959 1.00 40.61 111 LEU E C 1
ATOM 6236 O O . LEU E 1 122 ? -26.603 32.472 36.919 1.00 40.29 111 LEU E O 1
ATOM 6241 N N . ASP E 1 123 ? -27.777 33.834 35.555 1.00 41.54 112 ASP E N 1
ATOM 6242 C CA . ASP E 1 123 ? -29.092 33.460 36.067 1.00 42.91 112 ASP E CA 1
ATOM 6243 C C . ASP E 1 123 ? -29.651 32.362 35.165 1.00 44.29 112 ASP E C 1
ATOM 6244 O O . ASP E 1 123 ? -30.031 32.622 34.025 1.00 43.87 112 ASP E O 1
ATOM 6249 N N . GLU E 1 124 ? -29.697 31.137 35.676 1.00 46.34 113 GLU E N 1
ATOM 6250 C CA . GLU E 1 124 ? -30.079 29.982 34.863 1.00 48.51 113 GLU E CA 1
ATOM 6251 C C . GLU E 1 124 ? -31.500 30.107 34.300 1.00 49.27 113 GLU E C 1
ATOM 6252 O O . GLU E 1 124 ? -31.762 29.671 33.181 1.00 50.04 113 GLU E O 1
ATOM 6258 N N . ALA E 1 125 ? -32.405 30.708 35.070 1.00 49.30 114 ALA E N 1
ATOM 6259 C CA . ALA E 1 125 ? -33.789 30.903 34.637 1.00 49.93 114 ALA E CA 1
ATOM 6260 C C . ALA E 1 125 ? -33.871 31.775 33.387 1.00 49.12 114 ALA E C 1
ATOM 6261 O O . ALA E 1 125 ? -34.474 31.384 32.391 1.00 49.28 114 ALA E O 1
ATOM 6263 N N . SER E 1 126 ? -33.259 32.954 33.453 1.00 48.18 115 SER E N 1
ATOM 6264 C CA . SER E 1 126 ? -33.244 33.893 32.331 1.00 47.33 115 SER E CA 1
ATOM 6265 C C . SER E 1 126 ? -32.279 33.489 31.230 1.00 45.80 115 SER E C 1
ATOM 6266 O O . SER E 1 126 ? -32.548 33.718 30.054 1.00 46.06 115 SER E O 1
ATOM 6269 N N . GLY E 1 127 ? -31.145 32.910 31.614 1.00 44.66 116 GLY E N 1
ATOM 6270 C CA . GLY E 1 127 ? -30.012 32.774 30.704 1.00 43.52 116 GLY E CA 1
ATOM 6271 C C . GLY E 1 127 ? -29.408 34.139 30.425 1.00 42.01 116 GLY E C 1
ATOM 6272 O O . GLY E 1 127 ? -28.980 34.422 29.309 1.00 41.25 116 GLY E O 1
ATOM 6273 N N . MET E 1 128 ? -29.398 34.987 31.453 1.00 41.92 117 MET E N 1
ATOM 6274 C CA . MET E 1 128 ? -28.868 36.344 31.367 1.00 41.82 117 MET E CA 1
ATOM 6275 C C . MET E 1 128 ? -27.912 36.586 32.534 1.00 40.65 117 MET E C 1
ATOM 6276 O O . MET E 1 128 ? -28.131 36.090 33.642 1.00 39.99 117 MET E O 1
ATOM 6281 N N . ALA E 1 129 ? -26.853 37.346 32.278 1.00 39.42 118 ALA E N 1
ATOM 6282 C CA . ALA E 1 129 ? -25.883 37.681 33.315 1.00 38.97 118 ALA E CA 1
ATOM 6283 C C . ALA E 1 129 ? -26.454 38.747 34.244 1.00 38.90 118 ALA E C 1
ATOM 6284 O O . ALA E 1 129 ? -27.234 39.595 33.820 1.00 39.09 118 ALA E O 1
ATOM 6286 N N . TYR E 1 130 ? -26.080 38.689 35.518 1.00 38.32 119 TYR E N 1
ATOM 6287 C CA . TYR E 1 130 ? -26.417 39.755 36.455 1.00 38.08 119 TYR E CA 1
ATOM 6288 C C . TYR E 1 130 ? -25.564 40.981 36.159 1.00 38.10 119 TYR E C 1
ATOM 6289 O O . TYR E 1 130 ? -24.616 40.918 35.373 1.00 37.95 119 TYR E O 1
ATOM 6298 N N . ARG E 1 131 ? -25.913 42.096 36.789 1.00 38.91 120 ARG E N 1
ATOM 6299 C CA . ARG E 1 131 ? -25.124 43.317 36.684 1.00 38.86 120 ARG E CA 1
ATOM 6300 C C . ARG E 1 131 ? -23.917 43.195 37.599 1.00 38.03 120 ARG E C 1
ATOM 6301 O O . ARG E 1 131 ? -23.942 43.640 38.747 1.00 38.32 120 ARG E O 1
ATOM 6309 N N . ALA E 1 132 ? -22.867 42.569 37.079 1.00 37.60 121 ALA E N 1
ATOM 6310 C CA . ALA E 1 132 ? -21.664 42.282 37.850 1.00 37.25 121 ALA E CA 1
ATOM 6311 C C . ALA E 1 132 ? -20.446 42.952 37.230 1.00 36.87 121 ALA E C 1
ATOM 6312 O O . ALA E 1 132 ? -20.309 42.984 36.009 1.00 36.45 121 ALA E O 1
ATOM 6314 N N . SER E 1 133 ? -19.573 43.489 38.080 1.00 37.16 122 SER E N 1
ATOM 6315 C CA . SER E 1 133 ? -18.318 44.098 37.645 1.00 37.00 122 SER E CA 1
ATOM 6316 C C . SER E 1 133 ? -17.162 43.419 38.364 1.00 36.81 122 SER E C 1
ATOM 6317 O O . SER E 1 133 ? -17.185 43.310 39.584 1.00 36.30 122 SER E O 1
ATOM 6320 N N . PHE E 1 134 ? -16.162 42.963 37.607 1.00 37.37 123 PHE E N 1
ATOM 6321 C CA . PHE E 1 134 ? -14.964 42.321 38.168 1.00 37.43 123 PHE E CA 1
ATOM 6322 C C . PHE E 1 134 ? -13.702 43.063 37.763 1.00 38.04 123 PHE E C 1
ATOM 6323 O O . PHE E 1 134 ? -13.452 43.247 36.576 1.00 38.18 123 PHE E O 1
ATOM 6331 N N . ILE E 1 135 ? -12.904 43.465 38.746 1.00 39.27 124 ILE E N 1
ATOM 6332 C CA . ILE E 1 135 ? -11.574 44.018 38.487 1.00 40.56 124 ILE E CA 1
ATOM 6333 C C . ILE E 1 135 ? -10.574 42.862 38.464 1.00 41.07 124 ILE E C 1
ATOM 6334 O O . ILE E 1 135 ? -10.625 41.975 39.320 1.00 41.78 124 ILE E O 1
ATOM 6339 N N . VAL E 1 136 ? -9.679 42.867 37.479 1.00 41.54 125 VAL E N 1
ATOM 6340 C CA . VAL E 1 136 ? -8.693 41.795 37.321 1.00 42.14 125 VAL E CA 1
ATOM 6341 C C . VAL E 1 136 ? -7.312 42.386 37.039 1.00 43.23 125 VAL E C 1
ATOM 6342 O O . VAL E 1 136 ? -7.165 43.260 36.184 1.00 43.52 125 VAL E O 1
ATOM 6346 N N . SER E 1 137 ? -6.302 41.894 37.754 1.00 43.98 126 SER E N 1
ATOM 6347 C CA . SER E 1 137 ? -4.934 42.392 37.608 1.00 44.75 126 SER E CA 1
ATOM 6348 C C . SER E 1 137 ? -4.305 41.909 36.294 1.00 45.76 126 SER E C 1
ATOM 6349 O O . SER E 1 137 ? -4.839 41.004 35.650 1.00 44.85 126 SER E O 1
ATOM 6352 N N . PRO E 1 138 ? -3.163 42.511 35.894 1.00 47.21 127 PRO E N 1
ATOM 6353 C CA . PRO E 1 138 ? -2.430 42.058 34.709 1.00 48.16 127 PRO E CA 1
ATOM 6354 C C . PRO E 1 138 ? -2.013 40.585 34.748 1.00 49.58 127 PRO E C 1
ATOM 6355 O O . PRO E 1 138 ? -1.830 39.974 33.693 1.00 49.81 127 PRO E O 1
ATOM 6359 N N . GLU E 1 139 ? -1.875 40.026 35.950 1.00 51.13 128 GLU E N 1
ATOM 6360 C CA . GLU E 1 139 ? -1.465 38.630 36.128 1.00 53.17 128 GLU E CA 1
ATOM 6361 C C . GLU E 1 139 ? -2.651 37.664 36.031 1.00 52.23 128 GLU E C 1
ATOM 6362 O O . GLU E 1 139 ? -2.463 36.448 36.096 1.00 52.11 128 GLU E O 1
ATOM 6368 N N . GLY E 1 140 ? -3.862 38.209 35.898 1.00 51.88 129 GLY E N 1
ATOM 6369 C CA . GLY E 1 140 ? -5.083 37.414 35.772 1.00 51.23 129 GLY E CA 1
ATOM 6370 C C . GLY E 1 140 ? -5.868 37.262 37.065 1.00 50.26 129 GLY E C 1
ATOM 6371 O O . GLY E 1 140 ? -6.945 36.666 37.065 1.00 50.11 129 GLY E O 1
ATOM 6372 N N . ASP E 1 141 ? -5.344 37.810 38.161 1.00 50.09 130 ASP E N 1
ATOM 6373 C CA . ASP E 1 141 ? -5.940 37.622 39.485 1.00 49.57 130 ASP E CA 1
ATOM 6374 C C . ASP E 1 141 ? -7.162 38.517 39.688 1.00 48.27 130 ASP E C 1
ATOM 6375 O O . ASP E 1 141 ? -7.078 39.739 39.549 1.00 47.37 130 ASP E O 1
ATOM 6380 N N . ILE E 1 142 ? -8.290 37.893 40.024 1.00 47.40 131 ILE E N 1
ATOM 6381 C CA . ILE E 1 142 ? -9.527 38.607 40.327 1.00 46.58 131 ILE E CA 1
ATOM 6382 C C . ILE E 1 142 ? -9.365 39.277 41.688 1.00 47.04 131 ILE E C 1
ATOM 6383 O O . ILE E 1 142 ? -9.140 38.600 42.687 1.00 48.66 131 ILE E O 1
ATOM 6388 N N . LYS E 1 143 ? -9.483 40.601 41.723 1.00 47.06 132 LYS E N 1
ATOM 6389 C CA . LYS E 1 143 ? -9.096 41.381 42.906 1.00 47.73 132 LYS E CA 1
ATOM 6390 C C . LYS E 1 143 ? -10.260 41.956 43.714 1.00 46.90 132 LYS E C 1
ATOM 6391 O O . LYS E 1 143 ? -10.210 41.985 44.940 1.00 47.77 132 LYS E O 1
ATOM 6397 N N . SER E 1 144 ? -11.292 42.433 43.032 1.00 45.43 133 SER E N 1
ATOM 6398 C CA . SER E 1 144 ? -12.427 43.045 43.705 1.00 44.50 133 SER E CA 1
ATOM 6399 C C . SER E 1 144 ? -13.603 43.053 42.758 1.00 43.43 133 SER E C 1
ATOM 6400 O O . SER E 1 144 ? -13.437 43.352 41.573 1.00 43.94 133 SER E O 1
ATOM 6403 N N . TYR E 1 145 ? -14.788 42.725 43.263 1.00 42.32 134 TYR E N 1
ATOM 6404 C CA . TYR E 1 145 ? -15.970 42.704 42.409 1.00 42.16 134 TYR E CA 1
ATOM 6405 C C . TYR E 1 145 ? -17.283 42.969 43.139 1.00 42.45 134 TYR E C 1
ATOM 6406 O O . TYR E 1 145 ? -17.341 42.965 44.366 1.00 43.22 134 TYR E O 1
ATOM 6415 N N . GLU E 1 146 ? -18.325 43.228 42.357 1.00 43.05 135 GLU E N 1
ATOM 6416 C CA . GLU E 1 146 ? -19.677 43.399 42.876 1.00 44.47 135 GLU E CA 1
ATOM 6417 C C . GLU E 1 146 ? -20.663 42.637 41.996 1.00 43.95 135 GLU E C 1
ATOM 6418 O O . GLU E 1 146 ? -20.447 42.489 40.793 1.00 43.01 135 GLU E O 1
ATOM 6424 N N . ILE E 1 147 ? -21.738 42.148 42.606 1.00 43.99 136 ILE E N 1
ATOM 6425 C CA . ILE E 1 147 ? -22.798 41.461 41.879 1.00 43.68 136 ILE E CA 1
ATOM 6426 C C . ILE E 1 147 ? -24.142 42.035 42.322 1.00 45.07 136 ILE E C 1
ATOM 6427 O O . ILE E 1 147 ? -24.509 41.927 43.492 1.00 45.76 136 ILE E O 1
ATOM 6432 N N . ASN E 1 148 ? -24.854 42.649 41.377 1.00 46.12 137 ASN E N 1
ATOM 6433 C CA . ASN E 1 148 ? -26.148 43.289 41.630 1.00 47.71 137 ASN E CA 1
ATOM 6434 C C . ASN E 1 148 ? -27.287 42.552 40.928 1.00 47.93 137 ASN E C 1
ATOM 6435 O O . ASN E 1 148 ? -27.103 42.019 39.836 1.00 47.72 137 ASN E O 1
ATOM 6440 N N . ASP E 1 149 ? -28.468 42.550 41.543 1.00 48.84 138 ASP E N 1
ATOM 6441 C CA . ASP E 1 149 ? -29.664 41.976 40.922 1.00 49.43 138 AS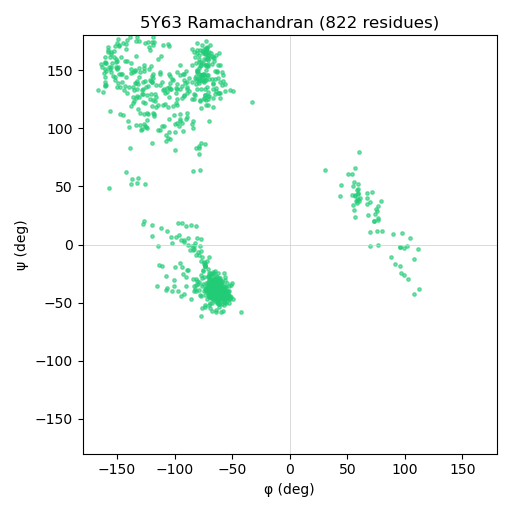P E CA 1
ATOM 6442 C C . ASP E 1 149 ? -30.089 42.840 39.729 1.00 50.03 138 ASP E C 1
ATOM 6443 O O . ASP E 1 149 ? -29.630 43.976 39.573 1.00 49.10 138 ASP E O 1
ATOM 6448 N N . MET E 1 150 ? -30.950 42.285 38.880 1.00 50.93 139 MET E N 1
ATOM 6449 C CA . MET E 1 150 ? -31.540 43.035 37.776 1.00 51.62 139 MET E CA 1
ATOM 6450 C C . MET E 1 150 ? -32.288 44.243 38.348 1.00 53.68 139 MET E C 1
ATOM 6451 O O . MET E 1 150 ? -32.939 44.144 39.395 1.00 55.07 139 MET E O 1
ATOM 6456 N N . GLY E 1 151 ? -32.194 45.380 37.668 1.00 53.98 140 GLY E N 1
ATOM 6457 C CA . GLY E 1 151 ? -32.880 46.595 38.108 1.00 55.86 140 GLY E CA 1
ATOM 6458 C C . GLY E 1 151 ? -32.107 47.467 39.084 1.00 56.31 140 GLY E C 1
ATOM 6459 O O . GLY E 1 151 ? -32.519 48.594 39.363 1.00 57.58 140 GLY E O 1
ATOM 6460 N N . ILE E 1 152 ? -30.994 46.955 39.608 1.00 55.87 141 ILE E N 1
ATOM 6461 C CA . ILE E 1 152 ? -30.120 47.730 40.483 1.00 55.87 141 ILE E CA 1
ATOM 6462 C C . ILE E 1 152 ? -28.931 48.239 39.671 1.00 54.26 141 ILE E C 1
ATOM 6463 O O . ILE E 1 152 ? -28.015 47.481 39.362 1.00 53.56 141 ILE E O 1
ATOM 6468 N N . GLY E 1 153 ? -28.956 49.525 39.331 1.00 54.49 142 GLY E N 1
ATOM 6469 C CA . GLY E 1 153 ? -27.922 50.132 38.498 1.00 53.41 142 GLY E CA 1
ATOM 6470 C C . GLY E 1 153 ? -26.593 50.293 39.212 1.00 52.62 142 GLY E C 1
ATOM 6471 O O . GLY E 1 153 ? -26.531 50.286 40.440 1.00 52.91 142 GLY E O 1
ATOM 6472 N N . ARG E 1 154 ? -25.530 50.445 38.428 1.00 51.98 143 ARG E N 1
ATOM 6473 C CA . ARG E 1 154 ? -24.176 50.601 38.957 1.00 51.74 143 ARG E CA 1
ATOM 6474 C C . ARG E 1 154 ? -23.689 52.041 38.835 1.00 51.76 143 ARG E C 1
ATOM 6475 O O . ARG E 1 154 ? -24.351 52.883 38.233 1.00 52.53 143 ARG E O 1
ATOM 6483 N N . ASN E 1 155 ? -22.526 52.304 39.424 1.00 51.03 144 ASN E N 1
ATOM 6484 C CA . ASN E 1 155 ? -21.896 53.613 39.399 1.00 51.55 144 ASN E CA 1
ATOM 6485 C C . ASN E 1 155 ? -20.468 53.474 38.881 1.00 51.46 144 ASN E C 1
ATOM 6486 O O . ASN E 1 155 ? -19.616 52.883 39.545 1.00 51.45 144 ASN E O 1
ATOM 6491 N N . ALA E 1 156 ? -20.214 54.015 37.693 1.00 52.11 145 ALA E N 1
ATOM 6492 C CA . ALA E 1 156 ? -18.900 53.912 37.055 1.00 52.46 145 ALA E CA 1
ATOM 6493 C C . ALA E 1 156 ? -17.785 54.570 37.872 1.00 53.82 145 ALA E C 1
ATOM 6494 O O . ALA E 1 156 ? -16.665 54.062 37.909 1.00 53.06 145 ALA E O 1
ATOM 6496 N N . GLU E 1 157 ? -18.096 55.696 38.515 1.00 56.26 146 GLU E N 1
ATOM 6497 C CA . GLU E 1 157 ? -17.127 56.416 39.344 1.00 58.07 146 GLU E CA 1
ATOM 6498 C C . GLU E 1 157 ? -16.566 55.523 40.438 1.00 57.52 146 GLU E C 1
ATOM 6499 O O . GLU E 1 157 ? -15.352 55.449 40.635 1.00 56.34 146 GLU E O 1
ATOM 6505 N N . GLU E 1 158 ? -17.467 54.857 41.150 1.00 58.12 147 GLU E N 1
ATOM 6506 C CA . GLU E 1 158 ? -17.094 53.939 42.219 1.00 58.69 147 GLU E CA 1
ATOM 6507 C C . GLU E 1 158 ? -16.160 52.851 41.701 1.00 56.80 147 GLU E C 1
ATOM 6508 O O . GLU E 1 158 ? -15.170 52.510 42.350 1.00 56.70 147 GLU E O 1
ATOM 6514 N N . LEU E 1 159 ? -16.479 52.316 40.527 1.00 55.38 148 LEU E N 1
ATOM 6515 C CA . LEU E 1 159 ? -15.691 51.247 39.929 1.00 54.23 148 LEU E CA 1
ATOM 6516 C C . LEU E 1 159 ? -14.289 51.741 39.565 1.00 54.66 148 LEU E C 1
ATOM 6517 O O . LEU E 1 159 ? -13.309 51.015 39.731 1.00 54.26 148 LEU E O 1
ATOM 6522 N N . VAL E 1 160 ? -14.199 52.981 39.087 1.00 56.16 149 VAL E N 1
ATOM 6523 C CA . VAL E 1 160 ? -12.907 53.613 38.798 1.00 56.83 149 VAL E CA 1
ATOM 6524 C C . VAL E 1 160 ? -12.111 53.821 40.086 1.00 57.66 149 VAL E C 1
ATOM 6525 O O . VAL E 1 160 ? -10.894 53.629 40.108 1.00 57.83 149 VAL E O 1
ATOM 6529 N N . ARG E 1 161 ? -12.800 54.215 41.154 1.00 58.81 150 ARG E N 1
ATOM 6530 C CA . ARG E 1 161 ? -12.162 54.393 42.457 1.00 59.77 150 ARG E CA 1
ATOM 6531 C C . ARG E 1 161 ? -11.546 53.080 42.940 1.00 59.82 150 ARG E C 1
ATOM 6532 O O . ARG E 1 161 ? -10.406 53.056 43.403 1.00 60.40 150 ARG E O 1
ATOM 6540 N N . LYS E 1 162 ? -12.306 51.993 42.820 1.00 59.75 151 LYS E N 1
ATOM 6541 C CA . LYS E 1 162 ? -11.846 50.673 43.258 1.00 60.02 151 LYS E CA 1
ATOM 6542 C C . LYS E 1 162 ? -10.642 50.169 42.453 1.00 57.91 151 LYS E C 1
ATOM 6543 O O . LYS E 1 162 ? -9.785 49.465 42.988 1.00 56.15 151 LYS E O 1
ATOM 6549 N N . LEU E 1 163 ? -10.582 50.527 41.175 1.00 57.58 152 LEU E N 1
ATOM 6550 C CA . LEU E 1 163 ? -9.419 50.211 40.352 1.00 58.30 152 LEU E CA 1
ATOM 6551 C C . LEU E 1 163 ? -8.188 50.944 40.870 1.00 58.64 152 LEU E C 1
ATOM 6552 O O . LEU E 1 163 ? -7.127 50.347 41.037 1.00 57.81 152 LEU E O 1
ATOM 6557 N N . GLU E 1 164 ? -8.342 52.242 41.114 1.00 59.53 153 GLU E N 1
ATOM 6558 C CA . GLU E 1 164 ? -7.259 53.066 41.647 1.00 60.97 153 GLU E CA 1
ATOM 6559 C C . GLU E 1 164 ? -6.746 52.507 42.969 1.00 60.12 153 GLU E C 1
ATOM 6560 O O . GLU E 1 164 ? -5.539 52.462 43.202 1.00 61.37 153 GLU E O 1
ATOM 6566 N N . ALA E 1 165 ? -7.670 52.079 43.825 1.00 58.85 154 ALA E N 1
ATOM 6567 C CA . ALA E 1 165 ? -7.320 51.459 45.102 1.00 58.35 154 ALA E CA 1
ATOM 6568 C C . ALA E 1 165 ? -6.551 50.155 44.897 1.00 57.89 154 ALA E C 1
ATOM 6569 O O . ALA E 1 165 ? -5.548 49.910 45.566 1.00 58.56 154 ALA E O 1
ATOM 6571 N N . SER E 1 166 ? -7.027 49.326 43.972 1.00 56.99 155 SER E N 1
ATOM 6572 C CA . SER E 1 166 ? -6.378 48.050 43.670 1.00 56.77 155 SER E CA 1
ATOM 6573 C C . SER E 1 166 ? -4.967 48.262 43.132 1.00 57.69 155 SER E C 1
ATOM 6574 O O . SER E 1 166 ? -4.032 47.579 43.546 1.00 58.48 155 SER E O 1
ATOM 6577 N N . GLN E 1 167 ? -4.827 49.212 42.208 1.00 58.30 156 GLN E N 1
ATOM 6578 C CA . GLN E 1 167 ? -3.526 49.568 41.645 1.00 59.20 156 GLN E CA 1
ATOM 6579 C C . GLN E 1 167 ? -2.595 50.160 42.696 1.00 61.14 156 GLN E C 1
ATOM 6580 O O . GLN E 1 167 ? -1.392 49.898 42.682 1.00 62.78 156 GLN E O 1
ATOM 6586 N N . PHE E 1 168 ? -3.152 50.963 43.598 1.00 61.95 157 PHE E N 1
ATOM 6587 C CA . PHE E 1 168 ? -2.369 51.564 44.672 1.00 64.22 157 PHE E CA 1
ATOM 6588 C C . PHE E 1 168 ? -1.785 50.495 45.595 1.00 64.73 157 PHE E C 1
ATOM 6589 O O . PHE E 1 168 ? -0.625 50.586 46.000 1.00 65.55 157 PHE E O 1
ATOM 6597 N N . VAL E 1 169 ? -2.592 49.485 45.915 1.00 64.24 158 VAL E N 1
ATOM 6598 C CA . VAL E 1 169 ? -2.156 48.379 46.769 1.00 64.76 158 VAL E CA 1
ATOM 6599 C C . VAL E 1 169 ? -1.112 47.515 46.060 1.00 66.43 158 VAL E C 1
ATOM 6600 O O . VAL E 1 169 ? -0.155 47.056 46.683 1.00 66.79 158 VAL E O 1
ATOM 6604 N N . ALA E 1 170 ? -1.298 47.301 44.760 1.00 68.25 159 ALA E N 1
ATOM 6605 C CA . ALA E 1 170 ? -0.363 46.507 43.964 1.00 71.42 159 ALA E CA 1
ATOM 6606 C C . ALA E 1 170 ? 1.061 47.068 44.018 1.00 77.02 159 ALA E C 1
ATOM 6607 O O . ALA E 1 170 ? 2.020 46.317 44.201 1.00 77.36 159 ALA E O 1
ATOM 6609 N N . GLU E 1 171 ? 1.189 48.385 43.867 1.00 82.26 160 GLU E N 1
ATOM 6610 C CA . GLU E 1 171 ? 2.493 49.047 43.887 1.00 87.72 160 GLU E CA 1
ATOM 6611 C C . GLU E 1 171 ? 3.046 49.163 45.302 1.00 92.22 160 GLU E C 1
ATOM 6612 O O . GLU E 1 171 ? 4.166 48.732 45.573 1.00 92.85 160 GLU E O 1
ATOM 6618 N N . HIS E 1 172 ? 2.254 49.751 46.194 1.00 98.05 161 HIS E N 1
ATOM 6619 C CA . HIS E 1 172 ? 2.696 50.045 47.559 1.00 103.56 161 HIS E CA 1
ATOM 6620 C C . HIS E 1 172 ? 2.534 48.850 48.496 1.00 107.23 161 HIS E C 1
ATOM 6621 O O . HIS E 1 172 ? 1.436 48.578 48.986 1.00 105.46 161 HIS E O 1
ATOM 6628 N N . GLY E 1 173 ? 3.637 48.143 48.733 1.00 113.83 162 GLY E N 1
ATOM 6629 C CA . GLY E 1 173 ? 3.693 47.087 49.743 1.00 118.03 162 GLY E CA 1
ATOM 6630 C C . GLY E 1 173 ? 4.115 47.660 51.084 1.00 122.46 162 GLY E C 1
ATOM 6631 O O . GLY E 1 173 ? 4.865 48.638 51.136 1.00 124.41 162 GLY E O 1
ATOM 6632 N N . ASP E 1 174 ? 3.635 47.046 52.165 1.00 125.87 163 ASP E N 1
ATOM 6633 C CA . ASP E 1 174 ? 3.898 47.512 53.535 1.00 129.91 163 ASP E CA 1
ATOM 6634 C C . ASP E 1 174 ? 3.390 48.943 53.766 1.00 131.99 163 ASP E C 1
ATOM 6635 O O . ASP E 1 174 ? 4.081 49.768 54.373 1.00 133.19 163 ASP E O 1
ATOM 6640 N N . LYS E 1 175 ? 2.181 49.223 53.281 1.00 131.85 164 LYS E N 1
ATOM 6641 C CA . LYS E 1 175 ? 1.555 50.539 53.427 1.00 130.69 164 LYS E CA 1
ATOM 6642 C C . LYS E 1 175 ? 0.674 50.568 54.676 1.00 130.20 164 LYS E C 1
ATOM 6643 O O . LYS E 1 175 ? 0.069 49.558 55.040 1.00 129.05 164 LYS E O 1
ATOM 6649 N N . VAL E 1 176 ? 0.609 51.732 55.322 1.00 130.15 165 VAL E N 1
ATOM 6650 C CA . VAL E 1 176 ? -0.199 51.923 56.529 1.00 128.46 165 VAL E CA 1
ATOM 6651 C C . VAL E 1 176 ? -1.149 53.102 56.332 1.00 127.19 165 VAL E C 1
ATOM 6652 O O . VAL E 1 176 ? -1.861 53.176 55.330 1.00 123.31 165 VAL E O 1
#

Radius of gyration: 36.32 Å; Cα contacts (8 Å, |Δi|>4): 1777; chains: 5; bounding box: 60×113×68 Å